Protein AF-0000000084543426 (afdb_homodimer)

Nearest PDB structures (foldseek):
  8wt9-assembly1_D  TM=7.031E-01  e=7.215E-06  Escherichia coli
  8wt7-assembly1_C  TM=6.937E-01  e=1.395E-05  Escherichia coli
  3id6-assembly1_A-2  TM=3.785E-01  e=1.197E-01  Saccharolobus solfataricus
  1z7c-assembly1_A  TM=3.078E-01  e=9.718E+00  Homo sapiens
  8wt9-assembly1_D  TM=7.003E-01  e=5.483E-06  Escherichia coli

pLDDT: mean 83.81, std 14.61, range [27.44, 96.38]

Secondary structure (DSSP, 8-state):
---SSPPSS-HHHHHTSHHHHHT-----SSHHHHHHHHHT--S-EEE---TTHHHHHHHHHHHTT--EEEBPHHHHHHHHHHHHS-----HHHHHHHHHHHHIIIIIIS--GGGBPPPPPHHHHHHHHHHHHHHHHHHHHHHHHHHHHHHHHHH-GGGTS----PPTT---TT---HHHHHHHTTSSS------HHHHHHHHHHHHHHHHTT-SS---HHHHHHHHHHHHHHHHHHHHHHHHHHHHTSGGGHHHHHHHHHHT--HHHHHHHHHHHSSHHHHHTTS-HHHHHHHHHHHTT-EE--EE-SS-EE---EES-HHHHHHHHHHIIIIIII-------SS------STTTTS--SHHHHHHHHHHHHHHEETTEEP-HHHHHHHHHHHHHHHHHHHHHHHHHH-/---SSPPSS-HHHHHTSHHHHHT-----SSHHHHHHHHHT--S-EEE---TTHHHHHHHHHHHTT--EEEBPHHHHHHHHHHHHS-----HHHHHHHHHHHHIIIIIIS--GGGBPPPPPHHHHHHHHHHHHHHHHHHHHHHHHHHHHHHHHHH-GGGTS----PPTT---TT---HHHHHHT---TT------HHHHHHHHHHHHHHHHTT-SS---HHHHHHHHHHHHHHHHHHHHHHHHHHHHTSGGGHHHHHHHHTTT--HHHHHHHHHHH-SHHHHHTTS-HHHHHHHHHHHTT-EE--EE-SS-EE---EES-HHHHHHHHHHIIIIIIS-------SS------STTTTS--SHHHHHHHHHHHHHHEETTEE--HHHHHHHHHHHHHHHHHHHHHHHHHH-

Solvent-accessible surface area (backbone atoms only — not comparable to full-atom values): 45120 Å² total; per-residue (Å²): 99,66,76,94,63,83,76,78,78,55,67,55,59,42,66,73,33,73,70,37,64,74,32,48,70,91,74,62,94,46,69,66,43,49,50,54,52,59,71,66,63,58,84,60,43,78,41,66,75,52,76,48,66,36,47,36,55,52,54,54,34,50,75,72,68,37,48,74,45,38,38,26,65,67,50,49,54,52,44,36,39,70,64,58,73,39,86,73,88,46,73,69,58,51,49,51,50,51,54,49,44,41,53,51,33,52,70,73,44,72,43,69,80,45,43,52,79,86,61,57,67,58,43,53,51,34,46,51,31,51,52,49,41,52,53,38,52,51,53,32,51,54,43,48,51,54,37,29,46,50,20,40,28,18,36,35,93,56,30,79,62,83,85,66,68,61,65,62,64,53,53,49,80,67,56,50,60,68,41,32,54,46,13,48,63,37,93,86,58,55,57,86,61,59,68,72,60,48,52,52,52,50,49,54,51,50,53,32,48,73,72,61,47,34,76,47,85,46,62,65,46,8,46,37,23,41,50,38,47,49,35,50,25,53,39,20,49,40,50,51,52,29,47,61,49,62,65,38,73,92,42,47,74,58,48,61,51,39,54,36,56,54,59,51,71,68,51,50,47,47,48,45,61,60,47,59,61,54,64,73,75,39,66,91,45,57,68,72,57,36,49,52,51,50,32,21,49,38,21,66,22,74,40,78,44,73,44,97,85,50,73,55,82,61,50,70,40,61,34,66,64,36,30,51,43,47,42,48,45,41,50,36,36,58,70,52,8,46,50,78,58,48,59,91,70,88,71,82,77,80,79,54,41,66,71,52,44,31,86,31,71,67,30,45,50,49,40,52,52,36,50,64,56,30,36,57,96,90,38,74,52,60,70,70,55,30,53,49,25,52,50,52,42,36,51,49,48,49,51,53,50,49,50,52,55,57,67,68,102,101,66,76,94,61,81,77,76,77,55,69,55,59,42,65,73,32,74,69,37,63,75,31,46,70,90,74,63,94,46,69,67,42,50,50,54,52,58,71,66,61,56,86,59,43,77,43,64,75,53,76,47,65,36,46,37,55,53,54,52,34,49,75,74,68,37,48,73,44,36,39,26,64,67,50,50,54,52,45,35,38,69,64,59,72,38,85,73,86,47,74,70,59,51,48,52,50,50,54,51,42,41,51,50,32,52,70,74,44,72,41,69,80,46,43,52,80,85,61,57,67,59,42,54,51,34,47,50,34,52,52,49,39,54,52,39,51,52,52,32,51,53,44,47,52,54,38,30,46,48,22,42,28,18,38,37,92,56,29,79,60,82,86,66,69,61,66,62,64,51,53,47,78,67,57,50,59,66,41,54,55,50,26,45,85,44,82,87,57,82,71,81,62,60,67,70,59,48,52,50,51,51,51,53,52,50,53,31,48,73,70,62,48,35,76,46,85,45,72,66,47,13,50,39,22,44,52,38,47,50,35,50,26,52,36,18,49,40,49,50,53,30,48,60,48,64,66,36,74,91,40,46,74,59,47,61,52,39,53,37,58,55,59,50,71,68,50,48,47,49,47,46,60,59,46,57,61,55,64,74,74,40,66,95,44,56,67,71,59,36,49,55,50,51,33,23,49,37,21,66,22,73,40,79,46,76,44,97,84,51,73,55,81,61,50,70,39,60,35,65,64,35,31,49,45,46,42,48,43,40,50,37,35,58,69,53,8,47,51,77,61,49,57,94,71,88,72,79,78,79,78,54,41,66,72,52,45,32,86,31,70,66,32,46,51,50,42,52,52,36,50,64,56,31,34,57,96,90,38,72,53,60,72,70,54,32,53,48,26,51,51,52,41,36,52,50,47,50,51,53,49,47,52,51,54,58,66,69,104

Foldseek 3Di:
DDDPDDDPDALQVVCVDPVLVVVDDDDDLDPVRLVVVVVVVDQEAEDADDPPRCVSVCVSCVVVVHHYWHFDPVVLQVQCCVRVVDNDDDPSSSRSSRVNCCVVCPVPNPDCNGTDDDDDPLLVLLVVLLVLLVVLVVVLVVLLLVLLVQCVAAPVVCSPDDFDDQQLDLPLLDFRQVLLLLLVVEPPDRRDDDPVSNVVVVVSQVVCVVVVNHNHRDNVSSVSSVSSSVSSSVSSVSLVVSVVSLPDPVCVLVVVLVVLFQDDSLLSSLLCSQQPVVCVVCVPHDLVVSLQVLCLQLQNHFDQPDDPPDRDDTHTHHDPSSLVSLLVCCVQCQVQVQHSPSPVDPDDRPPDRNVSTRPHPLNVVLSVQLCVQQDDPNHGDDDPSNVVSSSVSSSSNSNSSSVSSVVSD/DDDPDDDPDALQVVCVDPVLVVVDDDDDLDPVRLVVVVVVVDQEAEEADDPPRCVSVVVSCVVVVHHYWHFDPVVLQVLCCVRVVDNDDDPSSSRSSRVNCCVVCPVPNPDCNGTDDDDDPLLVLLVVLLVLLVVLVVVLVVLLLVLLVQCVAAPVVCSPDDFDDQQLDLPLLDFRQVLLLLLPPPPPDPSDDDPVSNVVVVVSQVVCVVVVNHNHRDNVSSVSSVSSSVSSSVSSVSLVVSVVSLPDPVCVLVVVLVVLFQDDSLLSSLLCSQCPVVCVVCVPHDLVVSLQVLCLQLQLHFDQPDDPPDRDDGHTHHDPSSLVSLLVCCVQCQVQVQRSPSPVDPDDRPPDRNVSTRPHPLNVVLNVQLCVQQDDPNDGDDDPSNVVSSSVSSSSNSNSSSVSSVVSD

Radius of gyration: 32.07 Å; Cα contacts (8 Å, |Δi|>4): 1005; chains: 2; bounding box: 80×83×69 Å

Structure (mmCIF, N/CA/C/O backbone):
data_AF-0000000084543426-model_v1
#
loop_
_entity.id
_entity.type
_entity.pdbx_description
1 polymer 'Transposase IS111A/IS1328/IS1533 N-terminal domain-containing protein'
#
loop_
_atom_site.group_PDB
_atom_site.id
_atom_site.type_symbol
_atom_site.label_atom_id
_atom_site.label_alt_id
_atom_site.label_comp_id
_atom_site.label_asym_id
_atom_site.label_entity_id
_atom_site.label_seq_id
_atom_site.pdbx_PDB_ins_code
_atom_site.Cartn_x
_atom_site.Cartn_y
_atom_site.Cartn_z
_atom_site.occupancy
_atom_site.B_iso_or_equiv
_atom_site.auth_seq_id
_atom_site.auth_comp_id
_atom_site.auth_asym_id
_atom_site.auth_atom_id
_atom_site.pdbx_PDB_model_num
ATOM 1 N N . MET A 1 1 ? -20.469 -23.672 -18.062 1 90.19 1 MET A N 1
ATOM 2 C CA . MET A 1 1 ? -21.234 -24.266 -19.141 1 90.19 1 MET A CA 1
ATOM 3 C C . MET A 1 1 ? -20.703 -25.656 -19.516 1 90.19 1 MET A C 1
ATOM 5 O O . MET A 1 1 ? -19.578 -26 -19.141 1 90.19 1 MET A O 1
ATOM 9 N N . TRP A 1 2 ? -21.547 -26.438 -20.188 1 92.88 2 TRP A N 1
ATOM 10 C CA . TRP A 1 2 ? -21.141 -27.781 -20.562 1 92.88 2 TRP A CA 1
ATOM 11 C C . TRP A 1 2 ? -21.656 -28.141 -21.953 1 92.88 2 TRP A C 1
ATOM 13 O O . TRP A 1 2 ? -22.766 -27.734 -22.328 1 92.88 2 TRP A O 1
ATOM 23 N N . LEU A 1 3 ? -20.766 -28.719 -22.688 1 92.25 3 LEU A N 1
ATOM 24 C CA . LEU A 1 3 ? -21.109 -29.219 -24.031 1 92.25 3 LEU A CA 1
ATOM 25 C C . LEU A 1 3 ? -20.516 -30.609 -24.25 1 92.25 3 LEU A C 1
ATOM 27 O O . LEU A 1 3 ? -19.391 -30.891 -23.828 1 92.25 3 LEU A O 1
ATOM 31 N N . GLU A 1 4 ? -21.25 -31.422 -25 1 90.75 4 GLU A N 1
ATOM 32 C CA . GLU A 1 4 ? -20.766 -32.781 -25.328 1 90.75 4 GLU A CA 1
ATOM 33 C C . GLU A 1 4 ? -20 -32.75 -26.641 1 90.75 4 GLU A C 1
ATOM 35 O O . GLU A 1 4 ? -19.156 -33.625 -26.875 1 90.75 4 GLU A O 1
ATOM 40 N N . SER A 1 5 ? -20.422 -31.828 -27.469 1 89.56 5 SER A N 1
ATOM 41 C CA . SER A 1 5 ? -19.766 -31.719 -28.766 1 89.56 5 SER A CA 1
ATOM 42 C C . SER A 1 5 ? -19.734 -30.266 -29.234 1 89.56 5 SER A C 1
ATOM 44 O O . SER A 1 5 ? -20.438 -29.422 -28.688 1 89.56 5 SER A O 1
ATOM 46 N N . MET A 1 6 ? -18.891 -30 -30.203 1 89.44 6 MET A N 1
ATOM 47 C CA . MET A 1 6 ? -18.781 -28.672 -30.781 1 89.44 6 MET A CA 1
ATOM 48 C C . MET A 1 6 ? -20.109 -28.219 -31.359 1 89.44 6 MET A C 1
ATOM 50 O O . MET A 1 6 ? -20.797 -28.984 -32.031 1 89.44 6 MET A O 1
ATOM 54 N N . PRO A 1 7 ? -20.484 -27.016 -30.953 1 85.19 7 PRO A N 1
ATOM 55 C CA . PRO A 1 7 ? -21.719 -26.516 -31.562 1 85.19 7 PRO A CA 1
ATOM 56 C C . PRO A 1 7 ? -21.609 -26.391 -33.094 1 85.19 7 PRO A C 1
ATOM 58 O O . PRO A 1 7 ? -20.516 -26.125 -33.594 1 85.19 7 PRO A O 1
ATOM 61 N N . THR A 1 8 ? -22.766 -26.641 -33.594 1 82.69 8 THR A N 1
ATOM 62 C CA . THR A 1 8 ? -22.828 -26.516 -35.062 1 82.69 8 THR A CA 1
ATOM 63 C C . THR A 1 8 ? -23.094 -25.062 -35.469 1 82.69 8 THR A C 1
ATOM 65 O O . THR A 1 8 ? -23.875 -24.359 -34.812 1 82.69 8 THR A O 1
ATOM 68 N N . GLY A 1 9 ? -22.453 -24.609 -36.5 1 79.62 9 GLY A N 1
ATOM 69 C CA . GLY A 1 9 ? -22.672 -23.25 -37 1 79.62 9 GLY A CA 1
ATOM 70 C C . GLY A 1 9 ? -21.766 -22.219 -36.344 1 79.62 9 GLY A C 1
ATOM 71 O O . GLY A 1 9 ? -20.703 -22.578 -35.812 1 79.62 9 GLY A O 1
ATOM 72 N N . ALA A 1 10 ? -22.203 -20.969 -36.438 1 83.19 10 ALA A N 1
ATOM 73 C CA . ALA A 1 10 ? -21.422 -19.859 -35.906 1 83.19 10 ALA A CA 1
ATOM 74 C C . ALA A 1 10 ? -21.516 -19.797 -34.375 1 83.19 10 ALA A C 1
ATOM 76 O O . ALA A 1 10 ? -22.594 -19.969 -33.812 1 83.19 10 ALA A O 1
ATOM 77 N N . VAL A 1 11 ? -20.391 -19.609 -33.656 1 85.81 11 VAL A N 1
ATOM 78 C CA . VAL A 1 11 ? -20.297 -19.562 -32.219 1 85.81 11 VAL A CA 1
ATOM 79 C C . VAL A 1 11 ? -21.266 -18.531 -31.656 1 85.81 11 VAL A C 1
ATOM 81 O O . VAL A 1 11 ? -21.938 -18.781 -30.641 1 85.81 11 VAL A O 1
ATOM 84 N N . ARG A 1 12 ? -21.375 -17.406 -32.312 1 84.75 12 ARG A N 1
ATOM 85 C CA . ARG A 1 12 ? -22.25 -16.328 -31.875 1 84.75 12 ARG A CA 1
ATOM 86 C C . ARG A 1 12 ? -23.719 -16.75 -31.938 1 84.75 12 ARG A C 1
ATOM 88 O O . ARG A 1 12 ? -24.516 -16.391 -31.062 1 84.75 12 ARG A O 1
ATOM 95 N N . ASP A 1 13 ? -24.047 -17.453 -33 1 87.12 13 ASP A N 1
ATOM 96 C CA . ASP A 1 13 ? -25.422 -17.906 -33.156 1 87.12 13 ASP A CA 1
ATOM 97 C C . ASP A 1 13 ? -25.797 -18.906 -32.062 1 87.12 13 ASP A C 1
ATOM 99 O O . ASP A 1 13 ? -26.922 -18.875 -31.547 1 87.12 13 ASP A O 1
ATOM 103 N N . PHE A 1 14 ? -24.859 -19.703 -31.766 1 90.31 14 PHE A N 1
ATOM 104 C CA . PHE A 1 14 ? -25.094 -20.641 -30.672 1 90.31 14 PHE A CA 1
ATOM 105 C C . PHE A 1 14 ? -25.281 -19.906 -29.359 1 90.31 14 PHE A C 1
ATOM 107 O O . PHE A 1 14 ? -26.188 -20.234 -28.578 1 90.31 14 PHE A O 1
ATOM 114 N N . PHE A 1 15 ? -24.438 -18.922 -29.078 1 90.06 15 PHE A N 1
ATOM 115 C CA . PHE A 1 15 ? -24.484 -18.141 -27.844 1 90.06 15 PHE A CA 1
ATOM 116 C C . PHE A 1 15 ? -25.859 -17.484 -27.688 1 90.06 15 PHE A C 1
ATOM 118 O O . PHE A 1 15 ? -26.375 -17.406 -26.578 1 90.06 15 PHE A O 1
ATOM 125 N N . ASP A 1 16 ? -26.406 -17.078 -28.812 1 87.94 16 ASP A N 1
ATOM 126 C CA . ASP A 1 16 ? -27.672 -16.359 -28.781 1 87.94 16 ASP A CA 1
ATOM 127 C C . ASP A 1 16 ? -28.859 -17.328 -28.844 1 87.94 16 ASP A C 1
ATOM 129 O O . ASP A 1 16 ? -30.016 -16.922 -28.75 1 87.94 16 ASP A O 1
ATOM 133 N N . SER A 1 17 ? -28.609 -18.594 -28.938 1 89.69 17 SER A N 1
ATOM 134 C CA . SER A 1 17 ? -29.641 -19.609 -29.109 1 89.69 17 SER A CA 1
ATOM 135 C C . SER A 1 17 ? -30.203 -20.062 -27.75 1 89.69 17 SER A C 1
ATOM 137 O O . SER A 1 17 ? -29.562 -19.875 -26.719 1 89.69 17 SER A O 1
ATOM 139 N N . PRO A 1 18 ? -31.391 -20.625 -27.703 1 90.56 18 PRO A N 1
ATOM 140 C CA . PRO A 1 18 ? -31.953 -21.188 -26.484 1 90.56 18 PRO A CA 1
ATOM 141 C C . PRO A 1 18 ? -31.141 -22.375 -25.938 1 90.56 18 PRO A C 1
ATOM 143 O O . PRO A 1 18 ? -31.172 -22.625 -24.734 1 90.56 18 PRO A O 1
ATOM 146 N N . ALA A 1 19 ? -30.453 -23.047 -26.844 1 88.56 19 ALA A N 1
ATOM 147 C CA . ALA A 1 19 ? -29.656 -24.203 -26.438 1 88.56 19 ALA A CA 1
ATOM 148 C C . ALA A 1 19 ? -28.547 -23.781 -25.469 1 88.56 19 ALA A C 1
ATOM 150 O O . ALA A 1 19 ? -28.203 -24.547 -24.562 1 88.56 19 ALA A O 1
ATOM 151 N N . PHE A 1 20 ? -28.047 -22.609 -25.641 1 91.5 20 PHE A N 1
ATOM 152 C CA . PHE A 1 20 ? -26.984 -22.125 -24.766 1 91.5 20 PHE A CA 1
ATOM 153 C C . PHE A 1 20 ? -27.5 -21.984 -23.328 1 91.5 20 PHE A C 1
ATOM 155 O O . PHE A 1 20 ? -26.781 -22.312 -22.391 1 91.5 20 PHE A O 1
ATOM 162 N N . ALA A 1 21 ? -28.672 -21.422 -23.172 1 90 21 ALA A N 1
ATOM 163 C CA . ALA A 1 21 ? -29.234 -21.188 -21.844 1 90 21 ALA A CA 1
ATOM 164 C C . ALA A 1 21 ? -29.391 -22.5 -21.078 1 90 21 ALA A C 1
ATOM 166 O O . ALA A 1 21 ? -29.312 -22.5 -19.844 1 90 21 ALA A O 1
ATOM 167 N N . GLU A 1 22 ? -29.516 -23.578 -21.828 1 90.62 22 GLU A N 1
ATOM 168 C CA . GLU A 1 22 ? -29.719 -24.875 -21.219 1 90.62 22 GLU A CA 1
ATOM 169 C C . GLU A 1 22 ? -28.391 -25.469 -20.719 1 90.62 22 GLU A C 1
ATOM 171 O O . GLU A 1 22 ? -28.391 -26.344 -19.844 1 90.62 22 GLU A O 1
ATOM 176 N N . CYS A 1 23 ? -27.312 -24.938 -21.281 1 92.81 23 CYS A N 1
ATOM 177 C CA . CYS A 1 23 ? -26.031 -25.547 -20.922 1 92.81 23 CYS A CA 1
ATOM 178 C C . CYS A 1 23 ? -25.141 -24.562 -20.188 1 92.81 23 CYS A C 1
ATOM 180 O O . CYS A 1 23 ? -23.922 -24.656 -20.219 1 92.81 23 CYS A O 1
ATOM 182 N N . HIS A 1 24 ? -25.719 -23.562 -19.672 1 93.19 24 HIS A N 1
ATOM 183 C CA . HIS A 1 24 ? -24.969 -22.562 -18.922 1 93.19 24 HIS A CA 1
ATOM 184 C C . HIS A 1 24 ? -25.609 -22.281 -17.578 1 93.19 24 HIS A C 1
ATOM 186 O O . HIS A 1 24 ? -26.844 -22.219 -17.469 1 93.19 24 HIS A O 1
ATOM 192 N N . ARG A 1 25 ? -24.766 -22.188 -16.531 1 92.19 25 ARG A N 1
ATOM 193 C CA . ARG A 1 25 ? -25.234 -21.875 -15.188 1 92.19 25 ARG A CA 1
ATOM 194 C C . ARG A 1 25 ? -24.172 -21.109 -14.406 1 92.19 25 ARG A C 1
ATOM 196 O O . ARG A 1 25 ? -22.984 -21.422 -14.516 1 92.19 25 ARG A O 1
ATOM 203 N N . LYS A 1 26 ? -24.625 -20.172 -13.633 1 90.56 26 LYS A N 1
ATOM 204 C CA . LYS A 1 26 ? -23.734 -19.5 -12.695 1 90.56 26 LYS A CA 1
ATOM 205 C C . LYS A 1 26 ? -23.609 -20.281 -11.391 1 90.56 26 LYS A C 1
ATOM 207 O O . LYS A 1 26 ? -24.625 -20.625 -10.781 1 90.56 26 LYS A O 1
ATOM 212 N N . LEU A 1 27 ? -22.359 -20.625 -11.047 1 88.25 27 LEU A N 1
ATOM 213 C CA . LEU A 1 27 ? -22.125 -21.438 -9.859 1 88.25 27 LEU A CA 1
ATOM 214 C C . LEU A 1 27 ? -21.312 -20.656 -8.82 1 88.25 27 LEU A C 1
ATOM 216 O O . LEU A 1 27 ? -20.406 -19.906 -9.172 1 88.25 27 LEU A O 1
ATOM 220 N N . GLU A 1 28 ? -21.656 -20.844 -7.566 1 80.44 28 GLU A N 1
ATOM 221 C CA . GLU A 1 28 ? -20.875 -20.312 -6.453 1 80.44 28 GLU A CA 1
ATOM 222 C C . GLU A 1 28 ? -19.812 -21.312 -5.996 1 80.44 28 GLU A C 1
ATOM 224 O O . GLU A 1 28 ? -19.969 -22.516 -6.176 1 80.44 28 GLU A O 1
ATOM 229 N N . ALA A 1 29 ? -18.812 -20.844 -5.43 1 79.25 29 ALA A N 1
ATOM 230 C CA . ALA A 1 29 ? -17.719 -21.703 -4.969 1 79.25 29 ALA A CA 1
ATOM 231 C C . ALA A 1 29 ? -18.078 -22.406 -3.668 1 79.25 29 ALA A C 1
ATOM 233 O O . ALA A 1 29 ? -17.703 -21.969 -2.582 1 79.25 29 ALA A O 1
ATOM 234 N N . ASN A 1 30 ? -18.828 -23.438 -3.863 1 78.12 30 ASN A N 1
ATOM 235 C CA . ASN A 1 30 ? -19.234 -24.219 -2.699 1 78.12 30 ASN A CA 1
ATOM 236 C C . ASN A 1 30 ? -19.391 -25.688 -3.051 1 78.12 30 ASN A C 1
ATOM 238 O O . ASN A 1 30 ? -19.234 -26.078 -4.211 1 78.12 30 ASN A O 1
ATOM 242 N N . ALA A 1 31 ? -19.719 -26.469 -2.016 1 80.69 31 ALA A N 1
ATOM 243 C CA . ALA A 1 31 ? -19.781 -27.922 -2.174 1 80.69 31 ALA A CA 1
ATOM 244 C C . ALA A 1 31 ? -20.938 -28.312 -3.102 1 80.69 31 ALA A C 1
ATOM 246 O O . ALA A 1 31 ? -20.797 -29.266 -3.891 1 80.69 31 ALA A O 1
ATOM 247 N N . LYS A 1 32 ? -21.953 -27.547 -2.996 1 86.38 32 LYS A N 1
ATOM 248 C CA . LYS A 1 32 ? -23.109 -27.844 -3.838 1 86.38 32 LYS A CA 1
ATOM 249 C C . LYS A 1 32 ? -22.766 -27.703 -5.316 1 86.38 32 LYS A C 1
ATOM 251 O O . LYS A 1 32 ? -23.172 -28.516 -6.141 1 86.38 32 LYS A O 1
ATOM 256 N N . SER A 1 33 ? -22.047 -26.688 -5.562 1 88.44 33 SER A N 1
ATOM 257 C CA . SER A 1 33 ? -21.625 -26.438 -6.938 1 88.44 33 SER A CA 1
ATOM 258 C C . SER A 1 33 ? -20.688 -27.531 -7.441 1 88.44 33 SER A C 1
ATOM 260 O O . SER A 1 33 ? -20.766 -27.922 -8.602 1 88.44 33 SER A O 1
ATOM 262 N N . ILE A 1 34 ? -19.844 -28.078 -6.582 1 88 34 ILE A N 1
ATOM 263 C CA . ILE A 1 34 ? -18.922 -29.141 -6.953 1 88 34 ILE A CA 1
ATOM 264 C C . ILE A 1 34 ? -19.719 -30.422 -7.23 1 88 34 ILE A C 1
ATOM 266 O O . ILE A 1 34 ? -19.469 -31.109 -8.227 1 88 34 ILE A O 1
ATOM 270 N N . GLN A 1 35 ? -20.656 -30.641 -6.402 1 90.06 35 GLN A N 1
ATOM 271 C CA . GLN A 1 35 ? -21.484 -31.812 -6.59 1 90.06 35 GLN A CA 1
ATOM 272 C C . GLN A 1 35 ? -22.266 -31.75 -7.898 1 90.06 35 GLN A C 1
ATOM 274 O O . GLN A 1 35 ? -22.422 -32.75 -8.594 1 90.06 35 GLN A O 1
ATOM 279 N N . PHE A 1 36 ? -22.75 -30.625 -8.18 1 94 36 PHE A N 1
ATOM 280 C CA . PHE A 1 36 ? -23.438 -30.422 -9.445 1 94 36 PHE A CA 1
ATOM 281 C C . PHE A 1 36 ? -22.531 -30.734 -10.625 1 94 36 PHE A C 1
ATOM 283 O O . PHE A 1 36 ? -22.922 -31.438 -11.547 1 94 36 PHE A O 1
ATOM 290 N N . LEU A 1 37 ? -21.281 -30.266 -10.594 1 93.75 37 LEU A N 1
ATOM 291 C CA . LEU A 1 37 ? -20.328 -30.5 -11.672 1 93.75 37 LEU A CA 1
ATOM 292 C C . LEU A 1 37 ? -20 -31.984 -11.789 1 93.75 37 LEU A C 1
ATOM 294 O O . LEU A 1 37 ? -19.875 -32.5 -12.898 1 93.75 37 LEU A O 1
ATOM 298 N N . VAL A 1 38 ? -19.859 -32.656 -10.633 1 93.88 38 VAL A N 1
ATOM 299 C CA . VAL A 1 38 ? -19.578 -34.062 -10.617 1 93.88 38 VAL A CA 1
ATOM 300 C C . VAL A 1 38 ? -20.719 -34.844 -11.25 1 93.88 38 VAL A C 1
ATOM 302 O O . VAL A 1 38 ? -20.5 -35.812 -11.992 1 93.88 38 VAL A O 1
ATOM 305 N N . SER A 1 39 ? -21.922 -34.312 -10.984 1 94.81 39 SER A N 1
ATOM 306 C CA . SER A 1 39 ? -23.109 -35 -11.492 1 94.81 39 SER A CA 1
ATOM 307 C C . SER A 1 39 ? -23.172 -34.938 -13.016 1 94.81 39 SER A C 1
ATOM 309 O O . SER A 1 39 ? -23.812 -35.75 -13.648 1 94.81 39 SER A O 1
ATOM 311 N N . LEU A 1 40 ? -22.562 -33.938 -13.602 1 94.38 40 LEU A N 1
ATOM 312 C CA . LEU A 1 40 ? -22.516 -33.812 -15.055 1 94.38 40 LEU A CA 1
ATOM 313 C C . LEU A 1 40 ? -21.562 -34.812 -15.672 1 94.38 40 LEU A C 1
ATOM 315 O O . LEU A 1 40 ? -21.547 -35 -16.891 1 94.38 40 LEU A O 1
ATOM 319 N N . GLU A 1 41 ? -20.719 -35.469 -14.914 1 93.62 41 GLU A N 1
ATOM 320 C CA . GLU A 1 41 ? -19.719 -36.469 -15.336 1 93.62 41 GLU A CA 1
ATOM 321 C C . GLU A 1 41 ? -18.859 -35.906 -16.469 1 93.62 41 GLU A C 1
ATOM 323 O O . GLU A 1 41 ? -18.703 -36.562 -17.5 1 93.62 41 GLU A O 1
ATOM 328 N N . PRO A 1 42 ? -18.281 -34.781 -16.156 1 94.5 42 PRO A N 1
ATOM 329 C CA . PRO A 1 42 ? -17.438 -34.219 -17.203 1 94.5 42 PRO A CA 1
ATOM 330 C C . PRO A 1 42 ? -16.156 -35 -17.453 1 94.5 42 PRO A C 1
ATOM 332 O O . PRO A 1 42 ? -15.562 -35.531 -16.5 1 94.5 42 PRO A O 1
ATOM 335 N N . SER A 1 43 ? -15.742 -35.125 -18.766 1 93.44 43 SER A N 1
ATOM 336 C CA . SER A 1 43 ? -14.438 -35.688 -19.078 1 93.44 43 SER A CA 1
ATOM 337 C C . SER A 1 43 ? -13.305 -34.75 -18.688 1 93.44 43 SER A C 1
ATOM 339 O O . SER A 1 43 ? -12.203 -35.188 -18.375 1 93.44 43 SER 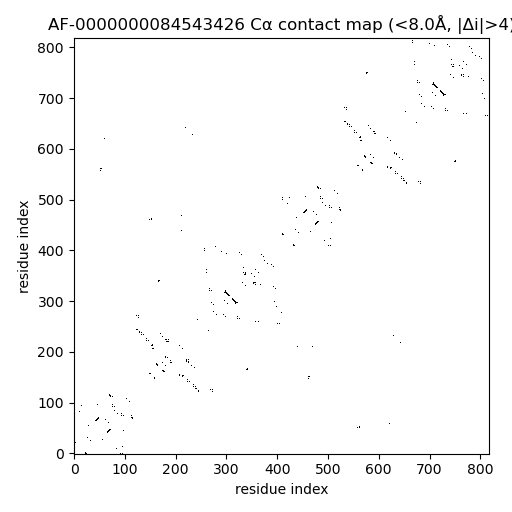A O 1
ATOM 341 N N . VAL A 1 44 ? -13.648 -33.438 -18.766 1 95.38 44 VAL A N 1
ATOM 342 C CA . VAL A 1 44 ? -12.656 -32.406 -18.422 1 95.38 44 VAL A CA 1
ATOM 343 C C . VAL A 1 44 ? -13.344 -31.109 -18.047 1 95.38 44 VAL A C 1
ATOM 345 O O . VAL A 1 44 ? -14.453 -30.828 -18.516 1 95.38 44 VAL A O 1
ATOM 348 N N . VAL A 1 45 ? -12.781 -30.406 -17.188 1 95.5 45 VAL A N 1
ATOM 349 C CA . VAL A 1 45 ? -13.219 -29.047 -16.875 1 95.5 45 VAL A CA 1
ATOM 350 C C . VAL A 1 45 ? -12.148 -28.047 -17.281 1 95.5 45 VAL A C 1
ATOM 352 O O . VAL A 1 45 ? -10.969 -28.219 -16.969 1 95.5 45 VAL A O 1
ATOM 355 N N . VAL A 1 46 ? -12.555 -27.031 -18.031 1 94.81 46 VAL A N 1
ATOM 356 C CA . VAL A 1 46 ? -11.641 -25.984 -18.484 1 94.81 46 VAL A CA 1
ATOM 357 C C . VAL A 1 46 ? -11.914 -24.688 -17.703 1 94.81 46 VAL A C 1
ATOM 359 O O . VAL A 1 46 ? -13.07 -24.281 -17.547 1 94.81 46 VAL A O 1
ATOM 362 N N . LEU A 1 47 ? -10.898 -24.141 -17.094 1 92.12 47 LEU A N 1
ATOM 363 C CA . LEU A 1 47 ? -11.094 -22.891 -16.391 1 92.12 47 LEU A CA 1
ATOM 364 C C . LEU A 1 47 ? -9.977 -21.891 -16.719 1 92.12 47 LEU A C 1
ATOM 366 O O . LEU A 1 47 ? -8.914 -22.281 -17.203 1 92.12 47 LEU A O 1
ATOM 370 N N . GLU A 1 48 ? -10.312 -20.625 -16.641 1 86.5 48 GLU A N 1
ATOM 371 C CA . GLU A 1 48 ? -9.312 -19.562 -16.719 1 86.5 48 GLU A CA 1
ATOM 372 C C . GLU A 1 48 ? -8.734 -19.25 -15.336 1 86.5 48 GLU A C 1
ATOM 374 O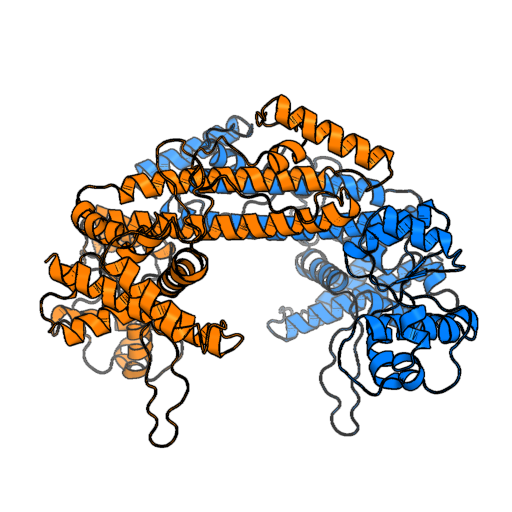 O . GLU A 1 48 ? -9.469 -18.844 -14.422 1 86.5 48 GLU A O 1
ATOM 379 N N . PRO A 1 49 ? -7.438 -19.484 -15.242 1 78.38 49 PRO A N 1
ATOM 380 C CA . PRO A 1 49 ? -6.863 -19.281 -13.906 1 78.38 49 PRO A CA 1
ATOM 381 C C . PRO A 1 49 ? -6.828 -17.812 -13.5 1 78.38 49 PRO A C 1
ATOM 383 O O . PRO A 1 49 ? -6.301 -16.969 -14.234 1 78.38 49 PRO A O 1
ATOM 386 N N . THR A 1 50 ? -7.758 -17.406 -12.578 1 68.19 50 THR A N 1
ATOM 387 C CA . THR A 1 50 ? -7.77 -16.047 -12.07 1 68.19 50 THR A CA 1
ATOM 388 C C . THR A 1 50 ? -7.379 -16.016 -10.594 1 68.19 50 THR A C 1
ATOM 390 O O . THR A 1 50 ? -8.242 -16.016 -9.719 1 68.19 50 THR A O 1
ATOM 393 N N . GLY A 1 51 ? -6.137 -16.062 -10.406 1 66.19 51 GLY A N 1
ATOM 394 C CA . GLY A 1 51 ? -5.648 -15.859 -9.055 1 66.19 51 GLY A CA 1
ATOM 395 C C . GLY A 1 51 ? -6.121 -16.938 -8.086 1 66.19 51 GLY A C 1
ATOM 396 O O . GLY A 1 51 ? -6.141 -18.109 -8.422 1 66.19 51 GLY A O 1
ATOM 397 N N . THR A 1 52 ? -6.527 -16.609 -6.852 1 71.31 52 THR A N 1
ATOM 398 C CA . THR A 1 52 ? -6.863 -17.5 -5.742 1 71.31 52 THR A CA 1
ATOM 399 C C . THR A 1 52 ? -8.273 -18.047 -5.902 1 71.31 52 THR A C 1
ATOM 401 O O . THR A 1 52 ? -8.594 -19.109 -5.355 1 71.31 52 THR A O 1
ATOM 404 N N . TYR A 1 53 ? -9 -17.516 -6.785 1 72.94 53 TYR A N 1
ATOM 405 C CA . TYR A 1 53 ? -10.398 -17.906 -6.93 1 72.94 53 TYR A CA 1
ATOM 406 C C . TYR A 1 53 ? -10.508 -19.266 -7.629 1 72.94 53 TYR A C 1
ATOM 408 O O . TYR A 1 53 ? -11.398 -20.062 -7.32 1 72.94 53 TYR A O 1
ATOM 416 N N . SER A 1 54 ? -9.508 -19.453 -8.5 1 82.12 54 SER A N 1
ATOM 417 C CA . SER A 1 54 ? -9.57 -20.703 -9.258 1 82.12 54 SER A CA 1
ATOM 418 C C . SER A 1 54 ? -9.094 -21.875 -8.422 1 82.12 54 SER A C 1
ATOM 420 O O . SER A 1 54 ? -9.414 -23.031 -8.734 1 82.12 54 SER A O 1
ATOM 422 N N . ARG A 1 55 ? -8.406 -21.594 -7.422 1 79.56 55 ARG A N 1
ATOM 423 C CA . ARG A 1 55 ? -7.781 -22.641 -6.637 1 79.56 55 ARG A CA 1
ATOM 424 C C . ARG A 1 55 ? -8.828 -23.531 -5.977 1 79.56 55 ARG A C 1
ATOM 426 O O . ARG A 1 55 ? -8.656 -24.75 -5.902 1 79.56 55 ARG A O 1
ATOM 433 N N . PHE A 1 56 ? -9.953 -22.984 -5.539 1 79.69 56 PHE A N 1
ATOM 434 C CA . PHE A 1 56 ? -11.039 -23.766 -4.945 1 79.69 56 PHE A CA 1
ATOM 435 C C . PHE A 1 56 ? -11.562 -24.812 -5.926 1 79.69 56 PHE A C 1
ATOM 437 O O . PHE A 1 56 ? -11.711 -25.984 -5.574 1 79.69 56 PHE A O 1
ATOM 444 N N . TRP A 1 57 ? -11.688 -24.344 -7.082 1 85.5 57 TRP A N 1
ATOM 445 C CA . TRP A 1 57 ? -12.258 -25.203 -8.109 1 85.5 57 TRP A CA 1
ATOM 446 C C . TRP A 1 57 ? -11.266 -26.297 -8.508 1 85.5 57 TRP A C 1
ATOM 448 O O . TRP A 1 57 ? -11.633 -27.469 -8.586 1 85.5 57 TRP A O 1
ATOM 458 N N . ILE A 1 58 ? -10.07 -25.891 -8.664 1 85.75 58 ILE A N 1
ATOM 459 C CA . ILE A 1 58 ? -9.031 -26.828 -9.102 1 85.75 58 ILE A CA 1
ATOM 460 C C . ILE A 1 58 ? -8.82 -27.906 -8.031 1 85.75 58 ILE A C 1
ATOM 462 O O . ILE A 1 58 ? -8.852 -29.094 -8.336 1 85.75 58 ILE A O 1
ATOM 466 N N . ASP A 1 59 ? -8.719 -27.484 -6.859 1 80 59 ASP A N 1
ATOM 467 C CA . ASP A 1 59 ? -8.469 -28.406 -5.766 1 80 59 ASP A CA 1
ATOM 468 C C . ASP A 1 59 ? -9.648 -29.359 -5.57 1 80 59 ASP A C 1
ATOM 470 O O . ASP A 1 59 ? -9.461 -30.562 -5.406 1 80 59 ASP A O 1
ATOM 474 N N . SER A 1 60 ? -10.828 -28.859 -5.57 1 83.31 60 SER A N 1
ATOM 475 C CA . SER A 1 60 ? -12.039 -29.641 -5.363 1 83.31 60 SER A CA 1
ATOM 476 C C . SER A 1 60 ? -12.242 -30.656 -6.488 1 83.31 60 SER A C 1
ATOM 478 O O . SER A 1 60 ? -12.57 -31.812 -6.242 1 83.31 60 SER A O 1
ATOM 480 N N . LEU A 1 61 ? -11.992 -30.25 -7.668 1 89.19 61 LEU A N 1
ATOM 481 C CA . LEU A 1 61 ? -12.203 -31.125 -8.82 1 89.19 61 LEU A CA 1
ATOM 482 C C . LEU A 1 61 ? -11.133 -32.219 -8.875 1 89.19 61 LEU A C 1
ATOM 484 O O . LEU A 1 61 ? -11.43 -33.375 -9.227 1 89.19 61 LEU A O 1
ATOM 488 N N . HIS A 1 62 ? -9.984 -31.859 -8.508 1 85.62 62 HIS A N 1
ATOM 489 C CA . HIS A 1 62 ? -8.914 -32.844 -8.43 1 85.62 62 HIS A C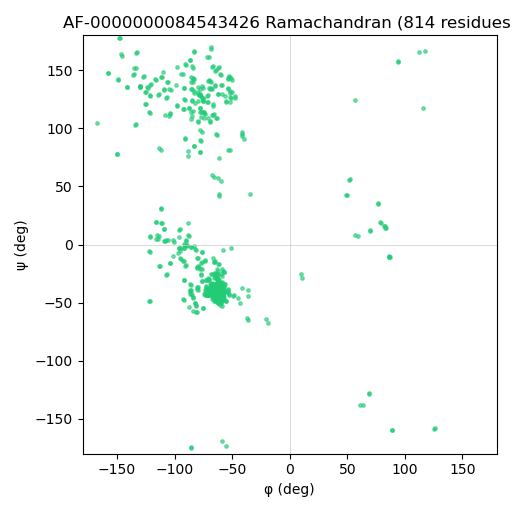A 1
ATOM 490 C C . HIS A 1 62 ? -9.234 -33.938 -7.406 1 85.62 62 HIS A C 1
ATOM 492 O O . HIS A 1 62 ? -8.969 -35.125 -7.637 1 85.62 62 HIS A O 1
ATOM 498 N N . ARG A 1 63 ? -9.781 -33.531 -6.328 1 84.12 63 ARG A N 1
ATOM 499 C CA . ARG A 1 63 ? -10.164 -34.5 -5.281 1 84.12 63 ARG A CA 1
ATOM 500 C C . ARG A 1 63 ? -11.211 -35.469 -5.785 1 84.12 63 ARG A C 1
ATOM 502 O O . ARG A 1 63 ? -11.219 -36.625 -5.379 1 84.12 63 ARG A O 1
ATOM 509 N N . GLU A 1 64 ? -12.055 -34.969 -6.656 1 89.81 64 GLU A N 1
ATOM 510 C CA . GLU A 1 64 ? -13.109 -35.812 -7.219 1 89.81 64 GLU A CA 1
ATOM 511 C C . GLU A 1 64 ? -12.609 -36.594 -8.422 1 89.81 64 GLU A C 1
ATOM 513 O O . GLU A 1 64 ? -13.383 -37.312 -9.078 1 89.81 64 GLU A O 1
ATOM 518 N N . GLY A 1 65 ? -11.328 -36.344 -8.789 1 90.31 65 GLY A N 1
ATOM 519 C CA . GLY A 1 65 ? -10.719 -37.094 -9.883 1 90.31 65 GLY A CA 1
ATOM 520 C C . GLY A 1 65 ? -11.078 -36.531 -11.25 1 90.31 65 GLY A C 1
ATOM 521 O O . GLY A 1 65 ? -10.977 -37.25 -12.258 1 90.31 65 GLY A O 1
ATOM 522 N N . ILE A 1 66 ? -11.547 -35.406 -11.312 1 93.81 66 ILE A N 1
ATOM 523 C CA . ILE A 1 66 ? -11.93 -34.781 -12.578 1 93.81 66 ILE A CA 1
ATOM 524 C C . ILE A 1 66 ? -10.758 -34 -13.133 1 93.81 66 ILE A C 1
ATOM 526 O O . ILE A 1 66 ? -10.219 -33.125 -12.453 1 93.81 66 ILE A O 1
ATOM 530 N N . PRO A 1 67 ? -10.344 -34.281 -14.352 1 92.69 67 PRO A N 1
ATOM 531 C CA . PRO A 1 67 ? -9.242 -33.5 -14.953 1 92.69 67 PRO A CA 1
ATOM 532 C C . PRO A 1 67 ? -9.602 -32.031 -15.172 1 92.69 67 PRO A C 1
ATOM 534 O O . PRO A 1 67 ? -10.719 -31.719 -15.578 1 92.69 67 PRO A O 1
ATOM 537 N N . VAL A 1 68 ? -8.648 -31.219 -14.836 1 93.06 68 VAL A N 1
ATOM 538 C CA . VAL A 1 68 ? -8.852 -29.781 -15 1 93.06 68 VAL A CA 1
ATOM 539 C C . VAL A 1 68 ? -7.785 -29.203 -15.93 1 93.06 68 VAL A C 1
ATOM 541 O O . VAL A 1 68 ? -6.598 -29.5 -15.773 1 93.06 68 VAL A O 1
ATOM 544 N N . LEU A 1 69 ? -8.219 -28.438 -16.969 1 92.44 69 LEU A N 1
ATOM 545 C CA . LEU A 1 69 ? -7.332 -27.703 -17.875 1 92.44 69 LEU A CA 1
ATOM 546 C C . LEU A 1 69 ? -7.434 -26.203 -17.641 1 92.44 69 LEU A C 1
ATOM 548 O O . LEU A 1 69 ? -8.531 -25.672 -17.422 1 92.44 69 LEU A O 1
ATOM 552 N N . LYS A 1 70 ? -6.281 -25.609 -17.562 1 91.38 70 LYS A N 1
ATOM 553 C CA . LYS A 1 70 ? -6.238 -24.156 -17.406 1 91.38 70 LYS A CA 1
ATOM 554 C C . LYS A 1 70 ? -5.996 -23.469 -18.75 1 91.38 70 LYS A C 1
ATOM 556 O O . LYS A 1 70 ? -4.969 -23.688 -19.391 1 91.38 70 LYS A O 1
ATOM 561 N N . ALA A 1 71 ? -6.977 -22.609 -19.125 1 91.69 71 ALA A N 1
ATOM 562 C CA . ALA A 1 71 ? -6.871 -21.922 -20.406 1 91.69 71 ALA A CA 1
ATOM 563 C C . ALA A 1 71 ? -6.039 -20.641 -20.266 1 91.69 71 ALA A C 1
ATOM 565 O O . ALA A 1 71 ? -6.129 -19.938 -19.25 1 91.69 71 ALA A O 1
ATOM 566 N N . ASP A 1 72 ? -5.281 -20.344 -21.266 1 88.12 72 ASP A N 1
ATOM 567 C CA . ASP A 1 72 ? -4.484 -19.125 -21.297 1 88.12 72 ASP A CA 1
ATOM 568 C C . ASP A 1 72 ? -5.367 -17.891 -21.484 1 88.12 72 ASP A C 1
ATOM 570 O O . ASP A 1 72 ? -6.164 -17.828 -22.422 1 88.12 72 ASP A O 1
ATOM 574 N N . GLN A 1 73 ? -5.195 -16.953 -20.641 1 84.12 73 GLN A N 1
ATOM 575 C CA . GLN A 1 73 ? -6.07 -15.781 -20.609 1 84.12 73 GLN A CA 1
ATOM 576 C C . GLN A 1 73 ? -5.941 -14.969 -21.891 1 84.12 73 GLN A C 1
ATOM 578 O O . GLN A 1 73 ? -6.941 -14.484 -22.438 1 84.12 73 GLN A O 1
ATOM 583 N N . THR A 1 74 ? -4.766 -14.773 -22.375 1 81.38 74 THR A N 1
ATOM 584 C CA . THR A 1 74 ? -4.516 -13.969 -23.562 1 81.38 74 THR A CA 1
ATOM 585 C C . THR A 1 74 ? -5.145 -14.617 -24.797 1 81.38 74 THR A C 1
ATOM 587 O O . THR A 1 74 ? -5.777 -13.938 -25.594 1 81.38 74 THR A O 1
ATOM 590 N N . MET A 1 75 ? -4.98 -15.914 -24.828 1 84.94 75 MET A N 1
ATOM 591 C CA . MET A 1 75 ? -5.5 -16.641 -25.984 1 84.94 75 MET A CA 1
ATOM 592 C C . MET A 1 75 ? -7.027 -16.625 -25.984 1 84.94 75 MET A C 1
ATOM 594 O O . MET A 1 75 ? -7.648 -16.562 -27.047 1 84.94 75 MET A O 1
ATOM 598 N N . ILE A 1 76 ? -7.594 -16.656 -24.812 1 86.12 76 ILE A N 1
ATOM 599 C CA . ILE A 1 76 ? -9.047 -16.609 -24.703 1 86.12 76 ILE A CA 1
ATOM 600 C C . ILE A 1 76 ? -9.555 -15.234 -25.125 1 86.12 76 ILE A C 1
ATOM 602 O O . ILE A 1 76 ? -10.555 -15.133 -25.859 1 86.12 76 ILE A O 1
ATOM 606 N N . LYS A 1 77 ? -8.875 -14.203 -24.688 1 84.25 77 LYS A N 1
ATOM 607 C CA . LYS A 1 77 ? -9.234 -12.836 -25.062 1 84.25 77 LYS A CA 1
ATOM 608 C C . LYS A 1 77 ? -9.148 -12.648 -26.578 1 84.25 77 LYS A C 1
ATOM 610 O O . LYS A 1 77 ? -10.062 -12.086 -27.188 1 84.25 77 LYS A O 1
ATOM 615 N N . ASP A 1 78 ? -8.07 -13.125 -27.109 1 83.38 78 ASP A N 1
ATOM 616 C CA . ASP A 1 78 ? -7.855 -13 -28.547 1 83.38 78 ASP A CA 1
ATOM 617 C C . ASP A 1 78 ? -8.883 -13.82 -29.328 1 83.38 78 ASP A C 1
ATOM 619 O O . ASP A 1 78 ? -9.344 -13.391 -30.391 1 83.38 78 ASP A O 1
ATOM 623 N N . SER A 1 79 ? -9.188 -15 -28.812 1 84.75 79 SER A N 1
ATOM 624 C CA . SER A 1 79 ? -10.172 -15.867 -29.453 1 84.75 79 SER A CA 1
ATOM 625 C C . SER A 1 79 ? -11.562 -15.25 -29.422 1 84.75 79 SER A C 1
ATOM 627 O O . SER A 1 79 ? -12.359 -15.453 -30.344 1 84.75 79 SER A O 1
ATOM 629 N N . ARG A 1 80 ? -11.828 -14.539 -28.312 1 82.25 80 ARG A N 1
ATOM 630 C CA . ARG A 1 80 ? -13.094 -13.828 -28.203 1 82.25 80 ARG A CA 1
ATOM 631 C C . ARG A 1 80 ? -13.258 -12.82 -29.344 1 82.25 80 ARG A C 1
ATOM 633 O O . ARG A 1 80 ? -14.336 -12.703 -29.922 1 82.25 80 ARG A O 1
ATOM 640 N N . LYS A 1 81 ? -12.234 -12.094 -29.562 1 78.88 81 LYS A N 1
ATOM 641 C CA . LYS A 1 81 ? -12.25 -11.102 -30.625 1 78.88 81 LYS A CA 1
ATOM 642 C C . LYS A 1 81 ? -12.43 -11.758 -32 1 78.88 81 LYS A C 1
ATOM 644 O O . LYS A 1 81 ? -13.18 -11.266 -32.844 1 78.88 81 LYS A O 1
ATOM 649 N N . SER A 1 82 ? -11.789 -12.859 -32.188 1 76.31 82 SER A N 1
ATOM 650 C CA . SER A 1 82 ? -11.797 -13.547 -33.469 1 76.31 82 SER A CA 1
ATOM 651 C C . SER A 1 82 ? -13.133 -14.25 -33.719 1 76.31 82 SER A C 1
ATOM 653 O O . SER A 1 82 ? -13.695 -14.164 -34.812 1 76.31 82 SER A O 1
ATOM 655 N N . TYR A 1 83 ? -13.633 -14.883 -32.656 1 70.25 83 TYR A N 1
ATOM 656 C CA . TYR A 1 83 ? -14.844 -15.68 -32.812 1 70.25 83 TYR A CA 1
ATOM 657 C C . TYR A 1 83 ? -16.094 -14.805 -32.688 1 70.25 83 TYR A C 1
ATOM 659 O O . TYR A 1 83 ? -17.078 -15.008 -33.406 1 70.25 83 TYR A O 1
ATOM 667 N N . GLY A 1 84 ? -16.062 -13.93 -31.719 1 64.62 84 GLY A N 1
ATOM 668 C CA . GLY A 1 84 ? -17.281 -13.203 -31.359 1 64.62 84 GLY A CA 1
ATOM 669 C C . GLY A 1 84 ? -17.375 -11.844 -32.031 1 64.62 84 GLY A C 1
ATOM 670 O O . GLY A 1 84 ? -18.438 -11.211 -32 1 64.62 84 GLY A O 1
ATOM 671 N N . GLY A 1 85 ? -16.344 -11.492 -32.719 1 63.41 85 GLY A N 1
ATOM 672 C CA . GLY A 1 85 ? -16.344 -10.188 -33.375 1 63.41 85 GLY A CA 1
ATOM 673 C C . GLY A 1 85 ? -16.516 -9.047 -32.375 1 63.41 85 GLY A C 1
ATOM 674 O O . GLY A 1 85 ? -16.984 -7.965 -32.719 1 63.41 85 GLY A O 1
ATOM 675 N N . THR A 1 86 ? -16.484 -9.375 -31 1 65.19 86 THR A N 1
ATOM 676 C CA . THR A 1 86 ? -16.703 -8.312 -30.016 1 65.19 86 THR A CA 1
ATOM 677 C C . THR A 1 86 ? -15.562 -8.289 -29 1 65.19 86 THR A C 1
ATOM 679 O O . THR A 1 86 ? -14.945 -9.32 -28.719 1 65.19 86 THR A O 1
ATOM 682 N N . SER A 1 87 ? -15.242 -7.074 -28.578 1 68.06 87 SER A N 1
ATOM 683 C CA . SER A 1 87 ? -14.266 -6.895 -27.5 1 68.06 87 SER A CA 1
ATOM 684 C C . SER A 1 87 ? -14.938 -6.836 -26.141 1 68.06 87 SER A C 1
ATOM 686 O O . SER A 1 87 ? -14.266 -6.781 -25.109 1 68.06 87 SER A O 1
ATOM 688 N N . ASN A 1 88 ? -16.281 -6.973 -26.203 1 68.69 88 ASN A N 1
ATOM 689 C CA . ASN A 1 88 ? -17 -6.836 -24.953 1 68.69 88 ASN A CA 1
ATOM 690 C C . ASN A 1 88 ? -16.766 -8.031 -24.031 1 68.69 88 ASN A C 1
ATOM 692 O O . ASN A 1 88 ? -16.906 -9.18 -24.453 1 68.69 88 ASN A O 1
ATOM 696 N N . LYS A 1 89 ? -16.312 -7.762 -22.938 1 72.81 89 LYS A N 1
ATOM 697 C CA . LYS A 1 89 ? -16.016 -8.812 -21.969 1 72.81 89 LYS A CA 1
ATOM 698 C C . LYS A 1 89 ? -17.312 -9.312 -21.312 1 72.81 89 LYS A C 1
ATOM 700 O O . LYS A 1 89 ? -18.109 -8.523 -20.812 1 72.81 89 LYS A O 1
ATOM 705 N N . SER A 1 90 ? -17.688 -10.57 -21.672 1 83.81 90 SER A N 1
ATOM 706 C CA . SER A 1 90 ? -18.797 -11.242 -21.031 1 83.81 90 SER A CA 1
ATOM 707 C C . SER A 1 90 ? -18.391 -12.602 -20.484 1 83.81 90 SER A C 1
ATOM 709 O O . SER A 1 90 ? -17.781 -13.406 -21.188 1 83.81 90 SER A O 1
ATOM 711 N N . ASP A 1 91 ? -18.719 -12.93 -19.234 1 86.62 91 ASP A N 1
ATOM 712 C CA . ASP A 1 91 ? -18.312 -14.164 -18.578 1 86.62 91 ASP A CA 1
ATOM 713 C C . ASP A 1 91 ? -18.953 -15.383 -19.266 1 86.62 91 ASP A C 1
ATOM 715 O O . ASP A 1 91 ? -18.266 -16.375 -19.531 1 86.62 91 ASP A O 1
ATOM 719 N N . PRO A 1 92 ? -20.203 -15.258 -19.703 1 88.06 92 PRO A N 1
ATOM 720 C CA . PRO A 1 92 ? -20.781 -16.406 -20.391 1 88.06 92 PRO A CA 1
ATOM 721 C C . PRO A 1 92 ? -20.156 -16.672 -21.75 1 88.06 92 PRO A C 1
ATOM 723 O O . PRO A 1 92 ? -19.969 -17.844 -22.141 1 88.06 92 PRO A O 1
ATOM 726 N N . TYR A 1 93 ? -19.891 -15.672 -22.391 1 88.12 93 TYR A N 1
ATOM 727 C CA . TYR A 1 93 ? -19.266 -15.852 -23.703 1 88.12 93 TYR A CA 1
ATOM 728 C C . TYR A 1 93 ? -17.859 -16.391 -23.578 1 88.12 93 TYR A C 1
ATOM 730 O O . TYR A 1 93 ? -17.422 -17.234 -24.375 1 88.12 93 TYR A O 1
ATOM 738 N N . ASP A 1 94 ? -17.094 -15.984 -22.625 1 89.88 94 ASP A N 1
ATOM 739 C CA . ASP A 1 94 ? -15.75 -16.5 -22.359 1 89.88 94 ASP A CA 1
ATOM 740 C C . ASP A 1 94 ? -15.789 -18 -22.047 1 89.88 94 ASP A C 1
ATOM 742 O O . ASP A 1 94 ? -14.914 -18.75 -22.484 1 89.88 94 ASP A O 1
ATOM 746 N N . ALA A 1 95 ? -16.828 -18.359 -21.344 1 92 95 ALA A N 1
ATOM 747 C CA . ALA A 1 95 ? -17 -19.781 -21.031 1 92 95 ALA A CA 1
ATOM 748 C C . ALA A 1 95 ? -17.188 -20.594 -22.312 1 92 95 ALA A C 1
ATOM 750 O O . ALA A 1 95 ? -16.609 -21.672 -22.469 1 92 95 ALA A O 1
ATOM 751 N N . LEU A 1 96 ? -17.969 -20.031 -23.203 1 91.44 96 LEU A N 1
ATOM 752 C CA . LEU A 1 96 ? -18.203 -20.688 -24.484 1 91.44 96 LEU A CA 1
ATOM 753 C C . LEU A 1 96 ? -16.906 -20.781 -25.281 1 91.44 96 LEU A C 1
ATOM 755 O O . LEU A 1 96 ? -16.594 -21.828 -25.844 1 91.44 96 LEU A O 1
ATOM 759 N N . ILE A 1 97 ? -16.156 -19.734 -25.266 1 91.06 97 ILE A N 1
ATOM 760 C CA . ILE A 1 97 ? -14.898 -19.703 -25.984 1 91.06 97 ILE A CA 1
ATOM 761 C C . ILE A 1 97 ? -13.945 -20.75 -25.422 1 91.06 97 ILE A C 1
ATOM 763 O O . ILE A 1 97 ? -13.203 -21.391 -26.156 1 91.06 97 ILE A O 1
ATOM 767 N N . MET A 1 98 ? -13.984 -20.969 -24.156 1 93.06 98 MET A N 1
ATOM 768 C CA . MET A 1 98 ? -13.109 -21.953 -23.516 1 93.06 98 MET A CA 1
ATOM 769 C C . MET A 1 98 ? -13.469 -23.375 -23.938 1 93.06 98 MET A C 1
ATOM 771 O O . MET A 1 98 ? -12.586 -24.188 -24.188 1 93.06 98 MET A O 1
ATOM 775 N N . VAL A 1 99 ? -14.742 -23.625 -24.047 1 92.88 99 VAL A N 1
ATOM 776 C CA . VAL A 1 99 ? -15.195 -24.953 -24.469 1 92.88 99 VAL A CA 1
ATOM 777 C C . VAL A 1 99 ? -14.789 -25.188 -25.922 1 92.88 99 VAL A C 1
ATOM 779 O O . VAL A 1 99 ? -14.305 -26.266 -26.281 1 92.88 99 VAL A O 1
ATOM 782 N N . ILE A 1 100 ? -14.961 -24.172 -26.688 1 91.31 100 ILE A N 1
ATOM 783 C CA . ILE A 1 100 ? -14.602 -24.281 -28.109 1 91.31 100 ILE A CA 1
ATOM 784 C C . ILE A 1 100 ? -13.094 -24.484 -28.234 1 91.31 100 ILE A C 1
ATOM 786 O O . ILE A 1 100 ? -12.633 -25.297 -29.047 1 91.31 100 ILE A O 1
ATOM 790 N N . THR A 1 101 ? -12.383 -23.734 -27.453 1 92.12 101 THR A N 1
ATOM 791 C CA . THR A 1 101 ? -10.93 -23.859 -27.438 1 92.12 101 THR A CA 1
ATOM 792 C C . THR A 1 101 ? -10.5 -25.281 -27.094 1 92.12 101 THR A C 1
ATOM 794 O O . THR A 1 101 ? -9.555 -25.812 -27.688 1 92.12 101 THR A O 1
ATOM 797 N N . TYR A 1 102 ? -11.18 -25.875 -26.203 1 94.19 102 TYR A N 1
ATOM 798 C CA . TYR A 1 102 ? -10.867 -27.25 -25.844 1 94.19 102 TYR A CA 1
ATOM 799 C C . TYR A 1 102 ? -11.055 -28.188 -27.031 1 94.19 102 TYR A C 1
ATOM 801 O O . TYR A 1 102 ? -10.156 -28.969 -27.344 1 94.19 102 TYR A O 1
ATOM 809 N N . PHE A 1 103 ? -12.164 -28.078 -27.719 1 93.44 103 PHE A N 1
ATOM 810 C CA . PHE A 1 103 ? -12.453 -28.984 -28.828 1 93.44 103 PHE A CA 1
ATOM 811 C C . PHE A 1 103 ? -11.484 -28.75 -29.969 1 93.44 103 PHE A C 1
ATOM 813 O O . PHE A 1 103 ? -10.984 -29.703 -30.562 1 93.44 103 PHE A O 1
ATOM 820 N N . GLN A 1 104 ? -11.156 -27.562 -30.141 1 90.69 104 GLN A N 1
ATOM 821 C CA . GLN A 1 104 ? -10.352 -27.219 -31.312 1 90.69 104 GLN A CA 1
ATOM 822 C C . GLN A 1 104 ? -8.867 -27.391 -31.031 1 90.69 104 GLN A C 1
ATOM 824 O O . GLN A 1 104 ? -8.133 -27.953 -31.844 1 90.69 104 GLN A O 1
ATOM 829 N N . HIS A 1 105 ? -8.484 -27 -29.844 1 92.69 105 HIS A N 1
ATOM 830 C CA . HIS A 1 105 ? -7.051 -26.828 -29.641 1 92.69 105 HIS A CA 1
ATOM 831 C C . HIS A 1 105 ? -6.527 -27.812 -28.594 1 92.69 105 HIS A C 1
ATOM 833 O O . HIS A 1 105 ? -5.371 -27.734 -28.188 1 92.69 105 HIS A O 1
ATOM 839 N N . TYR A 1 106 ? -7.316 -28.672 -28.125 1 92.56 106 TYR A N 1
ATOM 840 C CA . TYR A 1 106 ? -6.859 -29.75 -27.25 1 92.56 106 TYR A CA 1
ATOM 841 C C . TYR A 1 106 ? -7.207 -31.109 -27.828 1 92.56 106 TYR A C 1
ATOM 843 O O . TYR A 1 106 ? -6.332 -31.969 -27.969 1 92.56 106 TYR A O 1
ATOM 851 N N . GLN A 1 107 ? -8.477 -31.281 -28.25 1 91 107 GLN A N 1
ATOM 852 C CA . GLN A 1 107 ? -8.953 -32.562 -28.703 1 91 107 GLN A CA 1
ATOM 853 C C . GLN A 1 107 ? -8.57 -32.812 -30.156 1 91 107 GLN A C 1
ATOM 855 O O . GLN A 1 107 ? -8.016 -33.875 -30.484 1 91 107 GLN A O 1
ATOM 860 N N . THR A 1 108 ? -8.852 -31.844 -31.016 1 90.56 108 THR A N 1
ATOM 861 C CA . THR A 1 108 ? -8.617 -32.031 -32.438 1 90.56 108 THR A CA 1
ATOM 862 C C . THR A 1 108 ? -7.152 -31.812 -32.781 1 90.56 108 THR A C 1
ATOM 864 O O . THR A 1 108 ? -6.504 -32.688 -33.375 1 90.56 108 THR A O 1
ATOM 867 N N . ASN A 1 109 ? -6.688 -30.594 -32.438 1 91.12 109 ASN A N 1
ATOM 868 C CA . ASN A 1 109 ? -5.301 -30.203 -32.688 1 91.12 109 ASN A CA 1
ATOM 869 C C . ASN A 1 109 ? -4.703 -29.516 -31.453 1 91.12 109 ASN A C 1
ATOM 871 O O . ASN A 1 109 ? -4.883 -28.312 -31.281 1 91.12 109 ASN A O 1
ATOM 875 N N . TYR A 1 110 ? -3.908 -30.375 -30.812 1 89.31 110 TYR A N 1
ATOM 876 C CA . TYR A 1 110 ? -3.346 -29.828 -29.578 1 89.31 110 TYR A CA 1
ATOM 877 C C . TYR A 1 110 ? -2.383 -28.688 -29.875 1 89.31 110 TYR A C 1
ATOM 879 O O . TYR A 1 110 ? -1.437 -28.844 -30.641 1 89.31 110 TYR A O 1
ATOM 887 N N . ASP A 1 111 ? -2.744 -27.578 -29.312 1 87.44 111 ASP A N 1
ATOM 888 C CA . ASP A 1 111 ? -1.888 -26.391 -29.359 1 87.44 111 ASP A CA 1
ATOM 889 C C . ASP A 1 111 ? -1.556 -25.906 -27.953 1 87.44 111 ASP A C 1
ATOM 891 O O . ASP A 1 111 ? -2.422 -25.375 -27.25 1 87.44 111 ASP A O 1
ATOM 895 N N . ARG A 1 112 ? -0.323 -25.984 -27.594 1 81.31 112 ARG A N 1
ATOM 896 C CA . ARG A 1 112 ? 0.117 -25.734 -26.234 1 81.31 112 ARG A CA 1
ATOM 897 C C . ARG A 1 112 ? -0.105 -24.266 -25.859 1 81.31 112 ARG A C 1
ATOM 899 O O . ARG A 1 112 ? -0.2 -23.938 -24.672 1 81.31 112 ARG A O 1
ATOM 906 N N . ARG A 1 113 ? -0.084 -23.391 -26.734 1 82.62 113 ARG A N 1
ATOM 907 C CA . ARG A 1 113 ? -0.204 -21.969 -26.484 1 82.62 113 ARG A CA 1
ATOM 908 C C . ARG A 1 113 ? -1.51 -21.656 -25.75 1 82.62 113 ARG A C 1
ATOM 910 O O . ARG A 1 113 ? -1.621 -20.625 -25.078 1 82.62 113 ARG A O 1
ATOM 917 N N . TYR A 1 114 ? -2.455 -22.516 -25.859 1 89.12 114 TYR A N 1
ATOM 918 C CA . TYR A 1 114 ? -3.789 -22.219 -25.344 1 89.12 114 TYR A CA 1
ATOM 919 C C . TYR A 1 114 ? -3.936 -22.703 -23.906 1 89.12 114 TYR A C 1
ATOM 921 O O . TYR A 1 114 ? -4.941 -22.422 -23.25 1 89.12 114 TYR A O 1
ATOM 929 N N . TRP A 1 115 ? -2.906 -23.328 -23.438 1 88.81 115 TRP A N 1
ATOM 930 C CA . TRP A 1 115 ? -3.059 -24 -22.156 1 88.81 115 TRP A CA 1
ATOM 931 C C . TRP A 1 115 ? -1.928 -23.625 -21.203 1 88.81 115 TRP A C 1
ATOM 933 O O . TRP A 1 115 ? -0.77 -23.516 -21.625 1 88.81 115 TRP A O 1
ATOM 943 N N . VAL A 1 116 ? -2.346 -23.344 -19.953 1 84.31 116 VAL A N 1
ATOM 944 C CA . VAL A 1 116 ? -1.355 -23.062 -18.906 1 84.31 116 VAL A CA 1
ATOM 945 C C . VAL A 1 116 ? -0.737 -24.375 -18.422 1 84.31 116 VAL A C 1
ATOM 947 O O . VAL A 1 116 ? -1.453 -25.328 -18.078 1 84.31 116 VAL A O 1
ATOM 950 N N . ARG A 1 117 ? 0.503 -24.391 -18.422 1 77.5 117 ARG A N 1
ATOM 951 C CA . ARG A 1 117 ? 1.218 -25.594 -18.047 1 77.5 117 ARG A CA 1
ATOM 952 C C . ARG A 1 117 ? 1.064 -25.875 -16.547 1 77.5 117 ARG A C 1
ATOM 954 O O . ARG A 1 117 ? 1.091 -24.953 -15.742 1 77.5 117 ARG A O 1
ATOM 961 N N . GLU A 1 118 ? 0.777 -27.203 -16.312 1 75.75 118 GLU A N 1
ATOM 962 C CA . GLU A 1 118 ? 0.731 -27.594 -14.906 1 75.75 118 GLU A CA 1
ATOM 963 C C . GLU A 1 118 ? 2.135 -27.703 -14.312 1 75.75 118 GLU A C 1
ATOM 965 O O . GLU A 1 118 ? 3.029 -28.297 -14.922 1 75.75 118 GLU A O 1
ATOM 970 N N . ARG A 1 119 ? 2.357 -27.047 -13.297 1 77.5 119 ARG A N 1
ATOM 971 C CA . ARG A 1 119 ? 3.643 -27.094 -12.609 1 77.5 119 ARG A CA 1
ATOM 972 C C . ARG A 1 119 ? 3.639 -28.141 -11.5 1 77.5 119 ARG A C 1
ATOM 974 O O . ARG A 1 119 ? 2.594 -28.422 -10.898 1 77.5 119 ARG A O 1
ATOM 981 N N . PRO A 1 120 ? 4.891 -28.734 -11.344 1 86.25 120 PRO A N 1
ATOM 982 C CA . PRO A 1 120 ? 4.984 -29.609 -10.18 1 86.25 120 PRO A CA 1
ATOM 983 C C . PRO A 1 120 ? 4.539 -28.938 -8.883 1 86.25 120 PRO A C 1
ATOM 985 O O . PRO A 1 120 ? 4.734 -27.734 -8.711 1 86.25 120 PRO A O 1
ATOM 988 N N . PRO A 1 121 ? 3.932 -29.688 -8.039 1 85.44 121 PRO A N 1
ATOM 989 C CA . PRO A 1 121 ? 3.375 -29.125 -6.801 1 85.44 121 PRO A CA 1
ATOM 990 C C . PRO A 1 121 ? 4.402 -28.344 -5.992 1 85.44 121 PRO A C 1
ATOM 992 O O . PRO A 1 121 ? 4.082 -27.281 -5.449 1 85.44 121 PRO A O 1
ATOM 995 N N . ALA A 1 122 ? 5.605 -28.891 -5.992 1 93.69 122 ALA A N 1
ATOM 996 C CA . ALA A 1 122 ? 6.645 -28.219 -5.223 1 93.69 122 ALA A CA 1
ATOM 997 C C . ALA A 1 122 ? 6.934 -26.828 -5.797 1 93.69 122 ALA A C 1
ATOM 999 O O . ALA A 1 122 ? 7.156 -25.875 -5.051 1 93.69 122 ALA A O 1
ATOM 1000 N N . VAL A 1 123 ? 6.875 -26.719 -7.074 1 94.31 123 VAL A N 1
ATOM 1001 C CA . VAL A 1 123 ? 7.145 -25.438 -7.742 1 94.31 123 VAL A CA 1
ATOM 1002 C C . VAL A 1 123 ? 6.02 -24.453 -7.445 1 94.31 123 VAL A C 1
ATOM 1004 O O . VAL A 1 123 ? 6.27 -23.266 -7.211 1 94.31 123 VAL A O 1
ATOM 1007 N N . ALA A 1 124 ? 4.816 -24.953 -7.434 1 87.75 124 ALA A N 1
ATOM 1008 C CA . ALA A 1 124 ? 3.662 -24.125 -7.109 1 87.75 124 ALA A CA 1
ATOM 1009 C C . ALA A 1 124 ? 3.768 -23.562 -5.691 1 87.75 124 ALA A C 1
ATOM 1011 O O . ALA A 1 124 ? 3.438 -22.406 -5.449 1 87.75 124 ALA A O 1
ATOM 1012 N N . LYS A 1 125 ? 4.246 -24.359 -4.816 1 91.5 125 LYS A N 1
ATOM 1013 C CA . LYS A 1 125 ? 4.422 -23.938 -3.432 1 91.5 125 LYS A CA 1
ATOM 1014 C C . LYS A 1 125 ? 5.535 -22.891 -3.311 1 91.5 125 LYS A C 1
ATOM 1016 O O . LYS A 1 125 ? 5.406 -21.922 -2.562 1 91.5 125 LYS A O 1
ATOM 1021 N N . ILE A 1 126 ? 6.582 -23.125 -4.047 1 95.94 126 ILE A N 1
ATOM 1022 C CA . ILE A 1 126 ? 7.684 -22.156 -4.062 1 95.94 126 ILE A CA 1
ATOM 1023 C C . ILE A 1 126 ? 7.176 -20.797 -4.551 1 95.94 126 ILE A C 1
ATOM 1025 O O . ILE A 1 126 ? 7.461 -19.766 -3.941 1 95.94 126 ILE A O 1
ATOM 1029 N N . GLU A 1 127 ? 6.441 -20.844 -5.586 1 92.69 127 GLU A N 1
ATOM 1030 C CA . GLU A 1 127 ? 5.922 -19.594 -6.156 1 92.69 127 GLU A CA 1
ATOM 1031 C C . GLU A 1 127 ? 5.02 -18.875 -5.16 1 92.69 127 GLU A C 1
ATOM 1033 O O . GLU A 1 127 ? 5.102 -17.656 -5.016 1 92.69 127 GLU A O 1
ATOM 1038 N N . GLN A 1 128 ? 4.211 -19.609 -4.531 1 90.31 128 GLN A N 1
ATOM 1039 C CA . GLN A 1 128 ? 3.332 -19.016 -3.527 1 90.31 128 GLN A CA 1
ATOM 1040 C C . GLN A 1 128 ? 4.133 -18.344 -2.418 1 90.31 128 GLN A C 1
ATOM 1042 O O . GLN A 1 128 ? 3.807 -17.234 -1.994 1 90.31 128 GLN A O 1
ATOM 1047 N N . CYS A 1 129 ? 5.125 -19 -1.951 1 95.06 129 CYS A N 1
ATOM 1048 C CA . CYS A 1 129 ? 5.984 -18.438 -0.915 1 95.06 129 CYS A CA 1
ATOM 1049 C C . CYS A 1 129 ? 6.633 -17.141 -1.391 1 95.06 129 CYS A C 1
ATOM 1051 O O . CYS A 1 129 ? 6.672 -16.156 -0.654 1 95.06 129 CYS A O 1
ATOM 1053 N N . LEU A 1 130 ? 7.066 -17.188 -2.643 1 95.38 130 LEU A N 1
ATOM 1054 C CA . LEU A 1 130 ? 7.734 -16.016 -3.195 1 95.38 130 LEU A CA 1
ATOM 1055 C C . L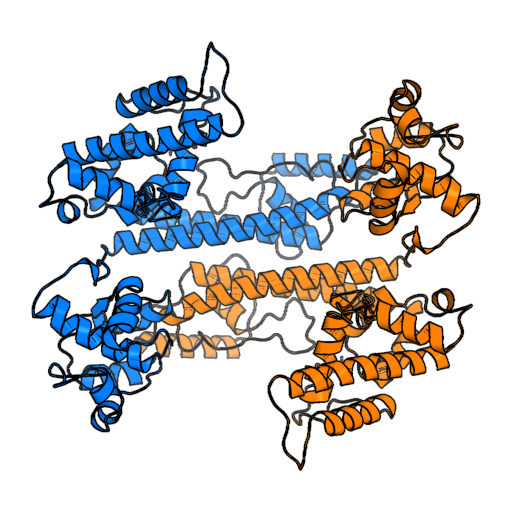EU A 1 130 ? 6.773 -14.836 -3.281 1 95.38 130 LEU A C 1
ATOM 1057 O O . LEU A 1 130 ? 7.145 -13.703 -2.955 1 95.38 130 LEU A O 1
ATOM 1061 N N . ARG A 1 131 ? 5.609 -15.117 -3.67 1 92.25 131 ARG A N 1
ATOM 1062 C CA . ARG A 1 131 ? 4.594 -14.07 -3.754 1 92.25 131 ARG A CA 1
ATOM 1063 C C . ARG A 1 131 ? 4.266 -13.516 -2.371 1 92.25 131 ARG A C 1
ATOM 1065 O O . ARG A 1 131 ? 4.09 -12.305 -2.209 1 92.25 131 ARG A O 1
ATOM 1072 N N . ASP A 1 132 ? 4.148 -14.344 -1.402 1 93.88 132 ASP A N 1
ATOM 1073 C CA . ASP A 1 132 ? 3.906 -13.906 -0.03 1 93.88 132 ASP A CA 1
ATOM 1074 C C . ASP A 1 132 ? 5.047 -13.023 0.475 1 93.88 132 ASP A C 1
ATOM 1076 O O . ASP A 1 132 ? 4.809 -11.969 1.056 1 93.88 132 ASP A O 1
ATOM 1080 N N . ILE A 1 133 ? 6.215 -13.5 0.214 1 93.75 133 ILE A N 1
ATOM 1081 C CA . ILE A 1 133 ? 7.387 -12.75 0.652 1 93.75 133 ILE A CA 1
ATOM 1082 C C . ILE A 1 133 ? 7.379 -11.359 0.017 1 93.75 133 ILE A C 1
ATOM 1084 O O . ILE A 1 133 ? 7.633 -10.359 0.693 1 93.75 133 ILE A O 1
ATOM 1088 N N . GLN A 1 134 ? 7.102 -11.32 -1.243 1 93.62 134 GLN A N 1
ATOM 1089 C CA . GLN A 1 134 ? 7.043 -10.047 -1.945 1 93.62 134 GLN A CA 1
ATOM 1090 C C . GLN A 1 134 ? 6 -9.125 -1.318 1 93.62 134 GLN A C 1
ATOM 1092 O O . GLN A 1 134 ? 6.258 -7.934 -1.114 1 93.62 134 GLN A O 1
ATOM 1097 N N . SER A 1 135 ? 4.891 -9.656 -1.045 1 93.62 135 SER A N 1
ATOM 1098 C CA . SER A 1 135 ? 3.812 -8.875 -0.441 1 93.62 135 SER A CA 1
ATOM 1099 C C . SER A 1 135 ? 4.203 -8.375 0.943 1 93.62 135 SER A C 1
ATOM 1101 O O . SER A 1 135 ? 3.973 -7.207 1.272 1 93.62 135 SER A O 1
ATOM 1103 N N . PHE A 1 136 ? 4.797 -9.234 1.752 1 94.38 136 PHE A N 1
ATOM 1104 C CA . PHE A 1 136 ? 5.195 -8.867 3.107 1 94.38 136 PHE A CA 1
ATOM 1105 C C . PHE A 1 136 ? 6.281 -7.797 3.082 1 94.38 136 PHE A C 1
ATOM 1107 O O . PHE A 1 136 ? 6.238 -6.844 3.865 1 94.38 136 PHE A O 1
ATOM 1114 N N . THR A 1 137 ? 7.195 -8.008 2.182 1 92.62 137 THR A N 1
ATOM 1115 C CA . THR A 1 137 ? 8.273 -7.031 2.064 1 92.62 137 THR A CA 1
ATOM 1116 C C . THR A 1 137 ? 7.719 -5.656 1.703 1 92.62 137 THR A C 1
ATOM 1118 O O . THR A 1 137 ? 8.156 -4.641 2.25 1 92.62 137 THR A O 1
ATOM 1121 N N . LYS A 1 138 ? 6.828 -5.672 0.807 1 94.25 138 LYS A N 1
ATOM 1122 C CA . LYS A 1 138 ? 6.203 -4.418 0.4 1 94.25 138 LYS A CA 1
ATOM 1123 C C . LYS A 1 138 ? 5.516 -3.74 1.58 1 94.25 138 LYS A C 1
ATOM 1125 O O . LYS A 1 138 ? 5.676 -2.537 1.793 1 94.25 138 LYS A O 1
ATOM 1130 N N . ARG A 1 139 ? 4.785 -4.43 2.344 1 94.19 139 ARG A N 1
ATOM 1131 C CA . ARG A 1 139 ? 4.074 -3.887 3.496 1 94.19 139 ARG A CA 1
ATOM 1132 C C . ARG A 1 139 ? 5.047 -3.395 4.559 1 94.19 139 ARG A C 1
ATOM 1134 O O . ARG A 1 139 ? 4.863 -2.314 5.125 1 94.19 139 ARG A O 1
ATOM 1141 N N . ARG A 1 140 ? 6.012 -4.199 4.789 1 93.19 140 ARG A N 1
ATOM 1142 C CA . ARG A 1 140 ? 7.02 -3.832 5.777 1 93.19 140 ARG A CA 1
ATOM 1143 C C . ARG A 1 140 ? 7.691 -2.516 5.406 1 93.19 140 ARG A C 1
ATOM 1145 O O . ARG A 1 140 ? 7.867 -1.642 6.262 1 93.19 140 ARG A O 1
ATOM 1152 N N . THR A 1 141 ? 8.07 -2.383 4.16 1 93.75 141 THR A N 1
ATOM 1153 C CA . THR A 1 141 ? 8.75 -1.183 3.691 1 93.75 141 THR A CA 1
ATOM 1154 C C . THR A 1 141 ? 7.852 0.043 3.848 1 93.75 141 THR A C 1
ATOM 1156 O O . THR A 1 141 ? 8.32 1.115 4.238 1 93.75 141 THR A O 1
ATOM 1159 N N . GLN A 1 142 ? 6.598 -0.138 3.596 1 93.94 142 GLN A N 1
ATOM 1160 C CA . GLN A 1 142 ? 5.652 0.961 3.752 1 93.94 142 GLN A CA 1
ATOM 1161 C C . GLN A 1 142 ? 5.574 1.418 5.207 1 93.94 142 GLN A C 1
ATOM 1163 O O . GLN A 1 142 ? 5.551 2.619 5.484 1 93.94 142 GLN A O 1
ATOM 1168 N N . VAL A 1 143 ? 5.508 0.488 6.094 1 95.12 143 VAL A N 1
ATOM 1169 C CA . VAL A 1 143 ? 5.418 0.807 7.516 1 95.12 143 VAL A CA 1
ATOM 1170 C C . VAL A 1 143 ? 6.727 1.438 7.984 1 95.12 143 VAL A C 1
ATOM 1172 O O . VAL A 1 143 ? 6.719 2.381 8.781 1 95.12 143 VAL A O 1
ATOM 1175 N N . ILE A 1 144 ? 7.855 0.955 7.488 1 94.81 144 ILE A N 1
ATOM 1176 C CA . ILE A 1 144 ? 9.156 1.521 7.828 1 94.81 144 ILE A CA 1
ATOM 1177 C C . ILE A 1 144 ? 9.211 2.988 7.41 1 94.81 144 ILE A C 1
ATOM 1179 O O . ILE A 1 144 ? 9.641 3.846 8.18 1 94.81 144 ILE A O 1
ATOM 1183 N N . ASN A 1 145 ? 8.781 3.223 6.25 1 91.81 145 ASN A N 1
ATOM 1184 C CA . ASN A 1 145 ? 8.797 4.594 5.75 1 91.81 145 ASN A CA 1
ATOM 1185 C C . ASN A 1 145 ? 7.922 5.512 6.605 1 91.81 145 ASN A C 1
ATOM 1187 O O . ASN A 1 145 ? 8.281 6.66 6.855 1 91.81 145 ASN A O 1
ATOM 1191 N N . GLN A 1 146 ? 6.812 5.023 6.98 1 92.38 146 GLN A N 1
ATOM 1192 C CA . GLN A 1 146 ? 5.949 5.797 7.867 1 92.38 146 GLN A CA 1
ATOM 1193 C C . GLN A 1 146 ? 6.633 6.062 9.203 1 92.38 146 GLN A C 1
ATOM 1195 O O . GLN A 1 146 ? 6.57 7.176 9.727 1 92.38 146 GLN A O 1
ATOM 1200 N N . ALA A 1 147 ? 7.223 5.062 9.766 1 93.56 147 ALA A N 1
ATOM 1201 C CA . ALA A 1 147 ? 7.941 5.219 11.023 1 93.56 147 ALA A CA 1
ATOM 1202 C C . ALA A 1 147 ? 9.086 6.215 10.891 1 93.56 147 ALA A C 1
ATOM 1204 O O . ALA A 1 147 ? 9.297 7.059 11.766 1 93.56 147 ALA A O 1
ATOM 1205 N N . LYS A 1 148 ? 9.797 6.117 9.789 1 92.25 148 LYS A N 1
ATOM 1206 C CA . LYS A 1 148 ? 10.93 7.016 9.555 1 92.25 148 LYS A CA 1
ATOM 1207 C C . LYS A 1 148 ? 10.461 8.461 9.438 1 92.25 148 LYS A C 1
ATOM 1209 O O . LYS A 1 148 ? 11.141 9.383 9.906 1 92.25 148 LYS A O 1
ATOM 1214 N N . SER A 1 149 ? 9.367 8.602 8.781 1 89.75 149 SER A N 1
ATOM 1215 C CA . SER A 1 149 ? 8.812 9.945 8.656 1 89.75 149 SER A CA 1
ATOM 1216 C C . SER A 1 149 ? 8.531 10.555 10.031 1 89.75 149 SER A C 1
ATOM 1218 O O . SER A 1 149 ? 8.672 11.766 10.219 1 89.75 149 SER A O 1
ATOM 1220 N N . ARG A 1 150 ? 8.18 9.812 11 1 90 150 ARG A N 1
ATOM 1221 C CA . ARG A 1 150 ? 7.914 10.289 12.359 1 90 150 ARG A CA 1
ATOM 1222 C C . ARG A 1 150 ? 9.219 10.484 13.125 1 90 150 ARG A C 1
ATOM 1224 O O . ARG A 1 150 ? 9.344 11.445 13.898 1 90 150 ARG A O 1
ATOM 1231 N N . LEU A 1 151 ? 10.125 9.609 12.898 1 91.12 151 LEU A N 1
ATOM 1232 C CA . LEU A 1 151 ? 11.391 9.656 13.625 1 91.12 151 LEU A CA 1
ATOM 1233 C C . LEU A 1 151 ? 12.148 10.945 13.312 1 91.12 151 LEU A C 1
ATOM 1235 O O . LEU A 1 151 ? 12.977 11.391 14.109 1 91.12 151 LEU A O 1
ATOM 1239 N N . VAL A 1 152 ? 11.828 11.547 12.219 1 87.5 152 VAL A N 1
ATOM 1240 C CA . VAL A 1 152 ? 12.5 12.773 11.82 1 87.5 152 VAL A CA 1
ATOM 1241 C C . VAL A 1 152 ? 12.352 13.828 12.922 1 87.5 152 VAL A C 1
ATOM 1243 O O . VAL A 1 152 ? 13.258 14.633 13.156 1 87.5 152 VAL A O 1
ATOM 1246 N N . TYR A 1 153 ? 11.219 13.836 13.641 1 85.44 153 TYR A N 1
ATOM 1247 C CA . TYR A 1 153 ? 11.023 14.828 14.688 1 85.44 153 TYR A CA 1
ATOM 1248 C C . TYR A 1 153 ? 10.977 14.172 16.062 1 85.44 153 TYR A C 1
ATOM 1250 O O . TYR A 1 153 ? 11.156 14.844 17.078 1 85.44 153 TYR A O 1
ATOM 1258 N N . GLU A 1 154 ? 10.742 12.867 16.125 1 88.88 154 GLU A N 1
ATOM 1259 C CA . GLU A 1 154 ? 10.68 12.188 17.422 1 88.88 154 GLU A CA 1
ATOM 1260 C C . GLU A 1 154 ? 12.07 11.812 17.922 1 88.88 154 GLU A C 1
ATOM 1262 O O . GLU A 1 154 ? 12.383 11.969 19.094 1 88.88 154 GLU A O 1
ATOM 1267 N N . PHE A 1 155 ? 12.82 11.266 17.047 1 89.75 155 PHE A N 1
ATOM 1268 C CA . PHE A 1 155 ? 14.172 10.797 17.312 1 89.75 155 PHE A CA 1
ATOM 1269 C C . PHE A 1 155 ? 15.031 10.891 16.047 1 89.75 155 PHE A C 1
ATOM 1271 O O . PHE A 1 155 ? 15.398 9.867 15.469 1 89.75 155 PHE A O 1
ATOM 1278 N N . PRO A 1 156 ? 15.484 12.086 15.719 1 85.5 156 PRO A N 1
ATOM 1279 C CA . PRO A 1 156 ? 16.125 12.375 14.43 1 85.5 156 PRO A CA 1
ATOM 1280 C C . PRO A 1 156 ? 17.391 11.547 14.203 1 85.5 156 PRO A C 1
ATOM 1282 O O . PRO A 1 156 ? 17.688 11.18 13.062 1 85.5 156 PRO A O 1
ATOM 1285 N N . ALA A 1 157 ? 18.125 11.234 15.203 1 85 157 ALA A N 1
ATOM 1286 C CA . ALA A 1 157 ? 19.375 10.5 15.086 1 85 157 ALA A CA 1
ATOM 1287 C C . ALA A 1 157 ? 19.172 9.156 14.391 1 85 157 ALA A C 1
ATOM 1289 O O . ALA A 1 157 ? 20.094 8.609 13.797 1 85 157 ALA A O 1
ATOM 1290 N N . ARG A 1 158 ? 17.969 8.648 14.438 1 88.94 158 ARG A N 1
ATOM 1291 C CA . ARG A 1 158 ? 17.703 7.32 13.891 1 88.94 158 ARG A CA 1
ATOM 1292 C C . ARG A 1 158 ? 16.75 7.398 12.695 1 88.94 158 ARG A C 1
ATOM 1294 O O . ARG A 1 158 ? 16.297 6.371 12.195 1 88.94 158 ARG A O 1
ATOM 1301 N N . ALA A 1 159 ? 16.438 8.555 12.211 1 87.31 159 ALA A N 1
ATOM 1302 C CA . ALA A 1 159 ? 15.461 8.75 11.141 1 87.31 159 ALA A CA 1
ATOM 1303 C C . ALA A 1 159 ? 16.016 8.234 9.805 1 87.31 159 ALA A C 1
ATOM 1305 O O . ALA A 1 159 ? 15.25 7.758 8.961 1 87.31 159 ALA A O 1
ATOM 1306 N N . LYS A 1 160 ? 17.281 8.273 9.648 1 84.31 160 LYS A N 1
ATOM 1307 C CA . LYS A 1 160 ? 17.859 7.926 8.352 1 84.31 160 LYS A CA 1
ATOM 1308 C C . LYS A 1 160 ? 18.594 6.594 8.414 1 84.31 160 LYS A C 1
ATOM 1310 O O . LYS A 1 160 ? 19.141 6.137 7.414 1 84.31 160 LYS A O 1
ATOM 1315 N N . VAL A 1 161 ? 18.516 6.012 9.547 1 79.62 161 VAL A N 1
ATOM 1316 C CA . VAL A 1 161 ? 19.266 4.77 9.695 1 79.62 161 VAL A CA 1
ATOM 1317 C C . VAL A 1 161 ? 18.516 3.627 9.008 1 79.62 161 VAL A C 1
ATOM 1319 O O . VAL A 1 161 ? 17.297 3.506 9.133 1 79.62 161 VAL A O 1
ATOM 1322 N N . HIS A 1 162 ? 19.312 2.949 8.188 1 81.38 162 HIS A N 1
ATOM 1323 C CA . HIS A 1 162 ? 18.766 1.756 7.543 1 81.38 162 HIS A CA 1
ATOM 1324 C C . HIS A 1 162 ? 19.047 0.507 8.367 1 81.38 162 HIS A C 1
ATOM 1326 O O . HIS A 1 162 ? 20.219 0.213 8.68 1 81.38 162 HIS A O 1
ATOM 1332 N N . VAL A 1 163 ? 17.938 -0.054 8.789 1 75.5 163 VAL A N 1
ATOM 1333 C CA . VAL A 1 163 ? 18.062 -1.266 9.594 1 75.5 163 VAL A CA 1
ATOM 1334 C C . VAL A 1 163 ? 17.703 -2.486 8.742 1 75.5 163 VAL A C 1
ATOM 1336 O O . VAL A 1 163 ? 16.625 -2.549 8.148 1 75.5 163 VAL A O 1
ATOM 1339 N N . LYS A 1 164 ? 18.734 -3.322 8.5 1 68.56 164 LYS A N 1
ATOM 1340 C CA . LYS A 1 164 ? 18.5 -4.539 7.727 1 68.56 164 LYS A CA 1
ATOM 1341 C C . LYS A 1 164 ? 18.656 -5.781 8.594 1 68.56 164 LYS A C 1
ATOM 1343 O O . LYS A 1 164 ? 19.375 -5.758 9.602 1 68.56 164 LYS A O 1
ATOM 1348 N N . ARG A 1 165 ? 17.797 -6.688 8.227 1 68.38 165 ARG A N 1
ATOM 1349 C CA . ARG A 1 165 ? 18.047 -8 8.812 1 68.38 165 ARG A CA 1
ATOM 1350 C C . ARG A 1 165 ? 19.422 -8.531 8.43 1 68.38 165 ARG A C 1
ATOM 1352 O O . ARG A 1 165 ? 19.891 -8.281 7.32 1 68.38 165 ARG A O 1
ATOM 1359 N N . GLU A 1 166 ? 20.016 -9.07 9.461 1 59.84 166 GLU A N 1
ATOM 1360 C CA . GLU A 1 166 ? 21.281 -9.711 9.109 1 59.84 166 GLU A CA 1
ATOM 1361 C C . GLU A 1 166 ? 21.109 -10.664 7.934 1 59.84 166 GLU A C 1
ATOM 1363 O O . GLU A 1 166 ? 20.141 -11.43 7.883 1 59.84 166 GLU A O 1
ATOM 1368 N N . ALA A 1 167 ? 21.891 -10.445 6.969 1 55.94 167 ALA A N 1
ATOM 1369 C CA . ALA A 1 167 ? 21.828 -11.258 5.754 1 55.94 167 ALA A CA 1
ATOM 1370 C C . ALA A 1 167 ? 21.781 -12.742 6.086 1 55.94 167 ALA A C 1
ATOM 1372 O O . ALA A 1 167 ? 22.562 -13.219 6.922 1 55.94 167 ALA A O 1
ATOM 1373 N N . GLY A 1 168 ? 20.844 -13.359 5.547 1 59.53 168 GLY A N 1
ATOM 1374 C CA . GLY A 1 168 ? 20.781 -14.812 5.656 1 59.53 168 GLY A CA 1
ATOM 1375 C C . GLY A 1 168 ? 20.094 -15.289 6.918 1 59.53 168 GLY A C 1
ATOM 1376 O O . GLY A 1 168 ? 19.844 -16.484 7.078 1 59.53 168 GLY A O 1
ATOM 1377 N N . ASN A 1 169 ? 19.875 -14.344 7.746 1 67.31 169 ASN A N 1
ATOM 1378 C CA . ASN A 1 169 ? 19.219 -14.781 8.977 1 67.31 169 ASN A CA 1
ATOM 1379 C C . ASN A 1 169 ? 17.719 -15.016 8.766 1 67.31 169 ASN A C 1
ATOM 1381 O O . ASN A 1 169 ? 16.984 -14.078 8.445 1 67.31 169 ASN A O 1
ATOM 1385 N N . LEU A 1 170 ? 17.375 -16.281 8.906 1 77.94 170 LEU A N 1
ATOM 1386 C CA . LEU A 1 170 ? 15.977 -16.641 8.695 1 77.94 170 LEU A CA 1
ATOM 1387 C C . LEU A 1 170 ? 15.312 -17.016 10.008 1 77.94 170 LEU A C 1
ATOM 1389 O O . LEU A 1 170 ? 14.25 -17.641 10.008 1 77.94 170 LEU A O 1
ATOM 1393 N N . ASP A 1 171 ? 16.047 -16.672 11.078 1 81.06 171 ASP A N 1
ATOM 1394 C CA . ASP A 1 171 ? 15.422 -16.922 12.383 1 81.06 171 ASP A CA 1
ATOM 1395 C C . ASP A 1 171 ? 14.328 -15.891 12.672 1 81.06 171 ASP A C 1
ATOM 1397 O O . ASP A 1 171 ? 14.617 -14.703 12.836 1 81.06 171 ASP A O 1
ATOM 1401 N N . PRO A 1 172 ? 13.086 -16.391 12.727 1 81.19 172 PRO A N 1
ATOM 1402 C CA . PRO A 1 172 ? 11.984 -15.453 12.961 1 81.19 172 PRO A CA 1
ATOM 1403 C C . PRO A 1 172 ? 12.086 -14.75 14.312 1 81.19 172 PRO A C 1
ATOM 1405 O O . PRO A 1 172 ? 11.477 -13.695 14.516 1 81.19 172 PRO A O 1
ATOM 1408 N N . ASP A 1 173 ? 12.859 -15.25 15.203 1 78.31 173 ASP A N 1
ATOM 1409 C CA . ASP A 1 173 ? 12.945 -14.695 16.547 1 78.31 173 ASP A CA 1
ATOM 1410 C C . ASP A 1 173 ? 14.062 -13.664 16.656 1 78.31 173 ASP A C 1
ATOM 1412 O O . ASP A 1 173 ? 14.156 -12.938 17.641 1 78.31 173 ASP A O 1
ATOM 1416 N N . LYS A 1 174 ? 14.867 -13.672 15.695 1 82.25 174 LYS A N 1
ATOM 1417 C CA . LYS A 1 174 ? 15.914 -12.656 15.672 1 82.25 174 LYS A CA 1
ATOM 1418 C C . LYS A 1 174 ? 15.453 -11.414 14.922 1 82.25 174 LYS A C 1
ATOM 1420 O O . LYS A 1 174 ? 15.68 -11.281 13.711 1 82.25 174 LYS A O 1
ATOM 1425 N N . LEU A 1 175 ? 14.93 -10.586 15.625 1 85.38 175 LEU A N 1
ATOM 1426 C CA . LEU A 1 175 ? 14.352 -9.367 15.07 1 85.38 175 LEU A CA 1
ATOM 1427 C C . LEU A 1 175 ? 15.422 -8.297 14.883 1 85.38 175 LEU A C 1
ATOM 1429 O O . LEU A 1 175 ? 16.469 -8.344 15.523 1 85.38 175 LEU A O 1
ATOM 1433 N N . PRO A 1 176 ? 15.227 -7.402 13.922 1 86.19 176 PRO A N 1
ATOM 1434 C CA . PRO A 1 176 ? 16.125 -6.238 13.891 1 86.19 176 PRO A CA 1
ATOM 1435 C C . PRO A 1 176 ? 16.141 -5.48 15.211 1 86.19 176 PRO A C 1
ATOM 1437 O O . PRO A 1 176 ? 15.109 -4.977 15.664 1 86.19 176 PRO A O 1
ATOM 1440 N N . ALA A 1 177 ? 17.203 -5.336 15.742 1 86.44 177 ALA A N 1
ATOM 1441 C CA . ALA A 1 177 ? 17.375 -4.906 17.125 1 86.44 177 ALA A CA 1
ATOM 1442 C C . ALA A 1 177 ? 16.75 -3.531 17.359 1 86.44 177 ALA A C 1
ATOM 1444 O O . ALA A 1 177 ? 16.078 -3.303 18.375 1 86.44 177 ALA A O 1
ATOM 1445 N N . TRP A 1 178 ? 16.953 -2.639 16.469 1 90.62 178 TRP A N 1
ATOM 1446 C CA . TRP A 1 178 ? 16.484 -1.272 16.641 1 90.62 178 TRP A CA 1
ATOM 1447 C C . TRP A 1 178 ? 14.953 -1.237 16.734 1 90.62 178 TRP A C 1
ATOM 1449 O O . TRP A 1 178 ? 14.391 -0.624 17.641 1 90.62 178 TRP A O 1
ATOM 1459 N N . TRP A 1 179 ? 14.312 -1.874 15.797 1 90.88 179 TRP A N 1
ATOM 1460 C CA . TRP A 1 179 ? 12.859 -1.859 15.766 1 90.88 179 TRP A CA 1
ATOM 1461 C C . TRP A 1 179 ? 12.281 -2.629 16.953 1 90.88 179 TRP A C 1
ATOM 1463 O O . TRP A 1 179 ? 11.242 -2.258 17.5 1 90.88 179 TRP A O 1
ATOM 1473 N N . ALA A 1 180 ? 12.977 -3.727 17.281 1 89.31 180 ALA A N 1
ATOM 1474 C CA . ALA A 1 180 ? 12.555 -4.469 18.469 1 89.31 180 ALA A CA 1
ATOM 1475 C C . ALA A 1 180 ? 12.617 -3.596 19.719 1 89.31 180 ALA A C 1
ATOM 1477 O O . ALA A 1 180 ? 11.734 -3.654 20.578 1 89.31 180 ALA A O 1
ATOM 1478 N N . TRP A 1 181 ? 13.656 -2.809 19.797 1 91.06 181 TRP A N 1
ATOM 1479 C CA . TRP A 1 181 ? 13.797 -1.886 20.906 1 91.06 181 TRP A CA 1
ATOM 1480 C C . TRP A 1 181 ? 12.695 -0.83 20.891 1 91.06 181 TRP A C 1
ATOM 1482 O O . TRP A 1 181 ? 12.078 -0.543 21.922 1 91.06 181 TRP A O 1
ATOM 1492 N N . ALA A 1 182 ? 12.453 -0.255 19.75 1 90.44 182 ALA A N 1
ATOM 1493 C CA . ALA A 1 182 ? 11.469 0.814 19.594 1 90.44 182 ALA A CA 1
ATOM 1494 C C . ALA A 1 182 ? 10.07 0.323 19.938 1 90.44 182 ALA A C 1
ATOM 1496 O O . ALA A 1 182 ? 9.219 1.105 20.375 1 90.44 182 ALA A O 1
ATOM 1497 N N . CYS A 1 183 ? 9.82 -0.98 19.812 1 84.5 183 CYS A N 1
ATOM 1498 C CA . CYS A 1 183 ? 8.547 -1.606 20.141 1 84.5 183 CYS A CA 1
ATOM 1499 C C . CYS A 1 183 ? 8.281 -1.532 21.641 1 84.5 183 CYS A C 1
ATOM 1501 O O . CYS A 1 183 ? 7.129 -1.606 22.078 1 84.5 183 CYS A O 1
ATOM 1503 N N . GLY A 1 184 ? 9.406 -1.653 22.406 1 73.5 184 GLY A N 1
ATOM 1504 C CA . GLY A 1 184 ? 9.312 -1.74 23.859 1 73.5 184 GLY A CA 1
ATOM 1505 C C . GLY A 1 184 ? 8.469 -0.636 24.469 1 73.5 184 GLY A C 1
ATOM 1506 O O . GLY A 1 184 ? 8.117 -0.696 25.656 1 73.5 184 GLY A O 1
ATOM 1507 N N . TRP A 1 185 ? 8.047 0.195 23.641 1 67.81 185 TRP A N 1
ATOM 1508 C CA . TRP A 1 185 ? 7.246 1.306 24.141 1 67.81 185 TRP A CA 1
ATOM 1509 C C . TRP A 1 185 ? 5.758 1.005 24 1 67.81 185 TRP A C 1
ATOM 1511 O O . TRP A 1 185 ? 4.914 1.865 24.266 1 67.81 185 TRP A O 1
ATOM 1521 N N . THR A 1 186 ? 5.516 -0.385 23.531 1 60.16 186 THR A N 1
ATOM 1522 C CA . THR A 1 186 ? 4.129 -0.805 23.391 1 60.16 186 THR A CA 1
ATOM 1523 C C . THR A 1 186 ? 3.68 -1.595 24.625 1 60.16 186 THR A C 1
ATOM 1525 O O . THR A 1 186 ? 4.512 -2.074 25.391 1 60.16 186 THR A O 1
ATOM 1528 N N . SER A 1 187 ? 2.369 -1.618 25 1 55.72 187 SER A N 1
ATOM 1529 C CA . SER A 1 187 ? 1.818 -2.369 26.125 1 55.72 187 SER A CA 1
ATOM 1530 C C . SER A 1 187 ? 1.967 -3.871 25.906 1 55.72 187 SER A C 1
ATOM 1532 O O . SER A 1 187 ? 1.945 -4.645 26.875 1 55.72 187 SER A O 1
ATOM 1534 N N . GLN A 1 188 ? 1.906 -4.457 24.766 1 54.41 188 GLN A N 1
ATOM 1535 C CA . GLN A 1 188 ? 1.726 -5.875 24.469 1 54.41 188 GLN A CA 1
ATOM 1536 C C . GLN A 1 188 ? 3.066 -6.602 24.422 1 54.41 188 GLN A C 1
ATOM 1538 O O . GLN A 1 188 ? 3.111 -7.828 24.297 1 54.41 188 GLN A O 1
ATOM 1543 N N . GLY A 1 189 ? 4.254 -6.258 24.906 1 53.97 189 GLY A N 1
ATOM 1544 C CA . GLY A 1 189 ? 5.418 -7.098 25.141 1 53.97 189 GLY A CA 1
ATOM 1545 C C . GLY A 1 189 ? 6.602 -6.723 24.266 1 53.97 189 GLY A C 1
ATOM 1546 O O . GLY A 1 189 ? 6.434 -6.113 23.203 1 53.97 189 GLY A O 1
ATOM 1547 N N . SER A 1 190 ? 7.605 -6.344 24.906 1 58 190 SER A N 1
ATOM 1548 C CA . SER A 1 190 ? 8.93 -6.004 24.406 1 58 190 SER A CA 1
ATOM 1549 C C . SER A 1 190 ? 9.648 -7.234 23.844 1 58 190 SER A C 1
ATOM 1551 O O . SER A 1 190 ? 9.492 -8.336 24.375 1 58 190 SER A O 1
ATOM 1553 N N . TRP A 1 191 ? 9.82 -7.234 22.516 1 66.94 191 TRP A N 1
ATOM 1554 C CA . TRP A 1 191 ? 10.711 -8.234 21.922 1 66.94 191 TRP A CA 1
ATOM 1555 C C . TRP A 1 191 ? 12.055 -8.258 22.641 1 66.94 191 TRP A C 1
ATOM 1557 O O . TRP A 1 191 ? 12.516 -7.234 23.141 1 66.94 191 TRP A O 1
ATOM 1567 N N . GLU A 1 192 ? 12.469 -9.531 22.984 1 70.69 192 GLU A N 1
ATOM 1568 C CA . GLU A 1 192 ? 13.727 -9.695 23.703 1 70.69 192 GLU A CA 1
ATOM 1569 C C . GLU A 1 192 ? 14.922 -9.328 22.828 1 70.69 192 GLU A C 1
ATOM 1571 O O . GLU A 1 192 ? 15.047 -9.805 21.703 1 70.69 192 GLU A O 1
ATOM 1576 N N . ILE A 1 193 ? 15.586 -8.297 23.125 1 79.38 193 ILE A N 1
ATOM 1577 C CA . ILE A 1 193 ? 16.859 -7.953 22.516 1 79.38 193 ILE A CA 1
ATOM 1578 C C . ILE A 1 193 ? 17.984 -8.125 23.531 1 79.38 193 ILE A C 1
ATOM 1580 O O . ILE A 1 193 ? 17.766 -8.055 24.734 1 79.38 193 ILE A O 1
ATOM 1584 N N . PRO A 1 194 ? 19.156 -8.477 23.031 1 83 194 PRO A N 1
ATOM 1585 C CA . PRO A 1 194 ? 20.297 -8.633 23.953 1 83 194 PRO A CA 1
ATOM 1586 C C . PRO A 1 194 ? 20.484 -7.418 24.859 1 83 194 PRO A C 1
ATOM 1588 O O . PRO A 1 194 ? 20.297 -6.281 24.422 1 83 194 PRO A O 1
ATOM 1591 N N . LYS A 1 195 ? 20.875 -7.723 26.109 1 86.94 195 LYS A N 1
ATOM 1592 C CA . LYS A 1 195 ? 20.984 -6.695 27.141 1 86.94 195 LYS A CA 1
ATOM 1593 C C . LYS A 1 195 ? 21.953 -5.598 26.719 1 86.94 195 LYS A C 1
ATOM 1595 O O . LYS A 1 195 ? 21.688 -4.41 26.922 1 86.94 195 LYS A O 1
ATOM 1600 N N . GLY A 1 196 ? 23.047 -5.98 26.219 1 89.75 196 GLY A N 1
ATOM 1601 C CA . GLY A 1 196 ? 24.047 -5 25.781 1 89.75 196 GLY A CA 1
ATOM 1602 C C . GLY A 1 196 ? 23.516 -4.059 24.719 1 89.75 196 GLY A C 1
ATOM 1603 O O . GLY A 1 196 ? 23.766 -2.85 24.781 1 89.75 196 GLY A O 1
ATOM 1604 N N . VAL A 1 197 ? 22.766 -4.582 23.812 1 88.44 197 VAL A N 1
ATOM 1605 C CA . VAL A 1 197 ? 22.219 -3.795 22.719 1 88.44 197 VAL A CA 1
ATOM 1606 C C . VAL A 1 197 ? 21.125 -2.867 23.25 1 88.44 197 VAL A C 1
ATOM 1608 O O . VAL A 1 197 ? 21.047 -1.699 22.859 1 88.44 197 VAL A O 1
ATOM 1611 N N . LYS A 1 198 ? 20.359 -3.363 24.156 1 89.88 198 LYS A N 1
ATOM 1612 C CA . LYS A 1 198 ? 19.297 -2.562 24.766 1 89.88 198 LYS A CA 1
ATOM 1613 C C . LYS A 1 198 ? 19.875 -1.354 25.484 1 89.88 198 LYS A C 1
ATOM 1615 O O . LYS A 1 198 ? 19.375 -0.236 25.344 1 89.88 198 LYS A O 1
ATOM 1620 N N . THR A 1 199 ? 20.922 -1.592 26.234 1 92.56 199 THR A N 1
ATOM 1621 C CA . THR A 1 199 ? 21.562 -0.524 27 1 92.56 199 THR A CA 1
ATOM 1622 C C . THR A 1 199 ? 22.125 0.549 26.062 1 92.56 199 THR A C 1
ATOM 1624 O O . THR A 1 199 ? 22.031 1.742 26.359 1 92.56 199 THR A O 1
ATOM 1627 N N . LYS A 1 200 ? 22.625 0.083 25.031 1 93.81 200 LYS A N 1
ATOM 1628 C CA . LYS A 1 200 ? 23.172 1.022 24.047 1 93.81 200 LYS A CA 1
ATOM 1629 C C . LYS A 1 200 ? 22.078 1.938 23.5 1 93.81 200 LYS A C 1
ATOM 1631 O O . LYS A 1 200 ? 22.25 3.156 23.438 1 93.81 200 LYS A O 1
ATOM 1636 N N . PHE A 1 201 ? 20.969 1.388 23.125 1 92.06 201 PHE A N 1
ATOM 1637 C CA . PHE A 1 201 ? 19.875 2.174 22.578 1 92.06 201 PHE A CA 1
ATOM 1638 C C . PHE A 1 201 ? 19.266 3.08 23.641 1 92.06 201 PHE A C 1
ATOM 1640 O O . PHE A 1 201 ? 18.906 4.223 23.344 1 92.06 201 PHE A O 1
ATOM 1647 N N . ASP A 1 202 ? 19.156 2.566 24.828 1 92.44 202 ASP A N 1
ATOM 1648 C CA . ASP A 1 202 ? 18.641 3.377 25.938 1 92.44 202 ASP A CA 1
ATOM 1649 C C . ASP A 1 202 ? 19.5 4.617 26.141 1 92.44 202 ASP A C 1
ATOM 1651 O O . ASP A 1 202 ? 18.969 5.727 26.297 1 92.44 202 ASP A O 1
ATOM 1655 N N . ASN A 1 203 ? 20.75 4.402 26.172 1 94.81 203 ASN A N 1
ATOM 1656 C CA . ASN A 1 203 ? 21.672 5.504 26.391 1 94.81 203 ASN A CA 1
ATOM 1657 C C . ASN A 1 203 ? 21.641 6.52 25.266 1 94.81 203 ASN A C 1
ATOM 1659 O O . ASN A 1 203 ? 21.625 7.727 25.5 1 94.81 203 ASN A O 1
ATOM 1663 N N . GLU A 1 204 ? 21.641 5.988 24.062 1 93.44 204 GLU A N 1
ATOM 1664 C CA . GLU A 1 204 ? 21.578 6.867 22.906 1 93.44 204 GLU A CA 1
ATOM 1665 C C . GLU A 1 204 ? 20.297 7.719 22.938 1 93.44 204 GLU A C 1
ATOM 1667 O O . GLU A 1 204 ? 20.344 8.922 22.672 1 93.44 204 GLU A O 1
ATOM 1672 N N . TYR A 1 205 ? 19.234 7.133 23.281 1 92.38 205 TYR A N 1
ATOM 1673 C CA . TYR A 1 205 ? 17.938 7.797 23.344 1 92.38 205 TYR A CA 1
ATOM 1674 C C . TYR A 1 205 ? 17.906 8.836 24.469 1 92.38 205 TYR A C 1
ATOM 1676 O O . TYR A 1 205 ? 17.484 9.969 24.25 1 92.38 205 TYR A O 1
ATOM 1684 N N . ALA A 1 206 ? 18.422 8.492 25.594 1 93.5 206 ALA A N 1
ATOM 1685 C CA . ALA A 1 206 ? 18.453 9.398 26.734 1 93.5 206 ALA A CA 1
ATOM 1686 C C . ALA A 1 206 ? 19.312 10.625 26.438 1 93.5 206 ALA A C 1
ATOM 1688 O O . ALA A 1 206 ? 18.938 11.75 26.781 1 93.5 206 ALA A O 1
ATOM 1689 N N . LYS A 1 207 ? 20.359 10.383 25.859 1 91.69 207 LYS A N 1
ATOM 1690 C CA . LYS A 1 207 ? 21.266 11.477 25.516 1 91.69 207 LYS A CA 1
ATOM 1691 C C . LYS A 1 207 ? 20.594 12.438 24.531 1 91.69 207 LYS A C 1
ATOM 1693 O O . LYS A 1 207 ? 20.719 13.656 24.672 1 91.69 207 LYS A O 1
ATOM 1698 N N . ALA A 1 208 ? 19.953 11.859 23.562 1 87.81 208 ALA A N 1
ATOM 1699 C CA . ALA A 1 208 ? 19.281 12.68 22.562 1 87.81 208 ALA A CA 1
ATOM 1700 C C . ALA A 1 208 ? 18.172 13.516 23.172 1 87.81 208 ALA A C 1
ATOM 1702 O O . ALA A 1 208 ? 18.047 14.703 22.891 1 87.81 208 ALA A O 1
ATOM 1703 N N . ILE A 1 209 ? 17.422 12.945 24.062 1 86.12 209 ILE A N 1
ATOM 1704 C CA . ILE A 1 209 ? 16.297 13.633 24.688 1 86.12 209 ILE A CA 1
ATOM 1705 C C . ILE A 1 209 ? 16.828 14.727 25.609 1 86.12 209 ILE A C 1
ATOM 1707 O O . ILE A 1 209 ? 16.297 15.844 25.625 1 86.12 209 ILE A O 1
ATOM 1711 N N . ALA A 1 210 ? 17.828 14.422 26.297 1 87 210 ALA A N 1
ATOM 1712 C CA . ALA A 1 210 ? 18.422 15.406 27.188 1 87 210 ALA A CA 1
ATOM 1713 C C . ALA A 1 210 ? 18.953 16.609 26.406 1 87 210 ALA A C 1
ATOM 1715 O O . ALA A 1 210 ? 18.891 17.734 26.875 1 87 210 ALA A O 1
ATOM 1716 N N . ALA A 1 211 ? 19.422 16.328 25.266 1 83.25 211 ALA A N 1
ATOM 1717 C CA . ALA A 1 211 ? 19.984 17.375 24.438 1 83.25 211 ALA A CA 1
ATOM 1718 C C . ALA A 1 211 ? 18.891 18.125 23.688 1 83.25 211 ALA A C 1
ATOM 1720 O O . ALA A 1 211 ? 19.172 19.078 22.938 1 83.25 211 ALA A O 1
ATOM 1721 N N . GLY A 1 212 ? 17.641 17.641 23.859 1 77.44 212 GLY A N 1
ATOM 1722 C CA . GLY A 1 212 ? 16.531 18.281 23.188 1 77.44 212 GLY A CA 1
ATOM 1723 C C . GLY A 1 212 ? 16.422 17.906 21.719 1 77.44 212 GLY A C 1
ATOM 1724 O O . GLY A 1 212 ? 15.867 18.672 20.922 1 77.44 212 GLY A O 1
ATOM 1725 N N . GLU A 1 213 ? 17.062 16.781 21.391 1 81.12 213 GLU A N 1
ATOM 1726 C CA . GLU A 1 213 ? 17.047 16.312 20.016 1 81.12 213 GLU A CA 1
ATOM 1727 C C . GLU A 1 213 ? 15.852 15.414 19.75 1 81.12 213 GLU A C 1
ATOM 1729 O O . GLU A 1 213 ? 15.961 14.188 19.828 1 81.12 213 GLU A O 1
ATOM 1734 N N . GLY A 1 214 ? 14.758 15.883 19.531 1 81.75 214 GLY A N 1
ATOM 1735 C CA . GLY A 1 214 ? 13.562 15.117 19.219 1 81.75 214 GLY A CA 1
ATOM 1736 C C . GLY A 1 214 ? 12.508 15.188 20.312 1 81.75 214 GLY A C 1
ATOM 1737 O O . GLY A 1 214 ? 12.805 15.562 21.453 1 81.75 214 GLY A O 1
ATOM 1738 N N . THR A 1 215 ? 11.305 14.797 20.047 1 83.69 215 THR A N 1
ATOM 1739 C CA . THR A 1 215 ? 10.188 14.875 20.984 1 83.69 215 THR A CA 1
ATOM 1740 C C . THR A 1 215 ? 10 13.539 21.719 1 83.69 215 THR A C 1
ATOM 1742 O O . THR A 1 215 ? 9.164 13.43 22.609 1 83.69 215 THR A O 1
ATOM 1745 N N . GLY A 1 216 ? 10.812 12.586 21.328 1 88.25 216 GLY A N 1
ATOM 1746 C CA . GLY A 1 216 ? 10.664 11.266 21.922 1 88.25 216 GLY A CA 1
ATOM 1747 C C . GLY A 1 216 ? 9.781 10.344 21.109 1 88.25 216 GLY A C 1
ATOM 1748 O O . GLY A 1 216 ? 8.914 10.797 20.359 1 88.25 216 GLY A O 1
ATOM 1749 N N . ILE A 1 217 ? 9.93 9.047 21.297 1 91.31 217 ILE A N 1
ATOM 1750 C CA . ILE A 1 217 ? 9.203 8.031 20.547 1 91.31 217 ILE A CA 1
ATOM 1751 C C . ILE A 1 217 ? 7.762 7.957 21.047 1 91.31 217 ILE A C 1
ATOM 1753 O O . ILE A 1 217 ? 7.52 7.754 22.25 1 91.31 217 ILE A O 1
ATOM 1757 N N . SER A 1 218 ? 6.848 8.133 20.156 1 89.62 218 SER A N 1
ATOM 1758 C CA . SER A 1 218 ? 5.426 8.102 20.484 1 89.62 218 SER A CA 1
ATOM 1759 C C . SER A 1 218 ? 4.895 6.672 20.516 1 89.62 218 SER A C 1
ATOM 1761 O O . SER A 1 218 ? 5.547 5.75 20.031 1 89.62 218 SER A O 1
ATOM 1763 N N . VAL A 1 219 ? 3.768 6.539 21.062 1 87.44 219 VAL A N 1
ATOM 1764 C CA . VAL A 1 219 ? 3.107 5.238 21.094 1 87.44 219 VAL A CA 1
ATOM 1765 C C . VAL A 1 219 ? 2.834 4.762 19.672 1 87.44 219 VAL A C 1
ATOM 1767 O O . VAL A 1 219 ? 2.941 3.57 19.375 1 87.44 219 VAL A O 1
ATOM 1770 N N . VAL A 1 220 ? 2.508 5.691 18.828 1 91.38 220 VAL A N 1
ATOM 1771 C CA . VAL A 1 220 ? 2.219 5.352 17.438 1 91.38 220 VAL A CA 1
ATOM 1772 C C . VAL A 1 220 ? 3.471 4.781 16.766 1 91.38 220 VAL A C 1
ATOM 1774 O O . VAL A 1 220 ? 3.41 3.748 16.094 1 91.38 220 VAL A O 1
ATOM 1777 N N . THR A 1 221 ? 4.578 5.449 16.969 1 93.25 221 THR A N 1
ATOM 1778 C CA . THR A 1 221 ? 5.832 4.969 16.391 1 93.25 221 THR A CA 1
ATOM 1779 C C . THR A 1 221 ? 6.195 3.602 16.953 1 93.25 221 THR A C 1
ATOM 1781 O O . THR A 1 221 ? 6.691 2.736 16.234 1 93.25 221 THR A O 1
ATOM 1784 N N . ALA A 1 222 ? 5.941 3.414 18.234 1 92.56 222 ALA A N 1
ATOM 1785 C CA . ALA A 1 222 ? 6.188 2.119 18.859 1 92.56 222 ALA A CA 1
ATOM 1786 C C . ALA A 1 222 ? 5.32 1.031 18.234 1 92.56 222 ALA A C 1
ATOM 1788 O O . ALA A 1 222 ? 5.781 -0.094 18.016 1 92.56 222 ALA A O 1
ATOM 1789 N N . ARG A 1 223 ? 4.133 1.356 17.938 1 91.12 223 ARG A N 1
ATOM 1790 C CA . ARG A 1 223 ? 3.23 0.402 17.312 1 91.12 223 ARG A CA 1
ATOM 1791 C C . ARG A 1 223 ? 3.672 0.094 15.883 1 91.12 223 ARG A C 1
ATOM 1793 O O . ARG A 1 223 ? 3.553 -1.043 15.422 1 91.12 223 ARG A O 1
ATOM 1800 N N . LEU A 1 224 ? 4.094 1.12 15.203 1 94.12 224 LEU A N 1
ATOM 1801 C CA . LEU A 1 224 ? 4.645 0.894 13.867 1 94.12 224 LEU A CA 1
ATOM 1802 C C . LEU A 1 224 ? 5.852 -0.036 13.93 1 94.12 224 LEU A C 1
ATOM 1804 O O . LEU A 1 224 ? 5.988 -0.936 13.094 1 94.12 224 LEU A O 1
ATOM 1808 N N . ALA A 1 225 ? 6.711 0.191 14.914 1 92.94 225 ALA A N 1
ATOM 1809 C CA . ALA A 1 225 ? 7.867 -0.684 15.117 1 92.94 225 ALA A CA 1
ATOM 1810 C C . ALA A 1 225 ? 7.426 -2.123 15.367 1 92.94 225 ALA A C 1
ATOM 1812 O O . ALA A 1 225 ? 8.047 -3.064 14.867 1 92.94 225 ALA A O 1
ATOM 1813 N N . GLN A 1 226 ? 6.398 -2.291 16.109 1 90.56 226 GLN A N 1
ATOM 1814 C CA . GLN A 1 226 ? 5.844 -3.617 16.359 1 90.56 226 GLN A CA 1
ATOM 1815 C C . GLN A 1 226 ? 5.391 -4.281 15.062 1 90.56 226 GLN A C 1
ATOM 1817 O O . GLN A 1 226 ? 5.66 -5.461 14.836 1 90.56 226 GLN A O 1
ATOM 1822 N N . GLN A 1 227 ? 4.695 -3.506 14.281 1 91.75 227 GLN A N 1
ATOM 1823 C CA . GLN A 1 227 ? 4.25 -4.02 12.992 1 91.75 227 GLN A CA 1
ATOM 1824 C C . GLN A 1 227 ? 5.434 -4.453 12.133 1 91.75 227 GLN A C 1
ATOM 1826 O O . GLN A 1 227 ? 5.391 -5.504 11.492 1 91.75 227 GLN A O 1
ATOM 1831 N N . ILE A 1 228 ? 6.465 -3.646 12.109 1 92 228 ILE A N 1
ATOM 1832 C CA . ILE A 1 228 ? 7.664 -3.945 11.336 1 92 228 ILE A CA 1
ATOM 1833 C C . ILE A 1 228 ? 8.25 -5.281 11.789 1 92 228 ILE A C 1
ATOM 1835 O O . ILE A 1 228 ? 8.578 -6.133 10.961 1 92 228 ILE A O 1
ATOM 1839 N N . CYS A 1 229 ? 8.367 -5.477 13.062 1 89.38 229 CYS A N 1
ATOM 1840 C CA . CYS A 1 229 ? 8.914 -6.711 13.609 1 89.38 229 CYS A CA 1
ATOM 1841 C C . CYS A 1 229 ? 8.039 -7.906 13.242 1 89.38 229 CYS A C 1
ATOM 1843 O O . CYS A 1 229 ? 8.555 -8.977 12.906 1 89.38 229 CYS A O 1
ATOM 1845 N N . MET A 1 230 ? 6.82 -7.715 13.273 1 88.5 230 MET A N 1
ATOM 1846 C CA . MET A 1 230 ? 5.906 -8.805 12.945 1 88.5 230 MET A CA 1
ATOM 1847 C C . MET A 1 230 ? 6.016 -9.188 11.477 1 88.5 230 MET A C 1
ATOM 1849 O O . MET A 1 230 ? 5.965 -10.367 11.125 1 88.5 230 MET A O 1
ATOM 1853 N N . TRP A 1 231 ? 6.082 -8.172 10.617 1 91.75 231 TRP A N 1
ATOM 1854 C CA . TRP A 1 231 ? 6.285 -8.469 9.203 1 91.75 231 TRP A CA 1
ATOM 1855 C C . TRP A 1 231 ? 7.598 -9.219 8.992 1 91.75 231 TRP A C 1
ATOM 1857 O O . TRP A 1 231 ? 7.66 -10.148 8.18 1 91.75 231 TRP A O 1
ATOM 1867 N N . HIS A 1 232 ? 8.625 -8.82 9.734 1 88.75 232 HIS A N 1
ATOM 1868 C CA . HIS A 1 232 ? 9.898 -9.523 9.664 1 88.75 232 HIS A CA 1
ATOM 1869 C C . HIS A 1 232 ? 9.742 -10.992 10.039 1 88.75 232 HIS A C 1
ATOM 1871 O O . HIS A 1 232 ? 10.266 -11.867 9.352 1 88.75 232 HIS A O 1
ATOM 1877 N N . GLN A 1 233 ? 9.078 -11.227 11.078 1 87.75 233 GLN A N 1
ATOM 1878 C CA . GLN A 1 233 ? 8.844 -12.594 11.523 1 87.75 233 GLN A CA 1
ATOM 1879 C C . GLN A 1 233 ? 8.102 -13.406 10.461 1 87.75 233 GLN A C 1
ATOM 1881 O O . GLN A 1 233 ? 8.484 -14.539 10.164 1 87.75 233 GLN A O 1
ATOM 1886 N N . SER A 1 234 ? 7.066 -12.789 9.945 1 90.56 234 SER A N 1
ATOM 1887 C CA . SER A 1 234 ? 6.273 -13.469 8.922 1 90.56 234 SER A CA 1
ATOM 1888 C C . SER A 1 234 ? 7.109 -13.773 7.688 1 90.56 234 SER A C 1
ATOM 1890 O O . SER A 1 234 ? 7.016 -14.867 7.121 1 90.56 234 SER A O 1
ATOM 1892 N N . GLU A 1 235 ? 7.895 -12.852 7.289 1 91.19 235 GLU A N 1
ATOM 1893 C CA . GLU A 1 235 ? 8.773 -13.055 6.141 1 91.19 235 GLU A CA 1
ATOM 1894 C C . GLU A 1 235 ? 9.742 -14.211 6.379 1 91.19 235 GLU A C 1
ATOM 1896 O O . GLU A 1 235 ? 9.914 -15.07 5.512 1 91.19 235 GLU A O 1
ATOM 1901 N N . ALA A 1 236 ? 10.383 -14.219 7.543 1 89.56 236 ALA A N 1
ATOM 1902 C CA . ALA A 1 236 ? 11.336 -15.273 7.891 1 89.56 236 ALA A CA 1
ATOM 1903 C C . ALA A 1 236 ? 10.672 -16.641 7.879 1 89.56 236 ALA A C 1
ATOM 1905 O O . ALA A 1 236 ? 11.234 -17.609 7.371 1 89.56 236 ALA A O 1
ATOM 1906 N N . MET A 1 237 ? 9.516 -16.703 8.383 1 90.06 237 MET A N 1
ATOM 1907 C CA . MET A 1 237 ? 8.789 -17.969 8.453 1 90.06 237 MET A CA 1
ATOM 1908 C C . MET A 1 237 ? 8.477 -18.484 7.051 1 90.06 237 MET A C 1
ATOM 1910 O O . MET A 1 237 ? 8.672 -19.672 6.77 1 90.06 237 MET A O 1
ATOM 1914 N N . VAL A 1 238 ? 7.98 -17.609 6.195 1 93.31 238 VAL A N 1
ATOM 1915 C CA . VAL A 1 238 ? 7.629 -18.016 4.84 1 93.31 238 VAL A CA 1
ATOM 1916 C C . VAL A 1 238 ? 8.891 -18.406 4.074 1 93.31 238 VAL A C 1
ATOM 1918 O O . VAL A 1 238 ? 8.883 -19.328 3.271 1 93.31 238 VAL A O 1
ATOM 1921 N N . GLU A 1 239 ? 9.945 -17.688 4.316 1 92.19 239 GLU A N 1
ATOM 1922 C CA . GLU A 1 239 ? 11.203 -18.016 3.656 1 92.19 239 GLU A CA 1
ATOM 1923 C C . GLU A 1 239 ? 11.711 -19.391 4.082 1 92.19 239 GLU A C 1
ATOM 1925 O O . GLU A 1 239 ? 12.234 -20.141 3.264 1 92.19 239 GLU A O 1
ATOM 1930 N N . GLN A 1 240 ? 11.555 -19.688 5.344 1 91.88 240 GLN A N 1
ATOM 1931 C CA . GLN A 1 240 ? 11.922 -21.016 5.82 1 91.88 240 GLN A CA 1
ATOM 1932 C C . GLN A 1 240 ? 11.086 -22.094 5.148 1 91.88 240 GLN A C 1
ATOM 1934 O O . GLN A 1 240 ? 11.609 -23.141 4.746 1 91.88 240 GLN A O 1
ATOM 1939 N N . GLU A 1 241 ? 9.852 -21.797 5.074 1 92.88 241 GLU A N 1
ATOM 1940 C CA . GLU A 1 241 ? 8.977 -22.734 4.379 1 92.88 241 GLU A CA 1
ATOM 1941 C C . GLU A 1 241 ? 9.406 -22.922 2.928 1 92.88 241 GLU A C 1
ATOM 1943 O O . GLU A 1 241 ? 9.461 -24.047 2.428 1 92.88 241 GLU A O 1
ATOM 1948 N N . MET A 1 242 ? 9.672 -21.859 2.289 1 94.62 242 MET A N 1
ATOM 1949 C CA . MET A 1 242 ? 10.109 -21.891 0.894 1 94.62 242 MET A CA 1
ATOM 1950 C C . MET A 1 242 ? 11.359 -22.75 0.736 1 94.62 242 MET A C 1
ATOM 1952 O O . MET A 1 242 ? 11.453 -23.547 -0.198 1 94.62 242 MET A O 1
ATOM 1956 N N . LEU A 1 243 ? 12.32 -22.609 1.692 1 94.44 243 LEU A N 1
ATOM 1957 C CA . LEU A 1 243 ? 13.562 -23.375 1.643 1 94.44 243 LEU A CA 1
ATOM 1958 C C . LEU A 1 243 ? 13.297 -24.875 1.751 1 94.44 243 LEU A C 1
ATOM 1960 O O . LEU A 1 243 ? 14 -25.672 1.138 1 94.44 243 LEU A O 1
ATOM 1964 N N . GLY A 1 244 ? 12.289 -25.188 2.529 1 95.06 244 GLY A N 1
ATOM 1965 C CA . GLY A 1 244 ? 11.906 -26.594 2.617 1 95.06 244 GLY A CA 1
ATOM 1966 C C . GLY A 1 244 ? 11.531 -27.188 1.273 1 95.06 244 GLY A C 1
ATOM 1967 O O . GLY A 1 244 ? 11.914 -28.328 0.97 1 95.06 244 GLY A O 1
ATOM 1968 N N . TYR A 1 245 ? 10.867 -26.438 0.425 1 96.12 245 TYR A N 1
ATOM 1969 C CA . TYR A 1 245 ? 10.492 -26.906 -0.906 1 96.12 245 TYR A CA 1
ATOM 1970 C C . TYR A 1 245 ? 11.664 -26.797 -1.876 1 96.12 245 TYR A C 1
ATOM 1972 O O . TYR A 1 245 ? 11.859 -27.672 -2.719 1 96.12 245 TYR A O 1
ATOM 1980 N N . LEU A 1 246 ? 12.422 -25.75 -1.706 1 95.81 246 LEU A N 1
ATOM 1981 C CA . LEU A 1 246 ? 13.555 -25.5 -2.588 1 95.81 246 LEU A CA 1
ATOM 1982 C C . LEU A 1 246 ? 14.586 -26.625 -2.492 1 95.81 246 LEU A C 1
ATOM 1984 O O . LEU A 1 246 ? 15.25 -26.953 -3.479 1 95.81 246 LEU A O 1
ATOM 1988 N N . ASN A 1 247 ? 14.656 -27.203 -1.34 1 95.19 247 ASN A N 1
ATOM 1989 C CA . ASN A 1 247 ? 15.734 -28.172 -1.089 1 95.19 247 ASN A CA 1
ATOM 1990 C C . ASN A 1 247 ? 15.281 -29.594 -1.336 1 95.19 247 ASN A C 1
ATOM 1992 O O . ASN A 1 247 ? 15.969 -30.547 -0.955 1 95.19 247 ASN A O 1
ATOM 1996 N N . LEU A 1 248 ? 14.188 -29.75 -1.947 1 96.38 248 LEU A N 1
ATOM 1997 C CA . LEU A 1 248 ? 13.758 -31.094 -2.344 1 96.38 248 LEU A CA 1
ATOM 1998 C C . LEU A 1 248 ? 14.719 -31.688 -3.365 1 96.38 248 LEU A C 1
ATOM 2000 O O . LEU A 1 248 ? 15.242 -30.969 -4.227 1 96.38 248 LEU A O 1
ATOM 2004 N N . PRO A 1 249 ? 14.891 -32.969 -3.414 1 95.31 249 PRO A N 1
ATOM 2005 C CA . PRO A 1 249 ? 15.891 -33.625 -4.262 1 95.31 249 PRO A CA 1
ATOM 2006 C C . PRO A 1 249 ? 15.609 -33.438 -5.75 1 95.31 249 PRO A C 1
ATOM 2008 O O . PRO A 1 249 ? 16.547 -33.469 -6.562 1 95.31 249 PRO A O 1
ATOM 2011 N N . GLU A 1 250 ? 14.43 -33.25 -6.113 1 93.81 250 GLU A N 1
ATOM 2012 C CA . GLU A 1 250 ? 14.078 -33.125 -7.527 1 93.81 250 GLU A CA 1
ATOM 2013 C C . GLU A 1 250 ? 14.703 -31.875 -8.148 1 93.81 250 GLU A C 1
ATOM 2015 O O . GLU A 1 250 ? 14.781 -31.75 -9.367 1 93.81 250 GLU A O 1
ATOM 2020 N N . PHE A 1 251 ? 15.195 -30.984 -7.258 1 95.56 251 PHE A N 1
ATOM 2021 C CA . PHE A 1 251 ? 15.75 -29.75 -7.785 1 95.56 251 PHE A CA 1
ATOM 2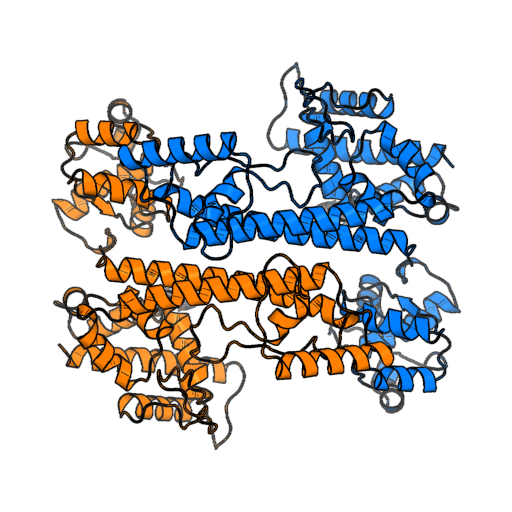022 C C . PHE A 1 251 ? 17.266 -29.766 -7.719 1 95.56 251 PHE A C 1
ATOM 2024 O O . PHE A 1 251 ? 17.922 -28.781 -8.078 1 95.56 251 PHE A O 1
ATOM 2031 N N . ASP A 1 252 ? 17.906 -30.859 -7.297 1 95.06 252 ASP A N 1
ATOM 2032 C CA . ASP A 1 252 ? 19.344 -30.938 -7.074 1 95.06 252 ASP A CA 1
ATOM 2033 C C . ASP A 1 252 ? 20.109 -30.625 -8.352 1 95.06 252 ASP A C 1
ATOM 2035 O O . ASP A 1 252 ? 21.125 -29.938 -8.32 1 95.06 252 ASP A O 1
ATOM 2039 N N . CYS A 1 253 ? 19.609 -31.203 -9.461 1 94.44 253 CYS A N 1
ATOM 2040 C CA . CYS A 1 253 ? 20.312 -30.969 -10.719 1 94.44 253 CYS A CA 1
ATOM 2041 C C . CYS A 1 253 ? 20.359 -29.484 -11.062 1 94.44 253 CYS A C 1
ATOM 2043 O O . CYS A 1 253 ? 21.375 -29 -11.562 1 94.44 253 CYS A O 1
ATOM 2045 N N . TYR A 1 254 ? 19.312 -28.75 -10.797 1 95.94 254 TYR A N 1
ATOM 2046 C CA . TYR A 1 254 ? 19.266 -27.328 -11.055 1 95.94 254 TYR A CA 1
ATOM 2047 C C . TYR A 1 254 ? 20.203 -26.578 -10.109 1 95.94 254 TYR A C 1
ATOM 2049 O O . TYR A 1 254 ? 20.906 -25.656 -10.523 1 95.94 254 TYR A O 1
ATOM 2057 N N . HIS A 1 255 ? 20.219 -27.016 -8.836 1 95.31 255 HIS A N 1
ATOM 2058 C CA . HIS A 1 255 ? 21.031 -26.344 -7.828 1 95.31 255 HIS A CA 1
ATOM 2059 C C . HIS A 1 255 ? 22.516 -26.453 -8.156 1 95.31 255 HIS A C 1
ATOM 2061 O O . HIS A 1 255 ? 23.281 -25.531 -7.898 1 95.31 255 HIS A O 1
ATOM 2067 N N . ARG A 1 256 ? 22.859 -27.516 -8.719 1 94.69 256 ARG A N 1
ATOM 2068 C CA . ARG A 1 256 ? 24.25 -27.688 -9.125 1 94.69 256 ARG A CA 1
ATOM 2069 C C . ARG A 1 256 ? 24.672 -26.609 -10.125 1 94.69 256 ARG A C 1
ATOM 2071 O O . ARG A 1 256 ? 25.766 -26.062 -10.039 1 94.69 256 ARG A O 1
ATOM 2078 N N . VAL A 1 257 ? 23.797 -26.312 -10.992 1 95.81 257 VAL A N 1
ATOM 2079 C CA . VAL A 1 257 ? 24.062 -25.281 -11.984 1 95.81 257 VAL A CA 1
ATOM 2080 C C . VAL A 1 257 ? 24.016 -23.906 -11.328 1 95.81 257 VAL A C 1
ATOM 2082 O O . VAL A 1 257 ? 24.891 -23.062 -11.562 1 95.81 257 VAL A O 1
ATOM 2085 N N . PHE A 1 258 ? 23.016 -23.688 -10.477 1 95.5 258 PHE A N 1
ATOM 2086 C CA . PHE A 1 258 ? 22.828 -22.391 -9.82 1 95.5 258 PHE A CA 1
ATOM 2087 C C . PHE A 1 258 ? 24.016 -22.047 -8.945 1 95.5 258 PHE A C 1
ATOM 2089 O O . PHE A 1 258 ? 24.344 -20.859 -8.766 1 95.5 258 PHE A O 1
ATOM 2096 N N . ASP A 1 259 ? 24.672 -23.031 -8.422 1 92.94 259 ASP A N 1
ATOM 2097 C CA . ASP A 1 259 ? 25.859 -22.828 -7.586 1 92.94 259 ASP A CA 1
ATOM 2098 C C . ASP A 1 259 ? 26.984 -22.172 -8.375 1 92.94 259 ASP A C 1
ATOM 2100 O O . ASP A 1 259 ? 27.766 -21.406 -7.824 1 92.94 259 ASP A O 1
ATOM 2104 N N . LYS A 1 260 ? 27 -22.438 -9.664 1 93 260 LYS A N 1
ATOM 2105 C CA . LYS A 1 260 ? 28.047 -21.859 -10.508 1 93 260 LYS A CA 1
ATOM 2106 C C . LYS A 1 260 ? 27.922 -20.328 -10.555 1 93 260 LYS A C 1
ATOM 2108 O O . LYS A 1 260 ? 28.891 -19.625 -10.812 1 93 260 LYS A O 1
ATOM 2113 N N . PHE A 1 261 ? 26.75 -19.875 -10.312 1 93 261 PHE A N 1
ATOM 2114 C CA . PHE A 1 261 ? 26.5 -18.453 -10.414 1 93 261 PHE A CA 1
ATOM 2115 C C . PHE A 1 261 ? 26.422 -17.812 -9.031 1 93 261 PHE A C 1
ATOM 2117 O O . PHE A 1 261 ? 26.5 -16.594 -8.898 1 93 261 PHE A O 1
ATOM 2124 N N . GLY A 1 262 ? 26.266 -18.672 -8.008 1 89.44 262 GLY A N 1
ATOM 2125 C CA . GLY A 1 262 ? 26.109 -18.141 -6.66 1 89.44 262 GLY A CA 1
ATOM 2126 C C . GLY A 1 262 ? 24.719 -17.578 -6.398 1 89.44 262 GLY A C 1
ATOM 2127 O O . GLY A 1 262 ? 24.594 -16.547 -5.723 1 89.44 262 GLY A O 1
ATOM 2128 N N . PHE A 1 263 ? 23.703 -18.172 -6.965 1 91.94 263 PHE A N 1
ATOM 2129 C CA . PHE A 1 263 ? 22.328 -17.703 -6.781 1 91.94 263 PHE A CA 1
ATOM 2130 C C . PHE A 1 263 ? 21.859 -17.938 -5.352 1 91.94 263 PHE A C 1
ATOM 2132 O O . PHE A 1 263 ? 22.172 -18.969 -4.754 1 91.94 263 PHE A O 1
ATOM 2139 N N . GLY A 1 264 ? 21.141 -16.969 -4.816 1 88.62 264 GLY A N 1
ATOM 2140 C CA . GLY A 1 264 ? 20.484 -17.125 -3.533 1 88.62 264 GLY A CA 1
ATOM 2141 C C . GLY A 1 264 ? 19.109 -17.781 -3.645 1 88.62 264 GLY A C 1
ATOM 2142 O O . GLY A 1 264 ? 18.703 -18.203 -4.73 1 88.62 264 GLY A O 1
ATOM 2143 N N . SER A 1 265 ? 18.438 -17.859 -2.564 1 90.38 265 SER A N 1
ATOM 2144 C CA . SER A 1 265 ? 17.172 -18.578 -2.514 1 90.38 265 SER A CA 1
ATOM 2145 C C . SER A 1 265 ? 16.109 -17.891 -3.375 1 90.38 265 SER A C 1
ATOM 2147 O O . SER A 1 265 ? 15.305 -18.562 -4.02 1 90.38 265 SER A O 1
ATOM 2149 N N . ARG A 1 266 ? 16.156 -16.578 -3.422 1 90.25 266 ARG A N 1
ATOM 2150 C CA . ARG A 1 266 ? 15.148 -15.852 -4.195 1 90.25 266 ARG A CA 1
ATOM 2151 C C . ARG A 1 266 ? 15.367 -16.047 -5.691 1 90.25 266 ARG A C 1
ATOM 2153 O O . ARG A 1 266 ? 14.414 -16.281 -6.434 1 90.25 266 ARG A O 1
ATOM 2160 N N . GLU A 1 267 ? 16.609 -15.969 -6.109 1 93.62 267 GLU A N 1
ATOM 2161 C CA . GLU A 1 267 ? 16.922 -16.203 -7.512 1 93.62 267 GLU A CA 1
ATOM 2162 C C . GLU A 1 267 ? 16.547 -17.609 -7.938 1 93.62 267 GLU A C 1
ATOM 2164 O O . GLU A 1 267 ? 15.906 -17.812 -8.977 1 93.62 267 GLU A O 1
ATOM 2169 N N . ARG A 1 268 ? 16.953 -18.562 -7.121 1 95.75 268 ARG A N 1
ATOM 2170 C CA . ARG A 1 268 ? 16.656 -19.953 -7.406 1 95.75 268 ARG A CA 1
ATOM 2171 C C . ARG A 1 268 ? 15.148 -20.188 -7.512 1 95.75 268 ARG A C 1
ATOM 2173 O O . ARG A 1 268 ? 14.68 -20.828 -8.461 1 95.75 268 ARG A O 1
ATOM 2180 N N . GLY A 1 269 ? 14.453 -19.625 -6.52 1 95.75 269 GLY A N 1
ATOM 2181 C CA . GLY A 1 269 ? 13.016 -19.812 -6.484 1 95.75 269 GLY A CA 1
ATOM 2182 C C . GLY A 1 269 ? 12.312 -19.297 -7.727 1 95.75 269 GLY A C 1
ATOM 2183 O O . GLY A 1 269 ? 11.57 -20.031 -8.375 1 95.75 269 GLY A O 1
ATOM 2184 N N . TRP A 1 270 ? 12.562 -18.031 -8.078 1 95.31 270 TRP A N 1
ATOM 2185 C CA . TRP A 1 270 ? 11.883 -17.438 -9.219 1 95.31 270 TRP A CA 1
ATOM 2186 C C . TRP A 1 270 ? 12.266 -18.156 -10.516 1 95.31 270 TRP A C 1
ATOM 2188 O O . TRP A 1 270 ? 11.422 -18.359 -11.391 1 95.31 270 TRP A O 1
ATOM 2198 N N . LEU A 1 271 ? 13.484 -18.578 -10.633 1 95.19 271 LEU A N 1
ATOM 2199 C CA . LEU A 1 271 ? 13.922 -19.281 -11.836 1 95.19 271 LEU A CA 1
ATOM 2200 C C . LEU A 1 271 ? 13.234 -20.641 -11.945 1 95.19 271 LEU A C 1
ATOM 2202 O O . LEU A 1 271 ? 12.758 -21.016 -13.016 1 95.19 271 LEU A O 1
ATOM 2206 N N . LEU A 1 272 ? 13.164 -21.344 -10.891 1 95.69 272 LEU A N 1
ATOM 2207 C CA . LEU A 1 272 ? 12.539 -22.656 -10.914 1 95.69 272 LEU A CA 1
ATOM 22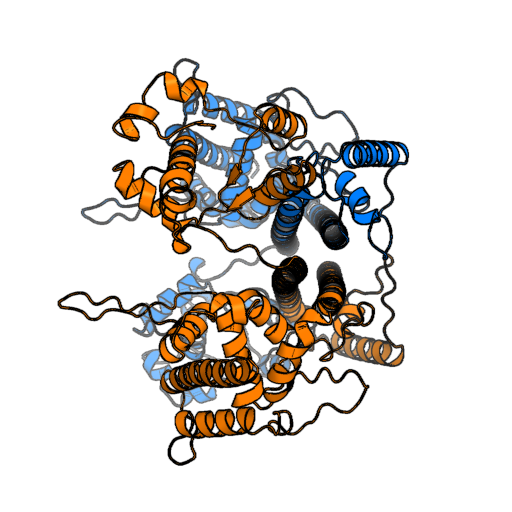08 C C . LEU A 1 272 ? 11.078 -22.562 -11.328 1 95.69 272 LEU A C 1
ATOM 2210 O O . LEU A 1 272 ? 10.562 -23.438 -12.023 1 95.69 272 LEU A O 1
ATOM 2214 N N . THR A 1 273 ? 10.43 -21.469 -10.906 1 92.94 273 THR A N 1
ATOM 2215 C CA . THR A 1 273 ? 9.023 -21.297 -11.258 1 92.94 273 THR A CA 1
ATOM 2216 C C . THR A 1 273 ? 8.859 -21.125 -12.766 1 92.94 273 THR A C 1
ATOM 2218 O O . THR A 1 273 ? 7.77 -21.328 -13.305 1 92.94 273 THR A O 1
ATOM 2221 N N . ARG A 1 274 ? 9.93 -20.859 -13.469 1 90.56 274 ARG A N 1
ATOM 2222 C CA . ARG A 1 274 ? 9.828 -20.547 -14.891 1 90.56 274 ARG A CA 1
ATOM 2223 C C . ARG A 1 274 ? 10.344 -21.703 -15.742 1 90.56 274 ARG A C 1
ATOM 2225 O O . ARG A 1 274 ? 9.875 -21.922 -16.859 1 90.56 274 ARG A O 1
ATOM 2232 N N . ILE A 1 275 ? 11.242 -22.516 -15.211 1 91.81 275 ILE A N 1
ATOM 2233 C CA . ILE A 1 275 ? 12 -23.344 -16.141 1 91.81 275 ILE A CA 1
ATOM 2234 C C . ILE A 1 275 ? 11.797 -24.828 -15.828 1 91.81 275 ILE A C 1
ATOM 2236 O O . ILE A 1 275 ? 12.312 -25.703 -16.516 1 91.81 275 ILE A O 1
ATOM 2240 N N . VAL A 1 276 ? 11.164 -25.125 -14.82 1 90.88 276 VAL A N 1
ATOM 2241 C CA . VAL A 1 276 ? 10.984 -26.531 -14.445 1 90.88 276 VAL A CA 1
ATOM 2242 C C . VAL A 1 276 ? 9.688 -27.062 -15.047 1 90.88 276 VAL A C 1
ATOM 2244 O O . VAL A 1 276 ? 8.633 -26.422 -14.93 1 90.88 276 VAL A O 1
ATOM 2247 N N . PRO A 1 277 ? 9.594 -28.203 -15.641 1 89.06 277 PRO A N 1
ATOM 2248 C CA . PRO A 1 277 ? 10.758 -29.047 -15.906 1 89.06 277 PRO A CA 1
ATOM 2249 C C . PRO A 1 277 ? 11.508 -28.641 -17.172 1 89.06 277 PRO A C 1
ATOM 2251 O O . PRO A 1 277 ? 10.922 -28.609 -18.25 1 89.06 277 PRO A O 1
ATOM 2254 N N . PHE A 1 278 ? 12.773 -28.5 -17.031 1 90.94 278 PHE A N 1
ATOM 2255 C CA . PHE A 1 278 ? 13.602 -27.938 -18.094 1 90.94 278 PHE A CA 1
ATOM 2256 C C . PHE A 1 278 ? 13.609 -28.844 -19.312 1 90.94 278 PHE A C 1
ATOM 2258 O O . PHE A 1 278 ? 13.391 -28.375 -20.438 1 90.94 278 PHE A O 1
ATOM 2265 N N . ASP A 1 279 ? 13.711 -30.156 -19.141 1 87.25 279 ASP A N 1
ATOM 2266 C CA . ASP A 1 279 ? 13.844 -31.109 -20.234 1 87.25 279 ASP A CA 1
ATOM 2267 C C . ASP A 1 279 ? 12.555 -31.188 -21.062 1 87.25 279 ASP A C 1
ATOM 2269 O O . ASP A 1 279 ? 12.594 -31.25 -22.281 1 87.25 279 ASP A O 1
ATOM 2273 N N . GLU A 1 280 ? 11.508 -31.125 -20.406 1 82.44 280 GLU A N 1
ATOM 2274 C CA . GLU A 1 280 ? 10.219 -31.234 -21.062 1 82.44 280 GLU A CA 1
ATOM 2275 C C . GLU A 1 280 ? 9.898 -29.969 -21.859 1 82.44 280 GLU A C 1
ATOM 2277 O O . GLU A 1 280 ? 9.297 -30.031 -22.938 1 82.44 280 GLU A O 1
ATOM 2282 N N . MET A 1 281 ? 10.359 -28.906 -21.422 1 83.38 281 MET A N 1
ATOM 2283 C CA . MET A 1 281 ? 10.023 -27.609 -22.031 1 83.38 281 MET A CA 1
ATOM 2284 C C . MET A 1 281 ? 10.797 -27.406 -23.328 1 83.38 281 MET A C 1
ATOM 2286 O O . MET A 1 281 ? 10.305 -26.75 -24.25 1 83.38 281 MET A O 1
ATOM 2290 N N . PHE A 1 282 ? 11.93 -28.078 -23.359 1 85.44 282 PHE A N 1
ATOM 2291 C CA . PHE A 1 282 ? 12.781 -27.781 -24.5 1 85.44 282 PHE A CA 1
ATOM 2292 C C . PHE A 1 282 ? 13.07 -29.047 -25.312 1 85.44 282 PHE A C 1
ATOM 2294 O O . PHE A 1 282 ? 13.961 -29.047 -26.172 1 85.44 282 PHE A O 1
ATOM 2301 N N . LYS A 1 283 ? 12.484 -30.141 -25.031 1 79.88 283 LYS A N 1
ATOM 2302 C CA . LYS A 1 283 ? 12.75 -31.469 -25.594 1 79.88 283 LYS A CA 1
ATOM 2303 C C . LYS A 1 283 ? 12.797 -31.391 -27.125 1 79.88 283 LYS A C 1
ATOM 2305 O O . LYS A 1 283 ? 13.68 -31.984 -27.75 1 79.88 283 LYS A O 1
ATOM 2310 N N . CYS A 1 284 ? 11.961 -30.75 -27.875 1 81.75 284 CYS A N 1
ATOM 2311 C CA . CYS A 1 284 ? 11.891 -30.844 -29.328 1 81.75 284 CYS A CA 1
ATOM 2312 C C . CYS A 1 284 ? 12.328 -29.547 -30 1 81.75 284 CYS A C 1
ATOM 2314 O O . CYS A 1 284 ? 11.984 -29.281 -31.141 1 81.75 284 CYS A O 1
ATOM 2316 N N . LEU A 1 285 ? 13.234 -28.891 -29.312 1 87.19 285 LEU A N 1
ATOM 2317 C CA . LEU A 1 285 ? 13.656 -27.609 -29.875 1 87.19 285 LEU A CA 1
ATOM 2318 C C . LEU A 1 285 ? 15.156 -27.609 -30.141 1 87.19 285 LEU A C 1
ATOM 2320 O O . LEU A 1 285 ? 15.93 -28.141 -29.344 1 87.19 285 LEU A O 1
ATOM 2324 N N . PRO A 1 286 ? 15.445 -27.062 -31.297 1 91.25 286 PRO A N 1
ATOM 2325 C CA . PRO A 1 286 ? 16.875 -26.812 -31.453 1 91.25 286 PRO A CA 1
ATOM 2326 C C . PRO A 1 286 ? 17.422 -25.844 -30.406 1 91.25 286 PRO A C 1
ATOM 2328 O O . PRO A 1 286 ? 16.672 -25.016 -29.875 1 91.25 286 PRO A O 1
ATOM 2331 N N . LYS A 1 287 ? 18.625 -25.984 -30.141 1 91.75 287 LYS A N 1
ATOM 2332 C CA . LYS A 1 287 ? 19.266 -25.234 -29.078 1 91.75 287 LYS A CA 1
ATOM 2333 C C . LYS A 1 287 ? 19.016 -23.734 -29.25 1 91.75 287 LYS A C 1
ATOM 2335 O O . LYS A 1 287 ? 18.75 -23.031 -28.281 1 91.75 287 LYS A O 1
ATOM 2340 N N . SER A 1 288 ? 19.125 -23.25 -30.453 1 91.12 288 SER A N 1
ATOM 2341 C CA . SER A 1 288 ? 18.969 -21.812 -30.719 1 91.12 288 SER A CA 1
ATOM 2342 C C . SER A 1 288 ? 17.562 -21.328 -30.375 1 91.12 288 SER A C 1
ATOM 2344 O O . SER A 1 288 ? 17.406 -20.281 -29.75 1 91.12 288 SER A O 1
ATOM 2346 N N . LYS A 1 289 ? 16.625 -22.094 -30.703 1 90.5 289 LYS A N 1
ATOM 2347 C CA . LYS A 1 289 ? 15.242 -21.734 -30.406 1 90.5 289 LYS A CA 1
ATOM 2348 C C . LYS A 1 289 ? 14.938 -21.891 -28.922 1 90.5 289 LYS A C 1
ATOM 2350 O O . LYS A 1 289 ? 14.188 -21.094 -28.359 1 90.5 289 LYS A O 1
ATOM 2355 N N . ALA A 1 290 ? 15.5 -22.938 -28.422 1 91.44 290 ALA A N 1
ATOM 2356 C CA . ALA A 1 290 ? 15.336 -23.156 -26.984 1 91.44 290 ALA A CA 1
ATOM 2357 C C . ALA A 1 290 ? 15.891 -21.984 -26.188 1 91.44 290 ALA A C 1
ATOM 2359 O O . ALA A 1 290 ? 15.281 -21.547 -25.203 1 91.44 290 ALA A O 1
ATOM 2360 N N . MET A 1 291 ? 16.984 -21.516 -26.609 1 92.81 291 MET A N 1
ATOM 2361 C CA . MET A 1 291 ? 17.609 -20.391 -25.938 1 92.81 291 MET A CA 1
ATOM 2362 C C . MET A 1 291 ? 16.719 -19.156 -26.016 1 92.81 291 MET A C 1
ATOM 2364 O O . MET A 1 291 ? 16.562 -18.438 -25.016 1 92.81 291 MET A O 1
ATOM 2368 N N . ARG A 1 292 ? 16.188 -18.859 -27.094 1 86.69 292 ARG A N 1
ATOM 2369 C CA . ARG A 1 292 ? 15.281 -17.719 -27.25 1 86.69 292 ARG A CA 1
ATOM 2370 C C . ARG A 1 292 ? 14.07 -17.844 -26.344 1 86.69 292 ARG A C 1
ATOM 2372 O O . ARG A 1 292 ? 13.648 -16.875 -25.719 1 86.69 292 ARG A O 1
ATOM 2379 N N . ARG A 1 293 ? 13.539 -19.031 -26.297 1 86.31 293 ARG A N 1
ATOM 2380 C CA . ARG A 1 293 ? 12.391 -19.281 -25.438 1 86.31 293 ARG A CA 1
ATOM 2381 C C . ARG A 1 293 ? 12.758 -19.109 -23.969 1 86.31 293 ARG A C 1
ATOM 2383 O O . ARG A 1 293 ? 11.977 -18.562 -23.188 1 86.31 293 ARG A O 1
ATOM 2390 N N . PHE A 1 294 ? 13.891 -19.594 -23.641 1 91.94 294 PHE A N 1
ATOM 2391 C CA . PHE A 1 294 ? 14.383 -19.453 -22.281 1 91.94 294 PHE A CA 1
ATOM 2392 C C . PHE A 1 294 ? 14.484 -17.984 -21.891 1 91.94 294 PHE A C 1
ATOM 2394 O O . PHE A 1 294 ? 14.062 -17.594 -20.797 1 91.94 294 PHE A O 1
ATOM 2401 N N . ARG A 1 295 ? 14.977 -17.188 -22.766 1 89.69 295 ARG A N 1
ATOM 2402 C CA . ARG A 1 295 ? 15.086 -15.758 -22.516 1 89.69 295 ARG A CA 1
ATOM 2403 C C . ARG A 1 295 ? 13.711 -15.133 -22.312 1 89.69 295 ARG A C 1
ATOM 2405 O O . ARG A 1 295 ? 13.539 -14.266 -21.453 1 89.69 295 ARG A O 1
ATOM 2412 N N . GLN A 1 296 ? 12.812 -15.555 -23.031 1 85.69 296 GLN A N 1
ATOM 2413 C CA . GLN A 1 296 ? 11.453 -15.047 -22.906 1 85.69 296 GLN A CA 1
ATOM 2414 C C . GLN A 1 296 ? 10.852 -15.438 -21.547 1 85.69 296 GLN A C 1
ATOM 2416 O O . GLN A 1 296 ? 10.156 -14.633 -20.922 1 85.69 296 GLN A O 1
ATOM 2421 N N . LEU A 1 297 ? 11.109 -16.609 -21.156 1 86.69 297 LEU A N 1
ATOM 2422 C CA . LEU A 1 297 ? 10.594 -17.094 -19.875 1 86.69 297 LEU A CA 1
ATOM 2423 C C . LEU A 1 297 ? 11.172 -16.297 -18.719 1 86.69 297 LEU A C 1
ATOM 2425 O O . LEU A 1 297 ? 10.516 -16.109 -17.688 1 86.69 297 LEU A O 1
ATOM 2429 N N . CYS A 1 298 ? 12.352 -15.758 -18.938 1 90.31 298 CYS A N 1
ATOM 2430 C CA . CYS A 1 298 ? 13.016 -14.977 -17.891 1 90.31 298 CYS A CA 1
ATOM 2431 C C . CYS A 1 298 ? 12.625 -13.508 -17.984 1 90.31 298 CYS A C 1
ATOM 2433 O O . CYS A 1 298 ? 13.141 -12.672 -17.25 1 90.31 298 CYS A O 1
ATOM 2435 N N . GLY A 1 299 ? 11.766 -13.195 -18.891 1 86.62 299 GLY A N 1
ATOM 2436 C CA . GLY A 1 299 ? 11.297 -11.82 -19.047 1 86.62 299 GLY A CA 1
ATOM 2437 C C . GLY A 1 299 ? 12.234 -10.977 -19.891 1 86.62 299 GLY A C 1
ATOM 2438 O O . GLY A 1 299 ? 12.164 -9.742 -19.859 1 86.62 299 GLY A O 1
ATOM 2439 N N . LEU A 1 300 ? 13.102 -11.523 -20.562 1 84.5 300 LEU A N 1
ATOM 2440 C CA . LEU A 1 300 ? 14.109 -10.789 -21.312 1 84.5 300 LEU A CA 1
ATOM 2441 C C . LEU A 1 300 ? 13.883 -10.945 -22.812 1 84.5 300 LEU A C 1
ATOM 2443 O O . LEU A 1 300 ? 14.805 -10.742 -23.609 1 84.5 300 LEU A O 1
ATOM 2447 N N . GLY A 1 301 ? 12.664 -11.359 -23.125 1 77.06 301 GLY A N 1
ATOM 2448 C CA . GLY A 1 301 ? 12.32 -11.5 -24.531 1 77.06 301 GLY A CA 1
ATOM 2449 C C . GLY A 1 301 ? 11.977 -10.172 -25.203 1 77.06 301 GLY A C 1
ATOM 2450 O O . GLY A 1 301 ? 11.445 -9.273 -24.547 1 77.06 301 GLY A O 1
ATOM 2451 N N . ALA A 1 302 ? 12.539 -9.812 -26.328 1 64.06 302 ALA A N 1
ATOM 2452 C CA . ALA A 1 302 ? 12.203 -8.602 -27.078 1 64.06 302 ALA A CA 1
ATOM 2453 C C . ALA A 1 302 ? 10.992 -8.828 -27.969 1 64.06 302 ALA A C 1
ATOM 2455 O O . ALA A 1 302 ? 10.805 -9.914 -28.531 1 64.06 302 ALA A O 1
ATOM 2456 N N . THR A 1 303 ? 9.875 -8.102 -27.672 1 58.72 303 THR A N 1
ATOM 2457 C CA . THR A 1 303 ? 8.805 -8.148 -28.656 1 58.72 303 THR A CA 1
ATOM 2458 C C . THR A 1 303 ? 9.094 -7.203 -29.812 1 58.72 303 THR A C 1
ATOM 2460 O O . THR A 1 303 ? 9.484 -6.051 -29.609 1 58.72 303 THR A O 1
ATOM 2463 N N . GLN A 1 304 ? 9.461 -7.785 -30.953 1 54.53 304 GLN A N 1
ATOM 2464 C CA . GLN A 1 304 ? 9.695 -6.977 -32.125 1 54.53 304 GLN A CA 1
ATOM 2465 C C . GLN A 1 304 ? 8.383 -6.559 -32.781 1 54.53 304 GLN A C 1
ATOM 2467 O O . GLN A 1 304 ? 7.496 -7.391 -33 1 54.53 304 GLN A O 1
ATOM 2472 N N . VAL A 1 305 ? 7.973 -5.348 -32.469 1 51.28 305 VAL A N 1
ATOM 2473 C CA . VAL A 1 305 ? 6.84 -4.855 -33.25 1 51.28 305 VAL A CA 1
ATOM 2474 C C . VAL A 1 305 ? 7.336 -4.273 -34.562 1 51.28 305 VAL A C 1
ATOM 2476 O O . VAL A 1 305 ? 8.156 -3.35 -34.594 1 51.28 305 VAL A O 1
ATOM 2479 N N . GLN A 1 306 ? 7.535 -5.152 -35.594 1 48.66 306 GLN A N 1
ATOM 2480 C CA . GLN A 1 306 ? 7.898 -4.645 -36.906 1 48.66 306 GLN A CA 1
ATOM 2481 C C . GLN A 1 306 ? 6.68 -4.082 -37.656 1 48.66 306 GLN A C 1
ATOM 2483 O O . GLN A 1 306 ? 5.641 -4.742 -37.719 1 48.66 306 GLN A O 1
ATOM 2488 N N . SER A 1 307 ? 6.527 -2.852 -37.406 1 47.78 307 SER A N 1
ATOM 2489 C CA . SER A 1 307 ? 5.59 -2.281 -38.375 1 47.78 307 SER A CA 1
ATOM 2490 C C . SER A 1 307 ? 6.301 -1.855 -39.656 1 47.78 307 SER A C 1
ATOM 2492 O O . SER A 1 307 ? 7.523 -1.702 -39.656 1 47.78 307 SER A O 1
ATOM 2494 N N . GLY A 1 308 ? 5.809 -2.158 -40.938 1 47.22 308 GLY A N 1
ATOM 2495 C CA . GLY A 1 308 ? 6.395 -1.729 -42.188 1 47.22 308 GLY A CA 1
ATOM 2496 C C . GLY A 1 308 ? 7.301 -0.523 -42.031 1 47.22 308 GLY A C 1
ATOM 2497 O O . GLY A 1 308 ? 8.352 -0.446 -42.688 1 47.22 308 GLY A O 1
ATOM 2498 N N . GLN A 1 309 ? 6.898 0.595 -41.656 1 45.03 309 GLN A N 1
ATOM 2499 C CA . GLN A 1 309 ? 7.684 1.822 -41.625 1 45.03 309 GLN A CA 1
ATOM 2500 C C . GLN A 1 309 ? 8.445 1.949 -40.281 1 45.03 309 GLN A C 1
ATOM 2502 O O . GLN A 1 309 ? 9.422 2.697 -40.219 1 45.03 309 GLN A O 1
ATOM 2507 N N . ALA A 1 310 ? 7.879 1.878 -39.25 1 47.72 310 ALA A N 1
ATOM 2508 C CA . ALA A 1 310 ? 8.555 2.193 -38 1 47.72 310 ALA A CA 1
ATOM 2509 C C . ALA A 1 310 ? 8.812 0.929 -37.188 1 47.72 310 ALA A C 1
ATOM 2511 O O . ALA A 1 310 ? 7.973 0.03 -37.125 1 47.72 310 ALA A O 1
ATOM 2512 N N . ASP A 1 311 ? 10.094 0.472 -37 1 45.06 311 ASP A N 1
ATOM 2513 C CA . ASP A 1 311 ? 10.531 -0.585 -36.094 1 45.06 311 ASP A CA 1
ATOM 2514 C C . ASP A 1 311 ? 10.359 -0.166 -34.656 1 45.06 311 ASP A C 1
ATOM 2516 O O . ASP A 1 311 ? 11.078 0.711 -34.156 1 45.06 311 ASP A O 1
ATOM 2520 N N . THR A 1 312 ? 9.203 0.153 -34.156 1 45.69 312 THR A N 1
ATOM 2521 C CA . THR A 1 312 ? 8.992 0.768 -32.844 1 45.69 312 THR A CA 1
ATOM 2522 C C . THR A 1 312 ? 9.562 -0.114 -31.75 1 45.69 312 THR A C 1
ATOM 2524 O O . THR A 1 312 ? 9.859 -1.29 -31.969 1 45.69 312 THR A O 1
ATOM 2527 N N . ARG A 1 313 ? 9.125 0.347 -30.281 1 49.62 313 ARG A N 1
ATOM 2528 C CA . ARG A 1 313 ? 9.555 0.121 -28.906 1 49.62 313 ARG A CA 1
ATOM 2529 C C . ARG A 1 313 ? 9.383 -1.34 -28.5 1 49.62 313 ARG A C 1
ATOM 2531 O O . ARG A 1 313 ? 8.328 -1.93 -28.75 1 49.62 313 ARG A O 1
ATOM 2538 N N . SER A 1 314 ? 10.453 -2.064 -28.344 1 47.19 314 SER A N 1
ATOM 2539 C CA . SER A 1 314 ? 10.523 -3.43 -27.828 1 47.19 314 SER A CA 1
ATOM 2540 C C . SER A 1 314 ? 10.07 -3.504 -26.375 1 47.19 314 SER A C 1
ATOM 2542 O O . SER A 1 314 ? 10.5 -2.699 -25.547 1 47.19 314 SER A O 1
ATOM 2544 N N . SER A 1 315 ? 8.773 -3.832 -26.125 1 54.25 315 SER A N 1
ATOM 2545 C CA . SER A 1 315 ? 8.391 -4.105 -24.75 1 54.25 315 SER A CA 1
ATOM 2546 C C . SER A 1 315 ? 8.789 -5.52 -24.328 1 54.25 315 SER A C 1
ATOM 2548 O O . SER A 1 315 ? 8.883 -6.414 -25.172 1 54.25 315 SER A O 1
ATOM 2550 N N . PHE A 1 316 ? 9.383 -5.684 -23.094 1 53.94 316 PHE A N 1
ATOM 2551 C CA . PHE A 1 316 ? 9.75 -6.992 -22.547 1 53.94 316 PHE A CA 1
ATOM 2552 C C . PHE A 1 316 ? 8.516 -7.863 -22.359 1 53.94 316 PHE A C 1
ATOM 2554 O O . PHE A 1 316 ? 7.461 -7.371 -21.969 1 53.94 316 PHE A O 1
ATOM 2561 N N . THR A 1 317 ? 8.609 -9.039 -22.875 1 60.16 317 THR A N 1
ATOM 2562 C CA . THR A 1 317 ? 7.57 -10.039 -22.641 1 60.16 317 THR A CA 1
ATOM 2563 C C . THR A 1 317 ? 8.062 -11.102 -21.672 1 60.16 317 THR A C 1
ATOM 2565 O O . THR A 1 317 ? 9.266 -11.305 -21.516 1 60.16 317 THR A O 1
ATOM 2568 N N . GLY A 1 318 ? 7.223 -11.516 -20.812 1 67.94 318 GLY A N 1
ATOM 2569 C CA . GLY A 1 318 ? 7.547 -12.578 -19.875 1 67.94 318 GLY A CA 1
ATOM 2570 C C . GLY A 1 318 ? 7.336 -12.188 -18.422 1 67.94 318 GLY A C 1
ATOM 2571 O O . GLY A 1 318 ? 6.574 -11.258 -18.125 1 67.94 318 GLY A O 1
ATOM 2572 N N . SER A 1 319 ? 8.031 -12.961 -17.609 1 79.38 319 SER A N 1
ATOM 2573 C CA . SER A 1 319 ? 7.824 -12.781 -16.172 1 79.38 319 SER A CA 1
ATOM 2574 C C . SER A 1 319 ? 8.562 -11.555 -15.656 1 79.38 319 SER A C 1
ATOM 2576 O O . SER A 1 319 ? 9.789 -11.484 -15.719 1 79.38 319 SER A O 1
ATOM 2578 N N . LYS A 1 320 ? 7.828 -10.633 -15.164 1 86.19 320 LYS A N 1
ATOM 2579 C CA . LYS A 1 320 ? 8.414 -9.43 -14.586 1 86.19 320 LYS A CA 1
ATOM 2580 C C . LYS A 1 320 ? 9.25 -9.758 -13.352 1 86.19 320 LYS A C 1
ATOM 2582 O O . LYS A 1 320 ? 10.289 -9.148 -13.117 1 86.19 320 LYS A O 1
ATOM 2587 N N . GLU A 1 321 ? 8.867 -10.75 -12.617 1 90.12 321 GLU A N 1
ATOM 2588 C CA . GLU A 1 321 ? 9.562 -11.117 -11.391 1 90.12 321 GLU A CA 1
ATOM 2589 C C . GLU A 1 321 ? 10.922 -11.734 -11.695 1 90.12 321 GLU A C 1
ATOM 2591 O O . GLU A 1 321 ? 11.922 -11.414 -11.047 1 90.12 321 GLU A O 1
ATOM 2596 N N . ALA A 1 322 ? 10.906 -12.594 -12.664 1 90.25 322 ALA A N 1
ATOM 2597 C CA . ALA A 1 322 ? 12.172 -13.219 -13.047 1 90.25 322 ALA A CA 1
ATOM 2598 C C . ALA A 1 322 ? 13.156 -12.188 -13.594 1 90.25 322 ALA A C 1
ATOM 2600 O O . ALA A 1 322 ? 14.336 -12.195 -13.242 1 90.25 322 ALA A O 1
ATOM 2601 N N . ARG A 1 323 ? 12.688 -11.32 -14.398 1 90.62 323 ARG A N 1
ATOM 2602 C CA . ARG A 1 323 ? 13.523 -10.266 -14.953 1 90.62 323 ARG A CA 1
ATOM 2603 C C . ARG A 1 323 ? 14.117 -9.398 -13.844 1 90.62 323 ARG A C 1
ATOM 2605 O O . ARG A 1 323 ? 15.32 -9.141 -13.82 1 90.62 323 ARG A O 1
ATOM 2612 N N . SER A 1 324 ? 13.227 -9.008 -13.008 1 93.44 324 SER A N 1
ATOM 2613 C CA . SER A 1 324 ? 13.648 -8.156 -11.906 1 93.44 324 SER A CA 1
ATOM 2614 C C . SER A 1 324 ? 14.672 -8.859 -11.023 1 93.44 324 SER A C 1
ATOM 2616 O O . SER A 1 324 ? 15.633 -8.242 -10.555 1 93.44 324 SER A O 1
ATOM 2618 N N . THR A 1 325 ? 14.445 -10.055 -10.781 1 92 325 THR A N 1
ATOM 2619 C CA . THR A 1 325 ? 15.344 -10.836 -9.938 1 92 325 THR A CA 1
ATOM 2620 C C . THR A 1 325 ? 16.734 -10.945 -10.578 1 92 325 THR A C 1
ATOM 2622 O O . THR A 1 325 ? 17.75 -10.773 -9.906 1 92 325 THR A O 1
ATOM 2625 N N . LEU A 1 326 ? 16.781 -11.234 -11.859 1 92.44 326 LEU A N 1
ATOM 2626 C CA . LEU A 1 326 ? 18.062 -11.336 -12.562 1 92.44 326 LEU A CA 1
ATOM 2627 C C . LEU A 1 326 ? 18.766 -9.984 -12.602 1 92.44 326 LEU A C 1
ATOM 2629 O O . LEU A 1 326 ? 19.984 -9.906 -12.43 1 92.44 326 LEU A O 1
ATOM 2633 N N . HIS A 1 327 ? 18 -9 -12.797 1 93.56 327 HIS A N 1
ATOM 2634 C CA . HIS A 1 327 ? 18.562 -7.652 -12.797 1 93.56 327 HIS A CA 1
ATOM 2635 C C . HIS A 1 327 ? 19.172 -7.305 -11.438 1 93.56 327 HIS A C 1
ATOM 2637 O O . HIS A 1 327 ? 20.281 -6.762 -11.367 1 93.56 327 HIS A O 1
ATOM 2643 N N . GLN A 1 328 ? 18.422 -7.609 -10.445 1 91.94 328 GLN A N 1
ATOM 2644 C CA . GLN A 1 328 ? 18.922 -7.336 -9.102 1 91.94 328 GLN A CA 1
ATOM 2645 C C . GLN A 1 328 ? 20.188 -8.133 -8.812 1 91.94 328 GLN A C 1
ATOM 2647 O O . GLN A 1 328 ? 21.094 -7.656 -8.109 1 91.94 328 GLN A O 1
ATOM 2652 N N . PHE A 1 329 ? 20.203 -9.305 -9.227 1 92.25 329 PHE A N 1
ATOM 2653 C CA . PHE A 1 329 ? 21.406 -10.117 -9.062 1 92.25 329 PHE A CA 1
ATOM 2654 C C . PHE A 1 329 ? 22.609 -9.453 -9.742 1 92.25 329 PHE A C 1
ATOM 2656 O O . PHE A 1 329 ? 23.703 -9.406 -9.172 1 92.25 329 PHE A O 1
ATOM 2663 N N . VAL A 1 330 ? 22.406 -8.93 -10.953 1 93 330 VAL A N 1
ATOM 2664 C CA . VAL A 1 330 ? 23.469 -8.258 -11.703 1 93 330 VAL A CA 1
ATOM 2665 C C . VAL A 1 330 ? 23.969 -7.043 -10.922 1 93 330 VAL A C 1
ATOM 2667 O O . VAL A 1 330 ? 25.172 -6.852 -10.766 1 93 330 VAL A O 1
ATOM 2670 N N . VAL A 1 331 ? 23.047 -6.293 -10.383 1 91.25 331 VAL A N 1
ATOM 2671 C CA . VAL A 1 331 ? 23.406 -5.066 -9.68 1 91.25 331 VAL A CA 1
ATOM 2672 C C . VAL A 1 331 ? 24.125 -5.414 -8.375 1 91.25 331 VAL A C 1
ATOM 2674 O O . VAL A 1 331 ? 25.188 -4.863 -8.078 1 91.25 331 VAL A O 1
ATOM 2677 N N . ARG A 1 332 ? 23.656 -6.348 -7.711 1 87.06 332 ARG A N 1
ATOM 2678 C CA . ARG A 1 332 ? 24.188 -6.652 -6.383 1 87.06 332 ARG A CA 1
ATOM 2679 C C . ARG A 1 332 ? 25.453 -7.492 -6.48 1 87.06 332 ARG A C 1
ATOM 2681 O O . ARG A 1 332 ? 26.484 -7.148 -5.891 1 87.06 332 ARG A O 1
ATOM 2688 N N . ALA A 1 333 ? 25.344 -8.57 -7.188 1 86.62 333 ALA A N 1
ATOM 2689 C CA . ALA A 1 333 ? 26.422 -9.57 -7.176 1 86.62 333 ALA A CA 1
ATOM 2690 C C . ALA A 1 333 ? 27.5 -9.227 -8.203 1 86.62 333 ALA A C 1
ATOM 2692 O O . ALA A 1 333 ? 28.688 -9.352 -7.922 1 86.62 333 ALA A O 1
ATOM 2693 N N . ILE A 1 334 ? 27.109 -8.766 -9.32 1 88.5 334 ILE A N 1
ATOM 2694 C CA . ILE A 1 334 ? 28.062 -8.594 -10.406 1 88.5 334 ILE A CA 1
ATOM 2695 C C . ILE A 1 334 ? 28.625 -7.176 -10.375 1 88.5 334 ILE A C 1
ATOM 2697 O O . ILE A 1 334 ? 29.844 -6.988 -10.43 1 88.5 334 ILE A O 1
ATOM 2701 N N . GLU A 1 335 ? 27.766 -6.184 -10.227 1 88.31 335 GLU A N 1
ATOM 2702 C CA . GLU A 1 335 ? 28.188 -4.789 -10.25 1 88.31 335 GLU A CA 1
ATOM 2703 C C . GLU A 1 335 ? 28.875 -4.395 -8.945 1 88.31 335 GLU A C 1
ATOM 2705 O O . GLU A 1 335 ? 29.984 -3.887 -8.945 1 88.31 335 GLU A O 1
ATOM 2710 N N . LYS A 1 336 ? 28.188 -4.621 -7.785 1 82.31 336 LYS A N 1
ATOM 2711 C CA . LYS A 1 336 ? 28.672 -4.156 -6.488 1 82.31 336 LYS A CA 1
ATOM 2712 C C . LYS A 1 336 ? 29.547 -5.215 -5.812 1 82.31 336 LYS A C 1
ATOM 2714 O O . LYS A 1 336 ? 30.391 -4.891 -4.973 1 82.31 336 LYS A O 1
ATOM 2719 N N . GLY A 1 337 ? 29.438 -6.406 -6.238 1 71.69 337 GLY A N 1
ATOM 2720 C CA . GLY A 1 337 ? 30.203 -7.492 -5.648 1 71.69 337 GLY A CA 1
ATOM 2721 C C . GLY A 1 337 ? 29.75 -7.84 -4.238 1 71.69 337 GLY A C 1
ATOM 2722 O O . GLY A 1 337 ? 30.562 -8.297 -3.424 1 71.69 337 GLY A O 1
ATOM 2723 N N . THR A 1 338 ? 28.609 -7.34 -3.797 1 58.75 338 THR A N 1
ATOM 2724 C CA . THR A 1 338 ? 28.109 -7.637 -2.457 1 58.75 338 THR A CA 1
ATOM 2725 C C . THR A 1 338 ? 27.328 -8.945 -2.449 1 58.75 338 THR A C 1
ATOM 2727 O O . THR A 1 338 ? 26.703 -9.305 -3.453 1 58.75 338 THR A O 1
ATOM 2730 N N . HIS A 1 339 ? 27.828 -10.023 -1.824 1 50.06 339 HIS A N 1
ATOM 2731 C CA . HIS A 1 339 ? 27.062 -11.266 -1.734 1 50.06 339 HIS A CA 1
ATOM 2732 C C . HIS A 1 339 ? 25.984 -11.18 -0.665 1 50.06 339 HIS A C 1
ATOM 2734 O O . HIS A 1 339 ? 26.156 -10.508 0.352 1 50.06 339 HIS A O 1
ATOM 2740 N N . ARG A 1 340 ? 24.797 -11.477 -0.909 1 45.19 340 ARG A N 1
ATOM 2741 C CA . ARG A 1 340 ? 23.938 -11.883 0.193 1 45.19 340 ARG A CA 1
ATOM 2742 C C . ARG A 1 340 ? 24.453 -13.141 0.873 1 45.19 340 ARG A C 1
ATOM 2744 O O . ARG A 1 340 ? 24.25 -14.25 0.386 1 45.19 340 ARG A O 1
ATOM 2751 N N . GLU A 1 341 ? 25.672 -13.336 1.154 1 39.59 341 GLU A N 1
ATOM 2752 C CA . GLU A 1 341 ? 26.078 -14.664 1.62 1 39.59 341 GLU A CA 1
ATOM 2753 C C . GLU A 1 341 ? 25.203 -15.117 2.793 1 39.59 341 GLU A C 1
ATOM 2755 O O . GLU A 1 341 ? 25.141 -14.438 3.816 1 39.59 341 GLU A O 1
ATOM 2760 N N . GLN A 1 342 ? 24.094 -15.594 2.514 1 37.25 342 GLN A N 1
ATOM 2761 C CA . GLN A 1 342 ? 23.641 -16.5 3.564 1 37.25 342 GLN A CA 1
ATOM 2762 C C . GLN A 1 342 ? 24.609 -17.688 3.703 1 37.25 342 GLN A C 1
ATOM 2764 O O . GLN A 1 342 ? 24.594 -18.609 2.883 1 37.25 342 GLN A O 1
ATOM 2769 N N . LYS A 1 343 ? 25.938 -17.656 3.953 1 33.19 343 LYS A N 1
ATOM 2770 C CA . LYS A 1 343 ? 26.422 -19 4.273 1 33.19 343 LYS A CA 1
ATOM 2771 C C . LYS A 1 343 ? 25.594 -19.609 5.398 1 33.19 343 LYS A C 1
ATOM 2773 O O . LYS A 1 343 ? 25.141 -18.906 6.301 1 33.19 343 LYS A O 1
ATOM 2778 N N . PRO A 1 344 ? 25.156 -20.859 5.289 1 33.41 344 PRO A N 1
ATOM 2779 C CA . PRO A 1 344 ? 24.547 -21.422 6.5 1 33.41 344 PRO A CA 1
ATOM 2780 C C . PRO A 1 344 ? 25.234 -20.953 7.777 1 33.41 344 PRO A C 1
ATOM 2782 O O . PRO A 1 344 ? 24.594 -20.812 8.82 1 33.41 344 PRO A O 1
ATOM 2785 N N . GLY A 1 345 ? 26.641 -21.391 7.965 1 27.5 345 GLY A N 1
ATOM 2786 C CA . GLY A 1 345 ? 27.5 -21.328 9.133 1 27.5 345 GLY A CA 1
ATOM 2787 C C . GLY A 1 345 ? 28.016 -19.922 9.422 1 27.5 345 GLY A C 1
ATOM 2788 O O . GLY A 1 345 ? 28.328 -19.172 8.5 1 27.5 345 GLY A O 1
ATOM 2789 N N . GLY A 1 346 ? 27.703 -19.141 10.508 1 32.38 346 GLY A N 1
ATOM 2790 C CA . GLY A 1 346 ? 27.984 -17.953 11.312 1 32.38 346 GLY A CA 1
ATOM 2791 C C . GLY A 1 346 ? 28.953 -17 10.656 1 32.38 346 GLY A C 1
ATOM 2792 O O . GLY A 1 346 ? 29.422 -16.047 11.289 1 32.38 346 GLY A O 1
ATOM 2793 N N . GLY A 1 347 ? 29.953 -17.422 9.75 1 32.97 347 GLY A N 1
ATOM 2794 C CA . GLY A 1 347 ? 31.094 -16.547 9.625 1 32.97 347 GLY A CA 1
ATOM 2795 C C . GLY A 1 347 ? 30.781 -15.219 8.969 1 32.97 347 GLY A C 1
ATOM 2796 O O . GLY A 1 347 ? 29.672 -15.031 8.438 1 32.97 347 GLY A O 1
ATOM 2797 N N . ALA A 1 348 ? 31.859 -14.188 9.062 1 31.81 348 ALA A N 1
ATOM 2798 C CA . ALA A 1 348 ? 32.031 -12.773 8.75 1 31.81 348 ALA A CA 1
ATOM 2799 C C . ALA A 1 348 ? 31.609 -12.477 7.312 1 31.81 348 ALA A C 1
ATOM 2801 O O . ALA A 1 348 ? 31.672 -13.352 6.445 1 31.81 348 ALA A O 1
ATOM 2802 N N . ILE A 1 349 ? 30.812 -11.453 7.117 1 37.09 349 ILE A N 1
ATOM 2803 C CA . ILE A 1 349 ? 30.422 -10.703 5.926 1 37.09 349 ILE A CA 1
ATOM 2804 C C . ILE A 1 349 ? 31.656 -10.477 5.043 1 37.09 349 ILE A C 1
ATOM 2806 O O . ILE A 1 349 ? 32.688 -9.992 5.512 1 37.09 349 ILE A O 1
ATOM 2810 N N . ALA A 1 350 ? 31.938 -11.305 4.09 1 35.44 350 ALA A N 1
ATOM 2811 C CA . ALA A 1 350 ? 33.031 -10.984 3.178 1 35.44 350 ALA A CA 1
ATOM 2812 C C . ALA A 1 350 ? 33.031 -9.508 2.795 1 35.44 350 ALA A C 1
ATOM 2814 O O . ALA A 1 350 ? 31.984 -8.977 2.398 1 35.44 350 ALA A O 1
ATOM 2815 N N . THR A 1 351 ? 33.781 -8.68 3.455 1 35.84 351 THR A N 1
ATOM 2816 C CA . THR A 1 351 ? 34.062 -7.254 3.314 1 35.84 351 THR A CA 1
ATOM 2817 C C . THR A 1 351 ? 34.281 -6.887 1.851 1 35.84 351 THR A C 1
ATOM 2819 O O . THR A 1 351 ? 34.312 -5.703 1.501 1 35.84 351 THR A O 1
ATOM 2822 N N . THR A 1 352 ? 35.156 -7.605 1.072 1 38.97 352 THR A N 1
ATOM 2823 C CA . THR A 1 352 ? 35.594 -6.988 -0.176 1 38.97 352 THR A CA 1
ATOM 2824 C C . THR A 1 352 ? 34.562 -7.191 -1.272 1 38.97 352 THR A C 1
ATOM 2826 O O . THR A 1 352 ? 34.062 -8.305 -1.479 1 38.97 352 THR A O 1
ATOM 2829 N N . PRO A 1 353 ? 34 -6.094 -1.91 1 42 353 PRO A N 1
ATOM 2830 C CA . PRO A 1 353 ? 32.906 -6.016 -2.883 1 42 353 PRO A CA 1
ATOM 2831 C C . PRO A 1 353 ? 32.906 -7.203 -3.846 1 42 353 PRO A C 1
ATOM 2833 O O . PRO A 1 353 ? 31.828 -7.68 -4.219 1 42 353 PRO A O 1
ATOM 2836 N N . TYR A 1 354 ? 34.094 -7.715 -4.332 1 44.91 354 TYR A N 1
ATOM 2837 C CA . TYR A 1 354 ? 34.188 -8.664 -5.438 1 44.91 354 TYR A CA 1
ATOM 2838 C C . TYR A 1 354 ? 34.406 -10.086 -4.922 1 44.91 354 TYR A C 1
ATOM 2840 O O . TYR A 1 354 ? 34.406 -11.039 -5.695 1 44.91 354 TYR A O 1
ATOM 2848 N N . ASP A 1 355 ? 34.656 -10.188 -3.682 1 51.56 355 ASP A N 1
ATOM 2849 C CA . ASP A 1 355 ? 35.062 -11.492 -3.176 1 51.56 355 ASP A CA 1
ATOM 2850 C C . ASP A 1 355 ? 33.844 -12.43 -3.072 1 51.56 355 ASP A C 1
ATOM 2852 O O . ASP A 1 355 ? 34 -13.648 -2.975 1 51.56 355 ASP A O 1
ATOM 2856 N N . CYS A 1 356 ? 32.625 -11.883 -3.318 1 59.66 356 CYS A N 1
ATOM 2857 C CA . CYS A 1 356 ? 31.5 -12.766 -3.004 1 59.66 356 CYS A CA 1
ATOM 2858 C C . CYS A 1 356 ? 30.953 -13.414 -4.266 1 59.66 356 CYS A C 1
ATOM 2860 O O . CYS A 1 356 ? 30.047 -14.258 -4.191 1 59.66 356 CYS A O 1
ATOM 2862 N N . LEU A 1 357 ? 31.609 -13.109 -5.391 1 72.62 357 LEU A N 1
ATOM 2863 C CA . LEU A 1 357 ? 31.141 -13.727 -6.633 1 72.62 357 LEU A CA 1
ATOM 2864 C C . LEU A 1 357 ? 31.719 -15.125 -6.793 1 72.62 357 LEU A C 1
ATOM 2866 O O . LEU A 1 357 ? 32.875 -15.367 -6.469 1 72.62 357 LEU A O 1
ATOM 2870 N N . SER A 1 358 ? 30.938 -15.953 -7.293 1 77.81 358 SER A N 1
ATOM 2871 C CA . SER A 1 358 ? 31.391 -17.312 -7.566 1 77.81 358 SER A CA 1
ATOM 2872 C C . SER A 1 358 ? 32.656 -17.328 -8.422 1 77.81 358 SER A C 1
ATOM 2874 O O . SER A 1 358 ? 32.812 -16.469 -9.281 1 77.81 358 SER A O 1
ATOM 2876 N N . LYS A 1 359 ? 33.531 -18.281 -8.109 1 83.44 359 LYS A N 1
ATOM 2877 C CA . LYS A 1 359 ? 34.781 -18.391 -8.859 1 83.44 359 LYS A CA 1
ATOM 2878 C C . LYS A 1 359 ? 34.594 -19.266 -10.094 1 83.44 359 LYS A C 1
ATOM 2880 O O . LYS A 1 359 ? 35.562 -19.547 -10.812 1 83.44 359 LYS A O 1
ATOM 2885 N N . SER A 1 360 ? 33.438 -19.609 -10.344 1 89.62 360 SER A N 1
ATOM 2886 C CA . SER A 1 360 ? 33.156 -20.438 -11.516 1 89.62 360 SER A CA 1
ATOM 2887 C C . SER A 1 360 ? 33.438 -19.672 -12.812 1 89.62 360 SER A C 1
ATOM 2889 O O . SER A 1 360 ? 33.406 -18.438 -12.828 1 89.62 360 SER A O 1
ATOM 2891 N N . PRO A 1 361 ? 33.75 -20.453 -13.875 1 92.12 361 PRO A N 1
ATOM 2892 C CA . PRO A 1 361 ? 33.969 -19.797 -15.172 1 92.12 361 PRO A CA 1
ATOM 2893 C C . PRO A 1 361 ? 32.75 -19.016 -15.625 1 92.12 361 PRO A C 1
ATOM 2895 O O . PRO A 1 361 ? 32.875 -17.953 -16.266 1 92.12 361 PRO A O 1
ATOM 2898 N N . GLU A 1 362 ? 31.594 -19.484 -15.328 1 92.06 362 GLU A N 1
ATOM 2899 C CA . GLU A 1 362 ? 30.359 -18.812 -15.719 1 92.06 362 GLU A CA 1
ATOM 2900 C C . GLU A 1 362 ? 30.266 -17.438 -15.062 1 92.06 362 GLU A C 1
ATOM 2902 O O . GLU A 1 362 ? 30.031 -16.438 -15.75 1 92.06 362 GLU A O 1
ATOM 2907 N N . ALA A 1 363 ? 30.484 -17.375 -13.773 1 90.56 363 ALA A N 1
ATOM 2908 C CA . ALA A 1 363 ? 30.375 -16.125 -13.031 1 90.56 363 ALA A CA 1
ATOM 2909 C C . ALA A 1 363 ? 31.469 -15.148 -13.445 1 90.56 363 ALA A C 1
ATOM 2911 O O . ALA A 1 363 ? 31.219 -13.953 -13.586 1 90.56 363 ALA A O 1
ATOM 2912 N N . GLN A 1 364 ? 32.625 -15.641 -13.664 1 90.19 364 GLN A N 1
ATOM 2913 C CA . GLN A 1 364 ? 33.75 -14.789 -14.039 1 90.19 364 GLN A CA 1
ATOM 2914 C C . GLN A 1 364 ? 33.562 -14.203 -15.438 1 90.19 364 GLN A C 1
ATOM 2916 O O . GLN A 1 364 ? 33.906 -13.055 -15.688 1 90.19 364 GLN A O 1
ATOM 2921 N N . SER A 1 365 ? 33.094 -15.023 -16.281 1 92.81 365 SER A N 1
ATOM 2922 C CA . SER A 1 365 ? 32.812 -14.539 -17.641 1 92.81 365 SER A CA 1
ATOM 2923 C C . SER A 1 365 ? 31.781 -13.422 -17.625 1 92.81 365 SER A C 1
ATOM 2925 O O . SER A 1 365 ? 31.875 -12.477 -18.422 1 92.81 365 SER A O 1
ATOM 2927 N N . LEU A 1 366 ? 30.828 -13.555 -16.781 1 93.31 366 LEU A N 1
ATOM 2928 C CA . LEU A 1 366 ? 29.797 -12.531 -16.656 1 93.31 366 LEU A CA 1
ATOM 2929 C C . LEU A 1 366 ? 30.391 -11.227 -16.125 1 93.31 366 LEU A C 1
ATOM 2931 O O . LEU A 1 366 ? 30.047 -10.148 -16.609 1 93.31 366 LEU A O 1
ATOM 2935 N N . ARG A 1 367 ? 31.219 -11.344 -15.164 1 90.81 367 ARG A N 1
ATOM 2936 C CA . ARG A 1 367 ? 31.891 -10.164 -14.609 1 90.81 367 ARG A CA 1
ATOM 2937 C C . ARG A 1 367 ? 32.719 -9.453 -15.68 1 90.81 367 ARG A C 1
ATOM 2939 O O . ARG A 1 367 ? 32.688 -8.227 -15.766 1 90.81 367 ARG A O 1
ATOM 2946 N N . LEU A 1 368 ? 33.438 -10.25 -16.406 1 91.44 368 LEU A N 1
ATOM 2947 C CA . LEU A 1 368 ? 34.219 -9.688 -17.484 1 91.44 368 LEU A CA 1
ATOM 2948 C C . LEU A 1 368 ? 33.344 -8.969 -18.5 1 91.44 368 LEU A C 1
ATOM 2950 O O . LEU A 1 368 ? 33.688 -7.883 -18.969 1 91.44 368 LEU A O 1
ATOM 2954 N N . TYR A 1 369 ? 32.312 -9.609 -18.812 1 94.94 369 TYR A N 1
ATOM 2955 C CA . TYR A 1 369 ? 31.359 -9 -19.75 1 94.94 369 TYR A CA 1
ATOM 2956 C C . TYR A 1 369 ? 30.828 -7.676 -19.203 1 94.94 369 TYR A C 1
ATOM 2958 O O . TYR A 1 369 ? 30.766 -6.684 -19.922 1 94.94 369 TYR A O 1
ATOM 2966 N N . TRP A 1 370 ? 30.5 -7.637 -17.938 1 93.88 370 TRP A N 1
ATOM 2967 C CA . TRP A 1 370 ? 30.016 -6.434 -17.281 1 93.88 370 TRP A CA 1
ATOM 2968 C C . TRP A 1 370 ? 31.047 -5.316 -17.344 1 93.88 370 TRP A C 1
ATOM 2970 O O . TRP A 1 370 ? 30.719 -4.184 -17.703 1 93.88 370 TRP A O 1
ATOM 2980 N N . VAL A 1 371 ? 32.219 -5.625 -17.016 1 91.88 371 VAL A N 1
ATOM 2981 C CA . VAL A 1 371 ? 33.281 -4.629 -16.984 1 91.88 371 VAL A CA 1
ATOM 2982 C C . VAL A 1 371 ? 33.5 -4.043 -18.375 1 91.88 371 VAL A C 1
ATOM 2984 O O . VAL A 1 371 ? 33.656 -2.832 -18.531 1 91.88 371 VAL A O 1
ATOM 2987 N N . THR A 1 372 ? 33.406 -4.887 -19.375 1 93.31 372 THR A N 1
ATOM 2988 C CA . THR A 1 372 ? 33.625 -4.441 -20.75 1 93.31 372 THR A CA 1
ATOM 2989 C C . THR A 1 372 ? 32.5 -3.492 -21.188 1 93.31 372 THR A C 1
ATOM 2991 O O . THR A 1 372 ? 32.75 -2.557 -21.953 1 93.31 372 THR A O 1
ATOM 2994 N N . ARG A 1 373 ? 31.328 -3.746 -20.672 1 93.25 373 ARG A N 1
ATOM 2995 C CA . ARG A 1 373 ? 30.172 -2.953 -21.062 1 93.25 373 ARG A CA 1
ATOM 2996 C C . ARG A 1 373 ? 30.047 -1.691 -20.219 1 93.25 373 ARG A C 1
ATOM 2998 O O . ARG A 1 373 ? 29.641 -0.642 -20.719 1 93.25 373 ARG A O 1
ATOM 3005 N N . ALA A 1 374 ? 30.422 -1.796 -18.969 1 93.06 374 ALA A N 1
ATOM 3006 C CA . ALA A 1 374 ? 30.109 -0.743 -18 1 93.06 374 ALA A CA 1
ATOM 3007 C C . ALA A 1 374 ? 31.266 0.244 -17.859 1 93.06 374 ALA A C 1
ATOM 3009 O O . ALA A 1 374 ? 31.094 1.336 -17.312 1 93.06 374 ALA A O 1
ATOM 3010 N N . TYR A 1 375 ? 32.406 -0.106 -18.391 1 91.88 375 TYR A N 1
ATOM 3011 C CA . TYR A 1 375 ? 33.531 0.78 -18.203 1 91.88 375 TYR A CA 1
ATOM 3012 C C . TYR A 1 375 ? 34.125 1.195 -19.547 1 91.88 375 TYR A C 1
ATOM 3014 O O . TYR A 1 375 ? 34.219 0.384 -20.469 1 91.88 375 TYR A O 1
ATOM 3022 N N . HIS A 1 376 ? 34.406 2.451 -19.672 1 89.19 376 HIS A N 1
ATOM 3023 C CA . HIS A 1 376 ? 35.094 3.023 -20.828 1 89.19 376 HIS A CA 1
ATOM 3024 C C . HIS A 1 376 ? 36.344 3.797 -20.406 1 89.19 376 HIS A C 1
ATOM 3026 O O . HIS A 1 376 ? 36.25 4.801 -19.688 1 89.19 376 HIS A O 1
ATOM 3032 N N . LYS A 1 377 ? 37.469 3.434 -20.875 1 85.31 377 LYS A N 1
ATOM 3033 C CA . LYS A 1 377 ? 38.75 4.055 -20.547 1 85.31 377 LYS A CA 1
ATOM 3034 C C . LYS A 1 377 ? 38.906 4.188 -19.031 1 85.31 377 LYS A C 1
ATOM 3036 O O . LYS A 1 377 ? 39.25 5.262 -18.531 1 85.31 377 LYS A O 1
ATOM 3041 N N . GLY A 1 378 ? 38.5 3.078 -18.234 1 80.56 378 GLY A N 1
ATOM 3042 C CA . GLY A 1 378 ? 38.719 3.006 -16.797 1 80.56 378 GLY A CA 1
ATOM 3043 C C . GLY A 1 378 ? 37.625 3.672 -15.984 1 80.56 378 GLY A C 1
ATOM 3044 O O . GLY A 1 378 ? 37.594 3.533 -14.766 1 80.56 378 GLY A O 1
ATOM 3045 N N . ASN A 1 379 ? 36.75 4.43 -16.719 1 88.88 379 ASN A N 1
ATOM 3046 C CA . ASN A 1 379 ? 35.688 5.125 -16.016 1 88.88 379 ASN A CA 1
ATOM 3047 C C . ASN A 1 379 ? 34.344 4.414 -16.188 1 88.88 379 ASN A C 1
ATOM 3049 O O . ASN A 1 379 ? 34 3.979 -17.281 1 88.88 379 ASN A O 1
ATOM 3053 N N . LYS A 1 380 ? 33.656 4.242 -15.062 1 90.38 380 LYS A N 1
ATOM 3054 C CA . LYS A 1 380 ? 32.312 3.645 -15.102 1 90.38 380 LYS A CA 1
ATOM 3055 C C . LYS A 1 380 ? 31.312 4.574 -15.789 1 90.38 380 LYS A C 1
ATOM 3057 O O . LYS A 1 380 ? 31.297 5.777 -15.523 1 90.38 380 LYS A O 1
ATOM 3062 N N . VAL A 1 381 ? 30.547 3.984 -16.672 1 92.25 381 VAL A N 1
ATOM 3063 C CA . VAL A 1 381 ? 29.547 4.762 -17.406 1 92.25 381 VAL A CA 1
ATOM 3064 C C . VAL A 1 381 ? 28.422 5.168 -16.469 1 92.25 381 VAL A C 1
ATOM 3066 O O . VAL A 1 381 ? 28.297 4.641 -15.359 1 92.25 381 VAL A O 1
ATOM 3069 N N . SER A 1 382 ? 27.594 6.207 -16.828 1 90.69 382 SER A N 1
ATOM 3070 C CA . SER A 1 382 ? 26.469 6.68 -16.031 1 90.69 382 SER A CA 1
ATOM 3071 C C . SER A 1 382 ? 25.219 6.863 -16.875 1 90.69 382 SER A C 1
ATOM 3073 O O . SER A 1 382 ? 25.25 6.652 -18.078 1 90.69 382 SER A O 1
ATOM 3075 N N . GLY A 1 383 ? 24.047 7.004 -16.234 1 89.38 383 GLY A N 1
ATOM 3076 C CA . GLY A 1 383 ? 22.797 7.301 -16.922 1 89.38 383 GLY A CA 1
ATOM 3077 C C . GLY A 1 383 ? 22.312 6.16 -17.781 1 89.38 383 GLY A C 1
ATOM 3078 O O . GLY A 1 383 ? 22.219 5.02 -17.328 1 89.38 383 GLY A O 1
ATOM 3079 N N . ALA A 1 384 ? 22.047 6.551 -19 1 88.31 384 ALA A N 1
ATOM 3080 C CA . ALA A 1 384 ? 21.469 5.602 -19.938 1 88.31 384 ALA A CA 1
ATOM 3081 C C . ALA A 1 384 ? 22.453 4.488 -20.281 1 88.31 384 ALA A C 1
ATOM 3083 O O . ALA A 1 384 ? 22.047 3.334 -20.469 1 88.31 384 ALA A O 1
ATOM 3084 N N . ALA A 1 385 ? 23.656 4.816 -20.391 1 91.31 385 ALA A N 1
ATOM 3085 C CA . ALA A 1 385 ? 24.688 3.834 -20.734 1 91.31 385 ALA A CA 1
ATOM 3086 C C . ALA A 1 385 ? 24.828 2.789 -19.625 1 91.31 385 ALA A C 1
ATOM 3088 O O . ALA A 1 385 ? 25.047 1.609 -19.906 1 91.31 385 ALA A O 1
ATOM 3089 N N . LEU A 1 386 ? 24.75 3.203 -18.406 1 93.25 386 LEU A N 1
ATOM 3090 C CA . LEU A 1 386 ? 24.812 2.275 -17.281 1 93.25 386 LEU A CA 1
ATOM 3091 C C . LEU A 1 386 ? 23.625 1.327 -17.297 1 93.25 386 LEU A C 1
ATOM 3093 O O . LEU A 1 386 ? 23.766 0.124 -17.078 1 93.25 386 LEU A O 1
ATOM 3097 N N . LYS A 1 387 ? 22.484 1.906 -17.562 1 92.25 387 LYS A N 1
ATOM 3098 C CA . LYS A 1 387 ? 21.266 1.089 -17.656 1 92.25 387 LYS A CA 1
ATOM 3099 C C . LYS A 1 387 ? 21.406 0.047 -18.766 1 92.25 387 LYS A C 1
ATOM 3101 O O . LYS A 1 387 ? 21 -1.106 -18.594 1 92.25 387 LYS A O 1
ATOM 3106 N N . ALA A 1 388 ? 21.969 0.492 -19.875 1 92.25 388 ALA A N 1
ATOM 3107 C CA . ALA A 1 388 ? 22.172 -0.415 -21 1 92.25 388 ALA A CA 1
ATOM 3108 C C . ALA A 1 388 ? 23.156 -1.528 -20.641 1 92.25 388 ALA A C 1
ATOM 3110 O O . ALA A 1 388 ? 22.969 -2.68 -21.047 1 92.25 388 ALA A O 1
ATOM 3111 N N . ALA A 1 389 ? 24.156 -1.187 -19.953 1 94.56 389 ALA A N 1
ATOM 3112 C CA . ALA A 1 389 ? 25.141 -2.18 -19.531 1 94.56 389 ALA A CA 1
ATOM 3113 C C . ALA A 1 389 ? 24.516 -3.215 -18.609 1 94.56 389 ALA A C 1
ATOM 3115 O O . ALA A 1 389 ? 24.781 -4.41 -18.719 1 94.56 389 ALA A O 1
ATOM 3116 N N . ARG A 1 390 ? 23.688 -2.801 -17.703 1 94.31 390 ARG A N 1
ATOM 3117 C CA . ARG A 1 390 ? 23 -3.699 -16.781 1 94.31 390 ARG A CA 1
ATOM 3118 C C . ARG A 1 390 ? 22.062 -4.633 -17.531 1 94.31 390 ARG A C 1
ATOM 3120 O O . ARG A 1 390 ? 22.016 -5.836 -17.266 1 94.31 390 ARG A O 1
ATOM 3127 N N . ASN A 1 391 ? 21.391 -4.066 -18.484 1 91.56 391 ASN A N 1
ATOM 3128 C CA . ASN A 1 391 ? 20.469 -4.863 -19.281 1 91.56 391 ASN A CA 1
ATOM 3129 C C . ASN A 1 391 ? 21.203 -5.898 -20.125 1 91.56 391 ASN A C 1
ATOM 3131 O O . ASN A 1 391 ? 20.781 -7.051 -20.203 1 91.56 391 ASN A O 1
ATOM 3135 N N . ALA A 1 392 ? 22.234 -5.453 -20.734 1 93.81 392 ALA A N 1
ATOM 3136 C CA . ALA A 1 392 ? 23.031 -6.363 -21.547 1 93.81 392 ALA A CA 1
ATOM 3137 C C . ALA A 1 392 ? 23.609 -7.496 -20.703 1 93.81 392 ALA A C 1
ATOM 3139 O O . ALA A 1 392 ? 23.656 -8.648 -21.156 1 93.81 392 ALA A O 1
ATOM 3140 N N . THR A 1 393 ? 24.031 -7.164 -19.562 1 95.19 393 THR A N 1
ATOM 3141 C CA . THR A 1 393 ? 24.594 -8.172 -18.672 1 95.19 393 THR A CA 1
ATOM 3142 C C . THR A 1 393 ? 23.516 -9.148 -18.203 1 95.19 393 THR A C 1
ATOM 3144 O O . THR A 1 393 ? 23.781 -10.336 -18.031 1 95.19 393 THR A O 1
ATOM 3147 N N . SER A 1 394 ? 22.328 -8.672 -17.953 1 94.81 394 SER A N 1
ATOM 3148 C CA . SER A 1 394 ? 21.219 -9.539 -17.578 1 94.81 394 SER A CA 1
ATOM 3149 C C . SER A 1 394 ? 20.906 -10.539 -18.688 1 94.81 394 SER A C 1
ATOM 3151 O O . SER A 1 394 ? 20.625 -11.711 -18.422 1 94.81 394 SER A O 1
ATOM 3153 N N . ARG A 1 395 ? 20.969 -10.086 -19.906 1 93.06 395 ARG A N 1
ATOM 3154 C CA . ARG A 1 395 ? 20.734 -10.977 -21.047 1 93.06 395 ARG A CA 1
ATOM 3155 C C . ARG A 1 395 ? 21.844 -12.023 -21.141 1 93.06 395 ARG A C 1
ATOM 3157 O O . ARG A 1 395 ? 21.562 -13.203 -21.375 1 93.06 395 ARG A O 1
ATOM 3164 N N . LYS A 1 396 ? 23.031 -11.547 -21 1 95.44 396 LYS A N 1
ATOM 3165 C CA . LYS A 1 396 ? 24.156 -12.469 -21.031 1 95.44 396 LYS A CA 1
ATOM 3166 C C . LYS A 1 396 ? 24.062 -13.5 -19.906 1 95.44 396 LYS A C 1
ATOM 3168 O O . LYS A 1 396 ? 24.438 -14.656 -20.094 1 95.44 396 LYS A O 1
ATOM 3173 N N . LEU A 1 397 ? 23.594 -13.023 -18.766 1 96.25 397 LEU A N 1
ATOM 3174 C CA . LEU A 1 397 ? 23.391 -13.93 -17.641 1 96.25 397 LEU A CA 1
ATOM 3175 C C . LEU A 1 397 ? 22.391 -15.023 -18 1 96.25 397 LEU A C 1
ATOM 3177 O O . LEU A 1 397 ? 22.625 -16.203 -17.75 1 96.25 397 LEU A O 1
ATOM 3181 N N . ALA A 1 398 ? 21.297 -14.68 -18.594 1 95.25 398 ALA A N 1
ATOM 3182 C CA . ALA A 1 398 ? 20.281 -15.656 -19 1 95.25 398 ALA A CA 1
ATOM 3183 C C . ALA A 1 398 ? 20.859 -16.641 -20 1 95.25 398 ALA A C 1
ATOM 3185 O O . ALA A 1 398 ? 20.594 -17.844 -19.938 1 95.25 398 ALA A O 1
ATOM 3186 N N . GLU A 1 399 ? 21.641 -16.141 -20.906 1 94.94 399 GLU A N 1
ATOM 3187 C CA . GLU A 1 399 ? 22.25 -17 -21.922 1 94.94 399 GLU A CA 1
ATOM 3188 C C . GLU A 1 399 ? 23.234 -17.984 -21.297 1 94.94 399 GLU A C 1
ATOM 3190 O O . GLU A 1 399 ? 23.234 -19.172 -21.641 1 94.94 399 GLU A O 1
ATOM 3195 N N . THR A 1 400 ? 24.062 -17.453 -20.484 1 95.81 400 THR A N 1
ATOM 3196 C CA . THR A 1 400 ? 25.047 -18.297 -19.812 1 95.81 400 THR A CA 1
ATOM 3197 C C . THR A 1 400 ? 24.359 -19.359 -18.953 1 95.81 400 THR A C 1
ATOM 3199 O O . THR A 1 400 ? 24.812 -20.5 -18.891 1 95.81 400 THR A O 1
ATOM 3202 N N . LEU A 1 401 ? 23.344 -18.953 -18.25 1 96.31 401 LEU A N 1
ATOM 3203 C CA . LEU A 1 401 ? 22.578 -19.875 -17.422 1 96.31 401 LEU A CA 1
ATOM 3204 C C . LEU A 1 401 ? 21.938 -20.969 -18.281 1 96.31 401 LEU A C 1
ATOM 3206 O O . LEU A 1 401 ? 21.969 -22.141 -17.938 1 96.31 401 LEU A O 1
ATOM 3210 N N . PHE A 1 402 ? 21.328 -20.594 -19.375 1 96.31 402 PHE A N 1
ATOM 3211 C CA . PHE A 1 402 ? 20.719 -21.562 -20.297 1 96.31 402 PHE A CA 1
ATOM 3212 C C . PHE A 1 402 ? 21.734 -22.594 -20.734 1 96.31 402 PHE A C 1
ATOM 3214 O O . PHE A 1 402 ? 21.453 -23.797 -20.719 1 96.31 402 PHE A O 1
ATOM 3221 N N . LYS A 1 403 ? 22.906 -22.078 -21.156 1 95.56 403 LYS A N 1
ATOM 3222 C CA . LYS A 1 403 ? 23.953 -22.984 -21.641 1 95.56 403 LYS A CA 1
ATOM 3223 C C . LYS A 1 403 ? 24.359 -23.969 -20.562 1 95.56 403 LYS A C 1
ATOM 3225 O O . LYS A 1 403 ? 24.547 -25.156 -20.828 1 95.56 403 LYS A O 1
ATOM 3230 N N . ALA A 1 404 ? 24.469 -23.484 -19.391 1 95.56 404 ALA A N 1
ATOM 3231 C CA . ALA A 1 404 ? 24.859 -24.344 -18.281 1 95.56 404 ALA A CA 1
ATOM 3232 C C . ALA A 1 404 ? 23.781 -25.391 -18 1 95.56 404 ALA A C 1
ATOM 3234 O O . ALA A 1 404 ? 24.078 -26.547 -17.719 1 95.56 404 ALA A O 1
ATOM 3235 N N . LEU A 1 405 ? 22.516 -25.031 -18.078 1 95.38 405 LEU A N 1
ATOM 3236 C CA . LEU A 1 405 ? 21.406 -25.938 -17.859 1 95.38 405 LEU A CA 1
ATOM 3237 C C . LEU A 1 405 ? 21.281 -26.938 -19.016 1 95.38 405 LEU A C 1
ATOM 3239 O O . LEU A 1 405 ? 20.969 -28.109 -18.797 1 95.38 405 LEU A O 1
ATOM 3243 N N . TRP A 1 406 ? 21.5 -26.422 -20.219 1 94.31 406 TRP A N 1
ATOM 3244 C CA . TRP A 1 406 ? 21.422 -27.25 -21.406 1 94.31 406 TRP A CA 1
ATOM 3245 C C . TRP A 1 406 ? 22.469 -28.359 -21.359 1 94.31 406 TRP A C 1
ATOM 3247 O O . TRP A 1 406 ? 22.188 -29.5 -21.766 1 94.31 406 TRP A O 1
ATOM 3257 N N . ASP A 1 407 ? 23.625 -28.031 -20.859 1 89.06 407 ASP A N 1
ATOM 3258 C CA . ASP A 1 407 ? 24.734 -28.969 -20.828 1 89.06 407 ASP A CA 1
ATOM 3259 C C . ASP A 1 407 ? 24.547 -30 -19.719 1 89.06 407 ASP A C 1
ATOM 3261 O O . ASP A 1 407 ? 25.203 -31.047 -19.719 1 89.06 407 ASP A O 1
ATOM 3265 N N . MET A 1 408 ? 23.672 -29.734 -18.828 1 82.06 408 MET A N 1
ATOM 3266 C CA . MET A 1 408 ? 23.375 -30.672 -17.75 1 82.06 408 MET A CA 1
ATOM 3267 C C . MET A 1 408 ? 22.484 -31.812 -18.25 1 82.06 408 MET A C 1
ATOM 3269 O O . MET A 1 408 ? 22.453 -32.875 -17.656 1 82.06 408 MET A O 1
ATOM 3273 N N . ARG A 1 409 ? 21.812 -31.609 -19.312 1 71 409 ARG A N 1
ATOM 3274 C CA . ARG A 1 409 ? 20.891 -32.594 -19.859 1 71 409 ARG A CA 1
ATOM 3275 C C . ARG A 1 409 ? 21.656 -33.812 -20.391 1 71 409 ARG A C 1
ATOM 3277 O O . ARG A 1 409 ? 22.812 -33.688 -20.797 1 7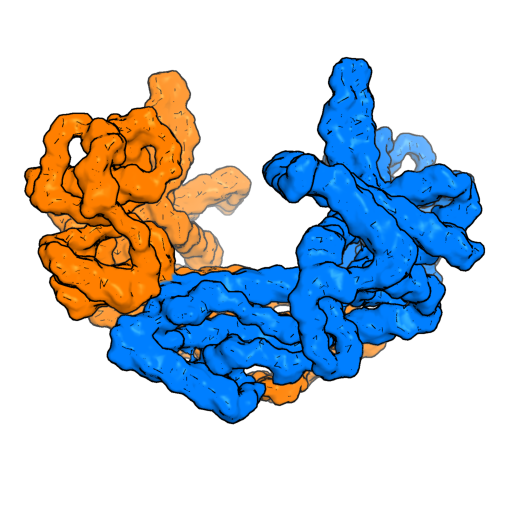1 409 ARG A O 1
ATOM 3284 N N . MET B 1 1 ? 19.125 30.328 4.383 1 90.12 1 MET B N 1
ATOM 3285 C CA . MET B 1 1 ? 19.766 31.609 4.066 1 90.12 1 MET B CA 1
ATOM 3286 C C . MET B 1 1 ? 19.281 32.688 5.016 1 90.12 1 MET B C 1
ATOM 3288 O O . MET B 1 1 ? 18.266 32.531 5.688 1 90.12 1 MET B O 1
ATOM 3292 N N . TRP B 1 2 ? 20.062 33.781 5.105 1 92.75 2 TRP B N 1
ATOM 3293 C CA . TRP B 1 2 ? 19.703 34.875 5.996 1 92.75 2 TRP B CA 1
ATOM 3294 C C . TRP B 1 2 ? 20.016 36.219 5.359 1 92.75 2 TRP B C 1
ATOM 3296 O O . TRP B 1 2 ? 21.016 36.344 4.641 1 92.75 2 TRP B O 1
ATOM 3306 N N . LEU B 1 3 ? 19.062 37.094 5.512 1 92.12 3 LEU B N 1
ATOM 3307 C CA . LEU B 1 3 ? 19.219 38.469 5.051 1 92.12 3 LEU B CA 1
ATOM 3308 C C . LEU B 1 3 ? 18.719 39.438 6.102 1 92.12 3 LEU B C 1
ATOM 3310 O O . LEU B 1 3 ? 17.703 39.188 6.762 1 92.12 3 LEU B O 1
ATOM 3314 N N . GLU B 1 4 ? 19.375 40.594 6.176 1 90.69 4 GLU B N 1
ATOM 3315 C CA . GLU B 1 4 ? 18.953 41.625 7.105 1 90.69 4 GLU B CA 1
ATOM 3316 C C . GLU B 1 4 ? 17.969 42.594 6.438 1 90.69 4 GLU B C 1
ATOM 3318 O O . GLU B 1 4 ? 17.172 43.25 7.117 1 90.69 4 GLU B O 1
ATOM 3323 N N . SER B 1 5 ? 18.188 42.719 5.16 1 89.44 5 SER B N 1
ATOM 3324 C CA . SER B 1 5 ? 17.328 43.594 4.395 1 89.44 5 SER B CA 1
ATOM 3325 C C . SER B 1 5 ? 17.094 43.094 2.979 1 89.44 5 SER B C 1
ATOM 3327 O O . SER B 1 5 ? 17.812 42.188 2.527 1 89.44 5 SER B O 1
ATOM 3329 N N . MET B 1 6 ? 16.078 43.594 2.326 1 89.38 6 MET B N 1
ATOM 3330 C CA . MET B 1 6 ? 15.773 43.25 0.947 1 89.38 6 MET B CA 1
ATOM 3331 C C . MET B 1 6 ? 16.969 43.531 0.033 1 89.38 6 MET B C 1
ATOM 3333 O O . MET B 1 6 ? 17.578 44.562 0.12 1 89.38 6 MET B O 1
ATOM 3337 N N . PRO B 1 7 ? 17.297 42.5 -0.703 1 84.94 7 PRO B N 1
ATOM 3338 C CA . PRO B 1 7 ? 18.375 42.75 -1.659 1 84.94 7 PRO B CA 1
ATOM 3339 C C . PRO B 1 7 ? 18.016 43.875 -2.652 1 84.94 7 PRO B C 1
ATOM 3341 O O . PRO B 1 7 ? 16.859 44.031 -3.012 1 84.94 7 PRO B O 1
ATOM 3344 N N . THR B 1 8 ? 19.109 44.531 -2.934 1 82.75 8 THR B N 1
ATOM 3345 C CA . THR B 1 8 ? 18.938 45.562 -3.918 1 82.75 8 THR B CA 1
ATOM 3346 C C . THR B 1 8 ? 19.016 45.031 -5.336 1 82.75 8 THR B C 1
ATOM 3348 O O . THR B 1 8 ? 19.844 44.156 -5.613 1 82.75 8 THR B O 1
ATOM 3351 N N . GLY B 1 9 ? 18.188 45.5 -6.23 1 79.62 9 GLY B N 1
ATOM 3352 C CA . GLY B 1 9 ? 18.219 45.094 -7.621 1 79.62 9 GLY B CA 1
ATOM 3353 C C . GLY B 1 9 ? 17.359 43.875 -7.902 1 79.62 9 GLY B C 1
ATOM 3354 O O . GLY B 1 9 ? 16.438 43.594 -7.141 1 79.62 9 GLY B O 1
ATOM 3355 N N . ALA B 1 10 ? 17.688 43.219 -9.023 1 83.12 10 ALA B N 1
ATOM 3356 C CA . ALA B 1 10 ? 16.906 42.062 -9.445 1 83.12 10 ALA B CA 1
ATOM 3357 C C . ALA B 1 10 ? 17.25 40.844 -8.602 1 83.12 10 ALA B C 1
ATOM 3359 O O . ALA B 1 10 ? 18.422 40.594 -8.297 1 83.12 10 ALA B O 1
ATOM 3360 N N . VAL B 1 11 ? 16.25 40.062 -8.156 1 85.69 11 VAL B N 1
ATOM 3361 C CA . VAL B 1 11 ? 16.375 38.875 -7.297 1 85.69 11 VAL B CA 1
ATOM 3362 C C . VAL B 1 11 ? 17.344 37.906 -7.93 1 85.69 11 VAL B C 1
ATOM 3364 O O . VAL B 1 11 ? 18.188 37.312 -7.238 1 85.69 11 VAL B O 1
ATOM 3367 N N . ARG B 1 12 ? 17.281 37.75 -9.219 1 84.44 12 ARG B N 1
ATOM 3368 C CA . ARG B 1 12 ? 18.125 36.781 -9.938 1 84.44 12 ARG B CA 1
ATOM 3369 C C . ARG B 1 12 ? 19.594 37.219 -9.867 1 84.44 12 ARG B C 1
ATOM 3371 O O . ARG B 1 12 ? 20.484 36.375 -9.766 1 84.44 12 ARG B O 1
ATOM 3378 N N . ASP B 1 13 ? 19.797 38.531 -10.023 1 86.88 13 ASP B N 1
ATOM 3379 C CA . ASP B 1 13 ? 21.156 39.031 -9.969 1 86.88 13 ASP B CA 1
ATOM 3380 C C . ASP B 1 13 ? 21.781 38.812 -8.594 1 86.88 13 ASP B C 1
ATOM 3382 O O . ASP B 1 13 ? 22.969 38.5 -8.484 1 86.88 13 ASP B O 1
ATOM 3386 N N . PHE B 1 14 ? 20.938 39 -7.633 1 90.06 14 PHE B N 1
ATOM 3387 C CA . PHE B 1 14 ? 21.422 38.75 -6.281 1 90.06 14 PHE B CA 1
ATOM 3388 C C . PHE B 1 14 ? 21.766 37.281 -6.102 1 90.06 14 PHE B C 1
ATOM 3390 O O . PHE B 1 14 ? 22.797 36.938 -5.508 1 90.06 14 PHE B O 1
ATOM 3397 N N . PHE B 1 15 ? 20.891 36.375 -6.578 1 89.88 15 PHE B N 1
ATOM 3398 C CA . PHE B 1 15 ? 21.078 34.938 -6.465 1 89.88 15 PHE B CA 1
ATOM 3399 C C . PHE B 1 15 ? 22.406 34.5 -7.098 1 89.88 15 PHE B C 1
ATOM 3401 O O . PHE B 1 15 ? 23.094 33.625 -6.582 1 89.88 15 PHE B O 1
ATOM 3408 N N . ASP B 1 16 ? 22.75 35.188 -8.18 1 87.81 16 ASP B N 1
ATOM 3409 C CA . ASP B 1 16 ? 23.953 34.844 -8.922 1 87.81 16 ASP B CA 1
ATOM 3410 C C . ASP B 1 16 ? 25.172 35.594 -8.383 1 87.81 16 ASP B C 1
ATOM 3412 O O . ASP B 1 16 ? 26.297 35.344 -8.828 1 87.81 16 ASP B O 1
ATOM 3416 N N . SER B 1 17 ? 25 36.406 -7.395 1 89.44 17 SER B N 1
ATOM 3417 C CA . SER B 1 17 ? 26.062 37.25 -6.852 1 89.44 17 SER B CA 1
ATOM 3418 C C . SER B 1 17 ? 26.875 36.5 -5.789 1 89.44 17 SER B C 1
ATOM 3420 O O . SER B 1 17 ? 26.391 35.531 -5.211 1 89.44 17 SER B O 1
ATOM 3422 N N . PRO B 1 18 ? 28.078 36.906 -5.508 1 90.5 18 PRO B N 1
ATOM 3423 C CA . PRO B 1 18 ? 28.891 36.344 -4.422 1 90.5 18 PRO B CA 1
ATOM 3424 C C . PRO B 1 18 ? 28.266 36.594 -3.047 1 90.5 18 PRO B C 1
ATOM 3426 O O . PRO B 1 18 ? 28.5 35.781 -2.123 1 90.5 18 PRO B O 1
ATOM 3429 N N . ALA B 1 19 ? 27.484 37.656 -2.941 1 88.44 19 ALA B N 1
ATOM 3430 C CA . ALA B 1 19 ? 26.844 37.969 -1.674 1 88.44 19 ALA B CA 1
ATOM 3431 C C . ALA B 1 19 ? 25.891 36.875 -1.235 1 88.44 19 ALA B C 1
ATOM 3433 O O . ALA B 1 19 ? 25.75 36.594 -0.041 1 88.44 19 ALA B O 1
ATOM 3434 N N . PHE B 1 20 ? 25.281 36.219 -2.184 1 91.38 20 PHE B N 1
ATOM 3435 C CA . PHE B 1 20 ? 24.344 35.156 -1.875 1 91.38 20 PHE B CA 1
ATOM 3436 C C . PHE B 1 20 ? 25.062 34 -1.207 1 91.38 20 PHE B C 1
ATOM 3438 O O . PHE B 1 20 ? 24.547 33.406 -0.259 1 91.38 20 PHE B O 1
ATOM 3445 N N . ALA B 1 21 ? 26.203 33.625 -1.743 1 89.88 21 ALA B N 1
ATOM 3446 C CA . ALA B 1 21 ? 26.969 32.469 -1.227 1 89.88 21 ALA B CA 1
ATOM 3447 C C . ALA B 1 21 ? 27.328 32.688 0.239 1 89.88 21 ALA B C 1
ATOM 3449 O O . ALA B 1 21 ? 27.453 31.719 0.999 1 89.88 21 ALA B O 1
ATOM 3450 N N . GLU B 1 22 ? 27.422 33.969 0.609 1 90.5 22 GLU B N 1
ATOM 3451 C CA . GLU B 1 22 ? 27.812 34.281 1.974 1 90.5 22 GLU B CA 1
ATOM 3452 C C . GLU B 1 22 ? 26.641 34.156 2.941 1 90.5 22 GLU B C 1
ATOM 3454 O O . GLU B 1 22 ? 26.844 34 4.148 1 90.5 22 GLU B O 1
ATOM 3459 N N . CYS B 1 23 ? 25.438 34.188 2.359 1 92.81 23 CYS B N 1
ATOM 3460 C CA . CYS B 1 23 ? 24.297 34.156 3.25 1 92.81 23 CYS B CA 1
ATOM 3461 C C . CYS B 1 23 ? 23.469 32.906 3.059 1 92.81 23 CYS B C 1
ATOM 3463 O O . CYS B 1 23 ? 22.266 32.906 3.326 1 92.81 23 CYS B O 1
ATOM 3465 N N . HIS B 1 24 ? 24.047 31.938 2.492 1 93.06 24 HIS B N 1
ATOM 3466 C CA . HIS B 1 24 ? 23.344 30.688 2.271 1 93.06 24 HIS B CA 1
ATOM 3467 C C . HIS B 1 24 ? 24.172 29.5 2.768 1 93.06 24 HIS B C 1
ATOM 3469 O O . HIS B 1 24 ? 25.391 29.469 2.59 1 93.06 24 HIS B O 1
ATOM 3475 N N . ARG B 1 25 ? 23.5 28.562 3.467 1 92.19 25 ARG B N 1
ATOM 3476 C CA . ARG B 1 25 ? 24.156 27.344 3.943 1 92.19 25 ARG B CA 1
ATOM 3477 C C . ARG B 1 25 ? 23.172 26.188 3.99 1 92.19 25 ARG B C 1
ATOM 3479 O O . ARG B 1 25 ? 22 26.359 4.348 1 92.19 25 ARG B O 1
ATOM 3486 N N . LYS B 1 26 ? 23.672 25.031 3.635 1 90.56 26 LYS B N 1
ATOM 3487 C CA . LYS B 1 26 ? 22.891 23.812 3.811 1 90.56 26 LYS B CA 1
ATOM 3488 C C . LYS B 1 26 ? 23.047 23.266 5.223 1 90.56 26 LYS B C 1
ATOM 3490 O O . LYS B 1 26 ? 24.172 23.078 5.699 1 90.56 26 LYS B O 1
ATOM 3495 N N . LEU B 1 27 ? 21.891 23.094 5.906 1 88.38 27 LEU B N 1
ATOM 3496 C CA . LEU B 1 27 ? 21.922 22.656 7.293 1 88.38 27 LEU B CA 1
ATOM 3497 C C . LEU B 1 27 ? 21.234 21.297 7.438 1 88.38 27 LEU B C 1
ATOM 3499 O O . LEU B 1 27 ? 20.219 21.031 6.781 1 88.38 27 LEU B O 1
ATOM 3503 N N . GLU B 1 28 ? 21.781 20.453 8.289 1 80.69 28 GLU B N 1
ATOM 3504 C CA . GLU B 1 28 ? 21.156 19.188 8.664 1 80.69 28 GLU B CA 1
ATOM 3505 C C . GLU B 1 28 ? 20.266 19.359 9.891 1 80.69 28 GLU B C 1
ATOM 3507 O O . GLU B 1 28 ? 20.484 20.25 10.703 1 80.69 28 GLU B O 1
ATOM 3512 N N . ALA B 1 29 ? 19.344 18.531 10.016 1 79.5 29 ALA B N 1
ATOM 3513 C CA . ALA B 1 29 ? 18.406 18.609 11.133 1 79.5 29 ALA B CA 1
ATOM 3514 C C . ALA B 1 29 ? 19.016 18.062 12.406 1 79.5 29 ALA B C 1
ATOM 3516 O O . ALA B 1 29 ? 18.797 16.906 12.766 1 79.5 29 ALA B O 1
ATOM 3517 N N . ASN B 1 30 ? 19.812 18.906 12.984 1 78.5 30 ASN B N 1
ATOM 3518 C CA . ASN B 1 30 ? 20.438 18.516 14.234 1 78.5 30 ASN B CA 1
ATOM 3519 C C . ASN B 1 30 ? 20.656 19.719 15.156 1 78.5 30 ASN B C 1
ATOM 3521 O O . ASN B 1 30 ? 20.344 20.859 14.781 1 78.5 30 ASN B O 1
ATOM 3525 N N . ALA B 1 31 ? 21.188 19.422 16.328 1 81.12 31 ALA B N 1
ATOM 3526 C CA . ALA B 1 31 ? 21.359 20.438 17.359 1 81.12 31 ALA B CA 1
ATOM 3527 C C . ALA B 1 31 ? 22.359 21.5 16.922 1 81.12 31 ALA B C 1
ATOM 3529 O O . ALA B 1 31 ? 22.188 22.688 17.203 1 81.12 31 ALA B O 1
ATOM 3530 N N . LYS B 1 32 ? 23.312 21.016 16.219 1 86.38 32 LYS B N 1
ATOM 3531 C CA . LYS B 1 32 ? 24.344 21.953 15.773 1 86.38 32 LYS B CA 1
ATOM 3532 C C . LYS B 1 32 ? 23.75 22.984 14.812 1 86.38 32 LYS B C 1
ATOM 3534 O O . LYS B 1 32 ? 24.078 24.172 14.898 1 86.38 32 LYS B O 1
ATOM 3539 N N . SER B 1 33 ? 22.938 22.516 13.984 1 88.69 33 SER B N 1
ATOM 3540 C CA . SER B 1 33 ? 22.297 23.391 13.023 1 88.69 33 SER B CA 1
ATOM 3541 C C . SER B 1 33 ? 21.359 24.391 13.727 1 88.69 33 SER B C 1
ATOM 3543 O O . SER B 1 33 ? 21.281 25.547 13.328 1 88.69 33 SER B O 1
ATOM 3545 N N . ILE B 1 34 ? 20.719 23.984 14.797 1 88.31 34 ILE B N 1
ATOM 3546 C CA . ILE B 1 34 ? 19.844 24.859 15.562 1 88.31 34 ILE B CA 1
ATOM 3547 C C . ILE B 1 34 ? 20.656 25.922 16.266 1 88.31 34 ILE B C 1
ATOM 3549 O O . ILE B 1 34 ? 20.297 27.109 16.266 1 88.31 34 ILE B O 1
ATOM 3553 N N . GLN B 1 35 ? 21.734 25.484 16.797 1 90.31 35 GLN B N 1
ATOM 3554 C CA . GLN B 1 35 ? 22.609 26.438 17.484 1 90.31 35 GLN B CA 1
ATOM 3555 C C . GLN B 1 35 ? 23.156 27.469 16.516 1 90.31 35 GLN B C 1
ATOM 3557 O O . GLN B 1 35 ? 23.281 28.656 16.859 1 90.31 35 GLN B O 1
ATOM 3562 N N . PHE B 1 36 ? 23.5 27.062 15.383 1 94 36 PHE B N 1
ATOM 3563 C CA . PHE B 1 36 ? 23.969 27.984 14.352 1 94 36 PHE B CA 1
ATOM 3564 C C . PHE B 1 36 ? 22.891 29.016 14.039 1 94 36 PHE B C 1
ATOM 3566 O O . PHE B 1 36 ? 23.188 30.219 13.984 1 94 36 PHE B O 1
ATOM 3573 N N . LEU B 1 37 ? 21.641 28.594 13.898 1 93.81 37 LEU B N 1
ATOM 3574 C CA . LEU B 1 37 ? 20.547 29.516 13.594 1 93.81 37 LEU B CA 1
ATOM 3575 C C . LEU B 1 37 ? 20.312 30.484 14.734 1 93.81 37 LEU B C 1
ATOM 3577 O O . LEU B 1 37 ? 20.047 31.672 14.508 1 93.81 37 LEU B O 1
ATOM 3581 N N . VAL B 1 38 ? 20.422 29.984 15.961 1 93.88 38 VAL B N 1
ATOM 3582 C CA . VAL B 1 38 ? 20.25 30.812 17.141 1 93.88 38 VAL B CA 1
ATOM 3583 C C . VAL B 1 38 ? 21.328 31.891 17.188 1 93.88 38 VAL B C 1
ATOM 3585 O O . VAL B 1 38 ? 21.062 33.031 17.531 1 93.88 38 VAL B O 1
ATOM 3588 N N . SER B 1 39 ? 22.5 31.453 16.734 1 94.75 39 SER B N 1
ATOM 3589 C CA . SER B 1 39 ? 23.641 32.375 16.781 1 94.75 39 SER B CA 1
ATOM 3590 C C . SER B 1 39 ? 23.453 33.531 15.805 1 94.75 39 SER B C 1
ATOM 3592 O O . SER B 1 39 ? 24.047 34.594 15.984 1 94.75 39 SER B O 1
ATOM 3594 N N . LEU B 1 40 ? 22.672 33.312 14.773 1 94.38 40 LEU B N 1
ATOM 3595 C CA . LEU B 1 40 ? 22.391 34.375 13.797 1 94.38 40 LEU B CA 1
ATOM 3596 C C . LEU B 1 40 ? 21.438 35.406 14.383 1 94.38 40 LEU B C 1
ATOM 3598 O O . LEU B 1 40 ? 21.234 36.469 13.797 1 94.38 40 LEU B O 1
ATOM 3602 N N . GLU B 1 41 ? 20.766 35.156 15.484 1 93.56 41 GLU B N 1
ATOM 3603 C CA . GLU B 1 41 ? 19.797 36 16.156 1 93.56 41 GLU B CA 1
ATOM 3604 C C . GLU B 1 41 ? 18.719 36.469 15.18 1 93.56 41 GLU B C 1
ATOM 3606 O O . GLU B 1 41 ? 18.438 37.656 15.086 1 93.56 41 GLU B O 1
ATOM 3611 N N . PRO B 1 42 ? 18.109 35.5 14.594 1 94.44 42 PRO B N 1
ATOM 3612 C CA . PRO B 1 42 ? 17.078 35.875 13.625 1 94.44 42 PRO B CA 1
ATOM 3613 C C . PRO B 1 42 ? 15.836 36.469 14.297 1 94.44 42 PRO B C 1
ATOM 3615 O O . PRO B 1 42 ? 15.438 36 15.375 1 94.44 42 PRO B O 1
ATOM 3618 N N . SER B 1 43 ? 15.234 37.531 13.68 1 93.38 43 SER B N 1
ATOM 3619 C CA . SER B 1 43 ? 13.945 38.031 14.141 1 93.38 43 SER B CA 1
ATOM 3620 C C . SER B 1 43 ? 12.82 37.062 13.82 1 93.38 43 SER B C 1
ATOM 3622 O O . SER B 1 43 ? 11.828 37 14.539 1 93.38 43 SER B O 1
ATOM 3624 N N . VAL B 1 44 ? 13.047 36.344 12.688 1 95.31 44 VAL B N 1
ATOM 3625 C CA . VAL B 1 44 ? 12.039 35.375 12.258 1 95.31 44 VAL B CA 1
ATOM 3626 C C . VAL B 1 44 ? 12.688 34.312 11.344 1 95.31 44 VAL B C 1
ATOM 3628 O O . VAL B 1 44 ? 13.68 34.594 10.672 1 95.31 44 VAL B O 1
ATOM 3631 N N . VAL B 1 45 ? 12.211 33.156 11.406 1 95.44 45 VAL B N 1
ATOM 3632 C CA . VAL B 1 45 ? 12.594 32.125 10.469 1 95.44 45 VAL B CA 1
ATOM 3633 C C . VAL B 1 45 ? 11.398 31.734 9.602 1 95.44 45 VAL B C 1
ATOM 3635 O O . VAL B 1 45 ? 10.297 31.516 10.117 1 95.44 45 VAL B O 1
ATOM 3638 N N . VAL B 1 46 ? 11.609 31.734 8.281 1 94.75 46 VAL B N 1
ATOM 3639 C CA . VAL B 1 46 ? 10.562 31.375 7.336 1 94.75 46 VAL B CA 1
ATOM 3640 C C . VAL B 1 46 ? 10.859 29.984 6.758 1 94.75 46 VAL B C 1
ATOM 3642 O O . VAL B 1 46 ? 11.984 29.719 6.332 1 94.75 46 VAL B O 1
ATOM 3645 N N . LEU B 1 47 ? 9.906 29.109 6.84 1 92.12 47 LEU B N 1
ATOM 3646 C CA . LEU B 1 47 ? 10.117 27.781 6.25 1 92.12 47 LEU B CA 1
ATOM 3647 C C . LEU B 1 47 ? 8.891 27.344 5.453 1 92.12 47 LEU B C 1
ATOM 3649 O O . LEU B 1 47 ? 7.797 27.891 5.637 1 92.12 47 LEU B O 1
ATOM 3653 N N . GLU B 1 48 ? 9.133 26.516 4.445 1 86.75 48 GLU B N 1
ATOM 3654 C CA . GLU B 1 48 ? 8.055 25.844 3.73 1 86.75 48 GLU B CA 1
ATOM 3655 C C . GLU B 1 48 ? 7.691 24.531 4.406 1 86.75 48 GLU B C 1
ATOM 3657 O O . GLU B 1 48 ? 8.523 23.625 4.516 1 86.75 48 GLU B O 1
ATOM 3662 N N . PRO B 1 49 ? 6.441 24.5 4.855 1 78.81 49 PRO B N 1
ATOM 3663 C CA . PRO B 1 49 ? 6.078 23.281 5.586 1 78.81 49 PRO B CA 1
ATOM 3664 C C . PRO B 1 49 ? 5.996 22.047 4.688 1 78.81 49 PRO B C 1
ATOM 3666 O O . PRO B 1 49 ? 5.305 22.078 3.664 1 78.81 49 PRO B O 1
ATOM 3669 N N . THR B 1 50 ? 7.016 21.156 4.801 1 68.31 50 THR B N 1
ATOM 3670 C CA . THR B 1 50 ? 7.004 19.922 4.035 1 68.31 50 THR B CA 1
ATOM 3671 C C . THR B 1 50 ? 6.863 18.703 4.957 1 68.31 50 THR B C 1
ATOM 3673 O O . THR B 1 50 ? 7.863 18.109 5.352 1 68.31 50 THR B O 1
ATOM 3676 N N . GLY B 1 51 ? 5.691 18.469 5.27 1 66.25 51 GLY B N 1
ATOM 3677 C CA . GLY B 1 51 ? 5.422 17.234 6 1 66.25 51 GLY B CA 1
ATOM 3678 C C . GLY B 1 51 ? 6.133 17.172 7.34 1 66.25 51 GLY B C 1
ATOM 3679 O O . GLY B 1 51 ? 6.188 18.156 8.07 1 66.25 51 GLY B O 1
ATOM 3680 N N . THR B 1 52 ? 6.715 16.047 7.754 1 71.75 52 THR B N 1
ATOM 3681 C CA . THR B 1 52 ? 7.301 15.75 9.055 1 71.75 52 THR B CA 1
ATOM 3682 C C . THR B 1 52 ? 8.703 16.344 9.164 1 71.75 52 THR B C 1
ATOM 3684 O O . THR B 1 52 ? 9.195 16.578 10.273 1 71.75 52 THR B O 1
ATOM 3687 N N . TYR B 1 53 ? 9.219 16.781 8.094 1 72.88 53 TYR B N 1
ATOM 3688 C CA . TYR B 1 53 ? 10.602 17.266 8.086 1 72.88 53 TYR B CA 1
ATOM 3689 C C . TYR B 1 53 ? 10.695 18.641 8.711 1 72.88 53 TYR B C 1
ATOM 3691 O O . TYR B 1 53 ? 11.688 18.969 9.375 1 72.88 53 TYR B O 1
ATOM 3699 N N . SER B 1 54 ? 9.586 19.359 8.523 1 82.38 54 SER B N 1
ATOM 3700 C CA . SER B 1 54 ? 9.617 20.719 9.031 1 82.38 54 SER B CA 1
ATOM 3701 C C . SER B 1 54 ? 9.375 20.75 10.539 1 82.38 54 SER B C 1
ATOM 3703 O O . SER B 1 54 ? 9.719 21.734 11.211 1 82.38 54 SER B O 1
ATOM 3705 N N . ARG B 1 55 ? 8.852 19.719 11.023 1 79.81 55 ARG B N 1
ATOM 3706 C CA . ARG B 1 55 ? 8.438 19.703 12.43 1 79.81 55 ARG B CA 1
ATOM 3707 C C . ARG B 1 55 ? 9.641 19.812 13.352 1 79.81 55 ARG B C 1
ATOM 3709 O O . ARG B 1 55 ? 9.578 20.5 14.383 1 79.81 55 ARG B O 1
ATOM 3716 N N . PHE B 1 56 ? 10.766 19.234 13 1 80.31 56 PHE B N 1
ATOM 3717 C CA . PHE B 1 56 ? 11.984 19.328 13.789 1 80.31 56 PHE B CA 1
ATOM 3718 C C . PHE B 1 56 ? 12.422 20.781 13.938 1 80.31 56 PHE B C 1
ATOM 3720 O O . PHE B 1 56 ? 12.711 21.234 15.047 1 80.31 56 PHE B O 1
ATOM 3727 N N . TRP B 1 57 ? 12.32 21.422 12.867 1 85.94 57 TRP B N 1
ATOM 3728 C CA . TRP B 1 57 ? 12.781 22.797 12.852 1 85.94 57 TRP B CA 1
ATOM 3729 C C . TRP B 1 57 ? 11.828 23.703 13.625 1 85.94 57 TRP B C 1
ATOM 3731 O O . TRP B 1 57 ? 12.258 24.516 14.445 1 85.94 57 TRP B O 1
ATOM 3741 N N . ILE B 1 58 ? 10.594 23.469 13.406 1 85.94 58 ILE B N 1
ATOM 3742 C CA . ILE B 1 58 ? 9.57 24.297 14.039 1 85.94 58 ILE B CA 1
ATOM 3743 C C . ILE B 1 58 ? 9.617 24.109 15.555 1 85.94 58 ILE B C 1
ATOM 3745 O O . ILE B 1 58 ? 9.68 25.078 16.312 1 85.94 58 ILE B O 1
ATOM 3749 N N . ASP B 1 59 ? 9.68 22.922 15.938 1 80.5 59 ASP B N 1
ATOM 3750 C CA . ASP B 1 59 ? 9.672 22.609 17.359 1 80.5 59 ASP B CA 1
ATOM 3751 C C . ASP B 1 59 ? 10.938 23.141 18.047 1 80.5 59 ASP B C 1
ATOM 3753 O O . ASP B 1 59 ? 10.867 23.734 19.125 1 80.5 59 ASP B O 1
ATOM 3757 N N . SER B 1 60 ? 12.062 22.938 17.453 1 83.56 60 SER B N 1
ATOM 3758 C CA . SER B 1 60 ? 13.336 23.359 18.016 1 83.56 60 SER B CA 1
ATOM 3759 C C . SER B 1 60 ? 13.43 24.875 18.094 1 83.56 60 SER B C 1
ATOM 3761 O O . SER B 1 60 ? 13.883 25.422 19.109 1 83.56 60 SER B O 1
ATOM 3763 N N . LEU B 1 61 ? 12.969 25.531 17.109 1 89.38 61 LEU B N 1
ATOM 3764 C CA . LEU B 1 61 ? 13.047 27 17.078 1 89.38 61 LEU B CA 1
ATOM 3765 C C . LEU B 1 61 ? 12.07 27.609 18.062 1 89.38 61 LEU B C 1
ATOM 3767 O O . LEU B 1 61 ? 12.383 28.625 18.719 1 89.38 61 LEU B O 1
ATOM 3771 N N . HIS B 1 62 ? 10.977 27.016 18.203 1 85.75 62 HIS B N 1
ATOM 3772 C CA . HIS B 1 62 ? 10.016 27.469 19.188 1 85.75 62 HIS B CA 1
ATOM 3773 C C . HIS B 1 62 ? 10.578 27.359 20.609 1 85.75 62 HIS B C 1
ATOM 3775 O O . HIS B 1 62 ? 10.367 28.234 21.438 1 85.75 62 HIS B O 1
ATOM 3781 N N . ARG B 1 63 ? 11.266 26.328 20.844 1 84.31 63 ARG B N 1
ATOM 3782 C CA . ARG B 1 63 ? 11.875 26.109 22.156 1 84.31 63 ARG B CA 1
ATOM 3783 C C . ARG B 1 63 ? 12.898 27.203 22.453 1 84.31 63 ARG B C 1
ATOM 3785 O O . ARG B 1 63 ? 13.062 27.594 23.609 1 84.31 63 ARG B O 1
ATOM 3792 N N . GLU B 1 64 ? 13.562 27.672 21.422 1 89.94 64 GLU B N 1
ATOM 3793 C CA . GLU B 1 64 ? 14.57 28.703 21.578 1 89.94 64 GLU B CA 1
ATOM 3794 C C . GLU B 1 64 ? 13.945 30.094 21.547 1 89.94 64 GLU B C 1
ATOM 3796 O O . GLU B 1 64 ? 14.648 31.109 21.594 1 89.94 64 GLU B O 1
ATOM 3801 N N . GLY B 1 65 ? 12.602 30.109 21.344 1 90.31 65 GLY B N 1
ATOM 3802 C CA . GLY B 1 65 ? 11.883 31.375 21.359 1 90.31 65 GLY B CA 1
ATOM 3803 C C . GLY B 1 65 ? 11.969 32.125 20.047 1 90.31 65 GLY B C 1
ATOM 3804 O O . GLY B 1 65 ? 11.758 33.344 20.016 1 90.31 65 GLY B O 1
ATOM 3805 N N . ILE B 1 66 ? 12.328 31.547 19.047 1 93.81 66 ILE B N 1
ATOM 3806 C CA . ILE B 1 66 ? 12.453 32.188 17.75 1 93.81 66 ILE B CA 1
ATOM 3807 C C . ILE B 1 66 ? 11.148 32.031 16.969 1 93.81 66 ILE B C 1
ATOM 3809 O O . ILE B 1 66 ? 10.664 30.922 16.766 1 93.81 66 ILE B O 1
ATOM 3813 N N . PRO B 1 67 ? 10.578 33.125 16.516 1 92.69 67 PRO B N 1
ATOM 3814 C CA . PRO B 1 67 ? 9.344 33.062 15.727 1 92.69 67 PRO B CA 1
ATOM 3815 C C . PRO B 1 67 ? 9.547 32.344 14.383 1 92.69 67 PRO B C 1
ATOM 3817 O O . PRO B 1 67 ? 10.562 32.562 13.719 1 92.69 67 PRO B O 1
ATOM 3820 N N . VAL B 1 68 ? 8.594 31.5 14.094 1 93.06 68 VAL B N 1
ATOM 3821 C CA . VAL B 1 68 ? 8.656 30.75 12.844 1 93.06 68 VAL B CA 1
ATOM 3822 C C . VAL B 1 68 ? 7.414 31.047 12 1 93.06 68 VAL B C 1
ATOM 3824 O O . VAL B 1 68 ? 6.289 31.016 12.516 1 93.06 68 VAL B O 1
ATOM 3827 N N . LEU B 1 69 ? 7.621 31.438 10.695 1 92.44 69 LEU B N 1
ATOM 3828 C CA . LEU B 1 69 ? 6.551 31.609 9.727 1 92.44 69 LEU B CA 1
ATOM 3829 C C . LEU B 1 69 ? 6.578 30.516 8.672 1 92.44 69 LEU B C 1
ATOM 3831 O O . LEU B 1 69 ? 7.648 30.125 8.211 1 92.44 69 LEU B O 1
ATOM 3835 N N . LYS B 1 70 ? 5.395 29.984 8.43 1 91.38 70 LYS B N 1
ATOM 3836 C CA . LYS B 1 70 ? 5.27 28.969 7.391 1 91.38 70 LYS B CA 1
ATOM 3837 C C . LYS B 1 70 ? 4.766 29.578 6.082 1 91.38 70 LYS B C 1
ATOM 3839 O O . LYS B 1 70 ? 3.67 30.141 6.035 1 91.38 70 LYS B O 1
ATOM 3844 N N . ALA B 1 71 ? 5.621 29.438 5.043 1 91.62 71 ALA B N 1
ATOM 3845 C CA . ALA B 1 71 ? 5.262 30 3.744 1 91.62 71 ALA B CA 1
ATOM 3846 C C . ALA B 1 71 ? 4.367 29.031 2.963 1 91.62 71 ALA B C 1
ATOM 3848 O O . ALA B 1 71 ? 4.562 27.812 3 1 91.62 71 ALA B O 1
ATOM 3849 N N . ASP B 1 72 ? 3.422 29.578 2.248 1 88 72 ASP B N 1
ATOM 3850 C CA . ASP B 1 72 ? 2.537 28.781 1.4 1 88 72 ASP B CA 1
ATOM 3851 C C . ASP B 1 72 ? 3.285 28.234 0.186 1 88 72 ASP B C 1
ATOM 3853 O O . ASP B 1 72 ? 3.918 29 -0.552 1 88 72 ASP B O 1
ATOM 3857 N N . GLN B 1 73 ? 3.174 26.984 -0.023 1 84.19 73 GLN B N 1
ATOM 3858 C CA . GLN B 1 73 ? 3.951 26.312 -1.06 1 84.19 73 GLN B CA 1
ATOM 3859 C C . GLN B 1 73 ? 3.559 26.812 -2.449 1 84.19 73 GLN B C 1
ATOM 3861 O O . GLN B 1 73 ? 4.418 27.016 -3.307 1 84.19 73 GLN B O 1
ATOM 3866 N N . THR B 1 74 ? 2.309 26.969 -2.699 1 81.31 74 THR B N 1
ATOM 3867 C CA . THR B 1 74 ? 1.814 27.391 -4.008 1 81.31 74 THR B CA 1
ATOM 3868 C C . THR B 1 74 ? 2.283 28.812 -4.336 1 81.31 74 THR B C 1
ATOM 3870 O O . THR B 1 74 ? 2.727 29.078 -5.453 1 81.31 74 THR B O 1
ATOM 3873 N N . MET B 1 75 ? 2.219 29.609 -3.309 1 84.69 75 MET B N 1
ATOM 3874 C CA . MET B 1 75 ? 2.602 31.016 -3.516 1 84.69 75 MET B CA 1
ATOM 3875 C C . MET B 1 75 ? 4.102 31.125 -3.764 1 84.69 75 MET B C 1
ATOM 3877 O O . MET B 1 75 ? 4.539 31.984 -4.543 1 84.69 75 MET B O 1
ATOM 3881 N N . ILE B 1 76 ? 4.848 30.266 -3.121 1 85.94 76 ILE B N 1
ATOM 3882 C CA . ILE B 1 76 ? 6.293 30.281 -3.318 1 85.94 76 ILE B CA 1
ATOM 3883 C C . ILE B 1 76 ? 6.625 29.797 -4.73 1 85.94 76 ILE B C 1
ATOM 3885 O O . ILE B 1 76 ? 7.488 30.375 -5.398 1 85.94 76 ILE B O 1
ATOM 3889 N N . LYS B 1 77 ? 5.941 28.766 -5.168 1 84.19 77 LYS B N 1
ATOM 3890 C CA . LYS B 1 77 ? 6.141 28.25 -6.52 1 84.19 77 LYS B CA 1
ATOM 3891 C C . LYS B 1 77 ? 5.801 29.312 -7.57 1 84.19 77 LYS B C 1
ATOM 3893 O O . LYS B 1 77 ? 6.559 29.516 -8.516 1 84.19 77 LYS B O 1
ATOM 3898 N N . ASP B 1 78 ? 4.695 29.938 -7.352 1 83.19 78 ASP B N 1
ATOM 3899 C CA . ASP B 1 78 ? 4.246 30.953 -8.281 1 83.19 78 ASP B CA 1
ATOM 3900 C C . ASP B 1 78 ? 5.188 32.156 -8.273 1 83.19 78 ASP B C 1
ATOM 3902 O O . ASP B 1 78 ? 5.441 32.75 -9.32 1 83.19 78 ASP B O 1
ATOM 3906 N N . SER B 1 79 ? 5.652 32.531 -7.07 1 84.44 79 SER B N 1
ATOM 3907 C CA . SER B 1 79 ? 6.574 33.656 -6.934 1 84.44 79 SER B CA 1
ATOM 3908 C C . SER B 1 79 ? 7.91 33.344 -7.609 1 84.44 79 SER B C 1
ATOM 3910 O O . SER B 1 79 ? 8.562 34.25 -8.125 1 84.44 79 SER B O 1
ATOM 3912 N N . ARG B 1 80 ? 8.289 32.062 -7.551 1 82.12 80 ARG B N 1
ATOM 3913 C CA . ARG B 1 80 ? 9.508 31.641 -8.242 1 82.12 80 ARG B CA 1
ATOM 3914 C C . ARG B 1 80 ? 9.414 31.906 -9.734 1 82.12 80 ARG B C 1
ATOM 3916 O O . ARG B 1 80 ? 10.367 32.375 -10.352 1 82.12 80 ARG B O 1
ATOM 3923 N N . LYS B 1 81 ? 8.312 31.547 -10.273 1 78.69 81 LYS B N 1
ATOM 3924 C CA . LYS B 1 81 ? 8.086 31.75 -11.703 1 78.69 81 LYS B CA 1
ATOM 3925 C C . LYS B 1 81 ? 8.094 33.25 -12.039 1 78.69 81 LYS B C 1
ATOM 3927 O O . LYS B 1 81 ? 8.656 33.656 -13.055 1 78.69 81 LYS B O 1
ATOM 3932 N N . SER B 1 82 ? 7.5 34.031 -11.211 1 75.88 82 SER B N 1
ATOM 3933 C CA . SER B 1 82 ? 7.355 35.469 -11.461 1 75.88 82 SER B CA 1
ATOM 3934 C C . SER B 1 82 ? 8.68 36.188 -11.266 1 75.88 82 SER B C 1
ATOM 3936 O O . SER B 1 82 ? 9.047 37.031 -12.078 1 75.88 82 SER B O 1
ATOM 3938 N N . TYR B 1 83 ? 9.391 35.781 -10.211 1 69.31 83 TYR B N 1
ATOM 3939 C CA . TYR B 1 83 ? 10.617 36.5 -9.875 1 69.31 83 TYR B CA 1
ATOM 3940 C C . TYR B 1 83 ? 11.805 35.938 -10.656 1 69.31 83 TYR B C 1
ATOM 3942 O O . TYR B 1 83 ? 12.68 36.688 -11.086 1 69.31 83 TYR B O 1
ATOM 3950 N N . GLY B 1 84 ? 11.852 34.625 -10.727 1 64.31 84 GLY B N 1
ATOM 3951 C CA . GLY B 1 84 ? 13.047 34 -11.258 1 64.31 84 GLY B CA 1
ATOM 3952 C C . GLY B 1 84 ? 12.945 33.688 -12.742 1 64.31 84 GLY B C 1
ATOM 3953 O O . GLY B 1 84 ? 13.945 33.375 -13.391 1 64.31 84 GLY B O 1
ATOM 3954 N N . GLY B 1 85 ? 11.797 33.969 -13.273 1 63.03 85 GLY B N 1
ATOM 3955 C CA . GLY B 1 85 ? 11.602 33.656 -14.688 1 63.03 85 GLY B CA 1
ATOM 3956 C C . GLY B 1 85 ? 11.836 32.219 -15.023 1 63.03 85 GLY B C 1
ATOM 3957 O O . GLY B 1 85 ? 12.18 31.875 -16.156 1 63.03 85 GLY B O 1
ATOM 3958 N N . THR B 1 86 ? 12.039 31.328 -13.953 1 64.5 86 THR B N 1
ATOM 3959 C CA . THR B 1 86 ? 12.328 29.922 -14.234 1 64.5 86 THR B CA 1
ATOM 3960 C C . THR B 1 86 ? 11.383 29 -13.469 1 64.5 86 THR B C 1
ATOM 3962 O O . THR B 1 86 ? 10.891 29.359 -12.391 1 64.5 86 THR B O 1
ATOM 3965 N N . SER B 1 87 ? 11.031 27.906 -14.125 1 68 87 SER B N 1
ATOM 3966 C CA . SER B 1 87 ? 10.227 26.875 -13.477 1 68 87 SER B CA 1
ATOM 3967 C C . SER B 1 87 ? 11.109 25.828 -12.805 1 68 87 SER B C 1
ATOM 3969 O O . SER B 1 87 ? 10.609 24.922 -12.125 1 68 87 SER B O 1
ATOM 3971 N N . ASN B 1 88 ? 12.43 26.062 -12.953 1 68.62 88 ASN B N 1
ATOM 3972 C CA . ASN B 1 88 ? 13.328 25.031 -12.414 1 68.62 88 ASN B CA 1
ATOM 3973 C C . ASN B 1 88 ? 13.344 25.047 -10.891 1 68.62 88 ASN B C 1
ATOM 3975 O O . ASN B 1 88 ? 13.5 26.109 -10.273 1 68.62 88 ASN B O 1
ATOM 3979 N N . LYS B 1 89 ? 13.039 24.016 -10.367 1 72.88 89 LYS B N 1
ATOM 3980 C CA . LYS B 1 89 ? 13 23.875 -8.914 1 72.88 89 LYS B CA 1
ATOM 3981 C C . LYS B 1 89 ? 14.406 23.797 -8.328 1 72.88 89 LYS B C 1
ATOM 3983 O O . LYS B 1 89 ? 15.219 22.984 -8.781 1 72.88 89 LYS B O 1
ATOM 3988 N N . SER B 1 90 ? 14.828 24.875 -7.633 1 83.56 90 SER B N 1
ATOM 3989 C CA . SER B 1 90 ? 16.094 24.891 -6.895 1 83.56 90 SER B CA 1
ATOM 3990 C C . SER B 1 90 ? 15.867 25.266 -5.434 1 83.56 90 SER B C 1
ATOM 3992 O O . SER B 1 90 ? 15.219 26.266 -5.133 1 83.56 90 SER B O 1
ATOM 3994 N N . ASP B 1 91 ? 16.422 24.5 -4.484 1 86.5 91 ASP B N 1
ATOM 3995 C CA . ASP B 1 91 ? 16.219 24.703 -3.057 1 86.5 91 ASP B CA 1
ATOM 3996 C C . ASP B 1 91 ? 16.812 26.031 -2.607 1 86.5 91 ASP B C 1
ATOM 3998 O O . ASP B 1 91 ? 16.172 26.797 -1.888 1 86.5 91 ASP B O 1
ATOM 4002 N N . PRO B 1 92 ? 17.969 26.438 -3.166 1 87.94 92 PRO B N 1
ATOM 4003 C CA . PRO B 1 92 ? 18.516 27.719 -2.762 1 87.94 92 PRO B CA 1
ATOM 4004 C C . PRO B 1 92 ? 17.688 28.906 -3.268 1 87.94 92 PRO B C 1
ATOM 4006 O O . PRO B 1 92 ? 17.547 29.906 -2.561 1 87.94 92 PRO B O 1
ATOM 4009 N N . TYR B 1 93 ? 17.25 28.75 -4.41 1 87.94 93 TYR B N 1
ATOM 4010 C CA . TYR B 1 93 ? 16.453 29.844 -4.961 1 87.94 93 TYR B CA 1
ATOM 4011 C C . TYR B 1 93 ? 15.117 29.953 -4.23 1 87.94 93 TYR B C 1
ATOM 4013 O O . TYR B 1 93 ? 14.625 31.062 -3.988 1 87.94 93 TYR B O 1
ATOM 4021 N N . ASP B 1 94 ? 14.5 28.891 -3.861 1 89.69 94 ASP B N 1
ATOM 4022 C CA . ASP B 1 94 ? 13.258 28.906 -3.088 1 89.69 94 ASP B CA 1
ATOM 4023 C C . ASP B 1 94 ? 13.461 29.578 -1.736 1 89.69 94 ASP B C 1
ATOM 4025 O O . ASP B 1 94 ? 12.586 30.312 -1.264 1 89.69 94 ASP B O 1
ATOM 4029 N N . ALA B 1 95 ? 14.625 29.328 -1.19 1 92 95 ALA B N 1
ATOM 4030 C CA . ALA B 1 95 ? 14.945 29.984 0.077 1 92 95 ALA B CA 1
ATOM 4031 C C . ALA B 1 95 ? 14.992 31.5 -0.081 1 92 95 ALA B C 1
ATOM 4033 O O . ALA B 1 95 ? 14.484 32.219 0.768 1 92 95 ALA B O 1
ATOM 4034 N N . LEU B 1 96 ? 15.57 31.906 -1.182 1 91.31 96 LEU B N 1
ATOM 4035 C CA . LEU B 1 96 ? 15.641 33.344 -1.458 1 91.31 96 LEU B CA 1
ATOM 4036 C C . LEU B 1 96 ? 14.242 33.938 -1.662 1 91.31 96 LEU B C 1
ATOM 4038 O O . LEU B 1 96 ? 13.93 35 -1.136 1 91.31 96 LEU B O 1
ATOM 4042 N N . ILE B 1 97 ? 13.445 33.188 -2.352 1 91 97 ILE B N 1
ATOM 4043 C CA . ILE B 1 97 ? 12.078 33.625 -2.615 1 91 97 ILE B CA 1
ATOM 4044 C C . ILE B 1 97 ? 11.312 33.75 -1.301 1 91 97 ILE B C 1
ATOM 4046 O O . ILE B 1 97 ? 10.508 34.688 -1.124 1 91 97 ILE B O 1
ATOM 4050 N N . MET B 1 98 ? 11.57 32.906 -0.379 1 93.06 98 MET B N 1
ATOM 4051 C CA . MET B 1 98 ? 10.883 32.938 0.908 1 93.06 98 MET B CA 1
ATOM 4052 C C . MET B 1 98 ? 11.273 34.188 1.714 1 93.06 98 MET B C 1
ATOM 4054 O O . MET B 1 98 ? 10.422 34.812 2.35 1 93.06 98 MET B O 1
ATOM 4058 N N . VAL B 1 99 ? 12.523 34.531 1.651 1 92.81 99 VAL B N 1
ATOM 4059 C CA . VAL B 1 99 ? 12.992 35.719 2.361 1 92.81 99 VAL B CA 1
ATOM 4060 C C . VAL B 1 99 ? 12.383 36.969 1.738 1 92.81 99 VAL B C 1
ATOM 4062 O O . VAL B 1 99 ? 11.938 37.875 2.451 1 92.81 99 VAL B O 1
ATOM 4065 N N . ILE B 1 100 ? 12.352 36.969 0.469 1 91.12 100 ILE B N 1
ATOM 4066 C CA . ILE B 1 100 ? 11.781 38.094 -0.241 1 91.12 100 ILE B CA 1
ATOM 4067 C C . ILE B 1 100 ? 10.289 38.219 0.073 1 91.12 100 ILE B C 1
ATOM 4069 O O . ILE B 1 100 ? 9.773 39.312 0.299 1 91.12 100 ILE B O 1
ATOM 4073 N N . THR B 1 101 ? 9.672 37.062 0.076 1 92 101 THR B N 1
ATOM 4074 C CA . THR B 1 101 ? 8.25 37 0.404 1 92 101 THR B CA 1
ATOM 4075 C C . THR B 1 101 ? 7.992 37.594 1.795 1 92 101 THR B C 1
ATOM 4077 O O . THR B 1 101 ? 7.004 38.281 2.01 1 92 101 THR B O 1
ATOM 4080 N N . TYR B 1 102 ? 8.852 37.312 2.697 1 94.19 102 TYR B N 1
ATOM 4081 C CA . TYR B 1 102 ? 8.703 37.844 4.047 1 94.19 102 TYR B CA 1
ATOM 4082 C C . TYR B 1 102 ? 8.758 39.375 4.039 1 94.19 102 TYR B C 1
ATOM 4084 O O . TYR B 1 102 ? 7.883 40.031 4.602 1 94.19 102 TYR B O 1
ATOM 4092 N N . PHE B 1 103 ? 9.734 39.938 3.365 1 93.38 103 PHE B N 1
ATOM 4093 C CA . PHE B 1 103 ? 9.906 41.375 3.363 1 93.38 103 PHE B CA 1
ATOM 4094 C C . PHE B 1 103 ? 8.75 42.062 2.646 1 93.38 103 PHE B C 1
ATOM 4096 O O . PHE B 1 103 ? 8.234 43.062 3.121 1 93.38 103 PHE B O 1
ATOM 4103 N N . GLN B 1 104 ? 8.305 41.438 1.661 1 90.56 104 GLN B N 1
ATOM 4104 C CA . GLN B 1 104 ? 7.297 42.062 0.823 1 90.56 104 GLN B CA 1
ATOM 4105 C C . GLN B 1 104 ? 5.895 41.844 1.367 1 90.56 104 GLN B C 1
ATOM 4107 O O . GLN B 1 104 ? 5.082 42.75 1.433 1 90.56 104 GLN B O 1
ATOM 4112 N N . HIS B 1 105 ? 5.691 40.625 1.815 1 92.62 105 HIS B N 1
ATOM 4113 C CA . HIS B 1 105 ? 4.301 40.25 2.039 1 92.62 105 HIS B CA 1
ATOM 4114 C C . HIS B 1 105 ? 4.027 40 3.518 1 92.62 105 HIS B C 1
ATOM 4116 O O . HIS B 1 105 ? 2.951 39.531 3.883 1 92.62 105 HIS B O 1
ATOM 4122 N N . TYR B 1 106 ? 4.949 40.219 4.359 1 92.44 106 TYR B N 1
ATOM 4123 C CA . TYR B 1 106 ? 4.727 40.156 5.797 1 92.44 106 TYR B CA 1
ATOM 4124 C C . TYR B 1 106 ? 5.078 41.5 6.465 1 92.44 106 TYR B C 1
ATOM 4126 O O . TYR B 1 106 ? 4.262 42.062 7.184 1 92.44 106 TYR B O 1
ATOM 4134 N N . GLN B 1 107 ? 6.266 42.031 6.129 1 90.88 107 GLN B N 1
ATOM 4135 C CA . GLN B 1 107 ? 6.77 43.219 6.797 1 90.88 107 GLN B CA 1
ATOM 4136 C C . GLN B 1 107 ? 6.168 44.469 6.188 1 90.88 107 GLN B C 1
ATOM 4138 O O . GLN B 1 107 ? 5.664 45.344 6.91 1 90.88 107 GLN B O 1
ATOM 4143 N N . THR B 1 108 ? 6.23 44.562 4.871 1 90.44 108 THR B N 1
ATOM 4144 C CA . THR B 1 108 ? 5.785 45.781 4.203 1 90.44 108 THR B CA 1
ATOM 4145 C C . THR B 1 108 ? 4.266 45.781 4.051 1 90.44 108 THR B C 1
ATOM 4147 O O . THR B 1 108 ? 3.6 46.75 4.484 1 90.44 108 THR B O 1
ATOM 4150 N N . ASN B 1 109 ? 3.768 44.75 3.377 1 90.88 109 ASN B N 1
ATOM 4151 C CA . ASN B 1 109 ? 2.336 44.562 3.152 1 90.88 109 ASN B CA 1
ATOM 4152 C C . ASN B 1 109 ? 1.891 43.125 3.432 1 90.88 109 ASN B C 1
ATOM 4154 O O . ASN B 1 109 ? 2.006 42.281 2.566 1 90.88 109 ASN B O 1
ATOM 4158 N N . TYR B 1 110 ? 1.262 43.094 4.609 1 89.06 110 TYR B N 1
ATOM 4159 C CA . TYR B 1 110 ? 0.866 41.75 5.012 1 89.06 110 TYR B CA 1
ATOM 4160 C C . TYR B 1 110 ? -0.212 41.188 4.086 1 89.06 110 TYR B C 1
ATOM 4162 O O . TYR B 1 110 ? -1.257 41.844 3.898 1 89.06 110 TYR B O 1
ATOM 4170 N N . ASP B 1 111 ? 0.158 40.125 3.494 1 87.25 111 ASP B N 1
ATOM 4171 C CA . ASP B 1 111 ? -0.775 39.344 2.678 1 87.25 111 ASP B CA 1
ATOM 4172 C C . ASP B 1 111 ? -0.912 37.906 3.195 1 87.25 111 ASP B C 1
ATOM 4174 O O . ASP B 1 111 ? 0.013 37.125 3.062 1 87.25 111 ASP B O 1
ATOM 4178 N N . ARG B 1 112 ? -2.053 37.594 3.674 1 81 112 ARG B N 1
ATOM 4179 C CA . ARG B 1 112 ? -2.285 36.344 4.363 1 81 112 ARG B CA 1
ATOM 4180 C C . ARG B 1 112 ? -2.117 35.156 3.412 1 81 112 ARG B C 1
ATOM 4182 O O . ARG B 1 112 ? -1.857 34.031 3.848 1 81 112 ARG B O 1
ATOM 4189 N N . ARG B 1 113 ? -2.342 35.312 2.201 1 82 113 ARG B N 1
ATOM 4190 C CA . ARG B 1 113 ? -2.293 34.219 1.221 1 82 113 ARG B CA 1
ATOM 4191 C C . ARG B 1 113 ? -0.914 33.562 1.193 1 82 113 ARG B C 1
ATOM 4193 O O . ARG B 1 113 ? -0.773 32.438 0.773 1 82 113 ARG B O 1
ATOM 4200 N N . TYR B 1 114 ? 0.065 34.25 1.649 1 88.94 114 TYR B N 1
ATOM 4201 C CA . TYR B 1 114 ? 1.439 33.781 1.521 1 88.94 114 TYR B CA 1
ATOM 4202 C C . TYR B 1 114 ? 1.852 32.969 2.74 1 88.94 114 TYR B C 1
ATOM 4204 O O . TYR B 1 114 ? 2.926 32.375 2.754 1 88.94 114 TYR B O 1
ATOM 4212 N N . TRP B 1 115 ? 0.947 32.906 3.658 1 88.62 115 TRP B N 1
ATOM 4213 C CA . TRP B 1 115 ? 1.36 32.344 4.934 1 88.62 115 TRP B CA 1
ATOM 4214 C C . TRP B 1 115 ? 0.375 31.266 5.391 1 88.62 115 TRP B C 1
ATOM 4216 O O . TRP B 1 115 ? -0.84 31.438 5.266 1 88.62 115 TRP B O 1
ATOM 4226 N N . VAL B 1 116 ? 0.978 30.141 5.871 1 84.19 116 VAL B N 1
ATOM 4227 C CA . VAL B 1 116 ? 0.154 29.078 6.434 1 84.19 116 VAL B CA 1
ATOM 4228 C C . VAL B 1 116 ? -0.275 29.438 7.852 1 84.19 116 VAL B C 1
ATOM 4230 O O . VAL B 1 116 ? 0.555 29.828 8.672 1 84.19 116 VAL B O 1
ATOM 4233 N N . ARG B 1 117 ? -1.483 29.344 8.062 1 77.31 117 ARG B N 1
ATOM 4234 C CA . ARG B 1 117 ? -2.031 29.719 9.359 1 77.31 117 ARG B CA 1
ATOM 4235 C C . ARG B 1 117 ? -1.602 28.75 10.445 1 77.31 117 ARG B C 1
ATOM 4237 O O . ARG B 1 117 ? -1.555 27.531 10.219 1 77.31 117 ARG B O 1
ATOM 4244 N N . GLU B 1 118 ? -1.192 29.406 11.578 1 75.56 118 GLU B N 1
ATOM 4245 C CA . GLU B 1 118 ? -0.879 28.562 12.727 1 75.56 118 GLU B CA 1
ATOM 4246 C C . GLU B 1 118 ? -2.15 28.047 13.391 1 75.56 118 GLU B C 1
ATOM 4248 O O . GLU B 1 118 ? -3.09 28.812 13.625 1 75.56 118 GLU B O 1
ATOM 4253 N N . ARG B 1 119 ? -2.238 26.828 13.539 1 77.44 119 ARG B N 1
ATOM 4254 C CA . ARG B 1 119 ? -3.381 26.219 14.203 1 77.44 119 ARG B CA 1
ATOM 4255 C C . ARG B 1 119 ? -3.102 25.984 15.68 1 77.44 119 ARG B C 1
ATOM 4257 O O . ARG B 1 119 ? -1.954 25.781 16.078 1 77.44 119 ARG B O 1
ATOM 4264 N N . PRO B 1 120 ? -4.25 26.125 16.438 1 86.19 120 PRO B N 1
ATOM 4265 C CA . PRO B 1 120 ? -4.07 25.75 17.844 1 86.19 120 PRO B CA 1
ATOM 4266 C C . PRO B 1 120 ? -3.473 24.359 18.016 1 86.19 120 PRO B C 1
ATOM 4268 O O . PRO B 1 120 ? -3.74 23.469 17.203 1 86.19 120 PRO B O 1
ATOM 4271 N N . PRO B 1 121 ? -2.672 24.203 19 1 85.25 121 PRO B N 1
ATOM 4272 C CA . PRO B 1 121 ? -1.968 22.938 19.203 1 85.25 121 PRO B CA 1
ATOM 4273 C C . PRO B 1 121 ? -2.91 21.734 19.25 1 85.25 121 PRO B C 1
ATOM 4275 O O . PRO B 1 121 ? -2.596 20.688 18.703 1 85.25 121 PRO B O 1
ATOM 4278 N N . ALA B 1 122 ? -4.047 21.984 19.891 1 93.56 122 ALA B N 1
ATOM 4279 C CA . ALA B 1 122 ? -4.996 20.875 19.984 1 93.56 122 ALA B CA 1
ATOM 4280 C C . ALA B 1 122 ? -5.488 20.453 18.609 1 93.56 122 ALA B C 1
ATOM 4282 O O . ALA B 1 122 ? -5.672 19.25 18.344 1 93.56 122 ALA B O 1
ATOM 4283 N N . VAL B 1 123 ? -5.652 21.375 17.75 1 94.31 123 VAL B N 1
ATOM 4284 C CA . VAL B 1 123 ? -6.133 21.094 16.391 1 94.31 123 VAL B CA 1
ATOM 4285 C C . VAL B 1 123 ? -5.059 20.328 15.617 1 94.31 123 VAL B C 1
ATOM 4287 O O . VAL B 1 123 ? -5.363 19.391 14.875 1 94.31 123 VAL B O 1
ATOM 4290 N N . ALA B 1 124 ? -3.836 20.734 15.82 1 87.75 124 ALA B N 1
ATOM 4291 C CA . ALA B 1 124 ? -2.719 20.062 15.172 1 87.75 124 ALA B CA 1
ATOM 4292 C C . ALA B 1 124 ? -2.635 18.594 15.602 1 87.75 124 ALA B C 1
ATOM 4294 O O . ALA B 1 124 ? -2.367 17.719 14.789 1 87.75 124 ALA B O 1
ATOM 4295 N N . LYS B 1 125 ? -2.891 18.359 16.812 1 91.56 125 LYS B N 1
ATOM 4296 C CA . LYS B 1 125 ? -2.871 17 17.344 1 91.56 125 LYS B CA 1
ATOM 4297 C C . LYS B 1 125 ? -4.031 16.172 16.797 1 91.56 125 LYS B C 1
ATOM 4299 O O . LYS B 1 125 ? -3.861 14.992 16.469 1 91.56 125 LYS B O 1
ATOM 4304 N N . ILE B 1 126 ? -5.164 16.797 16.703 1 95.94 126 ILE B N 1
ATOM 4305 C CA . ILE B 1 126 ? -6.324 16.141 16.125 1 95.94 126 ILE B CA 1
ATOM 4306 C C . ILE B 1 126 ? -6.016 15.719 14.68 1 95.94 126 ILE B C 1
ATOM 4308 O O . ILE B 1 126 ? -6.281 14.578 14.289 1 95.94 126 ILE B O 1
ATOM 4312 N N . GLU B 1 127 ? -5.465 16.609 13.969 1 92.62 127 GLU B N 1
ATOM 4313 C CA . GLU B 1 127 ? -5.148 16.328 12.57 1 92.62 127 GLU B CA 1
ATOM 4314 C C . GLU B 1 127 ? -4.16 15.172 12.453 1 92.62 127 GLU B C 1
ATOM 4316 O O . GLU B 1 127 ? -4.316 14.297 11.602 1 92.62 127 GLU B O 1
ATOM 4321 N N . GLN B 1 128 ? -3.207 15.195 13.281 1 90.25 128 GLN B N 1
ATOM 4322 C CA . GLN B 1 128 ? -2.227 14.117 13.273 1 90.25 128 GLN B CA 1
ATOM 4323 C C . GLN B 1 128 ? -2.889 12.773 13.547 1 90.25 128 GLN B C 1
ATOM 4325 O O . GLN B 1 128 ? -2.592 11.781 12.875 1 90.25 128 GLN B O 1
ATOM 4330 N N . CYS B 1 129 ? -3.732 12.734 14.5 1 95.12 129 CYS B N 1
ATOM 4331 C CA . CYS B 1 129 ? -4.453 11.508 14.828 1 95.12 129 CYS B CA 1
ATOM 4332 C C . CYS B 1 129 ? -5.277 11.023 13.633 1 95.12 129 CYS B C 1
ATOM 4334 O O . CYS B 1 129 ? -5.273 9.836 13.312 1 95.12 129 CYS B O 1
ATOM 4336 N N . LEU B 1 130 ? -5.898 12 12.984 1 95.38 130 LEU B N 1
ATOM 4337 C CA . LEU B 1 130 ? -6.742 11.656 11.844 1 95.38 130 LEU B CA 1
ATOM 4338 C C . LEU B 1 130 ? -5.906 11.07 10.711 1 95.38 130 LEU B C 1
ATOM 4340 O O . LEU B 1 130 ? -6.309 10.086 10.086 1 95.38 130 LEU B O 1
ATOM 4344 N N . ARG B 1 131 ? -4.805 11.641 10.516 1 92.19 131 ARG B N 1
ATOM 4345 C CA . ARG B 1 131 ? -3.908 11.141 9.477 1 92.19 131 ARG B CA 1
ATOM 4346 C C . ARG B 1 131 ? -3.406 9.742 9.82 1 92.19 131 ARG B C 1
ATOM 4348 O O . ARG B 1 131 ? -3.307 8.883 8.938 1 92.19 131 ARG B O 1
ATOM 4355 N N . ASP B 1 132 ? -3.062 9.508 11.023 1 93.94 132 ASP B N 1
ATOM 4356 C CA . ASP B 1 132 ? -2.637 8.18 11.461 1 93.94 132 ASP B CA 1
ATOM 4357 C C . ASP B 1 132 ? -3.746 7.152 11.266 1 93.94 132 ASP B C 1
ATOM 4359 O O . ASP B 1 132 ? -3.504 6.062 10.742 1 93.94 132 ASP B O 1
ATOM 4363 N N . ILE B 1 133 ? -4.895 7.559 11.672 1 93.75 133 ILE B N 1
ATOM 4364 C CA . ILE B 1 133 ? -6.039 6.66 11.539 1 93.75 133 ILE B CA 1
ATOM 4365 C C . ILE B 1 133 ? -6.25 6.301 10.07 1 93.75 133 ILE B C 1
ATOM 4367 O O . ILE B 1 133 ? -6.461 5.133 9.734 1 93.75 133 ILE B O 1
ATOM 4371 N N . GLN B 1 134 ? -6.188 7.277 9.242 1 93.62 134 GLN B N 1
ATOM 4372 C CA . GLN B 1 134 ? -6.348 7.047 7.812 1 93.62 134 GLN B CA 1
ATOM 4373 C C . GLN B 1 134 ? -5.297 6.066 7.293 1 93.62 134 GLN B C 1
ATOM 4375 O O . GLN B 1 134 ? -5.617 5.156 6.527 1 93.62 134 GLN B O 1
ATOM 4380 N N . SER B 1 135 ? -4.125 6.27 7.691 1 93.5 135 SER B N 1
ATOM 4381 C CA . SER B 1 135 ? -3.031 5.398 7.262 1 93.5 135 SER B CA 1
ATOM 4382 C C . SER B 1 135 ? -3.232 3.975 7.766 1 93.5 135 SER B C 1
ATOM 4384 O O . SER B 1 135 ? -3.049 3.014 7.012 1 93.5 135 SER B O 1
ATOM 4386 N N . PHE B 1 136 ? -3.596 3.824 9.023 1 94.5 136 PHE B N 1
ATOM 4387 C CA . PHE B 1 136 ? -3.795 2.508 9.617 1 94.5 136 PHE B CA 1
ATOM 4388 C C . PHE B 1 136 ? -4.953 1.779 8.945 1 94.5 136 PHE B C 1
ATOM 4390 O O . PHE B 1 136 ? -4.859 0.583 8.664 1 94.5 136 PHE B O 1
ATOM 4397 N N . THR B 1 137 ? -5.984 2.539 8.703 1 92.69 137 THR B N 1
ATOM 4398 C CA . THR B 1 137 ? -7.145 1.938 8.055 1 92.69 137 THR B CA 1
ATOM 4399 C C . THR B 1 137 ? -6.773 1.415 6.668 1 92.69 137 THR B C 1
ATOM 4401 O O . THR B 1 137 ? -7.191 0.323 6.277 1 92.69 137 THR B O 1
ATOM 4404 N N . LYS B 1 138 ? -6.055 2.203 5.992 1 94.25 138 LYS B N 1
ATOM 4405 C CA . LYS B 1 138 ? -5.609 1.793 4.66 1 94.25 138 LYS B CA 1
ATOM 4406 C C . LYS B 1 138 ? -4.793 0.505 4.727 1 94.25 138 LYS B C 1
ATOM 4408 O O . LYS B 1 138 ? -5.023 -0.42 3.943 1 94.25 138 LYS B O 1
ATOM 4413 N N . ARG B 1 139 ? -3.891 0.398 5.602 1 94.19 139 ARG B N 1
ATOM 4414 C CA . ARG B 1 139 ? -3.043 -0.781 5.746 1 94.19 139 ARG B CA 1
ATOM 4415 C C . ARG B 1 139 ? -3.863 -1.996 6.168 1 94.19 139 ARG B C 1
ATOM 4417 O O . ARG B 1 139 ? -3.678 -3.092 5.633 1 94.19 139 ARG B O 1
ATOM 4424 N N . ARG B 1 140 ? -4.707 -1.754 7.094 1 93.25 140 ARG B N 1
ATOM 4425 C CA . ARG B 1 140 ? -5.562 -2.836 7.566 1 93.25 140 ARG B CA 1
ATOM 4426 C C . ARG B 1 140 ? -6.395 -3.416 6.426 1 93.25 140 ARG B C 1
ATOM 4428 O O . ARG B 1 140 ? -6.496 -4.637 6.285 1 93.25 140 ARG B O 1
ATOM 4435 N N . THR B 1 141 ? -6.984 -2.555 5.652 1 93.81 141 THR B N 1
ATOM 4436 C CA . THR B 1 141 ? -7.828 -2.984 4.543 1 93.81 141 THR B CA 1
ATOM 4437 C C . THR B 1 141 ? -7.023 -3.789 3.529 1 93.81 141 THR B C 1
ATOM 4439 O O . THR B 1 141 ? -7.504 -4.797 3.004 1 93.81 141 THR B O 1
ATOM 4442 N N . GLN B 1 142 ? -5.816 -3.381 3.305 1 94 142 GLN B N 1
ATOM 4443 C CA . GLN B 1 142 ? -4.953 -4.105 2.379 1 94 142 GLN B CA 1
ATOM 4444 C C . GLN B 1 142 ? -4.672 -5.52 2.881 1 94 142 GLN B C 1
ATOM 4446 O O . GLN B 1 142 ? -4.703 -6.477 2.105 1 94 142 GLN B O 1
ATOM 4451 N N . VAL B 1 143 ? -4.371 -5.629 4.129 1 95.06 143 VAL B N 1
ATOM 4452 C CA . VAL B 1 143 ? -4.074 -6.93 4.715 1 95.06 143 VAL B CA 1
ATOM 4453 C C . VAL B 1 143 ? -5.332 -7.793 4.723 1 95.06 143 VAL B C 1
ATOM 4455 O O . VAL B 1 143 ? -5.266 -9 4.461 1 95.06 143 VAL B O 1
ATOM 4458 N N . ILE B 1 144 ? -6.484 -7.199 4.988 1 94.75 144 ILE B N 1
ATOM 4459 C CA . ILE B 1 144 ? -7.75 -7.93 4.969 1 94.75 144 ILE B CA 1
ATOM 4460 C C . ILE B 1 144 ? -7.988 -8.508 3.576 1 94.75 144 ILE B C 1
ATOM 4462 O O . ILE B 1 144 ? -8.352 -9.68 3.439 1 94.75 144 ILE B O 1
ATOM 4466 N N . ASN B 1 145 ? -7.789 -7.707 2.631 1 91.88 145 ASN B N 1
ATOM 4467 C CA . ASN B 1 145 ? -7.996 -8.164 1.261 1 91.88 145 ASN B CA 1
ATOM 4468 C C . ASN B 1 145 ? -7.07 -9.328 0.908 1 91.88 145 ASN B C 1
ATOM 4470 O O . ASN B 1 145 ? -7.477 -10.258 0.217 1 91.88 145 ASN B O 1
ATOM 4474 N N . GLN B 1 146 ? -5.871 -9.227 1.333 1 92.25 146 GLN B N 1
ATOM 4475 C CA . GLN B 1 146 ? -4.938 -10.328 1.113 1 92.25 146 GLN B CA 1
ATOM 4476 C C . GLN B 1 146 ? -5.406 -11.594 1.819 1 92.25 146 GLN B C 1
ATOM 4478 O O . GLN B 1 146 ? -5.348 -12.688 1.249 1 92.25 146 GLN B O 1
ATOM 4483 N N . ALA B 1 147 ? -5.809 -11.469 3.029 1 93.06 147 ALA B N 1
ATOM 4484 C CA . ALA B 1 147 ? -6.316 -12.617 3.783 1 93.06 147 ALA B CA 1
ATOM 4485 C C . ALA B 1 147 ? -7.547 -13.211 3.107 1 93.06 147 ALA B C 1
ATOM 4487 O O . ALA B 1 147 ? -7.672 -14.438 3 1 93.06 147 ALA B O 1
ATOM 4488 N N . LYS B 1 148 ? -8.43 -12.344 2.654 1 92.25 148 LYS B N 1
ATOM 4489 C CA . LYS B 1 148 ? -9.648 -12.812 2.004 1 92.25 148 LYS B CA 1
ATOM 4490 C C . LYS B 1 148 ? -9.328 -13.578 0.724 1 92.25 148 LYS B C 1
ATOM 4492 O O . LYS B 1 148 ? -9.992 -14.562 0.404 1 92.25 148 LYS B O 1
ATOM 4497 N N . SER B 1 149 ? -8.367 -13.055 0.027 1 89.75 149 SER B N 1
ATOM 4498 C CA . SER B 1 149 ? -7.957 -13.75 -1.191 1 89.75 149 SER B CA 1
ATOM 4499 C C . SER B 1 149 ? -7.504 -15.172 -0.895 1 89.75 149 SER B C 1
ATOM 4501 O O . SER B 1 149 ? -7.715 -16.078 -1.703 1 89.75 149 SER B O 1
ATOM 4503 N N . ARG B 1 150 ? -6.922 -15.445 0.215 1 89.62 150 ARG B N 1
ATOM 4504 C CA . ARG B 1 150 ? -6.477 -16.766 0.615 1 89.62 150 ARG B CA 1
ATOM 4505 C C . ARG B 1 150 ? -7.645 -17.609 1.138 1 89.62 150 ARG B C 1
ATOM 4507 O O . ARG B 1 150 ? -7.723 -18.812 0.872 1 89.62 150 ARG B O 1
ATOM 4514 N N . LEU B 1 151 ? -8.492 -16.969 1.846 1 90.69 151 LEU B N 1
ATOM 4515 C CA . LEU B 1 151 ? -9.617 -17.656 2.459 1 90.69 151 LEU B CA 1
ATOM 4516 C C . LEU B 1 151 ? -10.523 -18.266 1.396 1 90.69 151 LEU B C 1
ATOM 4518 O O . LEU B 1 151 ? -11.242 -19.234 1.665 1 90.69 151 LEU B O 1
ATOM 4522 N N . VAL B 1 152 ? -10.461 -17.75 0.214 1 87.31 152 VAL B N 1
ATOM 4523 C CA . VAL B 1 152 ? -11.297 -18.25 -0.872 1 87.31 152 VAL B CA 1
ATOM 4524 C C . VAL B 1 152 ? -11.055 -19.75 -1.062 1 87.31 152 VAL B C 1
ATOM 4526 O O . VAL B 1 152 ? -11.977 -20.5 -1.395 1 87.31 152 VAL B O 1
ATOM 4529 N N . TYR B 1 153 ? -9.812 -20.219 -0.838 1 84.88 153 TYR B N 1
ATOM 4530 C CA . TYR B 1 153 ? -9.531 -21.641 -1.022 1 84.88 153 TYR B CA 1
ATOM 4531 C C . TYR B 1 153 ? -9.203 -22.312 0.308 1 84.88 153 TYR B C 1
ATOM 4533 O O . TYR B 1 153 ? -9.273 -23.531 0.429 1 84.88 153 TYR B O 1
ATOM 4541 N N . GLU B 1 154 ? -8.844 -21.547 1.335 1 88.19 154 GLU B N 1
ATOM 4542 C CA . GLU B 1 154 ? -8.508 -22.141 2.629 1 88.19 154 GLU B CA 1
ATOM 4543 C C . GLU B 1 154 ? -9.758 -22.391 3.463 1 88.19 154 GLU B C 1
ATOM 4545 O O . GLU B 1 154 ? -9.867 -23.438 4.113 1 88.19 154 GLU B O 1
ATOM 4550 N N . PHE B 1 155 ? -10.586 -21.438 3.49 1 89.19 155 PHE B N 1
ATOM 4551 C CA . PHE B 1 155 ? -11.836 -21.469 4.242 1 89.19 155 PHE B CA 1
ATOM 4552 C C . PHE B 1 155 ? -12.898 -20.609 3.561 1 89.19 155 PHE B C 1
ATOM 4554 O O . PHE B 1 155 ? -13.273 -19.547 4.078 1 89.19 155 PHE B O 1
ATOM 4561 N N . PRO B 1 156 ? -13.5 -21.109 2.5 1 85 156 PRO B N 1
ATOM 4562 C CA . PRO B 1 156 ? -14.367 -20.328 1.612 1 85 156 PRO B CA 1
ATOM 4563 C C . PRO B 1 156 ? -15.57 -19.734 2.338 1 85 156 PRO B C 1
ATOM 4565 O O . PRO B 1 156 ? -16.031 -18.641 1.992 1 85 156 PRO B O 1
ATOM 4568 N N . ALA B 1 157 ? -16.109 -20.391 3.305 1 84.31 157 ALA B N 1
ATOM 4569 C CA . ALA B 1 157 ? -17.312 -19.953 4.02 1 84.31 157 ALA B CA 1
ATOM 4570 C C . ALA B 1 157 ? -17.094 -18.562 4.629 1 84.31 157 ALA B C 1
ATOM 4572 O O . ALA B 1 157 ? -18.062 -17.828 4.863 1 84.31 157 ALA B O 1
ATOM 4573 N N . ARG B 1 158 ? -15.859 -18.219 4.852 1 88.44 158 ARG B N 1
ATOM 4574 C CA . ARG B 1 158 ? -15.578 -16.953 5.523 1 88.44 158 ARG B CA 1
ATOM 4575 C C . ARG B 1 158 ? -14.867 -15.977 4.59 1 88.44 158 ARG B C 1
ATOM 4577 O O . ARG B 1 158 ? -14.43 -14.906 5.012 1 88.44 158 ARG B O 1
ATOM 4584 N N . ALA B 1 159 ? -14.727 -16.281 3.338 1 87 159 ALA B N 1
ATOM 4585 C CA . ALA B 1 159 ? -13.977 -15.477 2.379 1 87 159 ALA B CA 1
ATOM 4586 C C . ALA B 1 159 ? -14.695 -14.172 2.072 1 87 159 ALA B C 1
ATOM 4588 O O . ALA B 1 159 ? -14.055 -13.148 1.82 1 87 159 ALA B O 1
ATOM 4589 N N . LYS B 1 160 ? -15.969 -14.164 2.146 1 84.19 160 LYS B N 1
ATOM 4590 C CA . LYS B 1 160 ? -16.719 -12.984 1.739 1 84.19 160 LYS B CA 1
ATOM 4591 C C . LYS B 1 160 ? -17.312 -12.266 2.947 1 84.19 160 LYS B C 1
ATOM 4593 O O . LYS B 1 160 ? -18.016 -11.258 2.799 1 84.19 160 LYS B O 1
ATOM 4598 N N . VAL B 1 161 ? -16.984 -12.789 4.074 1 79.56 161 VAL B N 1
ATOM 4599 C CA . VAL B 1 161 ? -17.578 -12.211 5.273 1 79.56 161 VAL B CA 1
ATOM 4600 C C . VAL B 1 161 ? -16.875 -10.898 5.613 1 79.56 161 VAL B C 1
ATOM 4602 O O . VAL B 1 161 ? -15.641 -10.82 5.586 1 79.56 161 VAL B O 1
ATOM 4605 N N . HIS B 1 162 ? -17.75 -9.906 5.766 1 81.06 162 HIS B N 1
ATOM 4606 C CA . HIS B 1 162 ? -17.219 -8.617 6.215 1 81.06 162 HIS B CA 1
ATOM 4607 C C . HIS B 1 162 ? -17.281 -8.5 7.734 1 81.06 162 HIS B C 1
ATOM 4609 O O . HIS B 1 162 ? -18.344 -8.641 8.336 1 81.06 162 HIS B O 1
ATOM 4615 N N . VAL B 1 163 ? -16.078 -8.406 8.266 1 74.56 163 VAL B N 1
ATOM 4616 C CA . VAL B 1 163 ? -15.984 -8.281 9.719 1 74.56 163 VAL B CA 1
ATOM 4617 C C . VAL B 1 163 ? -15.664 -6.84 10.094 1 74.56 163 VAL B C 1
ATOM 4619 O O . VAL B 1 163 ? -14.672 -6.273 9.625 1 74.56 163 VAL B O 1
ATOM 4622 N N . LYS B 1 164 ? -16.656 -6.203 10.727 1 68.19 164 LYS B N 1
ATOM 4623 C CA . LYS B 1 164 ? -16.438 -4.828 11.164 1 68.19 164 LYS B CA 1
ATOM 4624 C C . LYS B 1 164 ? -16.375 -4.746 12.688 1 68.19 164 LYS B C 1
ATOM 4626 O O . LYS B 1 164 ? -16.922 -5.594 13.391 1 68.19 164 LYS B O 1
ATOM 4631 N N . ARG B 1 165 ? -15.508 -3.842 13.055 1 67.69 165 ARG B N 1
ATOM 4632 C CA . ARG B 1 165 ? -15.555 -3.504 14.477 1 67.69 165 ARG B CA 1
ATOM 4633 C C . ARG B 1 165 ? -16.938 -2.99 14.875 1 67.69 165 ARG B C 1
ATOM 4635 O O . ARG B 1 165 ? -17.594 -2.316 14.086 1 67.69 165 ARG B O 1
ATOM 4642 N N . GLU B 1 166 ? -17.297 -3.506 16.016 1 59.62 166 GLU B N 1
ATOM 4643 C CA . GLU B 1 166 ? -18.547 -2.943 16.5 1 59.62 166 GLU B CA 1
ATOM 4644 C C . GLU B 1 166 ? -18.5 -1.419 16.516 1 59.62 166 GLU B C 1
ATOM 4646 O O . GLU B 1 166 ? -17.5 -0.827 16.922 1 59.62 166 GLU B O 1
ATOM 4651 N N . ALA B 1 167 ? -19.453 -0.857 15.898 1 55.75 167 ALA B N 1
ATOM 4652 C CA . ALA B 1 167 ? -19.531 0.598 15.789 1 55.75 167 ALA B CA 1
ATOM 4653 C C . ALA B 1 167 ? -19.312 1.261 17.141 1 55.75 167 ALA B C 1
ATOM 4655 O O . ALA B 1 167 ? -19.891 0.848 18.141 1 55.75 167 ALA B O 1
ATOM 4656 N N . GLY B 1 168 ? -18.422 2.115 17.156 1 59.22 168 GLY B N 1
ATOM 4657 C CA . GLY B 1 168 ? -18.219 2.934 18.344 1 59.22 168 GLY B CA 1
ATOM 4658 C C . GLY B 1 168 ? -17.297 2.295 19.359 1 59.22 168 GLY B C 1
ATOM 4659 O O . GLY B 1 168 ? -16.922 2.932 20.344 1 59.22 168 GLY B O 1
ATOM 4660 N N . ASN B 1 169 ? -17.031 1.064 19.094 1 66.94 169 ASN B N 1
ATOM 4661 C CA . ASN B 1 169 ? -16.156 0.428 20.078 1 66.94 169 ASN B CA 1
ATOM 4662 C C . ASN B 1 169 ? -14.703 0.849 19.891 1 66.94 169 ASN B C 1
ATOM 4664 O O . ASN B 1 169 ? -14.102 0.566 18.859 1 66.94 169 ASN B O 1
ATOM 4668 N N . LEU B 1 170 ? -14.242 1.557 20.891 1 77.19 170 LEU B N 1
ATOM 4669 C CA . LEU B 1 170 ? -12.867 2.057 20.812 1 77.19 170 LEU B CA 1
ATOM 4670 C C . LEU B 1 170 ? -11.969 1.32 21.797 1 77.19 170 LEU B C 1
ATOM 4672 O O . LEU B 1 170 ? -10.875 1.795 22.109 1 77.19 170 LEU B O 1
ATOM 4676 N N . ASP B 1 171 ? -12.531 0.208 22.297 1 79.62 171 ASP B N 1
ATOM 4677 C CA . ASP B 1 171 ? -11.688 -0.606 23.156 1 79.62 171 ASP B CA 1
ATOM 4678 C C . ASP B 1 171 ? -10.641 -1.372 22.359 1 79.62 171 ASP B C 1
ATOM 4680 O O . ASP B 1 171 ? -10.984 -2.256 21.562 1 79.62 171 ASP B O 1
ATOM 4684 N N . PRO B 1 172 ? -9.383 -1.005 22.547 1 79.19 172 PRO B N 1
ATOM 4685 C CA . PRO B 1 172 ? -8.336 -1.67 21.781 1 79.19 172 PRO B CA 1
ATOM 4686 C C . PRO B 1 172 ? -8.25 -3.168 22.062 1 79.19 172 PRO B C 1
ATOM 4688 O O . PRO B 1 172 ? -7.699 -3.922 21.25 1 79.19 172 PRO B O 1
ATOM 4691 N N . ASP B 1 173 ? -8.82 -3.629 23.109 1 77 173 ASP B N 1
ATOM 4692 C CA . ASP B 1 173 ? -8.711 -5.031 23.5 1 77 173 ASP B CA 1
ATOM 4693 C C . ASP B 1 173 ? -9.867 -5.852 22.922 1 77 173 ASP B C 1
ATOM 4695 O O . ASP B 1 173 ? -9.844 -7.082 22.969 1 77 173 ASP B O 1
ATOM 4699 N N . LYS B 1 174 ? -10.797 -5.168 22.484 1 80.31 174 LYS B N 1
ATOM 4700 C CA . LYS B 1 174 ? -11.906 -5.871 21.859 1 80.31 174 LYS B CA 1
ATOM 4701 C C . LYS B 1 174 ? -11.68 -6.02 20.344 1 80.31 174 LYS B C 1
ATOM 4703 O O . LYS B 1 174 ? -12.094 -5.164 19.562 1 80.31 174 LYS B O 1
ATOM 4708 N N . LEU B 1 175 ? -11.125 -7.031 20.031 1 83.19 175 LEU B N 1
ATOM 4709 C CA . LEU B 1 175 ? -10.758 -7.297 18.641 1 83.19 175 LEU B CA 1
ATOM 4710 C C . LEU B 1 175 ? -11.93 -7.91 17.875 1 83.19 175 LEU B C 1
ATOM 4712 O O . LEU B 1 175 ? -12.836 -8.484 18.484 1 83.19 175 LEU B O 1
ATOM 4716 N N . PRO B 1 176 ? -11.961 -7.723 16.594 1 84.69 176 PRO B N 1
ATOM 4717 C CA . PRO B 1 176 ? -12.938 -8.492 15.812 1 84.69 176 PRO B CA 1
ATOM 4718 C C . PRO B 1 176 ? -12.797 -10 16.031 1 84.69 176 PRO B C 1
ATOM 4720 O O . PRO B 1 176 ? -11.742 -10.57 15.742 1 84.69 176 PRO B O 1
ATOM 4723 N N . ALA B 1 177 ? -13.75 -10.586 16.422 1 84.25 177 ALA B N 1
ATOM 4724 C CA . ALA B 1 177 ? -13.719 -11.953 16.938 1 84.25 177 ALA B CA 1
ATOM 4725 C C . ALA B 1 177 ? -13.195 -12.922 15.883 1 84.25 177 ALA B C 1
ATOM 4727 O O . ALA B 1 177 ? -12.391 -13.805 16.188 1 84.25 177 ALA B O 1
ATOM 4728 N N . TRP B 1 178 ? -13.633 -12.789 14.703 1 88.81 178 TRP B N 1
ATOM 4729 C CA . TRP B 1 178 ? -13.25 -13.727 13.656 1 88.81 178 TRP B CA 1
ATOM 4730 C C . TRP B 1 178 ? -11.75 -13.695 13.414 1 88.81 178 TRP B C 1
ATOM 4732 O O . TRP B 1 178 ? -11.094 -14.742 13.367 1 88.81 178 TRP B O 1
ATOM 4742 N N . TRP B 1 179 ? -11.234 -12.508 13.234 1 89.69 179 TRP B N 1
ATOM 4743 C CA . TRP B 1 179 ? -9.805 -12.375 12.953 1 89.69 179 TRP B CA 1
ATOM 4744 C C . TRP B 1 179 ? -8.977 -12.797 14.164 1 89.69 179 TRP B C 1
ATOM 4746 O O . TRP B 1 179 ? -7.895 -13.367 14.016 1 89.69 179 TRP B O 1
ATOM 4756 N N . ALA B 1 180 ? -9.492 -12.438 15.328 1 87 180 ALA B N 1
ATOM 4757 C CA . ALA B 1 180 ? -8.82 -12.883 16.547 1 87 180 ALA B CA 1
ATOM 4758 C C . ALA B 1 180 ? -8.758 -14.406 16.609 1 87 180 ALA B C 1
ATOM 4760 O O . ALA B 1 180 ? -7.742 -14.969 17.031 1 87 180 ALA B O 1
ATOM 4761 N N . TRP B 1 181 ? -9.812 -15.031 16.203 1 88.88 181 TRP B N 1
ATOM 4762 C CA . TRP B 1 181 ? -9.852 -16.5 16.172 1 88.88 181 TRP B CA 1
ATOM 4763 C C . TRP B 1 181 ? -8.891 -17.047 15.117 1 88.88 181 TRP B C 1
ATOM 4765 O O . TRP B 1 181 ? -8.141 -17.984 15.383 1 88.88 181 TRP B O 1
ATOM 4775 N N . ALA B 1 182 ? -8.914 -16.484 13.93 1 89.12 182 ALA B N 1
ATOM 4776 C CA . ALA B 1 182 ? -8.133 -16.969 12.797 1 89.12 182 ALA B CA 1
ATOM 4777 C C . ALA B 1 182 ? -6.637 -16.859 13.078 1 89.12 182 ALA B C 1
ATOM 4779 O O . ALA B 1 182 ? -5.828 -17.547 12.461 1 89.12 182 ALA B O 1
ATOM 4780 N N . CYS B 1 183 ? -6.277 -15.938 13.906 1 82.25 183 CYS B N 1
ATOM 4781 C CA . CYS B 1 183 ? -4.879 -15.781 14.289 1 82.25 183 CYS B CA 1
ATOM 4782 C C . CYS B 1 183 ? -4.332 -17.062 14.906 1 82.25 183 CYS B C 1
ATOM 4784 O O . CYS B 1 183 ? -3.129 -17.328 14.836 1 82.25 183 CYS B O 1
ATOM 4786 N N . GLY B 1 184 ? -5.25 -18.062 15.078 1 68.31 184 GLY B N 1
ATOM 4787 C CA . GLY B 1 184 ? -4.832 -19.312 15.703 1 68.31 184 GLY B CA 1
ATOM 4788 C C . GLY B 1 184 ? -4.23 -19.125 17.078 1 68.31 184 GLY B C 1
ATOM 4789 O O . GLY B 1 184 ? -3.658 -18.062 17.375 1 68.31 184 GLY B O 1
ATOM 4790 N N . TRP B 1 185 ? -4.25 -19.359 18.062 1 48.12 185 TRP B N 1
ATOM 4791 C CA . TRP B 1 185 ? -3.625 -19.156 19.375 1 48.12 185 TRP B CA 1
ATOM 4792 C C . TRP B 1 185 ? -2.115 -18.984 19.234 1 48.12 185 TRP B C 1
ATOM 4794 O O . TRP B 1 185 ? -1.393 -19.938 18.984 1 48.12 185 TRP B O 1
ATOM 4804 N N . THR B 1 186 ? -1.719 -18.188 18.219 1 47.69 186 THR B N 1
ATOM 4805 C CA . THR B 1 186 ? -0.262 -18.125 18.266 1 47.69 186 THR B CA 1
ATOM 4806 C C . THR B 1 186 ? 0.224 -17.734 19.656 1 47.69 186 THR B C 1
ATOM 4808 O O . THR B 1 186 ? -0.514 -17.125 20.422 1 47.69 186 THR B O 1
ATOM 4811 N N . SER B 1 187 ? 1.021 -18.406 20.047 1 42.69 187 SER B N 1
ATOM 4812 C CA . SER B 1 187 ? 1.592 -18.312 21.391 1 42.69 187 SER B CA 1
ATOM 4813 C C . SER B 1 187 ? 1.825 -16.859 21.781 1 42.69 187 SER B C 1
ATOM 4815 O O . SER B 1 187 ? 1.892 -16.531 22.969 1 42.69 187 SER B O 1
ATOM 4817 N N . GLN B 1 188 ? 2.219 -16.016 20.906 1 43.84 188 GLN B N 1
ATOM 4818 C CA . GLN B 1 188 ? 2.949 -14.859 21.406 1 43.84 188 GLN B CA 1
ATOM 4819 C C . GLN B 1 188 ? 1.991 -13.773 21.891 1 43.84 188 GLN B C 1
ATOM 4821 O O . GLN B 1 188 ? 2.408 -12.828 22.562 1 43.84 188 GLN B O 1
ATOM 4826 N N . GLY B 1 189 ? 0.607 -13.898 21.812 1 46.62 189 GLY B N 1
ATOM 4827 C CA . GLY B 1 189 ? -0.303 -12.984 22.469 1 46.62 189 GLY B CA 1
ATOM 4828 C C . GLY B 1 189 ? -1.736 -13.477 22.5 1 46.62 189 GLY B C 1
ATOM 4829 O O . GLY B 1 189 ? -2.211 -14.07 21.531 1 46.62 189 GLY B O 1
ATOM 4830 N N . SER B 1 190 ? -2.213 -13.945 23.625 1 50.41 190 SER B N 1
ATOM 4831 C CA . SER B 1 190 ? -3.52 -14.523 23.922 1 50.41 190 SER B CA 1
ATOM 4832 C C . SER B 1 190 ? -4.641 -13.523 23.672 1 50.41 190 SER B C 1
ATOM 4834 O O . SER B 1 190 ? -4.66 -12.438 24.25 1 50.41 190 SER B O 1
ATOM 4836 N N . TRP B 1 191 ? -4.93 -13.297 22.344 1 61.53 191 TRP B N 1
ATOM 4837 C CA . TRP B 1 191 ? -6.141 -12.492 22.25 1 61.53 191 TRP B CA 1
ATOM 4838 C C . TRP B 1 191 ? -7.352 -13.266 22.766 1 61.53 191 TRP B C 1
ATOM 4840 O O . TRP B 1 191 ? -7.523 -14.445 22.438 1 61.53 191 TRP B O 1
ATOM 4850 N N . GLU B 1 192 ? -7.848 -12.773 23.891 1 65.62 192 GLU B N 1
ATOM 4851 C CA . GLU B 1 192 ? -8.969 -13.453 24.531 1 65.62 192 GLU B CA 1
ATOM 4852 C C . GLU B 1 192 ? -10.258 -13.281 23.734 1 65.62 192 GLU B C 1
ATOM 4854 O O . GLU B 1 192 ? -10.594 -12.164 23.328 1 65.62 192 GLU B O 1
ATOM 4859 N N . ILE B 1 193 ? -10.727 -14.25 23.125 1 75.94 193 ILE B N 1
ATOM 4860 C CA . ILE B 1 193 ? -12.062 -14.312 22.531 1 75.94 193 ILE B CA 1
ATOM 4861 C C . ILE B 1 193 ? -13 -15.07 23.484 1 75.94 193 ILE B C 1
ATOM 4863 O O . ILE B 1 193 ? -12.578 -16.016 24.156 1 75.94 193 ILE B O 1
ATOM 4867 N N . PRO B 1 194 ? -14.203 -14.492 23.609 1 79.81 194 PRO B N 1
ATOM 4868 C CA . PRO B 1 194 ? -15.148 -15.211 24.453 1 79.81 194 PRO B CA 1
ATOM 4869 C C . PRO B 1 194 ? -15.281 -16.688 24.094 1 79.81 194 PRO B C 1
ATOM 4871 O O . PRO B 1 194 ? -15.25 -17.031 22.906 1 79.81 194 PRO B O 1
ATOM 4874 N N . LYS B 1 195 ? -15.406 -17.516 25.141 1 83.5 195 LYS B N 1
ATOM 4875 C CA . LYS B 1 195 ? -15.406 -18.969 24.984 1 83.5 195 LYS B CA 1
ATOM 4876 C C . LYS B 1 195 ? -16.516 -19.406 24.031 1 83.5 195 LYS B C 1
ATOM 4878 O O . LYS B 1 195 ? -16.312 -20.281 23.188 1 83.5 195 LYS B O 1
ATOM 4883 N N . GLY B 1 196 ? -17.641 -18.859 24.219 1 85.31 196 GLY B N 1
ATOM 4884 C CA . GLY B 1 196 ? -18.766 -19.219 23.375 1 85.31 196 GLY B CA 1
ATOM 4885 C C . GLY B 1 196 ? -18.516 -18.922 21.906 1 85.31 196 GLY B C 1
ATOM 4886 O O . GLY B 1 196 ? -18.828 -19.75 21.031 1 85.31 196 GLY B O 1
ATOM 4887 N N . VAL B 1 197 ? -17.922 -17.844 21.625 1 86.44 197 VAL B N 1
ATOM 4888 C CA . VAL B 1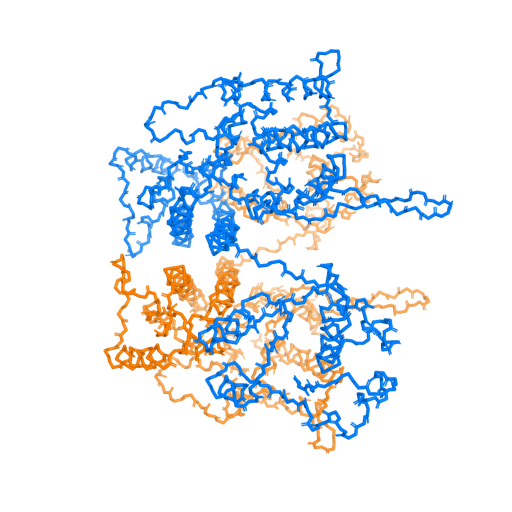 197 ? -17.641 -17.438 20.25 1 86.44 197 VAL B CA 1
ATOM 4889 C C . VAL B 1 197 ? -16.547 -18.312 19.656 1 86.44 197 VAL B C 1
ATOM 4891 O O . VAL B 1 197 ? -16.625 -18.734 18.5 1 86.44 197 VAL B O 1
ATOM 4894 N N . LYS B 1 198 ? -15.586 -18.641 20.453 1 87.75 198 LYS B N 1
ATOM 4895 C CA . LYS B 1 198 ? -14.508 -19.516 20.016 1 87.75 198 LYS B CA 1
ATOM 4896 C C . LYS B 1 198 ? -15.039 -20.891 19.594 1 87.75 198 LYS B C 1
ATOM 4898 O O . LYS B 1 198 ? -14.664 -21.422 18.547 1 87.75 198 LYS B O 1
ATOM 4903 N N . THR B 1 199 ? -15.898 -21.406 20.438 1 89.44 199 THR B N 1
ATOM 4904 C CA . THR B 1 199 ? -16.469 -22.719 20.156 1 89.44 199 THR B CA 1
ATOM 4905 C C . THR B 1 199 ? -17.281 -22.703 18.859 1 89.44 199 THR B C 1
ATOM 4907 O O . THR B 1 199 ? -17.234 -23.656 18.094 1 89.44 199 THR B O 1
ATOM 4910 N N . LYS B 1 200 ? -17.922 -21.656 18.688 1 91.75 200 LYS B N 1
ATOM 4911 C CA . LYS B 1 200 ? -18.703 -21.531 17.469 1 91.75 200 LYS B CA 1
ATOM 4912 C C . LYS B 1 200 ? -17.812 -21.562 16.234 1 91.75 200 LYS B C 1
ATOM 4914 O O . LYS B 1 200 ? -18.094 -22.281 15.273 1 91.75 200 LYS B O 1
ATOM 4919 N N . PHE B 1 201 ? -16.75 -20.828 16.234 1 90.38 201 PHE B N 1
ATOM 4920 C CA . PHE B 1 201 ? -15.844 -20.781 15.094 1 90.38 201 PHE B CA 1
ATOM 4921 C C . PHE B 1 201 ? -15.133 -22.109 14.914 1 90.38 201 PHE B C 1
ATOM 4923 O O . PHE B 1 201 ? -14.906 -22.562 13.789 1 90.38 201 PHE B O 1
ATOM 4930 N N . ASP B 1 202 ? -14.758 -22.719 16.016 1 90.38 202 ASP B N 1
ATOM 4931 C CA . ASP B 1 202 ? -14.125 -24.031 15.961 1 90.38 202 ASP B CA 1
ATOM 4932 C C . ASP B 1 202 ? -15.031 -25.031 15.25 1 90.38 202 ASP B C 1
ATOM 4934 O O . ASP B 1 202 ? -14.57 -25.781 14.383 1 90.38 202 ASP B O 1
ATOM 4938 N N . ASN B 1 203 ? -16.234 -25.016 15.664 1 93 203 ASN B N 1
ATOM 4939 C CA . ASN B 1 203 ? -17.188 -25.953 15.094 1 93 203 ASN B CA 1
ATOM 4940 C C . ASN B 1 203 ? -17.438 -25.688 13.617 1 93 203 ASN B C 1
ATOM 4942 O O . ASN B 1 203 ? -17.484 -26.609 12.805 1 93 203 ASN B O 1
ATOM 4946 N N . GLU B 1 204 ? -17.594 -24.422 13.328 1 91.81 204 GLU B N 1
ATOM 4947 C CA . GLU B 1 204 ? -17.797 -24.047 11.93 1 91.81 204 GLU B CA 1
ATOM 4948 C C . GLU B 1 204 ? -16.609 -24.484 11.07 1 91.81 204 GLU B C 1
ATOM 4950 O O . GLU B 1 204 ? -16.797 -25 9.969 1 91.81 204 GLU B O 1
ATOM 4955 N N . TYR B 1 205 ? -15.43 -24.297 11.547 1 91.25 205 TYR B N 1
ATOM 4956 C CA . TYR B 1 205 ? -14.203 -24.641 10.844 1 91.25 205 TYR B CA 1
ATOM 4957 C C . TYR B 1 205 ? -14.062 -26.156 10.695 1 91.25 205 TYR B C 1
ATOM 4959 O O . TYR B 1 205 ? -13.773 -26.641 9.602 1 91.25 205 TYR B O 1
ATOM 4967 N N . ALA B 1 206 ? -14.375 -26.875 11.727 1 91.56 206 ALA B N 1
ATOM 4968 C CA . ALA B 1 206 ? -14.289 -28.328 11.703 1 91.56 206 ALA B CA 1
ATOM 4969 C C . ALA B 1 206 ? -15.281 -28.922 10.703 1 91.56 206 ALA B C 1
ATOM 4971 O O . ALA B 1 206 ? -14.953 -29.859 9.961 1 91.56 206 ALA B O 1
ATOM 4972 N N . LYS B 1 207 ? -16.406 -28.422 10.75 1 90.38 207 LYS B N 1
ATOM 4973 C CA . LYS B 1 207 ? -17.438 -28.891 9.828 1 90.38 207 LYS B CA 1
ATOM 4974 C C . LYS B 1 207 ? -17.031 -28.656 8.383 1 90.38 207 LYS B C 1
ATOM 4976 O O . LYS B 1 207 ? -17.219 -29.516 7.523 1 90.38 207 LYS B O 1
ATOM 4981 N N . ALA B 1 208 ? -16.516 -27.5 8.141 1 86.94 208 ALA B N 1
ATOM 4982 C CA . ALA B 1 208 ? -16.109 -27.156 6.781 1 86.94 208 ALA B CA 1
ATOM 4983 C C . ALA B 1 208 ? -14.977 -28.047 6.305 1 86.94 208 ALA B C 1
ATOM 4985 O O . ALA B 1 208 ? -15 -28.547 5.172 1 86.94 208 ALA B O 1
ATOM 4986 N N . ILE B 1 209 ? -14.031 -28.312 7.168 1 84.88 209 ILE B N 1
ATOM 4987 C CA . ILE B 1 209 ? -12.883 -29.141 6.816 1 84.88 209 ILE B CA 1
ATOM 4988 C C . ILE B 1 209 ? -13.328 -30.578 6.59 1 84.88 209 ILE B C 1
ATOM 4990 O O . ILE B 1 209 ? -12.898 -31.234 5.637 1 84.88 209 ILE B O 1
ATOM 4994 N N . ALA B 1 210 ? -14.172 -31.016 7.418 1 86.25 210 ALA B N 1
ATOM 4995 C CA . ALA B 1 210 ? -14.688 -32.375 7.281 1 86.25 210 ALA B CA 1
ATOM 4996 C C . ALA B 1 210 ? -15.445 -32.531 5.969 1 86.25 210 ALA B C 1
ATOM 4998 O O . ALA B 1 210 ? -15.398 -33.625 5.348 1 86.25 210 ALA B O 1
ATOM 4999 N N . ALA B 1 211 ? -16.078 -31.531 5.609 1 82.62 211 ALA B N 1
ATOM 5000 C CA . ALA B 1 211 ? -16.875 -31.578 4.383 1 82.62 211 ALA B CA 1
ATOM 5001 C C . ALA B 1 211 ? -15.984 -31.359 3.156 1 82.62 211 ALA B C 1
ATOM 5003 O O . ALA B 1 211 ? -16.469 -31.391 2.021 1 82.62 211 ALA B O 1
ATOM 5004 N N . GLY B 1 212 ? -14.711 -31.078 3.418 1 76.69 212 GLY B N 1
ATOM 5005 C CA . GLY B 1 212 ? -13.789 -30.859 2.318 1 76.69 212 GLY B CA 1
ATOM 5006 C C . GLY B 1 212 ? -13.898 -29.484 1.706 1 76.69 212 GLY B C 1
ATOM 5007 O O . GLY B 1 212 ? -13.555 -29.281 0.541 1 76.69 212 GLY B O 1
ATOM 5008 N N . GLU B 1 213 ? -14.516 -28.594 2.51 1 80.31 213 GLU B N 1
ATOM 5009 C CA . GLU B 1 213 ? -14.711 -27.219 2.035 1 80.31 213 GLU B CA 1
ATOM 5010 C C . GLU B 1 213 ? -13.508 -26.344 2.373 1 80.31 213 GLU B C 1
ATOM 5012 O O . GLU B 1 213 ? -13.5 -25.656 3.393 1 80.31 213 GLU B O 1
ATOM 5017 N N . GLY B 1 214 ? -12.469 -26.422 1.735 1 80.81 214 GLY B N 1
ATOM 5018 C CA . GLY B 1 214 ? -11.289 -25.594 1.934 1 80.81 214 GLY B CA 1
ATOM 5019 C C . GLY B 1 214 ? -10.07 -26.406 2.348 1 80.81 214 GLY B C 1
ATOM 5020 O O . GLY B 1 214 ? -10.195 -27.547 2.787 1 80.81 214 GLY B O 1
ATOM 5021 N N . THR B 1 215 ? -8.898 -25.844 2.293 1 82.75 215 THR B N 1
ATOM 5022 C CA . THR B 1 215 ? -7.648 -26.531 2.604 1 82.75 215 THR B CA 1
ATOM 5023 C C . THR B 1 215 ? -7.227 -26.266 4.043 1 82.75 215 THR B C 1
ATOM 5025 O O . THR B 1 215 ? -6.246 -26.844 4.527 1 82.75 215 THR B O 1
ATOM 5028 N N . GLY B 1 216 ? -8.016 -25.438 4.703 1 87 216 GLY B N 1
ATOM 5029 C CA . GLY B 1 216 ? -7.645 -25.078 6.059 1 87 216 GLY B CA 1
ATOM 5030 C C . GLY B 1 216 ? -6.836 -23.797 6.133 1 87 216 GLY B C 1
ATOM 5031 O O . GLY B 1 216 ? -6.125 -23.438 5.184 1 87 216 GLY B O 1
ATOM 5032 N N . ILE B 1 217 ? -6.852 -23.156 7.258 1 90.5 217 ILE B N 1
ATOM 5033 C CA . ILE B 1 217 ? -6.176 -21.875 7.469 1 90.5 217 ILE B CA 1
ATOM 5034 C C . ILE B 1 217 ? -4.672 -22.109 7.594 1 90.5 217 ILE B C 1
ATOM 5036 O O . ILE B 1 217 ? -4.223 -22.859 8.461 1 90.5 217 ILE B O 1
ATOM 5040 N N . SER B 1 218 ? -3.936 -21.469 6.77 1 88.81 218 SER B N 1
ATOM 5041 C CA . SER B 1 218 ? -2.482 -21.609 6.75 1 88.81 218 SER B CA 1
ATOM 5042 C C . SER B 1 218 ? -1.826 -20.703 7.793 1 88.81 218 SER B C 1
ATOM 5044 O O . SER B 1 218 ? -2.473 -19.812 8.352 1 88.81 218 SER B O 1
ATOM 5046 N N . VAL B 1 219 ? -0.602 -20.969 8.023 1 86 219 VAL B N 1
ATOM 5047 C CA . VAL B 1 219 ? 0.171 -20.141 8.945 1 86 219 VAL B CA 1
ATOM 5048 C C . VAL B 1 219 ? 0.224 -18.703 8.43 1 86 219 VAL B C 1
ATOM 5050 O O . VAL B 1 219 ? 0.164 -17.75 9.219 1 86 219 VAL B O 1
ATOM 5053 N N . VAL B 1 220 ? 0.307 -18.562 7.137 1 90.5 220 VAL B N 1
ATOM 5054 C CA . VAL B 1 220 ? 0.38 -17.234 6.531 1 90.5 220 VAL B CA 1
ATOM 5055 C C . VAL B 1 220 ? -0.915 -16.469 6.801 1 90.5 220 VAL B C 1
ATOM 5057 O O . VAL B 1 220 ? -0.884 -15.312 7.207 1 90.5 220 VAL B O 1
ATOM 5060 N N . THR B 1 221 ? -2.031 -17.125 6.582 1 92.12 221 THR B N 1
ATOM 5061 C CA . THR B 1 221 ? -3.32 -16.484 6.828 1 92.12 221 THR B CA 1
ATOM 5062 C C . THR B 1 221 ? -3.475 -16.125 8.305 1 92.12 221 THR B C 1
ATOM 5064 O O . THR B 1 221 ? -4.02 -15.078 8.633 1 92.12 221 THR B O 1
ATOM 5067 N N . ALA B 1 222 ? -2.984 -16.984 9.148 1 90.81 222 ALA B N 1
ATOM 5068 C CA . ALA B 1 222 ? -3.016 -16.703 10.586 1 90.81 222 ALA B CA 1
ATOM 5069 C C . ALA B 1 222 ? -2.191 -15.469 10.914 1 90.81 222 ALA B C 1
ATOM 5071 O O . ALA B 1 222 ? -2.596 -14.648 11.742 1 90.81 222 ALA B O 1
ATOM 5072 N N . ARG B 1 223 ? -1.089 -15.344 10.305 1 89.62 223 ARG B N 1
ATOM 5073 C CA . ARG B 1 223 ? -0.234 -14.188 10.531 1 89.62 223 ARG B CA 1
ATOM 5074 C C . ARG B 1 223 ? -0.885 -12.914 9.992 1 89.62 223 ARG B C 1
ATOM 5076 O O . ARG B 1 223 ? -0.758 -11.844 10.594 1 89.62 223 ARG B O 1
ATOM 5083 N N . LEU B 1 224 ? -1.503 -13.047 8.852 1 93.31 224 LEU B N 1
ATOM 5084 C CA . LEU B 1 224 ? -2.244 -11.906 8.32 1 93.31 224 LEU B CA 1
ATOM 5085 C C . LEU B 1 224 ? -3.35 -11.484 9.281 1 93.31 224 LEU B C 1
ATOM 5087 O O . LEU B 1 224 ? -3.551 -10.289 9.516 1 93.31 224 LEU B O 1
ATOM 5091 N N . ALA B 1 225 ? -4.047 -12.461 9.82 1 91.94 225 ALA B N 1
ATOM 5092 C CA . ALA B 1 225 ? -5.086 -12.172 10.805 1 91.94 225 ALA B CA 1
ATOM 5093 C C . ALA B 1 225 ? -4.508 -11.445 12.016 1 91.94 225 ALA B C 1
ATOM 5095 O O . ALA B 1 225 ? -5.129 -10.531 12.555 1 91.94 225 ALA B O 1
ATOM 5096 N N . GLN B 1 226 ? -3.359 -11.828 12.422 1 88.94 226 GLN B N 1
ATOM 5097 C CA . GLN B 1 226 ? -2.678 -11.164 13.531 1 88.94 226 GLN B CA 1
ATOM 5098 C C . GLN B 1 226 ? -2.387 -9.703 13.203 1 88.94 226 GLN B C 1
ATOM 5100 O O . GLN B 1 226 ? -2.59 -8.82 14.039 1 88.94 226 GLN B O 1
ATOM 5105 N N . GLN B 1 227 ? -1.887 -9.516 12.008 1 91.19 227 GLN B N 1
ATOM 5106 C CA . GLN B 1 227 ? -1.618 -8.156 11.562 1 91.19 227 GLN B CA 1
ATOM 5107 C C . GLN B 1 227 ? -2.889 -7.309 11.578 1 91.19 227 GLN B C 1
ATOM 5109 O O . GLN B 1 227 ? -2.865 -6.148 12 1 91.19 227 GLN B O 1
ATOM 5114 N N . ILE B 1 228 ? -3.967 -7.875 11.125 1 91.44 228 ILE B N 1
ATOM 5115 C CA . ILE B 1 228 ? -5.25 -7.184 11.086 1 91.44 228 ILE B CA 1
ATOM 5116 C C . ILE B 1 228 ? -5.648 -6.762 12.5 1 91.44 228 ILE B C 1
ATOM 5118 O O . ILE B 1 228 ? -6.047 -5.617 12.727 1 91.44 228 ILE B O 1
ATOM 5122 N N . CYS B 1 229 ? -5.531 -7.645 13.438 1 88.25 229 CYS B N 1
ATOM 5123 C CA . CYS B 1 229 ? -5.879 -7.359 14.82 1 88.25 229 CYS B CA 1
ATOM 5124 C C . CYS B 1 229 ? -4.992 -6.258 15.391 1 88.25 229 CYS B C 1
ATOM 5126 O O . CYS B 1 229 ? -5.473 -5.383 16.109 1 88.25 229 CYS B O 1
ATOM 5128 N N . MET B 1 230 ? -3.803 -6.285 15.055 1 87.69 230 MET B N 1
ATOM 5129 C CA . MET B 1 230 ? -2.875 -5.281 15.562 1 87.69 230 MET B CA 1
ATOM 5130 C C . MET B 1 230 ? -3.197 -3.902 14.992 1 87.69 230 MET B C 1
ATOM 5132 O O . MET B 1 230 ? -3.115 -2.898 15.703 1 87.69 230 MET B O 1
ATOM 5136 N N . TRP B 1 231 ? -3.49 -3.877 13.703 1 91.56 231 TRP B N 1
ATOM 5137 C CA . TRP B 1 231 ? -3.908 -2.609 13.117 1 91.56 231 TRP B CA 1
ATOM 5138 C C . TRP B 1 231 ? -5.168 -2.084 13.789 1 91.56 231 TRP B C 1
ATOM 5140 O O . TRP B 1 231 ? -5.289 -0.884 14.047 1 91.56 231 TRP B O 1
ATOM 5150 N N . HIS B 1 232 ? -6.09 -2.994 14.102 1 88.19 232 HIS B N 1
ATOM 5151 C CA . HIS B 1 232 ? -7.301 -2.613 14.812 1 88.19 232 HIS B CA 1
ATOM 5152 C C . HIS B 1 232 ? -6.973 -1.989 16.172 1 88.19 232 HIS B C 1
ATOM 5154 O O . HIS B 1 232 ? -7.531 -0.952 16.531 1 88.19 232 HIS B O 1
ATOM 5160 N N . GLN B 1 233 ? -6.125 -2.604 16.859 1 86.81 233 GLN B N 1
ATOM 5161 C CA . GLN B 1 233 ? -5.715 -2.09 18.156 1 86.81 233 GLN B CA 1
ATOM 5162 C C . GLN B 1 233 ? -5.098 -0.7 18.031 1 86.81 233 GLN B C 1
ATOM 5164 O O . GLN B 1 233 ? -5.426 0.202 18.797 1 86.81 233 GLN B O 1
ATOM 5169 N N . SER B 1 234 ? -4.211 -0.583 17.078 1 90.31 234 SER B N 1
ATOM 5170 C CA . SER B 1 234 ? -3.541 0.697 16.875 1 90.31 234 SER B CA 1
ATOM 5171 C C . SER B 1 234 ? -4.535 1.791 16.516 1 90.31 234 SER B C 1
ATOM 5173 O O . SER B 1 234 ? -4.445 2.916 17 1 90.31 234 SER B O 1
ATOM 5175 N N . GLU B 1 235 ? -5.465 1.468 15.68 1 91.12 235 GLU B N 1
ATOM 5176 C CA . GLU B 1 235 ? -6.5 2.424 15.297 1 91.12 235 GLU B CA 1
ATOM 5177 C C . GLU B 1 235 ? -7.312 2.871 16.5 1 91.12 235 GLU B C 1
ATOM 5179 O O . GLU B 1 235 ? -7.562 4.066 16.688 1 91.12 235 GLU B O 1
ATOM 5184 N N . ALA B 1 236 ? -7.75 1.922 17.312 1 89 236 ALA B N 1
ATOM 5185 C CA . ALA B 1 236 ? -8.547 2.221 18.5 1 89 236 ALA B CA 1
ATOM 5186 C C . ALA B 1 236 ? -7.781 3.129 19.453 1 89 236 ALA B C 1
ATOM 5188 O O . ALA B 1 236 ? -8.344 4.078 20 1 89 236 ALA B O 1
ATOM 5189 N N . MET B 1 237 ? -6.562 2.869 19.609 1 89.44 237 MET B N 1
ATOM 5190 C CA . MET B 1 237 ? -5.734 3.65 20.531 1 89.44 237 MET B CA 1
ATOM 5191 C C . MET B 1 237 ? -5.609 5.094 20.047 1 89.44 237 MET B C 1
ATOM 5193 O O . MET B 1 237 ? -5.75 6.027 20.844 1 89.44 237 MET B O 1
ATOM 5197 N N . VAL B 1 238 ? -5.324 5.258 18.766 1 93.25 238 VAL B N 1
ATOM 5198 C CA . VAL B 1 238 ? -5.168 6.602 18.219 1 93.25 238 VAL B CA 1
ATOM 5199 C C . VAL B 1 238 ? -6.508 7.336 18.266 1 93.25 238 VAL B C 1
ATOM 5201 O O . VAL B 1 238 ? -6.551 8.539 18.516 1 93.25 238 VAL B O 1
ATOM 5204 N N . GLU B 1 239 ? -7.551 6.617 18.031 1 92.06 239 GLU B N 1
ATOM 5205 C CA . GLU B 1 239 ? -8.875 7.234 18.094 1 92.06 239 GLU B CA 1
ATOM 5206 C C . GLU B 1 239 ? -9.188 7.707 19.516 1 92.06 239 GLU B C 1
ATOM 5208 O O . GLU B 1 239 ? -9.773 8.773 19.703 1 92.06 239 GLU B O 1
ATOM 5213 N N . GLN B 1 240 ? -8.805 6.93 20.469 1 91.75 240 GLN B N 1
ATOM 5214 C CA . GLN B 1 240 ? -8.977 7.34 21.859 1 91.75 240 GLN B CA 1
ATOM 5215 C C . GLN B 1 240 ? -8.18 8.602 22.172 1 91.75 240 GLN B C 1
ATOM 5217 O O . GLN B 1 240 ? -8.68 9.516 22.828 1 91.75 240 GLN B O 1
ATOM 5222 N N . GLU B 1 241 ? -7 8.578 21.688 1 92.88 241 GLU B N 1
ATOM 5223 C CA . GLU B 1 241 ? -6.176 9.766 21.859 1 92.88 241 GLU B CA 1
ATOM 5224 C C . GLU B 1 241 ? -6.82 10.984 21.203 1 92.88 241 GLU B C 1
ATOM 5226 O O . GLU B 1 241 ? -6.863 12.062 21.797 1 92.88 241 GLU B O 1
ATOM 5231 N N . MET B 1 242 ? -7.289 10.797 20.031 1 94.62 242 MET B N 1
ATOM 5232 C CA . MET B 1 242 ? -7.938 11.883 19.297 1 94.62 242 MET B CA 1
ATOM 5233 C C . MET B 1 242 ? -9.125 12.43 20.094 1 94.62 242 MET B C 1
ATOM 5235 O O . MET B 1 242 ? -9.312 13.648 20.172 1 94.62 242 MET B O 1
ATOM 5239 N N . LEU B 1 243 ? -9.906 11.531 20.719 1 94.5 243 LEU B N 1
ATOM 5240 C CA . LEU B 1 243 ? -11.078 11.938 21.484 1 94.5 243 LEU B CA 1
ATOM 5241 C C . LEU B 1 243 ? -10.672 12.797 22.672 1 94.5 243 LEU B C 1
ATOM 5243 O O . LEU B 1 243 ? -11.398 13.719 23.047 1 94.5 243 LEU B O 1
ATOM 5247 N N . GLY B 1 244 ? -9.539 12.469 23.219 1 95.06 244 GLY B N 1
ATOM 5248 C CA . GLY B 1 244 ? -9.023 13.297 24.297 1 95.06 244 GLY B CA 1
ATOM 5249 C C . GLY B 1 244 ? -8.836 14.75 23.906 1 95.06 244 GLY B C 1
ATOM 5250 O O . GLY B 1 244 ? -9.164 15.656 24.672 1 95.06 244 GLY B O 1
ATOM 5251 N N . TYR B 1 245 ? -8.383 15.008 22.703 1 96.12 245 TYR B N 1
ATOM 5252 C CA . TYR B 1 245 ? -8.188 16.359 22.203 1 96.12 245 TYR B CA 1
ATOM 5253 C C . TYR B 1 245 ? -9.508 16.969 21.734 1 96.12 245 TYR B C 1
ATOM 5255 O O . TYR B 1 245 ? -9.766 18.156 21.938 1 96.12 245 TYR B O 1
ATOM 5263 N N . LEU B 1 246 ? -10.312 16.125 21.156 1 95.88 246 LEU B N 1
ATOM 5264 C CA . LEU B 1 246 ? -11.594 16.578 20.609 1 95.88 246 LEU B CA 1
ATOM 5265 C C . LEU B 1 246 ? -12.492 17.109 21.719 1 95.88 246 LEU B C 1
ATOM 5267 O O . LEU B 1 246 ? -13.281 18.031 21.5 1 95.88 246 LEU B O 1
ATOM 5271 N N . ASN B 1 247 ? -12.32 16.578 22.891 1 95.25 247 ASN B N 1
ATOM 5272 C CA . ASN B 1 247 ? -13.25 16.891 23.969 1 95.25 247 ASN B CA 1
ATOM 5273 C C . ASN B 1 247 ? -12.727 18.016 24.859 1 95.25 247 ASN B C 1
ATOM 5275 O O . ASN B 1 247 ? -13.258 18.25 25.938 1 95.25 247 ASN B O 1
ATOM 5279 N N . LEU B 1 248 ? -11.742 18.672 24.422 1 96.38 248 LEU B N 1
ATOM 5280 C CA . LEU B 1 248 ? -11.273 19.844 25.156 1 96.38 248 LEU B CA 1
ATOM 5281 C C . LEU B 1 248 ? -12.336 20.938 25.156 1 96.38 248 LEU B C 1
ATOM 5283 O O . LEU B 1 248 ? -13.039 21.125 24.172 1 96.38 248 LEU B O 1
ATOM 5287 N N . PRO B 1 249 ? -12.406 21.75 26.172 1 95.25 249 PRO B N 1
ATOM 5288 C CA . PRO B 1 249 ? -13.469 22.734 26.328 1 95.25 249 PRO B CA 1
ATOM 5289 C C . PRO B 1 249 ? -13.453 23.812 25.25 1 95.25 249 PRO B C 1
ATOM 5291 O O . PRO B 1 249 ? -14.492 24.391 24.922 1 95.25 249 PRO B O 1
ATOM 5294 N N . GLU B 1 250 ? -12.359 24.062 24.656 1 93.69 250 GLU B N 1
ATOM 5295 C CA . GLU B 1 250 ? -12.258 25.125 23.656 1 93.69 250 GLU B CA 1
ATOM 5296 C C . GLU B 1 250 ? -13.078 24.781 22.406 1 93.69 250 GLU B C 1
ATOM 5298 O O . GLU B 1 250 ? -13.375 25.656 21.594 1 93.69 250 GLU B O 1
ATOM 5303 N N . PHE B 1 251 ? -13.508 23.5 22.359 1 95.56 251 PHE B N 1
ATOM 5304 C CA . PHE B 1 251 ? -14.242 23.109 21.172 1 95.56 251 PHE B CA 1
ATOM 5305 C C . PHE B 1 251 ? -15.727 22.938 21.469 1 95.56 251 PHE B C 1
ATOM 5307 O O . PHE B 1 251 ? -16.5 22.547 20.594 1 95.56 251 PHE B O 1
ATOM 5314 N N . ASP B 1 252 ? -16.188 23.234 22.688 1 95 252 ASP B N 1
ATOM 5315 C CA . ASP B 1 252 ? -17.547 23 23.125 1 95 252 ASP B CA 1
ATOM 5316 C C . ASP B 1 252 ? -18.547 23.75 22.25 1 95 252 ASP B C 1
ATOM 5318 O O . ASP B 1 252 ? -19.594 23.203 21.891 1 95 252 ASP B O 1
ATOM 5322 N N . CYS B 1 253 ? -18.188 25 21.922 1 94.44 253 CYS B N 1
ATOM 5323 C CA . CYS B 1 253 ? -19.109 25.781 21.125 1 94.44 253 CYS B CA 1
ATOM 5324 C C . CYS B 1 253 ? -19.328 25.141 19.75 1 94.44 253 CYS B C 1
ATOM 5326 O O . CYS B 1 253 ? -20.453 25.141 19.234 1 94.44 253 CYS B O 1
ATOM 5328 N N . TYR B 1 254 ? -18.312 24.562 19.172 1 95.94 254 TYR B N 1
ATOM 5329 C CA . TYR B 1 254 ? -18.438 23.875 17.875 1 95.94 254 TYR B CA 1
ATOM 5330 C C . TYR B 1 254 ? -19.266 22.609 18.016 1 95.94 254 TYR B C 1
ATOM 5332 O O . TYR B 1 254 ? -20.109 22.312 17.172 1 95.94 254 TYR B O 1
ATOM 5340 N N . HIS B 1 255 ? -19.047 21.891 19.125 1 95.25 255 HIS B N 1
ATOM 5341 C CA . HIS B 1 255 ? -19.734 20.609 19.344 1 95.25 255 HIS B CA 1
ATOM 5342 C C . HIS B 1 255 ? -21.234 20.828 19.484 1 95.25 255 HIS B C 1
ATOM 5344 O O . HIS B 1 255 ? -22.016 19.984 19.047 1 95.25 255 HIS B O 1
ATOM 5350 N N . ARG B 1 256 ? -21.578 21.891 20.047 1 94.69 256 ARG B N 1
ATOM 5351 C CA . ARG B 1 256 ? -23 22.203 20.156 1 94.69 256 ARG B CA 1
ATOM 5352 C C . ARG B 1 256 ? -23.656 22.281 18.781 1 94.69 256 ARG B C 1
ATOM 5354 O O . ARG B 1 256 ? -24.766 21.781 18.594 1 94.69 256 ARG B O 1
ATOM 5361 N N . VAL B 1 257 ? -22.969 22.844 17.891 1 95.81 257 VAL B N 1
ATOM 5362 C CA . VAL B 1 257 ? -23.484 22.953 16.531 1 95.81 257 VAL B CA 1
ATOM 5363 C C . VAL B 1 257 ? -23.438 21.594 15.836 1 95.81 257 VAL B C 1
ATOM 5365 O O . VAL B 1 257 ? -24.391 21.188 15.188 1 95.81 257 VAL B O 1
ATOM 5368 N N . PHE B 1 258 ? -22.328 20.875 16.016 1 95.5 258 PHE B N 1
ATOM 5369 C CA . PHE B 1 258 ? -22.141 19.594 15.367 1 95.5 258 PHE B CA 1
ATOM 5370 C C . PHE B 1 258 ? -23.188 18.594 15.82 1 95.5 258 PHE B C 1
ATOM 5372 O O . PHE B 1 258 ? -23.578 17.703 15.055 1 95.5 258 PHE B O 1
ATOM 5379 N N . ASP B 1 259 ? -23.656 18.734 17.016 1 92.88 259 ASP B N 1
ATOM 5380 C CA . ASP B 1 259 ? -24.703 17.875 17.562 1 92.88 259 ASP B CA 1
ATOM 5381 C C . ASP B 1 259 ? -26 17.984 16.766 1 92.88 259 ASP B C 1
ATOM 5383 O O . ASP B 1 259 ? -26.75 17.016 16.625 1 92.88 259 ASP B O 1
ATOM 5387 N N . LYS B 1 260 ? -26.219 19.156 16.203 1 92.94 260 LYS B N 1
ATOM 5388 C CA . LYS B 1 260 ? -27.422 19.375 15.406 1 92.94 260 LYS B CA 1
ATOM 5389 C C . LYS B 1 260 ? -27.422 18.469 14.172 1 92.94 260 LYS B C 1
ATOM 5391 O O . LYS B 1 260 ? -28.484 18.156 13.625 1 92.94 260 LYS B O 1
ATOM 5396 N N . PHE B 1 261 ? -26.281 18.094 13.766 1 93.06 261 PHE B N 1
ATOM 5397 C CA . PHE B 1 261 ? -26.172 17.312 12.539 1 93.06 261 PHE B CA 1
ATOM 5398 C C . PHE B 1 261 ? -25.922 15.844 12.859 1 93.06 261 PHE B C 1
ATOM 5400 O O . PHE B 1 261 ? -26.078 14.977 11.992 1 93.06 261 PHE B O 1
ATOM 5407 N N . GLY B 1 262 ? -25.516 15.602 14.117 1 89.5 262 GLY B N 1
ATOM 5408 C CA . GLY B 1 262 ? -25.188 14.234 14.492 1 89.5 262 GLY B CA 1
ATOM 5409 C C . GLY B 1 262 ? -23.828 13.789 13.969 1 89.5 262 GLY B C 1
ATOM 5410 O O . GLY B 1 262 ? -23.672 12.641 13.555 1 89.5 262 GLY B O 1
ATOM 5411 N N . PHE B 1 263 ? -22.859 14.68 13.922 1 91.94 263 PHE B N 1
ATOM 5412 C CA . PHE B 1 263 ? -21.531 14.352 13.438 1 91.94 263 PHE B CA 1
ATOM 5413 C C . PHE B 1 263 ? -20.812 13.414 14.406 1 91.94 263 PHE B C 1
ATOM 5415 O O . PHE B 1 263 ? -20.938 13.562 15.625 1 91.94 263 PHE B O 1
ATOM 5422 N N . GLY B 1 264 ? -20.094 12.461 13.852 1 88.5 264 GLY B N 1
ATOM 5423 C CA . GLY B 1 264 ? -19.219 11.609 14.641 1 88.5 264 GLY B CA 1
ATOM 5424 C C . GLY B 1 264 ? -17.844 12.203 14.859 1 88.5 264 GLY B C 1
ATOM 5425 O O . GLY B 1 264 ? -17.578 13.344 14.461 1 88.5 264 GLY B O 1
ATOM 5426 N N . SER B 1 265 ? -16.984 11.461 15.453 1 90.31 265 SER B N 1
ATOM 5427 C CA . SER B 1 265 ? -15.672 11.961 15.828 1 90.31 265 SER B CA 1
ATOM 5428 C C . SER B 1 265 ? -14.836 12.297 14.594 1 90.31 265 SER B C 1
ATOM 5430 O O . SER B 1 265 ? -14.086 13.273 14.594 1 90.31 265 SER B O 1
ATOM 5432 N N . ARG B 1 266 ? -15 11.516 13.555 1 90.12 266 ARG B N 1
ATOM 5433 C CA . ARG B 1 266 ? -14.203 11.75 12.359 1 90.12 266 ARG B CA 1
ATOM 5434 C C . ARG B 1 266 ? -14.641 13.023 11.648 1 90.12 266 ARG B C 1
ATOM 5436 O O . ARG B 1 266 ? -13.805 13.828 11.227 1 90.12 266 ARG B O 1
ATOM 5443 N N . GLU B 1 267 ? -15.93 13.211 11.547 1 93.62 267 GLU B N 1
ATOM 5444 C CA . GLU B 1 267 ? -16.453 14.422 10.938 1 93.62 267 GLU B CA 1
ATOM 5445 C C . GLU B 1 267 ? -16.047 15.664 11.727 1 93.62 267 GLU B C 1
ATOM 5447 O O . GLU B 1 267 ? -15.57 16.641 11.148 1 93.62 267 GLU B O 1
ATOM 5452 N N . ARG B 1 268 ? -16.219 15.57 13.008 1 95.62 268 ARG B N 1
ATOM 5453 C CA . ARG B 1 268 ? -15.867 16.672 13.891 1 95.62 268 ARG B CA 1
ATOM 5454 C C . ARG B 1 268 ? -14.391 17.031 13.758 1 95.62 268 ARG B C 1
ATOM 5456 O O . ARG B 1 268 ? -14.031 18.203 13.602 1 95.62 268 ARG B O 1
ATOM 5463 N N . GLY B 1 269 ? -13.594 15.961 13.781 1 95.75 269 GLY B N 1
ATOM 5464 C CA . GLY B 1 269 ? -12.156 16.172 13.711 1 95.75 269 GLY B CA 1
ATOM 5465 C C . GLY B 1 269 ? -11.711 16.875 12.445 1 95.75 269 GLY B C 1
ATOM 5466 O O . GLY B 1 269 ? -11.031 17.906 12.508 1 95.75 269 GLY B O 1
ATOM 5467 N N . TRP B 1 270 ? -12.125 16.359 11.289 1 95.31 270 TRP B N 1
ATOM 5468 C CA . TRP B 1 270 ? -11.703 16.938 10.023 1 95.31 270 TRP B CA 1
ATOM 5469 C C . TRP B 1 270 ? -12.234 18.359 9.867 1 95.31 270 TRP B C 1
ATOM 5471 O O . TRP B 1 270 ? -11.531 19.234 9.352 1 95.31 270 TRP B O 1
ATOM 5481 N N . LEU B 1 271 ? -13.406 18.609 10.336 1 95.12 271 LEU B N 1
ATOM 5482 C CA . LEU B 1 271 ? -13.977 19.953 10.242 1 95.12 271 LEU B CA 1
ATOM 5483 C C . LEU B 1 271 ? -13.211 20.938 11.117 1 95.12 271 LEU B C 1
ATOM 5485 O O . LEU B 1 271 ? -12.898 22.047 10.688 1 95.12 271 LEU B O 1
ATOM 5489 N N . LEU B 1 272 ? -12.898 20.547 12.281 1 95.62 272 LEU B N 1
ATOM 5490 C CA . LEU B 1 272 ? -12.18 21.438 13.195 1 95.62 272 LEU B CA 1
ATOM 5491 C C . LEU B 1 272 ? -10.82 21.812 12.625 1 95.62 272 LEU B C 1
ATOM 5493 O O . LEU B 1 272 ? -10.359 22.953 12.82 1 95.62 272 LEU B O 1
ATOM 5497 N N . THR B 1 273 ? -10.219 20.859 11.914 1 92.81 273 THR B N 1
ATOM 5498 C CA . THR B 1 273 ? -8.906 21.156 11.336 1 92.81 273 THR B CA 1
ATOM 5499 C C . THR B 1 273 ? -9.016 22.234 10.273 1 92.81 273 THR B C 1
ATOM 5501 O O . THR B 1 273 ? -8.016 22.875 9.922 1 92.81 273 THR B O 1
ATOM 5504 N N . ARG B 1 274 ? -10.203 22.516 9.812 1 90.56 274 ARG B N 1
ATOM 5505 C CA . ARG B 1 274 ? -10.367 23.453 8.703 1 90.56 274 ARG B CA 1
ATOM 5506 C C . ARG B 1 274 ? -10.922 24.781 9.188 1 90.56 274 ARG B C 1
ATOM 5508 O O . ARG B 1 274 ? -10.625 25.828 8.609 1 90.56 274 ARG B O 1
ATOM 5515 N N . ILE B 1 275 ? -11.633 24.812 10.289 1 91.75 275 ILE B N 1
ATOM 5516 C CA . ILE B 1 275 ? -12.469 26 10.5 1 91.75 275 ILE B CA 1
ATOM 5517 C C . ILE B 1 275 ? -12.086 26.672 11.812 1 91.75 275 ILE B C 1
ATOM 5519 O O . ILE B 1 275 ? -12.641 27.719 12.164 1 91.75 275 ILE B O 1
ATOM 5523 N N . VAL B 1 276 ? -11.273 26.141 12.547 1 90.75 276 VAL B N 1
ATOM 5524 C CA . VAL B 1 276 ? -10.914 26.719 13.828 1 90.75 276 VAL B CA 1
ATOM 5525 C C . VAL B 1 276 ? -9.695 27.625 13.664 1 90.75 276 VAL B C 1
ATOM 5527 O O . VAL B 1 276 ? -8.695 27.219 13.062 1 90.75 276 VAL B O 1
ATOM 5530 N N . PRO B 1 277 ? -9.602 28.781 14.18 1 88.88 277 PRO B N 1
ATOM 5531 C CA . PRO B 1 277 ? -10.727 29.406 14.883 1 88.88 277 PRO B CA 1
ATOM 5532 C C . PRO B 1 277 ? -11.703 30.094 13.93 1 88.88 277 PRO B C 1
ATOM 5534 O O . PRO B 1 277 ? -11.305 30.969 13.156 1 88.88 277 PRO B O 1
ATOM 5537 N N . PHE B 1 278 ? -12.945 29.812 14.133 1 90.81 278 PHE B N 1
ATOM 5538 C CA . PHE B 1 278 ? -13.984 30.219 13.188 1 90.81 278 PHE B CA 1
ATOM 5539 C C . PHE B 1 278 ? -14.117 31.734 13.156 1 90.81 278 PHE B C 1
ATOM 5541 O O . PHE B 1 278 ? -14.125 32.344 12.086 1 90.81 278 PHE B O 1
ATOM 5548 N N . ASP B 1 279 ? -14.062 32.406 14.32 1 87 279 ASP B N 1
ATOM 5549 C CA . ASP B 1 279 ? -14.297 33.844 14.422 1 87 279 ASP B CA 1
ATOM 5550 C C . ASP B 1 279 ? -13.156 34.625 13.781 1 87 279 ASP B C 1
ATOM 5552 O O . ASP B 1 279 ? -13.398 35.625 13.094 1 87 279 ASP B O 1
ATOM 5556 N N . GLU B 1 280 ? -12.023 34.156 13.93 1 82.06 280 GLU B N 1
ATOM 5557 C CA . GLU B 1 280 ? -10.859 34.844 13.398 1 82.06 280 GLU B CA 1
ATOM 5558 C C . GLU B 1 280 ? -10.789 34.719 11.875 1 82.06 280 GLU B C 1
ATOM 5560 O O . GLU B 1 280 ? -10.359 35.656 11.188 1 82.06 280 GLU B O 1
ATOM 5565 N N . MET B 1 281 ? -11.266 33.688 11.391 1 83.12 281 MET B N 1
ATOM 5566 C CA . MET B 1 281 ? -11.148 33.406 9.969 1 83.12 281 MET B CA 1
ATOM 5567 C C . MET B 1 281 ? -12.133 34.219 9.148 1 83.12 281 MET B C 1
ATOM 5569 O O . MET B 1 281 ? -11.859 34.562 8 1 83.12 281 MET B O 1
ATOM 5573 N N . PHE B 1 282 ? -13.203 34.562 9.859 1 85.38 282 PHE B N 1
ATOM 5574 C CA . PHE B 1 282 ? -14.258 35.219 9.078 1 85.38 282 PHE B CA 1
ATOM 5575 C C . PHE B 1 282 ? -14.57 36.594 9.625 1 85.38 282 PHE B C 1
ATOM 5577 O O . PHE B 1 282 ? -15.578 37.219 9.266 1 85.38 282 PHE B O 1
ATOM 5584 N N . LYS B 1 283 ? -13.852 37.094 10.555 1 79.69 283 LYS B N 1
ATOM 5585 C CA . LYS B 1 283 ? -14.094 38.344 11.289 1 79.69 283 LYS B CA 1
ATOM 5586 C C . LYS B 1 283 ? -14.398 39.5 10.328 1 79.69 283 LYS B C 1
ATOM 5588 O O . LYS B 1 283 ? -15.32 40.281 10.57 1 79.69 283 LYS B O 1
ATOM 5593 N N . CYS B 1 284 ? -13.75 39.75 9.219 1 81.88 284 CYS B N 1
ATOM 5594 C CA . CYS B 1 284 ? -13.922 40.969 8.414 1 81.88 284 CYS B CA 1
ATOM 5595 C C . CYS B 1 284 ? -14.578 40.625 7.078 1 81.88 284 CYS B C 1
ATOM 5597 O O . CYS B 1 284 ? -14.461 41.406 6.121 1 81.88 284 CYS B O 1
ATOM 5599 N N . LEU B 1 285 ? -15.414 39.594 7.145 1 87 285 LEU B N 1
ATOM 5600 C CA . LEU B 1 285 ? -16.031 39.219 5.879 1 87 285 LEU B CA 1
ATOM 5601 C C . LEU B 1 285 ? -17.547 39.312 5.973 1 87 285 LEU B C 1
ATOM 5603 O O . LEU B 1 285 ? -18.125 38.969 7.004 1 87 285 LEU B O 1
ATOM 5607 N N . PRO B 1 286 ? -18.062 39.844 4.891 1 91.19 286 PRO B N 1
ATOM 5608 C CA . PRO B 1 286 ? -19.516 39.719 4.832 1 91.19 286 PRO B CA 1
ATOM 5609 C C . PRO B 1 286 ? -19.953 38.25 4.793 1 91.19 286 PRO B C 1
ATOM 5611 O O . PRO B 1 286 ? -19.188 37.375 4.355 1 91.19 286 PRO B O 1
ATOM 5614 N N . LYS B 1 287 ? -21.078 38.031 5.273 1 91.69 287 LYS B N 1
ATOM 5615 C CA . LYS B 1 287 ? -21.594 36.656 5.426 1 91.69 287 LYS B CA 1
ATOM 5616 C C . LYS B 1 287 ? -21.5 35.906 4.109 1 91.69 287 LYS B C 1
ATOM 5618 O O . LYS B 1 287 ? -21.141 34.719 4.098 1 91.69 287 LYS B O 1
ATOM 5623 N N . SER B 1 288 ? -21.844 36.531 3.031 1 91.12 288 SER B N 1
ATOM 5624 C CA . SER B 1 288 ? -21.859 35.875 1.733 1 91.12 288 SER B CA 1
ATOM 5625 C C . SER B 1 288 ? -20.453 35.406 1.331 1 91.12 288 SER B C 1
ATOM 5627 O O . SER B 1 288 ? -20.281 34.281 0.849 1 91.12 288 SER B O 1
ATOM 5629 N N . LYS B 1 289 ? -19.531 36.219 1.561 1 90.38 289 LYS B N 1
ATOM 5630 C CA . LYS B 1 289 ? -18.141 35.875 1.229 1 90.38 289 LYS B CA 1
ATOM 5631 C C . LYS B 1 289 ? -17.594 34.844 2.191 1 90.38 289 LYS B C 1
ATOM 5633 O O . LYS B 1 289 ? -16.812 33.969 1.787 1 90.38 289 LYS B O 1
ATOM 5638 N N . ALA B 1 290 ? -17.984 35.031 3.396 1 91.31 290 ALA B N 1
ATOM 5639 C CA . ALA B 1 290 ? -17.562 34.062 4.402 1 91.31 290 ALA B CA 1
ATOM 5640 C C . ALA B 1 290 ? -18.062 32.688 4.062 1 91.31 290 ALA B C 1
ATOM 5642 O O . ALA B 1 290 ? -17.344 31.688 4.211 1 91.31 290 ALA B O 1
ATOM 5643 N N . MET B 1 291 ? -19.25 32.625 3.617 1 92.75 291 MET B N 1
ATOM 5644 C CA . MET B 1 291 ? -19.844 31.359 3.244 1 92.75 291 MET B CA 1
ATOM 5645 C C . MET B 1 291 ? -19.078 30.719 2.086 1 92.75 291 MET B C 1
ATOM 5647 O O . MET B 1 291 ? -18.812 29.516 2.1 1 92.75 291 MET B O 1
ATOM 5651 N N . ARG B 1 292 ? -18.766 31.438 1.128 1 86.38 292 ARG B N 1
ATOM 5652 C CA . ARG B 1 292 ? -18 30.938 -0.011 1 86.38 292 ARG B CA 1
ATOM 5653 C C . ARG B 1 292 ? -16.641 30.391 0.43 1 86.38 292 ARG B C 1
ATOM 5655 O O . ARG B 1 292 ? -16.219 29.328 -0.031 1 86.38 292 ARG B O 1
ATOM 5662 N N . ARG B 1 293 ? -16.016 31.125 1.29 1 86.25 293 ARG B N 1
ATOM 5663 C CA . ARG B 1 293 ? -14.727 30.703 1.817 1 86.25 293 ARG B CA 1
ATOM 5664 C C . ARG B 1 293 ? -14.859 29.406 2.623 1 86.25 293 ARG B C 1
ATOM 5666 O O . ARG B 1 293 ? -14 28.531 2.539 1 86.25 293 ARG B O 1
ATOM 5673 N N . PHE B 1 294 ? -15.883 29.375 3.391 1 91.75 294 PHE B N 1
ATOM 5674 C CA . PHE B 1 294 ? -16.156 28.188 4.184 1 91.75 294 PHE B CA 1
ATOM 5675 C C . PHE B 1 294 ? -16.297 26.969 3.285 1 91.75 294 PHE B C 1
ATOM 5677 O O . PHE B 1 294 ? -15.742 25.906 3.57 1 91.75 294 PHE B O 1
ATOM 5684 N N . ARG B 1 295 ? -16.984 27.125 2.219 1 89.38 295 ARG B N 1
ATOM 5685 C CA . ARG B 1 295 ? -17.172 26.031 1.264 1 89.38 295 ARG B CA 1
ATOM 5686 C C . ARG B 1 295 ? -15.836 25.594 0.669 1 89.38 295 ARG B C 1
ATOM 5688 O O . ARG B 1 295 ? -15.602 24.406 0.476 1 89.38 295 ARG B O 1
ATOM 5695 N N . GLN B 1 296 ? -15.047 26.484 0.408 1 85.62 296 GLN B N 1
ATOM 5696 C CA . GLN B 1 296 ? -13.719 26.188 -0.131 1 85.62 296 GLN B CA 1
ATOM 5697 C C . GLN B 1 296 ? -12.883 25.406 0.881 1 85.62 296 GLN B C 1
ATOM 5699 O O . GLN B 1 296 ? -12.156 24.484 0.517 1 85.62 296 GLN B O 1
ATOM 5704 N N . LEU B 1 297 ? -12.977 25.812 2.094 1 86.56 297 LEU B N 1
ATOM 5705 C CA . LEU B 1 297 ? -12.219 25.141 3.154 1 86.56 297 LEU B CA 1
ATOM 5706 C C . LEU B 1 297 ? -12.664 23.703 3.316 1 86.56 297 LEU B C 1
ATOM 5708 O O . LEU B 1 297 ? -11.867 22.844 3.693 1 86.56 297 LEU B O 1
ATOM 5712 N N . CYS B 1 298 ? -13.898 23.438 2.955 1 90.12 298 CYS B N 1
ATOM 5713 C CA . CYS B 1 298 ? -14.438 22.094 3.078 1 90.12 298 CYS B CA 1
ATOM 5714 C C . CYS B 1 298 ? -14.195 21.297 1.807 1 90.12 298 CYS B C 1
ATOM 5716 O O . CYS B 1 298 ? -14.641 20.156 1.694 1 90.12 298 CYS B O 1
ATOM 5718 N N . GLY B 1 299 ? -13.523 21.859 0.886 1 86.38 299 GLY B N 1
ATOM 5719 C CA . GLY B 1 299 ? -13.203 21.172 -0.36 1 86.38 299 GLY B CA 1
ATOM 5720 C C . GLY B 1 299 ? -14.328 21.234 -1.373 1 86.38 299 GLY B C 1
ATOM 5721 O O . GLY B 1 299 ? -14.359 20.453 -2.324 1 86.38 299 GLY B O 1
ATOM 5722 N N . LEU B 1 300 ? -15.25 22.031 -1.189 1 84.19 300 LEU B N 1
ATOM 5723 C CA . LEU B 1 300 ? -16.422 22.078 -2.051 1 84.19 300 LEU B CA 1
ATOM 5724 C C . LEU B 1 300 ? -16.438 23.359 -2.873 1 84.19 300 LEU B C 1
ATOM 5726 O O . LEU B 1 300 ? -17.5 23.781 -3.357 1 84.19 300 LEU B O 1
ATOM 5730 N N . GLY B 1 301 ? -15.25 23.969 -2.945 1 76.62 301 GLY B N 1
ATOM 5731 C CA . GLY B 1 301 ? -15.141 25.188 -3.74 1 76.62 301 GLY B CA 1
ATOM 5732 C C . GLY B 1 301 ? -15.031 24.906 -5.23 1 76.62 301 GLY B C 1
ATOM 5733 O O . GLY B 1 301 ? -14.5 23.875 -5.641 1 76.62 301 GLY B O 1
ATOM 5734 N N . ALA B 1 302 ? -15.781 25.531 -6.094 1 63.88 302 ALA B N 1
ATOM 5735 C CA . ALA B 1 302 ? -15.688 25.391 -7.543 1 63.88 302 ALA B CA 1
ATOM 5736 C C . ALA B 1 302 ? -14.633 26.344 -8.109 1 63.88 302 ALA B C 1
ATOM 5738 O O . ALA B 1 302 ? -14.461 27.453 -7.625 1 63.88 302 ALA B O 1
ATOM 5739 N N . THR B 1 303 ? -13.523 25.75 -8.672 1 58.28 303 THR B N 1
ATOM 5740 C CA . THR B 1 303 ? -12.641 26.641 -9.398 1 58.28 303 THR B CA 1
ATOM 5741 C C . THR B 1 303 ? -13.188 26.938 -10.797 1 58.28 303 THR B C 1
ATOM 5743 O O . THR B 1 303 ? -13.609 26.016 -11.5 1 58.28 303 THR B O 1
ATOM 5746 N N . GLN B 1 304 ? -13.719 28.125 -10.969 1 53.78 304 GLN B N 1
ATOM 5747 C CA . GLN B 1 304 ? -14.203 28.531 -12.281 1 53.78 304 GLN B CA 1
ATOM 5748 C C . GLN B 1 304 ? -13.047 28.906 -13.211 1 53.78 304 GLN B C 1
ATOM 5750 O O . GLN B 1 304 ? -12.164 29.672 -12.828 1 53.78 304 GLN B O 1
ATOM 5755 N N . VAL B 1 305 ? -12.664 27.938 -14.016 1 50.38 305 VAL B N 1
ATOM 5756 C CA . VAL B 1 305 ? -11.711 28.344 -15.047 1 50.38 305 VAL B CA 1
ATOM 5757 C C . VAL B 1 305 ? -12.461 28.953 -16.219 1 50.38 305 VAL B C 1
ATOM 5759 O O . VAL B 1 305 ? -13.32 28.312 -16.828 1 50.38 305 VAL B O 1
ATOM 5762 N N . GLN B 1 306 ? -12.781 30.297 -16.141 1 48.03 306 GLN B N 1
ATOM 5763 C CA . GLN B 1 306 ? -13.391 30.969 -17.281 1 48.03 306 GLN B CA 1
ATOM 5764 C C . GLN B 1 306 ? -12.352 31.281 -18.344 1 48.03 306 GLN B C 1
ATOM 5766 O O . GLN B 1 306 ? -11.305 31.875 -18.047 1 48.03 306 GLN B O 1
ATOM 5771 N N . SER B 1 307 ? -12.219 30.328 -19.172 1 47.06 307 SER B N 1
ATOM 5772 C CA . SER B 1 307 ? -11.5 30.812 -20.344 1 47.06 307 SER B CA 1
ATOM 5773 C C . SER B 1 307 ? -12.445 31.469 -21.344 1 47.06 307 SER B C 1
ATOM 5775 O O . SER B 1 307 ? -13.664 31.25 -21.281 1 47.06 307 SER B O 1
ATOM 5777 N N . GLY B 1 308 ? -12.18 32.688 -21.953 1 46.84 308 GLY B N 1
ATOM 5778 C CA . GLY B 1 308 ? -13 33.312 -22.969 1 46.84 308 GLY B CA 1
ATOM 5779 C C . GLY B 1 308 ? -13.953 32.344 -23.656 1 46.84 308 GLY B C 1
ATOM 5780 O O . GLY B 1 308 ? -15.102 32.688 -23.938 1 46.84 308 GLY B O 1
ATOM 5781 N N . GLN B 1 309 ? -13.523 31.422 -24.391 1 44.56 309 GLN B N 1
ATOM 5782 C CA . GLN B 1 309 ? -14.375 30.547 -25.172 1 44.56 309 GLN B CA 1
ATOM 5783 C C . GLN B 1 309 ? -14.891 29.375 -24.344 1 44.56 309 GLN B C 1
ATOM 5785 O O . GLN B 1 309 ? -15.898 28.75 -24.688 1 44.56 309 GLN B O 1
ATOM 5790 N N . ALA B 1 310 ? -14.164 28.594 -23.766 1 46.38 310 ALA B N 1
ATOM 5791 C CA . ALA B 1 310 ? -14.625 27.359 -23.141 1 46.38 310 ALA B CA 1
ATOM 5792 C C . ALA B 1 310 ? -14.68 27.484 -21.625 1 46.38 310 ALA B C 1
ATOM 5794 O O . ALA B 1 310 ? -13.805 28.094 -21.016 1 46.38 310 ALA B O 1
ATOM 5795 N N . ASP B 1 311 ? -15.875 27.5 -21 1 44.62 311 ASP B N 1
ATOM 5796 C CA . ASP B 1 311 ? -16.109 27.406 -19.562 1 44.62 311 ASP B CA 1
ATOM 5797 C C . ASP B 1 311 ? -15.695 26.031 -19.031 1 44.62 311 ASP B C 1
ATOM 5799 O O . ASP B 1 311 ? -16.344 25.031 -19.328 1 44.62 311 ASP B O 1
ATOM 5803 N N . THR B 1 312 ? -14.484 25.594 -19.172 1 45.34 312 THR B N 1
ATOM 5804 C CA . THR B 1 312 ? -14.07 24.234 -18.859 1 45.34 312 THR B CA 1
ATOM 5805 C C . THR B 1 312 ? -14.414 23.875 -17.422 1 45.34 312 THR B C 1
ATOM 5807 O O . THR B 1 312 ? -14.68 24.766 -16.609 1 45.34 312 THR B O 1
ATOM 5810 N N . ARG B 1 313 ? -13.844 22.469 -16.953 1 49.22 313 ARG B N 1
ATOM 5811 C CA . ARG B 1 313 ? -14.055 21.531 -15.867 1 49.22 313 ARG B CA 1
ATOM 5812 C C . ARG B 1 313 ? -13.688 22.141 -14.523 1 49.22 313 ARG B C 1
ATOM 5814 O O . ARG B 1 313 ? -12.633 22.75 -14.391 1 49.22 313 ARG B O 1
ATOM 5821 N N . SER B 1 314 ? -14.672 22.422 -13.695 1 46.88 314 SER B N 1
ATOM 5822 C CA . SER B 1 314 ? -14.539 22.891 -12.32 1 46.88 314 SER B CA 1
ATOM 5823 C C . SER B 1 314 ? -13.852 21.844 -11.445 1 46.88 314 SER B C 1
ATOM 5825 O O . SER B 1 314 ? -14.203 20.656 -11.492 1 46.88 314 SER B O 1
ATOM 5827 N N . SER B 1 315 ? -12.508 21.938 -11.273 1 54.12 315 SER B N 1
ATOM 5828 C CA . SER B 1 315 ? -11.875 21.062 -10.289 1 54.12 315 SER B CA 1
ATOM 5829 C C . SER B 1 315 ? -12.094 21.594 -8.867 1 54.12 315 SER B C 1
ATOM 5831 O O . SER B 1 315 ? -12.25 22.797 -8.664 1 54.12 315 SER B O 1
ATOM 5833 N N . PHE B 1 316 ? -12.484 20.703 -7.887 1 53.94 316 PHE B N 1
ATOM 5834 C CA . PHE B 1 316 ? -12.656 21.062 -6.484 1 53.94 316 PHE B CA 1
ATOM 5835 C C . PHE B 1 316 ? -11.344 21.531 -5.883 1 53.94 316 PHE B C 1
ATOM 5837 O O . PHE B 1 316 ? -10.273 21 -6.199 1 53.94 316 PHE B O 1
ATOM 5844 N N . THR B 1 317 ? -11.414 22.672 -5.25 1 59.88 317 THR B N 1
ATOM 5845 C CA . THR B 1 317 ? -10.273 23.188 -4.496 1 59.88 317 THR B CA 1
ATOM 5846 C C . THR B 1 317 ? -10.508 23.031 -2.996 1 59.88 317 THR B C 1
ATOM 5848 O O . THR B 1 317 ? -11.656 22.953 -2.547 1 59.88 317 THR B O 1
ATOM 5851 N N . GLY B 1 318 ? -9.516 22.672 -2.307 1 67.94 318 GLY B N 1
ATOM 5852 C CA . GLY B 1 318 ? -9.586 22.578 -0.859 1 67.94 318 GLY B CA 1
ATOM 5853 C C . GLY B 1 318 ? -9.164 21.219 -0.332 1 67.94 318 GLY B C 1
ATOM 5854 O O . GLY B 1 318 ? -8.445 20.484 -1.007 1 67.94 318 GLY B O 1
ATOM 5855 N N . SER B 1 319 ? -9.656 21 0.87 1 79.38 319 SER B N 1
ATOM 5856 C CA . SER B 1 319 ? -9.227 19.797 1.557 1 79.38 319 SER B CA 1
ATOM 5857 C C . SER B 1 319 ? -9.969 18.562 1.027 1 79.38 319 SER B C 1
ATOM 5859 O O . SER B 1 319 ? -11.188 18.469 1.143 1 79.38 319 SER B O 1
ATOM 5861 N N . LYS B 1 320 ? -9.234 17.688 0.479 1 86 320 LYS B N 1
ATOM 5862 C CA . LYS B 1 320 ? -9.812 16.438 -0.021 1 86 320 LYS B CA 1
ATOM 5863 C C . LYS B 1 320 ? -10.406 15.617 1.118 1 86 320 LYS B C 1
ATOM 5865 O O . LYS B 1 320 ? -11.445 14.969 0.953 1 86 320 LYS B O 1
ATOM 5870 N N . GLU B 1 321 ? -9.82 15.688 2.266 1 90.06 321 GLU B N 1
ATOM 5871 C CA . GLU B 1 321 ? -10.281 14.906 3.412 1 90.06 321 GLU B CA 1
ATOM 5872 C C . GLU B 1 321 ? -11.617 15.422 3.932 1 90.06 321 GLU B C 1
ATOM 5874 O O . GLU B 1 321 ? -12.523 14.633 4.234 1 90.06 321 GLU B O 1
ATOM 5879 N N . ALA B 1 322 ? -11.695 16.703 4.008 1 90.12 322 ALA B N 1
ATOM 5880 C CA . ALA B 1 322 ? -12.945 17.297 4.473 1 90.12 322 ALA B CA 1
ATOM 5881 C C . ALA B 1 322 ? -14.086 17 3.498 1 90.12 322 ALA B C 1
ATOM 5883 O O . ALA B 1 322 ? -15.188 16.656 3.912 1 90.12 322 ALA B O 1
ATOM 5884 N N . ARG B 1 323 ? -13.836 17.125 2.258 1 90.38 323 ARG B N 1
ATOM 5885 C CA . ARG B 1 323 ? -14.828 16.844 1.236 1 90.38 323 ARG B CA 1
ATOM 5886 C C . ARG B 1 323 ? -15.297 15.391 1.328 1 90.38 323 ARG B C 1
ATOM 5888 O O . ARG B 1 323 ? -16.5 15.117 1.337 1 90.38 323 ARG B O 1
ATOM 5895 N N . SER B 1 324 ? -14.32 14.57 1.377 1 93.31 324 SER B N 1
ATOM 5896 C CA . SER B 1 324 ? -14.625 13.148 1.442 1 93.31 324 SER B CA 1
ATOM 5897 C C . SER B 1 324 ? -15.43 12.812 2.695 1 93.31 324 SER B C 1
ATOM 5899 O O . SER B 1 324 ? -16.344 11.984 2.65 1 93.31 324 SER B O 1
ATOM 5901 N N . THR B 1 325 ? -15.07 13.383 3.738 1 91.88 325 THR B N 1
ATOM 5902 C CA . THR B 1 325 ? -15.75 13.141 5.004 1 91.88 325 THR B CA 1
ATOM 5903 C C . THR B 1 325 ? -17.203 13.594 4.93 1 91.88 325 THR B C 1
ATOM 5905 O O . THR B 1 325 ? -18.109 12.883 5.375 1 91.88 325 THR B O 1
ATOM 5908 N N . LEU B 1 326 ? -17.438 14.773 4.398 1 92.31 326 LEU B N 1
ATOM 5909 C CA . LEU B 1 326 ? -18.797 15.281 4.266 1 92.31 326 LEU B CA 1
ATOM 5910 C C . LEU B 1 326 ? -19.609 14.422 3.299 1 92.31 326 LEU B C 1
ATOM 5912 O O . LEU B 1 326 ? -20.781 14.133 3.549 1 92.31 326 LEU B O 1
ATOM 5916 N N . HIS B 1 327 ? -18.984 14.016 2.293 1 93.5 327 HIS B N 1
ATOM 5917 C CA . HIS B 1 327 ? -19.641 13.141 1.331 1 93.5 327 HIS B CA 1
ATOM 5918 C C . HIS B 1 327 ? -20.031 11.812 1.976 1 93.5 327 HIS B C 1
ATOM 5920 O O . HIS B 1 327 ? -21.156 11.336 1.775 1 93.5 327 HIS B O 1
ATOM 5926 N N . GLN B 1 328 ? -19.125 11.289 2.688 1 91.75 328 GLN B N 1
ATOM 5927 C CA . GLN B 1 328 ? -19.406 10.031 3.367 1 91.75 328 GLN B CA 1
ATOM 5928 C C . GLN B 1 328 ? -20.547 10.195 4.375 1 91.75 328 GLN B C 1
ATOM 5930 O O . GLN B 1 328 ? -21.344 9.273 4.57 1 91.75 328 GLN B O 1
ATOM 5935 N N . PHE B 1 329 ? -20.516 11.25 5.043 1 92.12 329 PHE B N 1
ATOM 5936 C CA . PHE B 1 329 ? -21.609 11.523 5.977 1 92.12 329 PHE B CA 1
ATOM 5937 C C . PHE B 1 329 ? -22.953 11.547 5.25 1 92.12 329 PHE B C 1
ATOM 5939 O O . PHE B 1 329 ? -23.922 10.984 5.738 1 92.12 329 PHE B O 1
ATOM 5946 N N . VAL B 1 330 ? -23 12.188 4.086 1 92.88 330 VAL B N 1
ATOM 5947 C CA . VAL B 1 330 ? -24.219 12.273 3.293 1 92.88 330 VAL B CA 1
ATOM 5948 C C . VAL B 1 330 ? -24.688 10.875 2.893 1 92.88 330 VAL B C 1
ATOM 5950 O O . VAL B 1 330 ? -25.859 10.531 3.033 1 92.88 330 VAL B O 1
ATOM 5953 N N . VAL B 1 331 ? -23.75 10.062 2.473 1 91.12 331 VAL B N 1
ATOM 5954 C CA . VAL B 1 331 ? -24.094 8.719 2 1 91.12 331 VAL B CA 1
ATOM 5955 C C . VAL B 1 331 ? -24.547 7.859 3.174 1 91.12 331 VAL B C 1
ATOM 5957 O O . VAL B 1 331 ? -25.594 7.203 3.1 1 91.12 331 VAL B O 1
ATOM 5960 N N . ARG B 1 332 ? -23.891 7.949 4.219 1 86.69 332 ARG B N 1
ATOM 5961 C CA . ARG B 1 332 ? -24.172 7.055 5.34 1 86.69 332 ARG B CA 1
ATOM 5962 C C . ARG B 1 332 ? -25.359 7.547 6.152 1 86.69 332 ARG B C 1
ATOM 5964 O O . ARG B 1 332 ? -26.297 6.785 6.41 1 86.69 332 ARG B O 1
ATOM 5971 N N . ALA B 1 333 ? -25.297 8.781 6.547 1 86.5 333 ALA B N 1
ATOM 5972 C CA . ALA B 1 333 ? -26.266 9.297 7.512 1 86.5 333 ALA B CA 1
ATOM 5973 C C . ALA B 1 333 ? -27.516 9.805 6.805 1 86.5 333 ALA B C 1
ATOM 5975 O O . ALA B 1 333 ? -28.641 9.562 7.266 1 86.5 333 ALA B O 1
ATOM 5976 N N . ILE B 1 334 ? -27.359 10.43 5.719 1 88.38 334 ILE B N 1
ATOM 5977 C CA . ILE B 1 334 ? -28.484 11.102 5.086 1 88.38 334 ILE B CA 1
ATOM 5978 C C . ILE B 1 334 ? -29.156 10.148 4.098 1 88.38 334 ILE B C 1
ATOM 5980 O O . ILE B 1 334 ? -30.391 9.977 4.125 1 88.38 334 ILE B O 1
ATOM 5984 N N . GLU B 1 335 ? -28.375 9.5 3.262 1 88.19 335 GLU B N 1
ATOM 5985 C CA . GLU B 1 335 ? -28.906 8.617 2.227 1 88.19 335 GLU B CA 1
ATOM 5986 C C . GLU B 1 335 ? -29.391 7.301 2.818 1 88.19 335 GLU B C 1
ATOM 5988 O O . GLU B 1 335 ? -30.531 6.895 2.604 1 88.19 335 GLU B O 1
ATOM 5993 N N . LYS B 1 336 ? -28.5 6.582 3.574 1 82.06 336 LYS B N 1
ATOM 5994 C CA . LYS B 1 336 ? -28.797 5.242 4.07 1 82.06 336 LYS B CA 1
ATOM 5995 C C . LYS B 1 336 ? -29.453 5.301 5.449 1 82.06 336 LYS B C 1
ATOM 5997 O O . LYS B 1 336 ? -30.172 4.375 5.844 1 82.06 336 LYS B O 1
ATOM 6002 N N . GLY B 1 337 ? -29.328 6.379 6.098 1 71.06 337 GLY B N 1
ATOM 6003 C CA . GLY B 1 337 ? -29.906 6.531 7.43 1 71.06 337 GLY B CA 1
ATOM 6004 C C . GLY B 1 337 ? -29.203 5.684 8.477 1 71.06 337 GLY B C 1
ATOM 6005 O O . GLY B 1 337 ? -29.812 5.277 9.469 1 71.06 337 GLY B O 1
ATOM 6006 N N . THR B 1 338 ? -28.031 5.109 8.156 1 58.53 338 THR B N 1
ATOM 6007 C CA . THR B 1 338 ? -27.297 4.285 9.109 1 58.53 338 THR B CA 1
ATOM 6008 C C . THR B 1 338 ? -26.406 5.148 10 1 58.53 338 THR B C 1
ATOM 6010 O O . THR B 1 338 ? -25.938 6.207 9.57 1 58.53 338 THR B O 1
ATOM 6013 N N . HIS B 1 339 ? -26.734 5.336 11.281 1 49.53 339 HIS B N 1
ATOM 6014 C CA . HIS B 1 339 ? -25.891 6.109 12.18 1 49.53 339 HIS B CA 1
ATOM 6015 C C . HIS B 1 339 ? -24.672 5.301 12.617 1 49.53 339 HIS B C 1
ATOM 6017 O O . HIS B 1 339 ? -24.75 4.082 12.781 1 49.53 339 HIS B O 1
ATOM 6023 N N . ARG B 1 340 ? -23.516 5.734 12.484 1 44.66 340 ARG B N 1
ATOM 6024 C CA . ARG B 1 340 ? -22.453 5.203 13.336 1 44.66 340 ARG B CA 1
ATOM 6025 C C . ARG B 1 340 ? -22.734 5.477 14.805 1 44.66 340 ARG B C 1
ATOM 6027 O O . ARG B 1 340 ? -22.469 6.574 15.305 1 44.66 340 ARG B O 1
ATOM 6034 N N . GLU B 1 341 ? -23.875 5.359 15.336 1 39.09 341 GLU B N 1
ATOM 6035 C CA . GLU B 1 341 ? -24.047 5.844 16.703 1 39.09 341 GLU B CA 1
ATOM 6036 C C . GLU B 1 341 ? -23.016 5.227 17.641 1 39.09 341 GLU B C 1
ATOM 6038 O O . GLU B 1 341 ? -22.906 4 17.734 1 39.09 341 GLU B O 1
ATOM 6043 N N . GLN B 1 342 ? -21.875 5.73 17.656 1 37.16 342 GLN B N 1
ATOM 6044 C CA . GLN B 1 342 ? -21.203 5.473 18.938 1 37.16 342 GLN B CA 1
ATOM 6045 C C . GLN B 1 342 ? -22 6.059 20.094 1 37.16 342 GLN B C 1
ATOM 6047 O O . GLN B 1 342 ? -21.984 7.27 20.328 1 37.16 342 GLN B O 1
ATOM 6052 N N . LYS B 1 343 ? -23.297 5.828 20.406 1 33.09 343 LYS B N 1
ATOM 6053 C CA . LYS B 1 343 ? -23.562 6.375 21.734 1 33.09 343 LYS B CA 1
ATOM 6054 C C . LYS B 1 343 ? -22.578 5.855 22.766 1 33.09 343 LYS B C 1
ATOM 6056 O O . LYS B 1 343 ? -22.109 4.719 22.656 1 33.09 343 LYS B O 1
ATOM 6061 N N . PRO B 1 344 ? -22.016 6.688 23.641 1 33.44 344 PRO B N 1
ATOM 6062 C CA . PRO B 1 344 ? -21.203 6.086 24.703 1 33.44 344 PRO B CA 1
ATOM 6063 C C . PRO B 1 344 ? -21.781 4.766 25.203 1 33.44 344 PRO B C 1
ATOM 6065 O O . PRO B 1 344 ? -21.031 3.883 25.625 1 33.44 344 PRO B O 1
ATOM 6068 N N . GLY B 1 345 ? -23.125 4.824 25.859 1 27.44 345 GLY B N 1
ATOM 6069 C CA . GLY B 1 345 ? -23.812 3.814 26.641 1 27.44 345 GLY B CA 1
ATOM 6070 C C . GLY B 1 345 ? -24.391 2.695 25.797 1 27.44 345 GLY B C 1
ATOM 6071 O O . GLY B 1 345 ? -24.859 2.928 24.672 1 27.44 345 GLY B O 1
ATOM 6072 N N . GLY B 1 346 ? -24 1.372 25.797 1 32.19 346 GLY B N 1
ATOM 6073 C CA . GLY B 1 346 ? -24.25 -0.009 25.422 1 32.19 346 GLY B CA 1
ATOM 6074 C C . GLY B 1 346 ? -25.406 -0.158 24.453 1 32.19 346 GLY B C 1
ATOM 6075 O O . GLY B 1 346 ? -25.875 -1.271 24.188 1 32.19 346 GLY B O 1
ATOM 6076 N N . GLY B 1 347 ? -26.453 0.792 24.375 1 32.75 347 GLY B N 1
ATOM 6077 C CA . GLY B 1 347 ? -27.703 0.276 23.828 1 32.75 347 GLY B CA 1
ATOM 6078 C C . GLY B 1 347 ? -27.625 -0.073 22.359 1 32.75 347 GLY B C 1
ATOM 6079 O O . GLY B 1 347 ? -26.625 0.233 21.703 1 32.75 347 GLY B O 1
ATOM 6080 N N . ALA B 1 348 ? -28.797 -0.808 21.812 1 31.8 348 ALA B N 1
ATOM 6081 C CA . ALA B 1 348 ? -29.188 -1.481 20.578 1 31.8 348 ALA B CA 1
ATOM 6082 C C . ALA B 1 348 ? -28.984 -0.568 19.359 1 31.8 348 ALA B C 1
ATOM 6084 O O . ALA B 1 348 ? -29.094 0.655 19.484 1 31.8 348 ALA B O 1
ATOM 6085 N N . ILE B 1 349 ? -28.219 -0.979 18.406 1 37.09 349 ILE B N 1
ATOM 6086 C CA . ILE B 1 349 ? -28.078 -0.48 17.047 1 37.09 349 ILE B CA 1
ATOM 6087 C C . ILE B 1 349 ? -29.453 -0.106 16.484 1 37.09 349 ILE B C 1
ATOM 6089 O O . ILE B 1 349 ? -30.375 -0.92 16.516 1 37.09 349 ILE B O 1
ATOM 6093 N N . ALA B 1 350 ? -29.906 1.111 16.641 1 35.56 350 ALA B N 1
ATOM 6094 C CA . ALA B 1 350 ? -31.156 1.481 16 1 35.56 350 ALA B CA 1
ATOM 6095 C C . ALA B 1 350 ? -31.25 0.922 14.586 1 35.56 350 ALA B C 1
ATOM 6097 O O . ALA B 1 350 ? -30.312 1.08 13.797 1 35.56 350 ALA B O 1
ATOM 6098 N N . THR B 1 351 ? -31.891 -0.202 14.383 1 35.84 351 THR B N 1
ATOM 6099 C CA . THR B 1 351 ? -32.219 -0.963 13.188 1 35.84 351 THR B CA 1
ATOM 6100 C C . THR B 1 351 ? -32.75 -0.043 12.086 1 35.84 351 THR B C 1
ATOM 6102 O O . THR B 1 351 ? -32.906 -0.47 10.945 1 35.84 351 THR B O 1
ATOM 6105 N N . THR B 1 352 ? -33.688 0.9 12.383 1 39.09 352 THR B N 1
ATOM 6106 C CA . THR B 1 352 ? -34.375 1.47 11.227 1 39.09 352 THR B CA 1
ATOM 6107 C C . THR B 1 352 ? -33.5 2.535 10.562 1 39.09 352 THR B C 1
ATOM 6109 O O . THR B 1 352 ? -32.969 3.42 11.234 1 39.09 352 THR B O 1
ATOM 6112 N N . PRO B 1 353 ? -33.188 2.406 9.242 1 42.12 353 PRO B N 1
ATOM 6113 C CA . PRO B 1 353 ? -32.281 3.227 8.43 1 42.12 353 PRO B CA 1
ATOM 6114 C C . PRO B 1 353 ? -32.312 4.703 8.812 1 42.12 353 PRO B C 1
ATOM 6116 O O . PRO B 1 353 ? -31.281 5.375 8.82 1 42.12 353 PRO B O 1
ATOM 6119 N N . TYR B 1 354 ? -33.562 5.336 9.031 1 44.47 354 TYR B N 1
ATOM 6120 C CA . TYR B 1 354 ? -33.719 6.781 9.133 1 44.47 354 TYR B CA 1
ATOM 6121 C C . TYR B 1 354 ? -33.75 7.223 10.594 1 44.47 354 TYR B C 1
ATOM 6123 O O . TYR B 1 354 ? -33.781 8.422 10.891 1 44.47 354 TYR B O 1
ATOM 6131 N N . ASP B 1 355 ? -33.781 6.297 11.453 1 51.47 355 ASP B N 1
ATOM 6132 C CA . ASP B 1 355 ? -33.969 6.68 12.844 1 51.47 355 ASP B CA 1
ATOM 6133 C C . ASP B 1 355 ? -32.688 7.262 13.445 1 51.47 355 ASP B C 1
ATOM 6135 O O . ASP B 1 355 ? -32.75 7.906 14.5 1 51.47 355 ASP B O 1
ATOM 6139 N N . CYS B 1 356 ? -31.578 7.215 12.672 1 59.81 356 CYS B N 1
ATOM 6140 C CA . CYS B 1 356 ? -30.359 7.594 13.375 1 59.81 356 CYS B CA 1
ATOM 6141 C C . CYS B 1 356 ? -29.953 9.023 13.031 1 59.81 356 CYS B C 1
ATOM 6143 O O . CYS B 1 356 ? -28.984 9.547 13.578 1 59.81 356 CYS B O 1
ATOM 6145 N N . LEU B 1 357 ? -30.828 9.664 12.234 1 73.12 357 LEU B N 1
ATOM 6146 C CA . LEU B 1 357 ? -30.516 11.055 11.891 1 73.12 357 LEU B CA 1
ATOM 6147 C C . LEU B 1 357 ? -30.984 12 12.992 1 73.12 357 LEU B C 1
ATOM 6149 O O . LEU B 1 357 ? -32.062 11.797 13.578 1 73.12 357 LEU B O 1
ATOM 6153 N N . SER B 1 358 ? -30.219 12.977 13.211 1 78.19 358 SER B N 1
ATOM 6154 C CA . SER B 1 358 ? -30.594 14 14.188 1 78.19 358 SER B CA 1
ATOM 6155 C C . SER B 1 358 ? -31.969 14.57 13.891 1 78.19 358 SER B C 1
ATOM 6157 O O . SER B 1 358 ? -32.375 14.695 12.727 1 78.19 358 SER B O 1
ATOM 6159 N N . LYS B 1 359 ? -32.688 14.852 14.961 1 83 359 LYS B N 1
ATOM 6160 C CA . LYS B 1 359 ? -34.031 15.406 14.812 1 83 359 LYS B CA 1
ATOM 6161 C C . LYS B 1 359 ? -34 16.922 14.727 1 83 359 LYS B C 1
ATOM 6163 O O . LYS B 1 359 ? -35.031 17.578 14.656 1 83 359 LYS B O 1
ATOM 6168 N N . SER B 1 360 ? -32.906 17.422 14.641 1 89.62 360 SER B N 1
ATOM 6169 C CA . SER B 1 360 ? -32.75 18.859 14.531 1 89.62 360 SER B CA 1
ATOM 6170 C C . SER B 1 360 ? -33.281 19.375 13.203 1 89.62 360 SER B C 1
ATOM 6172 O O . SER B 1 360 ? -33.375 18.625 12.227 1 89.62 360 SER B O 1
ATOM 6174 N N . PRO B 1 361 ? -33.719 20.672 13.234 1 92.12 361 PRO B N 1
ATOM 6175 C CA . PRO B 1 361 ? -34.188 21.25 11.969 1 92.12 361 PRO B CA 1
ATOM 6176 C C . PRO B 1 361 ? -33.125 21.219 10.883 1 92.12 361 PRO B C 1
ATOM 6178 O O . PRO B 1 361 ? -33.438 21.062 9.703 1 92.12 361 PRO B O 1
ATOM 6181 N N . GLU B 1 362 ? -31.906 21.391 11.234 1 91.94 362 GLU B N 1
ATOM 6182 C CA . GLU B 1 362 ? -30.812 21.375 10.273 1 91.94 362 GLU B CA 1
ATOM 6183 C C . GLU B 1 362 ? -30.719 20.031 9.57 1 91.94 362 GLU B C 1
ATOM 6185 O O . GLU B 1 362 ? -30.688 19.969 8.336 1 91.94 362 GLU B O 1
ATOM 6190 N N . ALA B 1 363 ? -30.734 18.969 10.336 1 90.44 363 ALA B N 1
ATOM 6191 C CA . ALA B 1 363 ? -30.609 17.625 9.781 1 90.44 363 ALA B CA 1
ATOM 6192 C C . ALA B 1 363 ? -31.828 17.25 8.953 1 90.44 363 ALA B C 1
ATOM 6194 O O . ALA B 1 363 ? -31.703 16.641 7.883 1 90.44 363 ALA B O 1
ATOM 6195 N N . GLN B 1 364 ? -32.969 17.625 9.406 1 90 364 GLN B N 1
ATOM 6196 C CA . GLN B 1 364 ? -34.188 17.312 8.695 1 90 364 GLN B CA 1
ATOM 6197 C C . GLN B 1 364 ? -34.281 18.047 7.367 1 90 364 GLN B C 1
ATOM 6199 O O . GLN B 1 364 ? -34.781 17.516 6.371 1 90 364 GLN B O 1
ATOM 6204 N N . SER B 1 365 ? -33.875 19.266 7.422 1 92.88 365 SER B N 1
ATOM 6205 C CA . SER B 1 365 ? -33.875 20.047 6.188 1 92.88 365 SER B CA 1
ATOM 6206 C C . SER B 1 365 ? -32.969 19.422 5.148 1 92.88 365 SER B C 1
ATOM 6208 O O . SER B 1 365 ? -33.25 19.453 3.949 1 92.88 365 SER B O 1
ATOM 6210 N N . LEU B 1 366 ? -31.875 18.906 5.598 1 93.25 366 LEU B N 1
ATOM 6211 C CA . LEU B 1 366 ? -30.922 18.266 4.695 1 93.25 366 LEU B CA 1
ATOM 6212 C C . LEU B 1 366 ? -31.531 17 4.086 1 93.25 366 LEU B C 1
ATOM 6214 O O . LEU B 1 366 ? -31.344 16.734 2.898 1 93.25 366 LEU B O 1
ATOM 6218 N N . ARG B 1 367 ? -32.188 16.266 4.895 1 90.69 367 ARG B N 1
ATOM 6219 C CA . ARG B 1 367 ? -32.844 15.047 4.41 1 90.69 367 ARG B CA 1
ATOM 6220 C C . ARG B 1 367 ? -33.875 15.383 3.354 1 90.69 367 ARG B C 1
ATOM 6222 O O . ARG B 1 367 ? -33.969 14.695 2.334 1 90.69 367 ARG B O 1
ATOM 6229 N N . LEU B 1 368 ? -34.625 16.375 3.676 1 91.38 368 LEU B N 1
ATOM 6230 C CA . LEU B 1 368 ? -35.656 16.812 2.721 1 91.38 368 LEU B CA 1
ATOM 6231 C C . LEU B 1 368 ? -35 17.234 1.404 1 91.38 368 LEU B C 1
ATOM 6233 O O . LEU B 1 368 ? -35.5 16.906 0.328 1 91.38 368 LEU B O 1
ATOM 6237 N N . TYR B 1 369 ? -33.969 17.953 1.536 1 94.88 369 TYR B N 1
ATOM 6238 C CA . TYR B 1 369 ? -33.25 18.375 0.344 1 94.88 369 TYR B CA 1
ATOM 6239 C C . TYR B 1 369 ? -32.75 17.188 -0.454 1 94.88 369 TYR B C 1
ATOM 6241 O O . TYR B 1 369 ? -32.875 17.141 -1.68 1 94.88 369 TYR B O 1
ATOM 6249 N N . TRP B 1 370 ? -32.219 16.188 0.217 1 93.81 370 TRP B N 1
ATOM 6250 C CA . TRP B 1 370 ? -31.734 14.969 -0.41 1 93.81 370 TRP B CA 1
ATOM 6251 C C . TRP B 1 370 ? -32.844 14.258 -1.154 1 93.81 370 TRP B C 1
ATOM 6253 O O . TRP B 1 370 ? -32.688 13.867 -2.312 1 93.81 370 TRP B O 1
ATOM 6263 N N . VAL B 1 371 ? -33.938 14.102 -0.524 1 91.81 371 VAL B N 1
ATOM 6264 C CA . VAL B 1 371 ? -35.062 13.375 -1.11 1 91.81 371 VAL B CA 1
ATOM 6265 C C . VAL B 1 371 ? -35.531 14.094 -2.369 1 91.81 371 VAL B C 1
ATOM 6267 O O . VAL B 1 371 ? -35.844 13.453 -3.379 1 91.81 371 VAL B O 1
ATOM 6270 N N . THR B 1 372 ? -35.562 15.406 -2.33 1 93.19 372 THR B N 1
ATOM 6271 C CA . THR B 1 372 ? -36 16.188 -3.467 1 93.19 372 THR B CA 1
ATOM 6272 C C . THR B 1 372 ? -35.062 16.031 -4.652 1 93.19 372 THR B C 1
ATOM 6274 O O . THR B 1 372 ? -35.5 16.031 -5.809 1 93.19 372 THR B O 1
ATOM 6277 N N . ARG B 1 373 ? -33.812 15.875 -4.344 1 93.06 373 ARG B N 1
ATOM 6278 C CA . ARG B 1 373 ? -32.812 15.797 -5.398 1 93.06 373 ARG B CA 1
ATOM 6279 C C . ARG B 1 373 ? -32.656 14.359 -5.898 1 93.06 373 ARG B C 1
ATOM 6281 O O . ARG B 1 373 ? -32.406 14.133 -7.086 1 93.06 373 ARG B O 1
ATOM 6288 N N . ALA B 1 374 ? -32.812 13.406 -4.988 1 92.88 374 ALA B N 1
ATOM 6289 C CA . ALA B 1 374 ? -32.406 12.031 -5.289 1 92.88 374 ALA B CA 1
ATOM 6290 C C . ALA B 1 374 ? -33.625 11.219 -5.781 1 92.88 374 ALA B C 1
ATOM 6292 O O . ALA B 1 374 ? -33.438 10.133 -6.34 1 92.88 374 ALA B O 1
ATOM 6293 N N . TYR B 1 375 ? -34.781 11.758 -5.633 1 91.69 375 TYR B N 1
ATOM 6294 C CA . TYR B 1 375 ? -35.969 10.977 -6.02 1 91.69 375 TYR B CA 1
ATOM 6295 C C . TYR B 1 375 ? -36.781 11.727 -7.055 1 91.69 375 TYR B C 1
ATOM 6297 O O . TYR B 1 375 ? -36.969 12.945 -6.957 1 91.69 375 TYR B O 1
ATOM 6305 N N . HIS B 1 376 ? -37.188 11.023 -8.055 1 88.94 376 HIS B N 1
ATOM 6306 C CA . HIS B 1 376 ? -38.094 11.516 -9.086 1 88.94 376 HIS B CA 1
ATOM 6307 C C . HIS B 1 376 ? -39.312 10.609 -9.227 1 88.94 376 HIS B C 1
ATOM 6309 O O . HIS B 1 376 ? -39.188 9.438 -9.594 1 88.94 376 HIS B O 1
ATOM 6315 N N . LYS B 1 377 ? -40.469 11.109 -9.039 1 85.06 377 LYS B N 1
ATOM 6316 C CA . LYS B 1 377 ? -41.719 10.367 -9.102 1 85.06 377 LYS B CA 1
ATOM 6317 C C . LYS B 1 377 ? -41.625 9.086 -8.273 1 85.06 377 LYS B C 1
ATOM 6319 O O . LYS B 1 377 ? -41.969 8.008 -8.758 1 85.06 377 LYS B O 1
ATOM 6324 N N . GLY B 1 378 ? -41 9.18 -7.008 1 80.12 378 GLY B N 1
ATOM 6325 C CA . GLY B 1 378 ? -40.969 8.078 -6.051 1 80.12 378 GLY B CA 1
ATOM 6326 C C . GLY B 1 378 ? -39.812 7.121 -6.266 1 80.12 378 GLY B C 1
ATOM 6327 O O . GLY B 1 378 ? -39.562 6.25 -5.43 1 80.12 378 GLY B O 1
ATOM 6328 N N . ASN B 1 379 ? -39.125 7.301 -7.441 1 88.5 379 ASN B N 1
ATOM 6329 C CA . ASN B 1 379 ? -38.031 6.402 -7.734 1 88.5 379 ASN B CA 1
ATOM 6330 C C . ASN B 1 379 ? -36.688 7.086 -7.512 1 88.5 379 ASN B C 1
ATOM 6332 O O . ASN B 1 379 ? -36.5 8.242 -7.891 1 88.5 379 ASN B O 1
ATOM 6336 N N . LYS B 1 380 ? -35.812 6.363 -6.832 1 90.12 380 LYS B N 1
ATOM 6337 C CA . LYS B 1 380 ? -34.469 6.875 -6.613 1 90.12 380 LYS B CA 1
ATOM 6338 C C . LYS B 1 380 ? -33.656 6.918 -7.918 1 90.12 380 LYS B C 1
ATOM 6340 O O . LYS B 1 380 ? -33.719 5.969 -8.703 1 90.12 380 LYS B O 1
ATOM 6345 N N . VAL B 1 381 ? -33 8.031 -8.109 1 92.06 381 VAL B N 1
ATOM 6346 C CA . VAL B 1 381 ? -32.219 8.203 -9.328 1 92.06 381 VAL B CA 1
ATOM 6347 C C . VAL B 1 381 ? -30.969 7.309 -9.273 1 92.06 381 VAL B C 1
ATOM 6349 O O . VAL B 1 381 ? -30.641 6.766 -8.219 1 92.06 381 VAL B O 1
ATOM 6352 N N . SER B 1 382 ? -30.297 7.02 -10.445 1 90.56 382 SER B N 1
ATOM 6353 C CA . SER B 1 382 ? -29.109 6.184 -10.516 1 90.56 382 SER B CA 1
ATOM 6354 C C . SER B 1 382 ? -28.031 6.832 -11.383 1 90.56 382 SER B C 1
ATOM 6356 O O . SER B 1 382 ? -28.25 7.906 -11.945 1 90.56 382 SER B O 1
ATOM 6358 N N . GLY B 1 383 ? -26.781 6.336 -11.297 1 89.06 383 GLY B N 1
ATOM 6359 C CA . GLY B 1 383 ? -25.688 6.785 -12.148 1 89.06 383 GLY B CA 1
ATOM 6360 C C . GLY B 1 383 ? -25.25 8.211 -11.852 1 89.06 383 GLY B C 1
ATOM 6361 O O . GLY B 1 383 ? -24.984 8.555 -10.703 1 89.06 383 GLY B O 1
ATOM 6362 N N . ALA B 1 384 ? -25.234 8.945 -12.938 1 88 384 ALA B N 1
ATOM 6363 C CA . ALA B 1 384 ? -24.734 10.312 -12.852 1 88 384 ALA B CA 1
ATOM 6364 C C . ALA B 1 384 ? -25.672 11.188 -12.031 1 88 384 ALA B C 1
ATOM 6366 O O . ALA B 1 384 ? -25.219 12.078 -11.305 1 88 384 ALA B O 1
ATOM 6367 N N . ALA B 1 385 ? -26.906 10.977 -12.141 1 91.25 385 ALA B N 1
ATOM 6368 C CA . ALA B 1 385 ? -27.891 11.758 -11.406 1 91.25 385 ALA B CA 1
ATOM 6369 C C . ALA B 1 385 ? -27.766 11.531 -9.906 1 91.25 385 ALA B C 1
ATOM 6371 O O . ALA B 1 385 ? -27.938 12.461 -9.109 1 91.25 385 ALA B O 1
ATOM 6372 N N . LEU B 1 386 ? -27.516 10.328 -9.516 1 93.12 386 LEU B N 1
ATOM 6373 C CA . LEU B 1 386 ? -27.312 10.016 -8.102 1 93.12 386 LEU B CA 1
ATOM 6374 C C . LEU B 1 386 ? -26.078 10.711 -7.566 1 93.12 386 LEU B C 1
ATOM 6376 O O . LEU B 1 386 ? -26.094 11.273 -6.469 1 93.12 386 LEU B O 1
ATOM 6380 N N . LYS B 1 387 ? -25.031 10.656 -8.359 1 92.12 387 LYS B N 1
ATOM 6381 C CA . LYS B 1 387 ? -23.797 11.336 -7.98 1 92.12 387 LYS B CA 1
ATOM 6382 C C . LYS B 1 387 ? -24.031 12.836 -7.809 1 92.12 387 LYS B C 1
ATOM 6384 O O . LYS B 1 387 ? -23.516 13.445 -6.871 1 92.12 387 LYS B O 1
ATOM 6389 N N . ALA B 1 388 ? -24.812 13.383 -8.719 1 92 388 ALA B N 1
ATOM 6390 C CA . ALA B 1 388 ? -25.125 14.805 -8.648 1 92 388 ALA B CA 1
ATOM 6391 C C . ALA B 1 388 ? -25.938 15.133 -7.402 1 92 388 ALA B C 1
ATOM 6393 O O . ALA B 1 388 ? -25.75 16.172 -6.777 1 92 388 ALA B O 1
ATOM 6394 N N . ALA B 1 389 ? -26.844 14.305 -7.094 1 94.38 389 ALA B N 1
ATOM 6395 C CA . ALA B 1 389 ? -27.656 14.508 -5.902 1 94.38 389 ALA B CA 1
ATOM 6396 C C . ALA B 1 389 ? -26.812 14.469 -4.637 1 94.38 389 ALA B C 1
ATOM 6398 O O . ALA B 1 389 ? -27 15.281 -3.727 1 94.38 389 ALA B O 1
ATOM 6399 N N . ARG B 1 390 ? -25.875 13.578 -4.566 1 94.19 390 ARG B N 1
ATOM 6400 C CA . ARG B 1 390 ? -24.984 13.469 -3.424 1 94.19 390 ARG B CA 1
ATOM 6401 C C . ARG B 1 390 ? -24.109 14.711 -3.299 1 94.19 390 ARG B C 1
ATOM 6403 O O . ARG B 1 390 ? -23.922 15.242 -2.203 1 94.19 390 ARG B O 1
ATOM 6410 N N . ASN B 1 391 ? -23.641 15.156 -4.414 1 91.31 391 ASN B N 1
ATOM 6411 C CA . ASN B 1 391 ? -22.797 16.344 -4.418 1 91.31 391 ASN B CA 1
ATOM 6412 C C . ASN B 1 391 ? -23.578 17.578 -3.998 1 91.31 391 ASN B C 1
ATOM 6414 O O . ASN B 1 391 ? -23.094 18.391 -3.213 1 91.31 391 ASN B O 1
ATOM 6418 N N . ALA B 1 392 ? -24.734 17.703 -4.535 1 93.62 392 ALA B N 1
ATOM 6419 C CA . ALA B 1 392 ? -25.578 18.844 -4.18 1 93.62 392 ALA B CA 1
ATOM 6420 C C . ALA B 1 392 ? -25.922 18.828 -2.693 1 93.62 392 ALA B C 1
ATOM 6422 O O . ALA B 1 392 ? -25.953 19.891 -2.053 1 93.62 392 ALA B O 1
ATOM 6423 N N . THR B 1 393 ? -26.172 17.688 -2.203 1 95.12 393 THR B N 1
ATOM 6424 C CA . THR B 1 393 ? -26.5 17.578 -0.788 1 95.12 393 THR B CA 1
ATOM 6425 C C . THR B 1 393 ? -25.297 17.891 0.08 1 95.12 393 THR B C 1
ATOM 6427 O O . THR B 1 393 ? -25.422 18.469 1.159 1 95.12 393 THR B O 1
ATOM 6430 N N . SER B 1 394 ? -24.125 17.516 -0.344 1 94.75 394 SER B N 1
ATOM 6431 C CA . SER B 1 394 ? -22.891 17.844 0.378 1 94.75 394 SER B CA 1
ATOM 6432 C C . SER B 1 394 ? -22.688 19.359 0.441 1 94.75 394 SER B C 1
ATOM 6434 O O . SER B 1 394 ? -22.281 19.891 1.474 1 94.75 394 SER B O 1
ATOM 6436 N N . ARG B 1 395 ? -22.984 20.031 -0.629 1 92.94 395 ARG B N 1
ATOM 6437 C CA . ARG B 1 395 ? -22.875 21.484 -0.649 1 92.94 395 ARG B CA 1
ATOM 6438 C C . ARG B 1 395 ? -23.891 22.109 0.296 1 92.94 395 ARG B C 1
ATOM 6440 O O . ARG B 1 395 ? -23.562 23.047 1.031 1 92.94 395 ARG B O 1
ATOM 6447 N N . LYS B 1 396 ? -25.078 21.609 0.199 1 95.38 396 LYS B N 1
ATOM 6448 C CA . LYS B 1 396 ? -26.125 22.109 1.092 1 95.38 396 LYS B CA 1
ATOM 6449 C C . LYS B 1 396 ? -25.75 21.875 2.555 1 95.38 396 LYS B C 1
ATOM 6451 O O . LYS B 1 396 ? -26.062 22.703 3.418 1 95.38 396 LYS B O 1
ATOM 6456 N N . LEU B 1 397 ? -25.141 20.734 2.795 1 96.19 397 LEU B N 1
ATOM 6457 C CA . LEU B 1 397 ? -24.672 20.422 4.141 1 96.19 397 LEU B CA 1
ATOM 6458 C C . LEU B 1 397 ? -23.656 21.469 4.613 1 96.19 397 LEU B C 1
ATOM 6460 O O . LEU B 1 397 ? -23.766 21.969 5.734 1 96.19 397 LEU B O 1
ATOM 6464 N N . ALA B 1 398 ? -22.719 21.797 3.812 1 95.19 398 ALA B N 1
ATOM 6465 C CA . ALA B 1 398 ? -21.719 22.797 4.16 1 95.19 398 ALA B CA 1
ATOM 6466 C C . ALA B 1 398 ? -22.359 24.156 4.426 1 95.19 398 ALA B C 1
ATOM 6468 O O . ALA B 1 398 ? -21.984 24.859 5.363 1 95.19 398 ALA B O 1
ATOM 6469 N N . GLU B 1 399 ? -23.312 24.5 3.629 1 94.88 399 GLU B N 1
ATOM 6470 C CA . GLU B 1 399 ? -24.016 25.766 3.787 1 94.88 399 GLU B CA 1
ATOM 6471 C C . GLU B 1 399 ? -24.797 25.812 5.102 1 94.88 399 GLU B C 1
ATOM 6473 O O . GLU B 1 399 ? -24.766 26.812 5.82 1 94.88 399 GLU B O 1
ATOM 6478 N N . THR B 1 400 ? -25.516 24.781 5.316 1 95.81 400 THR B N 1
ATOM 6479 C CA . THR B 1 400 ? -26.312 24.688 6.539 1 95.81 400 THR B CA 1
ATOM 6480 C C . THR B 1 400 ? -25.406 24.719 7.77 1 95.81 400 THR B C 1
ATOM 6482 O O . THR B 1 400 ? -25.734 25.359 8.773 1 95.81 400 THR B O 1
ATOM 6485 N N . LEU B 1 401 ? -24.312 24.016 7.695 1 96.31 401 LEU B N 1
ATOM 6486 C CA . LEU B 1 401 ? -23.344 24 8.781 1 96.31 401 LEU B CA 1
ATOM 6487 C C . LEU B 1 401 ? -22.766 25.391 9.008 1 96.31 401 LEU B C 1
ATOM 6489 O O . LEU B 1 401 ? -22.641 25.844 10.148 1 96.31 401 LEU B O 1
ATOM 6493 N N . PHE B 1 402 ? -22.391 26.078 7.98 1 96.31 402 PHE B N 1
ATOM 6494 C CA . PHE B 1 402 ? -21.875 27.438 8.078 1 96.31 402 PHE B CA 1
ATOM 6495 C C . PHE B 1 402 ? -22.859 28.344 8.789 1 96.31 402 PHE B C 1
ATOM 6497 O O . PHE B 1 402 ? -22.484 29.094 9.688 1 96.31 402 PHE B O 1
ATOM 6504 N N . LYS B 1 403 ? -24.125 28.25 8.32 1 95.5 403 LYS B N 1
ATOM 6505 C CA . LYS B 1 403 ? -25.156 29.109 8.914 1 95.5 403 LYS B CA 1
ATOM 6506 C C . LYS B 1 403 ? -25.281 28.844 10.414 1 95.5 403 LYS B C 1
ATOM 6508 O O . LYS B 1 403 ? -25.422 29.781 11.203 1 95.5 403 LYS B O 1
ATOM 6513 N N . ALA B 1 404 ? -25.234 27.609 10.742 1 95.56 404 ALA B N 1
ATOM 6514 C CA . ALA B 1 404 ? -25.359 27.25 12.148 1 95.56 404 ALA B CA 1
ATOM 6515 C C . ALA B 1 404 ? -24.156 27.766 12.953 1 95.56 404 ALA B C 1
ATOM 6517 O O . ALA B 1 404 ? -24.328 28.219 14.086 1 95.56 404 ALA B O 1
ATOM 6518 N N . LEU B 1 405 ? -22.984 27.703 12.406 1 95.38 405 LEU B N 1
ATOM 6519 C CA . LEU B 1 405 ? -21.781 28.188 13.07 1 95.38 405 LEU B CA 1
ATOM 6520 C C . LEU B 1 405 ? -21.766 29.719 13.133 1 95.38 405 LEU B C 1
ATOM 6522 O O . LEU B 1 405 ? -21.312 30.297 14.125 1 95.38 405 LEU B O 1
ATOM 6526 N N . TRP B 1 406 ? -22.219 30.312 12.062 1 94.31 406 TRP B N 1
ATOM 6527 C CA . TRP B 1 406 ? -22.281 31.766 11.977 1 94.31 406 TRP B CA 1
ATOM 6528 C C . TRP B 1 406 ? -23.203 32.344 13.055 1 94.31 406 TRP B C 1
ATOM 6530 O O . TRP B 1 406 ? -22.906 33.375 13.656 1 94.31 406 TRP B O 1
ATOM 6540 N N . ASP B 1 407 ? -24.266 31.625 13.297 1 88.81 407 ASP B N 1
ATOM 6541 C CA . ASP B 1 407 ? -25.281 32.094 14.25 1 88.81 407 ASP B CA 1
ATOM 6542 C C . ASP B 1 407 ? -24.812 31.891 15.688 1 88.81 407 ASP B C 1
ATOM 6544 O O . ASP B 1 407 ? -25.375 32.469 16.609 1 88.81 407 ASP B O 1
ATOM 6548 N N . MET B 1 408 ? -23.828 31.094 15.852 1 81.88 408 MET B N 1
ATOM 6549 C CA . MET B 1 408 ? -23.266 30.859 17.172 1 81.88 408 MET B CA 1
ATOM 6550 C C . MET B 1 408 ? -22.391 32.031 17.609 1 81.88 408 MET B C 1
ATOM 6552 O O . MET B 1 408 ? -22.172 32.219 18.812 1 81.88 408 MET B O 1
ATOM 6556 N N . ARG B 1 409 ? -21.938 32.781 16.688 1 70.31 409 ARG B N 1
ATOM 6557 C CA . ARG B 1 409 ? -21.047 33.906 16.984 1 70.31 409 ARG B CA 1
ATOM 6558 C C . ARG B 1 409 ? -21.797 35 17.734 1 70.31 409 ARG B C 1
ATOM 6560 O O . ARG B 1 409 ? -23.016 35.156 17.609 1 70.31 409 ARG B O 1
#

InterPro domains:
  IPR047650 Transposase IS110-like [PTHR33055] (30-161)

Sequence (818 aa):
MWLESMPTGAVRDFFDSPAFAECHRKLEANAKSIQFLVSLEPSVVVLEPTGTYSRFWIDSLHREGIPVLKADQTMIKDSRKSYGGTSNKSDPYDALIMVITYFQHYQTNYDRRYWVRERPPAVAKIEQCLRDIQSFTKRRTQVINQAKSRLVYEFPARAKVHVKREAGNLDPDKLPAWWAWACGWTSQGSWEIPKGVKTKFDNEYAKAIAAGEGTGISVVTARLAQQICMWHQSEAMVEQEMLGYLNLPEFDCYHRVFDKFGFGSRERGWLLTRIVPFDEMFKCLPKSKAMRRFRQLCGLGATQVQSGQADTRSSFTGSKEARSTLHQFVVRAIEKGTHREQKPGGGAIATTPYDCLSKSPEAQSLRLYWVTRAYHKGNKVSGAALKAARNATSRKLAETLFKALWDMRMWLESMPTGAVRDFFDSPAFAECHRKLEANAKSIQFLVSLEPSVVVLEPTGTYSRFWIDSLHREGIPVLKADQTMIKDSRKSYGGTSNKSDPYDALIMVITYFQHYQTNYDRRYWVRERPPAVAKIEQCLRDIQSFTKRRTQVINQAKSRLVYEFPARAKVHVKREAGNLDPDKLPAWWAWACGWTSQGSWEIPKGVKTKFDNEYAKAIAAGEGTGISVVTARLAQQICMWHQSEAMVEQEMLGYLNLPEFDCYHRVFDKFGFGSRERGWLLTRIVPFDEMFKCLPKSKAMRRFRQLCGLGATQVQSGQADTRSSFTGSKEARSTLHQFVVRAIEKGTHREQKPGGGAIATTPYDCLSKSPEAQSLRLYWVTRAYHKGNKVSGAALKAARNATSRKLAETLFKALWDMR

Organism: NCBI:txid376219